Protein AF-A0A419IYI0-F1 (afdb_monomer)

Secondary structure (DSSP, 8-state):
-TT-EE-S-GGGBSS-SSS--BPPEETTS-S--HHHHSSPPTT-STTT-TT---S--TTTGGGGGS-------TTSTT---HHHHHTTT--GGGTBTTTB-SS--STTTT--SSS---HHHHB-HHHHSSSS---B-TTS-EEETTTTEEES-SS--SS-PBTT--SSSS--HHHHHEESS--B---SSSSS---BEEHHHHHHTSTT--GGG---TTSPPP----SSGGGGTB-TTS-TT-TT-TT-BPPPHHHHTTIIIIIHHHH----HHHHHHHHS-TTSS--HHHHHHHH-SS------SSSSTTT--S-TTSTTS----TTTSTTTSPP------TTS-----TT-S--PPPHHHHHHHHHHHHHHHHHHHHH---TT-TTTTT--SGGGSSSB--SS--B--SS---S----HHHHHHHHHHSSEET-SSHHHHB-TT--SSGGGB-SEEEEEE-SSS--EEEEEE------SSHHHHS-SSSS--SHHHHH--STT-SEETTEE--TTTTS-GGGTS---SS-SS-TT--THHHHTT-------SS----BHHHHSSS--TTS--HHHHHTTT-SSS-SS---SGGGGGTBTTB-TTSBB-TTT-TTEESSSSSPEE-TT--EEEE---SSS--SS--SS--EEEETTEEEEESS-EE---SSSSSSSS-GGGTEEEEEEE--SS----TT-EEPPP-EEEE-GGGTTSTTHHHHHHHHHHHHHHHTSGGGTT--HHHHH-TTT-----TTTT-TTS--HHHHHT---EEES-S-TT-TTB-----EEES-TTTTGGG-----BTTTBTSS----S---SSPPPHHHHB-SS-----S---SS--TTSSS----B-EE-TTBTTBSS-EE---B-SSSS-B-HHHHHHHHHHH--SSSSSS--TTTTT--SS-S--TTPPGGGSSS--HHHHHSGGGTT----BBTTB-SSPPP-TTS-TTSS-------TT-STTTB-TT---GGGGGGGGGSTTTBSS------BPPPB--S-TT---TT---B---HHHHSTT------HHHHTHHHHTTS-GGGT--S-TT-SPTTSHHHHHTTBTTTS--SS--B-HHHHB-SS-BSSGGGBS--TT-SSBSSSSB--PEEP----BTTB----EE-TT-SS-SSS--SSS----TT--S---

Foldseek 3Di:
DVQQWDFDDCQQFLVAPPPTPHDTDHPPDPADFLPRRHADDQQCPVVPDVPPDRADDPLLSNVRNARDDDLPAFQDSSQADRCQCVVLVDDPCQFQVQQFQQNDSHSDRVPVDPDDDDPPNGTDPVPPVPPDPDTDGPQDWDADNRRRWIGPRPVFDAPTGTRSHDPQPGGAPCRQAEDCDDFDDDLDRPPVDDTHFHVVQLCQFFLVPAQVVPDHPANWGHLHDPDRRCVLFADPPDHCPPPQASVNGDWQPCLPPPCLAAVCLQAPLPFLVSVCSPACDPVHLHPPVVVVCVVDPDDPDDDDDDDPPPPDDPDPPVVPPPPAGPQRPVVFDDDDDDPDDPPPDDTPRNLNPNDHHDPVRSVLLSLLCGQQVSVCLAAADCVVVPPVVRDDDPSPDRADCPVPDGGHTPHHAHSAQDDPVQVVVCVVPVKGAPWRHPVLQADNSGDQAHPRGDQWHARIANSRNGHRPDIDGAQQHDQQWCCSQFPADPCGRRVVQRNADDDPDCHHNHHHDCQRRRHRCCCAQNSGRPDRGNPPDQNCVRQVPDQRADPVVHDDCLAPCNNLCQDDQQAGSQQVFQVLQAPLAPPFHDGLLLVVLWFPLADLVNGGDQVQPPQWANVDVRIDGDHQDKTKTFQADQQDTDPDAAAAWFWWDAQQWIKTFAAKDAAQDPRDCDPDDPRVSGIDTPVDGHDRDTDDDHRDITHHHTIAIAGLQCQVHPCNQVRLVSVLSNVCSQQPQSQLQHQSQCVSPVSGGDNDGQQNQPPVSHTLNQFQQFPDWFQLAPPCVFPQWFNSRAIATLQCQSNQLRHFDDADLQQGRRDDGDGQRNFPHHHGPLLFFDPRHDSFDDQQAQDAGPVRGNRHGRGDFDPDSHSSDNEGDAFAWAPDAQFTAGSNASSVLCAQAAQQDDNGSGHSCHHGNGRHGNDGQQADRVSRWDQHSVLSNDVVSVPFTWQHFLSGANDQDQFPVRDPPPPLRQADRSRRHPVLFFDNSGQDCVCPVLSNQCPPGGPAGARAFRHRAFAAQPDPDDLDPPGDGRDTFCCRRVVQDADPDACRHHPTSVCVGNPLVRQAVLDPLPDAQPDSHNVCLLDAPSYPDPGHHGGPNQFADHRTDSDHPRGQADVQDLLGHGHDGQVWDFAADDDDPPDTHTGRDHPNDNDDPSDDDPDDDPDPPSHPHDDD

Mean predicted aligned error: 19.85 Å

Solvent-accessible surface area (backbone atoms only — not comparable to full-atom values): 66305 Å² total; per-residue (Å²): 115,96,78,48,50,53,64,87,48,75,70,27,10,30,66,51,90,70,86,49,60,53,48,75,46,47,79,81,63,72,82,77,54,58,32,63,45,19,25,49,67,86,71,52,39,51,82,80,34,95,84,70,42,52,70,67,56,89,79,45,42,68,63,34,32,47,65,64,60,72,53,70,30,55,42,37,92,49,35,43,55,59,65,68,45,47,68,50,68,52,45,68,43,54,44,21,37,70,34,33,60,53,96,48,67,52,88,53,65,73,63,82,62,93,82,76,77,56,73,80,65,48,39,25,62,83,44,64,74,66,83,54,91,68,60,34,41,65,73,45,45,49,62,41,84,80,63,31,30,40,38,77,33,77,87,58,65,77,71,64,52,42,44,17,47,78,73,84,87,60,66,58,68,56,66,76,24,44,38,89,54,78,66,36,93,58,80,66,66,84,78,84,64,71,43,31,42,27,52,63,33,17,44,65,54,15,48,62,12,46,62,92,74,49,54,43,96,73,68,48,74,49,70,48,64,70,90,70,58,62,61,72,44,27,34,83,84,54,45,80,66,36,86,91,41,68,78,27,55,30,64,27,66,75,40,71,83,29,36,70,28,58,49,28,74,56,50,28,68,75,49,51,67,48,53,46,47,20,24,55,28,82,86,34,94,49,25,63,58,33,51,55,56,69,76,56,80,86,68,97,74,81,93,79,77,99,78,58,88,85,78,74,66,100,58,93,68,67,78,78,71,81,81,67,45,70,80,65,33,80,87,44,46,83,86,80,92,82,90,91,59,101,81,70,80,82,64,87,63,84,77,64,83,58,68,75,37,50,73,66,57,40,50,52,50,49,46,46,47,26,65,45,19,38,55,37,41,32,19,46,52,56,91,82,44,73,57,62,72,78,48,85,57,82,91,68,52,78,26,48,63,86,85,84,57,74,43,59,54,90,70,59,46,56,92,58,82,76,55,73,69,38,50,56,43,21,77,75,69,70,38,22,48,62,29,79,41,70,67,19,44,30,32,68,54,26,34,86,24,40,84,23,27,27,52,56,25,22,44,22,14,60,66,75,83,44,52,66,74,40,68,43,60,37,50,34,72,59,78,81,22,17,50,35,40,30,31,56,52,85,78,26,25,10,61,50,6,56,66,29,78,62,94,77,55,59,39,17,48,87,42,28,76,56,74,63,31,85,38,42,50,59,74,46,42,26,96,50,75,91,41,60,43,34,83,98,56,63,69,57,83,70,46,70,86,51,87,76,65,67,59,79,87,62,79,61,86,38,40,50,54,74,74,36,69,38,70,52,87,45,42,61,40,48,50,59,15,33,72,32,42,10,70,89,51,55,95,55,73,90,56,36,20,56,45,31,64,48,25,52,30,26,32,72,88,7,34,58,26,55,93,48,26,57,39,46,31,77,92,45,88,70,50,49,70,38,84,77,40,50,46,38,31,37,21,38,48,75,77,41,76,65,91,62,90,26,78,65,44,36,71,38,30,51,90,27,26,34,31,39,29,69,37,63,46,51,23,72,39,83,88,50,87,24,76,55,101,62,29,74,71,32,37,40,78,69,80,42,83,42,62,76,64,65,68,73,57,58,73,39,78,39,44,26,45,25,32,37,70,38,48,39,78,37,34,90,47,96,54,22,67,63,44,39,44,40,52,29,53,31,53,37,26,51,27,18,68,66,20,32,84,38,32,63,39,25,75,45,28,72,82,60,34,30,80,62,31,64,15,74,78,37,96,80,57,54,26,55,34,63,13,21,70,31,78,56,68,37,52,60,29,93,41,61,87,40,88,47,25,18,30,38,72,39,44,29,18,40,0,55,23,54,24,12,48,60,17,41,40,70,50,28,81,78,56,39,58,51,36,81,54,63,66,31,36,52,16,82,36,59,58,42,55,59,71,54,28,26,96,51,18,15,81,62,71,62,46,37,37,82,51,67,46,93,84,74,40,30,42,28,43,34,45,38,58,47,40,53,67,20,54,34,32,84,33,59,36,64,48,54,58,40,90,63,74,50,25,28,32,21,18,44,29,34,44,52,45,50,43,31,62,29,53,55,50,55,87,37,94,47,8,31,35,72,63,26,45,18,80,50,63,73,64,57,55,63,34,25,73,78,40,39,52,65,81,14,58,59,25,65,57,37,73,88,37,59,81,55,60,51,58,18,17,74,51,30,63,62,56,82,69,53,20,83,86,67,51,74,89,75,74,51,46,60,64,63,80,48,75,25,42,54,58,67,55,30,31,80,44,16,25,54,67,90,49,55,90,47,39,65,23,10,62,87,20,23,76,33,18,35,44,61,47,52,50,34,76,63,40,66,64,90,66,94,81,69,98,55,102,78,78,71,53,47,69,53,49,40,52,72,29,51,75,65,45,68,73,87,74,50,50,76,41,26,36,37,49,54,43,76,31,46,46,63,75,38,44,30,88,66,58,74,79,77,58,42,69,80,39,66,36,51,52,42,26,36,29,43,88,47,31,92,48,94,78,46,49,40,51,57,42,64,46,40,39,70,60,41,8,69,36,71,84,29,31,60,45,41,81,87,42,39,44,22,60,33,81,42,81,59,70,22,38,68,32,84,69,64,80,67,90,87,46,90,56,55,52,64,17,54,79,86,46,92,64,69,78,91,74,71,57,100,71,69,87,71,88,78,83,86,72,92,43,76,80,136

Structure (mmCIF, N/CA/C/O backbone):
data_AF-A0A419IYI0-F1
#
_entry.id   AF-A0A419IYI0-F1
#
loop_
_atom_site.group_PDB
_atom_site.id
_atom_site.type_symbol
_atom_site.label_atom_id
_atom_site.label_alt_id
_atom_site.label_comp_id
_atom_site.label_asym_id
_atom_site.label_entity_id
_atom_site.label_seq_id
_atom_site.pdbx_PDB_ins_code
_atom_site.Cartn_x
_atom_site.Cartn_y
_atom_site.Cartn_z
_atom_site.occupancy
_atom_site.B_iso_or_equiv
_atom_site.auth_seq_id
_atom_site.auth_comp_id
_atom_site.auth_asym_id
_atom_site.auth_atom_id
_atom_site.pdbx_PDB_model_num
ATOM 1 N N . SER A 1 1 ? 85.838 -23.570 -27.570 1.00 49.44 1 SER A N 1
ATOM 2 C CA . SER A 1 1 ? 84.788 -23.571 -26.541 1.00 49.44 1 SER A CA 1
ATOM 3 C C . SER A 1 1 ? 84.506 -25.020 -26.194 1.00 49.44 1 SER A C 1
ATOM 5 O O . SER A 1 1 ? 84.030 -25.749 -27.060 1.00 49.44 1 SER A O 1
ATOM 7 N N . ASP A 1 2 ? 84.874 -25.455 -24.985 1.00 47.78 2 ASP A N 1
ATOM 8 C CA . ASP A 1 2 ? 84.682 -26.843 -24.518 1.00 47.78 2 ASP A CA 1
ATOM 9 C C . ASP A 1 2 ? 83.210 -27.153 -24.198 1.00 47.78 2 ASP A C 1
ATOM 11 O O . ASP A 1 2 ? 82.819 -28.311 -24.096 1.00 47.78 2 ASP A O 1
ATOM 15 N N . THR A 1 3 ? 82.370 -26.118 -24.114 1.00 56.34 3 THR A N 1
ATOM 16 C CA . THR A 1 3 ? 80.930 -26.228 -23.860 1.00 56.34 3 THR A CA 1
ATOM 17 C C . THR A 1 3 ? 80.102 -26.380 -25.136 1.00 56.34 3 THR A C 1
ATOM 19 O O . THR A 1 3 ? 78.917 -26.675 -25.043 1.00 56.34 3 THR A O 1
ATOM 22 N N . LYS A 1 4 ? 80.693 -26.201 -26.331 1.00 56.56 4 LYS A N 1
ATOM 23 C CA . LYS A 1 4 ? 79.965 -26.126 -27.615 1.00 56.56 4 LYS A CA 1
ATOM 24 C C . LYS A 1 4 ? 78.819 -25.097 -27.608 1.00 56.56 4 LYS A C 1
ATOM 26 O O . LYS A 1 4 ? 77.821 -25.282 -28.294 1.00 56.56 4 LYS A O 1
ATOM 31 N N . VAL A 1 5 ? 78.963 -24.017 -26.847 1.00 57.66 5 VAL A N 1
ATOM 32 C CA . VAL A 1 5 ? 77.979 -22.930 -26.759 1.00 57.66 5 VAL A CA 1
ATOM 33 C C . VAL A 1 5 ? 78.482 -21.711 -27.535 1.00 57.66 5 VAL A C 1
ATOM 35 O O . VAL A 1 5 ? 79.655 -21.355 -27.408 1.00 57.66 5 VAL A O 1
ATOM 38 N N . CYS A 1 6 ? 77.610 -21.096 -28.342 1.00 59.56 6 CYS A N 1
ATOM 39 C CA . CYS A 1 6 ? 77.819 -19.779 -28.947 1.00 59.56 6 CYS A CA 1
ATOM 40 C C . CYS A 1 6 ? 77.321 -18.695 -27.980 1.00 59.56 6 CYS A C 1
ATOM 42 O O . CYS A 1 6 ? 76.131 -18.639 -27.683 1.00 59.56 6 CYS A O 1
ATOM 44 N N . ASP A 1 7 ? 78.229 -17.850 -27.498 1.00 55.34 7 ASP A N 1
ATOM 45 C CA . ASP A 1 7 ? 78.035 -16.931 -26.365 1.00 55.34 7 ASP A CA 1
ATOM 46 C C . ASP A 1 7 ? 78.419 -15.465 -26.668 1.00 55.34 7 ASP A C 1
ATOM 48 O O . ASP A 1 7 ? 78.311 -14.604 -25.800 1.00 55.34 7 ASP A O 1
ATOM 52 N N . ASN A 1 8 ? 78.831 -15.144 -27.902 1.00 55.88 8 ASN A N 1
ATOM 53 C CA . ASN A 1 8 ? 79.283 -13.794 -28.284 1.00 55.88 8 ASN A CA 1
ATOM 54 C C . ASN A 1 8 ? 78.821 -13.362 -29.691 1.00 55.88 8 ASN A C 1
ATOM 56 O O . ASN A 1 8 ? 79.588 -12.795 -30.473 1.00 55.88 8 ASN A O 1
ATOM 60 N N . ILE A 1 9 ? 77.580 -13.685 -30.062 1.00 62.69 9 ILE A N 1
ATOM 61 C CA . ILE A 1 9 ? 77.015 -13.342 -31.373 1.00 62.69 9 ILE A CA 1
ATOM 62 C C . ILE A 1 9 ? 75.770 -12.478 -31.152 1.00 62.69 9 ILE A C 1
ATOM 64 O O . ILE A 1 9 ? 74.837 -12.905 -30.481 1.00 62.69 9 ILE A O 1
ATOM 68 N N . TYR A 1 10 ? 75.747 -11.273 -31.739 1.00 61.34 10 TYR A N 1
ATOM 69 C CA . TYR A 1 10 ? 74.580 -10.370 -31.722 1.00 61.34 10 TYR A CA 1
ATOM 70 C C . TYR A 1 10 ? 73.295 -11.071 -32.196 1.00 61.34 10 TYR A C 1
ATOM 72 O O . TYR A 1 10 ? 72.225 -10.814 -31.664 1.00 61.34 10 TYR A O 1
ATOM 80 N N . CYS A 1 11 ? 73.416 -12.015 -33.132 1.00 60.66 11 CYS A N 1
ATOM 81 C CA . CYS A 1 11 ? 72.323 -12.848 -33.634 1.00 60.66 11 CYS A CA 1
ATOM 82 C C . CYS A 1 11 ? 71.605 -13.684 -32.557 1.00 60.66 11 CYS A C 1
ATOM 84 O O . CYS A 1 11 ? 70.554 -14.221 -32.868 1.00 60.66 11 CYS A O 1
ATOM 86 N N . HIS A 1 12 ? 72.155 -13.820 -31.339 1.00 65.19 12 HIS A N 1
ATOM 87 C CA . HIS A 1 12 ? 71.528 -14.500 -30.193 1.00 65.19 12 HIS A CA 1
ATOM 88 C C . HIS A 1 12 ? 71.282 -13.543 -29.012 1.00 65.19 12 HIS A C 1
ATOM 90 O O . HIS A 1 12 ? 71.212 -13.979 -27.860 1.00 65.19 12 HIS A O 1
ATOM 96 N N . SER A 1 13 ? 71.234 -12.228 -29.249 1.00 69.06 13 SER A N 1
ATOM 97 C CA . SER A 1 13 ? 70.917 -11.268 -28.193 1.00 69.06 13 SER A CA 1
ATOM 98 C C . SER A 1 13 ? 69.420 -10.996 -28.064 1.00 69.06 13 SER A C 1
ATOM 100 O O . SER A 1 13 ? 68.615 -11.351 -28.919 1.00 69.06 13 SER A O 1
ATOM 102 N N . ASP A 1 14 ? 69.039 -10.272 -27.021 1.00 66.56 14 ASP A N 1
ATOM 103 C CA . ASP A 1 14 ? 67.747 -9.581 -26.874 1.00 66.56 14 ASP A CA 1
ATOM 104 C C . ASP A 1 14 ? 67.378 -8.604 -28.025 1.00 66.56 14 ASP A C 1
ATOM 106 O O . ASP A 1 14 ? 66.305 -7.996 -28.003 1.00 66.56 14 ASP A O 1
ATOM 110 N N . GLY A 1 15 ? 68.247 -8.440 -29.032 1.00 68.88 15 GLY A N 1
ATOM 111 C CA . GLY A 1 15 ? 68.078 -7.557 -30.186 1.00 68.88 15 GLY A CA 1
ATOM 112 C C . GLY A 1 15 ? 68.601 -6.130 -29.972 1.00 68.88 15 GLY A C 1
ATOM 113 O O . GLY A 1 15 ? 68.645 -5.348 -30.933 1.00 68.88 15 GLY A O 1
ATOM 114 N N . THR A 1 16 ? 69.054 -5.760 -28.764 1.00 67.75 16 THR A N 1
ATOM 115 C CA . THR A 1 16 ? 69.613 -4.422 -28.516 1.00 67.75 16 THR A CA 1
ATOM 116 C C . THR A 1 16 ? 71.074 -4.317 -28.939 1.00 67.75 16 THR A C 1
ATOM 118 O O . THR A 1 16 ? 71.850 -5.255 -28.818 1.00 67.75 16 THR A O 1
ATOM 121 N N . THR A 1 17 ? 71.486 -3.149 -29.428 1.00 65.81 17 THR A N 1
ATOM 122 C CA . THR A 1 17 ? 72.892 -2.882 -29.790 1.00 65.81 17 THR A CA 1
ATOM 123 C C . THR A 1 17 ? 73.718 -2.352 -28.616 1.00 65.81 17 THR A C 1
ATOM 125 O O . THR A 1 17 ? 74.921 -2.166 -28.761 1.00 65.81 17 THR A O 1
ATOM 128 N N . VAL A 1 18 ? 73.087 -2.105 -27.461 1.00 66.38 18 VAL A N 1
ATOM 129 C CA . VAL A 1 18 ? 73.712 -1.487 -26.282 1.00 66.38 18 VAL A CA 1
ATOM 130 C C . VAL A 1 18 ? 73.600 -2.414 -25.086 1.00 66.38 18 VAL A C 1
ATOM 132 O O . VAL A 1 18 ? 72.513 -2.586 -24.537 1.00 66.38 18 VAL A O 1
ATOM 135 N N . ASN A 1 19 ? 74.732 -2.974 -24.661 1.00 70.56 19 ASN A N 1
ATOM 136 C CA . ASN A 1 19 ? 74.797 -4.032 -23.649 1.00 70.56 19 ASN A CA 1
ATOM 137 C C . ASN A 1 19 ? 73.814 -5.179 -23.966 1.00 70.56 19 ASN A C 1
ATOM 139 O O . ASN A 1 19 ? 72.907 -5.414 -23.166 1.00 70.56 19 ASN A O 1
ATOM 143 N N . PRO A 1 20 ? 73.946 -5.828 -25.145 1.00 70.12 20 PRO A N 1
ATOM 144 C CA . PRO A 1 20 ? 73.089 -6.942 -25.531 1.00 70.12 20 PRO A CA 1
ATOM 145 C C . PRO A 1 20 ? 73.143 -8.049 -24.490 1.00 70.12 20 PRO A C 1
ATOM 147 O O . PRO A 1 20 ? 74.226 -8.537 -24.158 1.00 70.12 20 PRO A O 1
ATOM 150 N N . GLU A 1 21 ? 71.980 -8.485 -24.023 1.00 71.19 21 GLU A N 1
ATOM 151 C CA . GLU A 1 21 ? 71.892 -9.732 -23.279 1.00 71.19 21 GLU A CA 1
ATOM 152 C C . GLU A 1 21 ? 71.995 -10.887 -24.280 1.00 71.19 21 GLU A C 1
ATOM 154 O O . GLU A 1 21 ? 71.049 -11.171 -25.014 1.00 71.19 21 GLU A O 1
ATOM 159 N N . VAL A 1 22 ? 73.182 -11.496 -24.377 1.00 67.88 22 VAL A N 1
ATOM 160 C CA . VAL A 1 22 ? 73.461 -12.607 -25.300 1.00 67.88 22 VAL A CA 1
ATOM 161 C C . VAL A 1 22 ? 73.092 -13.925 -24.640 1.00 67.88 22 VAL A C 1
ATOM 163 O O . VAL A 1 22 ? 73.545 -14.232 -23.537 1.00 67.88 22 VAL A O 1
ATOM 166 N N . ARG A 1 23 ? 72.289 -14.726 -25.336 1.00 68.75 23 ARG A N 1
ATOM 167 C CA . ARG A 1 23 ? 71.825 -16.017 -24.842 1.00 68.75 23 ARG A CA 1
ATOM 168 C C . ARG A 1 23 ? 72.776 -17.131 -25.267 1.00 68.75 23 ARG A C 1
ATOM 170 O O . ARG A 1 23 ? 73.103 -17.230 -26.451 1.00 68.75 23 ARG A O 1
ATOM 177 N N . PRO A 1 24 ? 73.213 -17.986 -24.328 1.00 62.03 24 PRO A N 1
ATOM 178 C CA . PRO A 1 24 ? 74.032 -19.138 -24.660 1.00 62.03 24 PRO A CA 1
ATOM 179 C C . PRO A 1 24 ? 73.196 -20.160 -25.441 1.00 62.03 24 PRO A C 1
ATOM 181 O O . PRO A 1 24 ? 72.237 -20.701 -24.901 1.00 62.03 24 PRO A O 1
ATOM 184 N N . PHE A 1 25 ? 73.574 -20.442 -26.690 1.00 61.28 25 PHE A N 1
ATOM 185 C CA . PHE A 1 25 ? 72.948 -21.494 -27.504 1.00 61.28 25 PHE A CA 1
ATOM 186 C C . PHE A 1 25 ? 73.919 -22.656 -27.715 1.00 61.28 25 PHE A C 1
ATOM 188 O O . PHE A 1 25 ? 75.040 -22.445 -28.196 1.00 61.28 25 PHE A O 1
ATOM 195 N N . ALA A 1 26 ? 73.521 -23.874 -27.348 1.00 60.44 26 ALA A N 1
ATOM 196 C CA . ALA A 1 26 ? 74.375 -25.050 -27.479 1.00 60.44 26 ALA A CA 1
ATOM 197 C C . ALA A 1 26 ? 74.248 -25.669 -28.879 1.00 60.44 26 ALA A C 1
ATOM 199 O O . ALA A 1 26 ? 73.154 -25.959 -29.342 1.00 60.44 26 ALA A O 1
ATOM 200 N N . TRP A 1 27 ? 75.370 -26.005 -29.520 1.00 56.34 27 TRP A N 1
ATOM 201 C CA . TRP A 1 27 ? 75.417 -26.715 -30.814 1.00 56.34 27 TRP A CA 1
ATOM 202 C C . TRP A 1 27 ? 74.709 -28.085 -30.815 1.00 56.34 27 TRP A C 1
ATOM 204 O O . TRP A 1 27 ? 74.597 -28.725 -31.858 1.00 56.34 27 TRP A O 1
ATOM 214 N N . THR A 1 28 ? 74.325 -28.584 -29.638 1.00 58.78 28 THR A N 1
ATOM 215 C CA . THR A 1 28 ? 73.630 -29.859 -29.427 1.00 58.78 28 THR A CA 1
ATOM 216 C C . THR A 1 28 ? 72.118 -29.714 -29.265 1.00 58.78 28 THR A C 1
ATOM 218 O O . THR A 1 28 ? 71.432 -30.734 -29.244 1.00 58.78 28 THR A O 1
ATOM 221 N N . GLU A 1 29 ? 71.592 -28.495 -29.120 1.00 57.69 29 GLU A N 1
ATOM 222 C CA . GLU A 1 29 ? 70.149 -28.257 -29.179 1.00 57.69 29 GLU A CA 1
ATOM 223 C C . GLU A 1 29 ? 69.681 -28.420 -30.633 1.00 57.69 29 GLU A C 1
ATOM 225 O O . GLU A 1 29 ? 70.299 -27.907 -31.564 1.00 57.69 29 GLU A O 1
ATOM 230 N N . GLY A 1 30 ? 68.624 -29.213 -30.844 1.00 56.72 30 GLY A N 1
ATOM 231 C CA . GLY A 1 30 ? 67.982 -29.350 -32.156 1.00 56.72 30 GLY A CA 1
ATOM 232 C C . GLY A 1 30 ? 67.322 -28.042 -32.618 1.00 56.72 30 GLY A C 1
ATOM 233 O O . GLY A 1 30 ? 67.416 -27.031 -31.934 1.00 56.72 30 GLY A O 1
ATOM 234 N N . HIS A 1 31 ? 66.655 -28.084 -33.781 1.00 57.44 31 HIS A N 1
ATOM 235 C CA . HIS A 1 31 ? 66.017 -26.958 -34.492 1.00 57.44 31 HIS A CA 1
ATOM 236 C C . HIS A 1 31 ? 65.671 -25.723 -33.628 1.00 57.44 31 HIS A C 1
ATOM 238 O O . HIS A 1 31 ? 64.902 -25.818 -32.669 1.00 57.44 31 HIS A O 1
ATOM 244 N N . ALA A 1 32 ? 66.202 -24.562 -34.022 1.00 57.19 32 ALA A N 1
ATOM 245 C CA . ALA A 1 32 ? 65.930 -23.258 -33.419 1.00 57.19 32 ALA A CA 1
ATOM 246 C C . ALA A 1 32 ? 64.419 -22.920 -33.429 1.00 57.19 32 ALA A C 1
ATOM 248 O O . ALA A 1 32 ? 63.741 -23.106 -34.442 1.00 57.19 32 ALA A O 1
ATOM 249 N N . LYS A 1 33 ? 63.890 -22.419 -32.302 1.00 60.75 33 LYS A N 1
ATOM 250 C CA . LYS A 1 33 ? 62.505 -21.917 -32.171 1.00 60.75 33 LYS A CA 1
ATOM 251 C C . LYS A 1 33 ? 62.460 -20.406 -32.447 1.00 60.75 33 LYS A C 1
ATOM 253 O O . LYS A 1 33 ? 63.486 -19.741 -32.401 1.00 60.75 33 LYS A O 1
ATOM 258 N N . CYS A 1 34 ? 61.284 -19.820 -32.689 1.00 62.00 34 CYS A N 1
ATOM 259 C CA . CYS A 1 34 ? 61.150 -18.389 -33.032 1.00 62.00 34 CYS A CA 1
ATOM 260 C C . CYS A 1 34 ? 61.894 -17.442 -32.069 1.00 62.00 34 CYS A C 1
ATOM 262 O O . CYS A 1 34 ? 62.479 -16.448 -32.486 1.00 62.00 34 CYS A O 1
ATOM 264 N N . ASN A 1 35 ? 61.909 -17.768 -30.778 1.00 63.72 35 ASN A N 1
ATOM 265 C CA . ASN A 1 35 ? 62.554 -16.979 -29.734 1.00 63.72 35 ASN A CA 1
ATOM 266 C C . ASN A 1 35 ? 64.053 -17.246 -29.504 1.00 63.72 35 ASN A C 1
ATOM 268 O O . ASN A 1 35 ? 64.669 -16.572 -28.669 1.00 63.72 35 ASN A O 1
ATOM 272 N N . THR A 1 36 ? 64.650 -18.233 -30.181 1.00 62.94 36 THR A N 1
ATOM 273 C CA . THR A 1 36 ? 66.084 -18.533 -30.025 1.00 62.94 36 THR A CA 1
ATOM 274 C 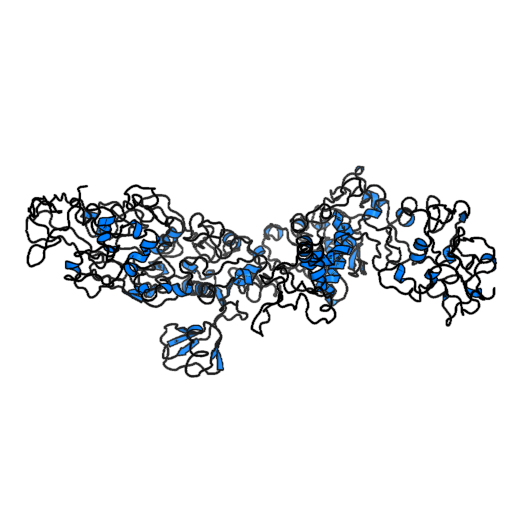C . THR A 1 36 ? 66.966 -17.555 -30.796 1.00 62.94 36 THR A C 1
ATOM 276 O O . THR A 1 36 ? 68.145 -17.438 -30.482 1.00 62.94 36 THR A O 1
ATOM 279 N N . CYS A 1 37 ? 66.403 -16.832 -31.769 1.00 62.22 37 CYS A N 1
ATOM 280 C CA . CYS A 1 37 ? 67.104 -15.797 -32.529 1.00 62.22 37 CYS A CA 1
ATOM 281 C C . CYS A 1 37 ? 67.045 -14.442 -31.794 1.00 62.22 37 CYS A C 1
ATOM 283 O O . CYS A 1 37 ? 68.077 -13.867 -31.476 1.00 62.22 37 CYS A O 1
ATOM 285 N N . HIS A 1 38 ? 65.845 -13.977 -31.430 1.00 67.12 38 HIS A N 1
ATOM 286 C CA . HIS A 1 38 ? 65.593 -12.810 -30.569 1.00 67.12 38 HIS A CA 1
ATOM 287 C C . HIS A 1 38 ? 64.286 -13.046 -29.780 1.00 67.12 38 HIS A C 1
ATOM 289 O O . HIS A 1 38 ? 63.461 -13.828 -30.228 1.00 67.12 38 HIS A O 1
ATOM 295 N N . GLY A 1 39 ? 64.059 -12.403 -28.627 1.00 65.81 39 GLY A N 1
ATOM 296 C CA . GLY A 1 39 ? 62.724 -12.332 -27.990 1.00 65.81 39 GLY A CA 1
ATOM 297 C C . GLY A 1 39 ? 62.497 -13.106 -26.688 1.00 65.81 39 GLY A C 1
ATOM 298 O O . GLY A 1 39 ? 63.360 -13.039 -25.835 1.00 65.81 39 GLY A O 1
ATOM 299 N N . HIS A 1 40 ? 61.361 -13.755 -26.420 1.00 65.06 40 HIS A N 1
ATOM 300 C CA . HIS A 1 40 ? 61.027 -14.288 -25.072 1.00 65.06 40 HIS A CA 1
ATOM 301 C C . HIS A 1 40 ? 61.698 -15.622 -24.733 1.00 65.06 40 HIS A C 1
ATOM 303 O O . HIS A 1 40 ? 61.603 -16.525 -25.549 1.00 65.06 40 HIS A O 1
ATOM 309 N N . PRO A 1 41 ? 62.309 -15.838 -23.550 1.00 65.25 41 PRO A N 1
ATOM 310 C CA . PRO A 1 41 ? 62.718 -17.184 -23.142 1.00 65.25 41 PRO A CA 1
ATOM 311 C C . PRO A 1 41 ? 61.552 -18.188 -23.230 1.00 65.25 41 PRO A C 1
ATOM 313 O O . PRO A 1 41 ? 60.391 -17.826 -23.037 1.00 65.25 41 PRO A O 1
ATOM 316 N N . ASN A 1 42 ? 61.845 -19.452 -23.557 1.00 64.12 42 ASN A N 1
ATOM 317 C CA . ASN A 1 42 ? 60.813 -20.495 -23.579 1.00 64.12 42 ASN A CA 1
ATOM 318 C C . ASN A 1 42 ? 60.129 -20.588 -22.205 1.00 64.12 42 ASN A C 1
ATOM 320 O O . ASN A 1 42 ? 60.800 -20.500 -21.179 1.00 64.12 42 ASN A O 1
ATOM 324 N N . ASP A 1 43 ? 58.804 -20.752 -22.211 1.00 62.25 43 ASP A N 1
ATOM 325 C CA . ASP A 1 43 ? 57.972 -20.968 -21.019 1.00 62.25 43 ASP A CA 1
ATOM 326 C C . ASP A 1 43 ? 58.008 -19.832 -19.972 1.00 62.25 43 ASP A C 1
ATOM 328 O O . ASP A 1 43 ? 57.567 -20.007 -18.838 1.00 62.25 43 ASP A O 1
ATOM 332 N N . SER A 1 44 ? 58.482 -18.632 -20.341 1.00 63.94 44 SER A N 1
ATOM 333 C CA . SER A 1 44 ? 58.560 -17.467 -19.443 1.00 63.94 44 SER A CA 1
ATOM 334 C C . SER A 1 44 ? 57.343 -16.535 -19.526 1.00 63.94 44 SER A C 1
ATOM 336 O O . SER A 1 44 ? 57.411 -15.374 -19.111 1.00 63.94 44 SER A O 1
ATOM 338 N N . CYS A 1 45 ? 56.233 -16.984 -20.115 1.00 65.06 45 CYS A N 1
ATOM 339 C CA . CYS A 1 45 ? 55.023 -16.166 -20.234 1.00 65.06 45 CYS A CA 1
ATOM 340 C C . CYS A 1 45 ? 54.409 -15.874 -18.853 1.00 65.06 45 CYS A C 1
ATOM 342 O O . CYS A 1 45 ? 54.019 -14.740 -18.579 1.00 65.06 45 CYS A O 1
ATOM 344 N N . SER A 1 46 ? 54.429 -16.849 -17.941 1.00 62.53 46 SER A N 1
ATOM 345 C CA . SER A 1 46 ? 53.821 -16.743 -16.608 1.00 62.53 46 SER A CA 1
ATOM 346 C C . SER A 1 46 ? 54.504 -15.729 -15.687 1.00 62.53 46 SER A C 1
ATOM 348 O O . SER A 1 46 ? 53.910 -15.281 -14.715 1.00 62.53 46 SER A O 1
ATOM 350 N N . THR A 1 47 ? 55.753 -15.351 -15.971 1.00 61.56 47 THR A N 1
ATOM 351 C CA . THR A 1 47 ? 56.479 -14.320 -15.210 1.00 61.56 47 THR A CA 1
ATOM 352 C C . THR A 1 47 ? 56.041 -12.893 -15.537 1.00 61.56 47 THR A C 1
ATOM 354 O O . THR A 1 47 ? 56.326 -11.987 -14.759 1.00 61.56 47 THR A O 1
ATOM 357 N N . CYS A 1 48 ? 55.356 -12.678 -16.663 1.00 54.88 48 CYS A N 1
ATOM 358 C CA . CYS A 1 48 ? 54.918 -11.350 -17.107 1.00 54.88 48 CYS A CA 1
ATOM 359 C C . CYS A 1 48 ? 53.402 -11.254 -17.338 1.00 54.88 48 CYS A C 1
ATOM 361 O O . CYS A 1 48 ? 52.882 -10.147 -17.464 1.00 54.88 48 CYS A O 1
ATOM 363 N N . HIS A 1 49 ? 52.694 -12.385 -17.387 1.00 53.56 49 HIS A N 1
ATOM 364 C CA . HIS A 1 49 ? 51.252 -12.444 -17.593 1.00 53.56 49 HIS A CA 1
ATOM 365 C C . HIS A 1 49 ? 50.558 -13.124 -16.404 1.00 53.56 49 HIS A C 1
ATOM 367 O O . HIS A 1 49 ? 50.781 -14.299 -16.117 1.00 53.56 49 HIS A O 1
ATOM 373 N N . ASN A 1 50 ? 49.682 -12.375 -15.727 1.00 49.00 50 ASN A N 1
ATOM 374 C CA . ASN A 1 50 ? 48.925 -12.843 -14.558 1.00 49.00 50 ASN A CA 1
ATOM 375 C C . ASN A 1 50 ? 47.701 -13.709 -14.929 1.00 49.00 50 ASN A C 1
ATOM 377 O O . ASN A 1 50 ? 46.963 -14.130 -14.044 1.00 49.00 50 ASN A O 1
ATOM 381 N N . ASP A 1 51 ? 47.475 -13.975 -16.219 1.00 53.22 51 ASP A N 1
ATOM 382 C CA . ASP A 1 51 ? 46.379 -14.801 -16.750 1.00 53.22 51 ASP A CA 1
ATOM 383 C C . ASP A 1 51 ? 46.710 -16.309 -16.765 1.00 53.22 51 ASP A C 1
ATOM 385 O O . ASP A 1 51 ? 45.945 -17.113 -17.295 1.00 53.22 51 ASP A O 1
ATOM 389 N N . GLY A 1 52 ? 47.858 -16.706 -16.200 1.00 55.66 52 GLY A N 1
ATOM 390 C CA . GLY A 1 52 ? 48.315 -18.098 -16.165 1.00 55.66 52 GLY A CA 1
ATOM 391 C C . GLY A 1 52 ? 48.828 -18.620 -17.509 1.00 55.66 52 GLY A C 1
ATOM 392 O O . GLY A 1 52 ? 49.059 -19.824 -17.647 1.00 55.66 52 GLY A O 1
ATOM 393 N N . ARG A 1 53 ? 49.022 -17.748 -18.509 1.00 64.06 53 ARG A N 1
ATOM 394 C CA . ARG A 1 53 ? 49.514 -18.140 -19.832 1.00 64.06 53 ARG A CA 1
ATOM 395 C C . ARG A 1 53 ? 50.944 -18.676 -19.748 1.00 64.06 53 ARG A C 1
ATOM 397 O O . ARG A 1 53 ? 51.857 -17.993 -19.290 1.00 64.06 53 ARG A O 1
ATOM 404 N N . THR A 1 54 ? 51.148 -19.888 -20.259 1.00 64.44 54 THR A N 1
ATOM 405 C CA . THR A 1 54 ? 52.457 -20.567 -20.290 1.00 64.44 54 THR A CA 1
ATOM 406 C C . THR A 1 54 ? 53.116 -20.562 -21.673 1.00 64.44 54 THR A C 1
ATOM 408 O O . THR A 1 54 ? 54.320 -20.769 -21.763 1.00 64.44 54 THR A O 1
ATOM 411 N N . SER A 1 55 ? 52.365 -20.283 -22.746 1.00 67.19 55 SER A N 1
ATOM 412 C CA . SER A 1 55 ? 52.863 -20.217 -24.131 1.00 67.19 55 SER A CA 1
ATOM 413 C C . SER A 1 55 ? 51.973 -19.342 -25.031 1.00 67.19 55 SER A C 1
ATOM 415 O O . SER A 1 55 ? 50.855 -18.982 -24.654 1.00 67.19 55 SER A O 1
ATOM 417 N N . TRP A 1 56 ? 52.468 -18.976 -26.219 1.00 67.25 56 TRP A N 1
ATOM 418 C CA . TRP A 1 56 ? 51.667 -18.341 -27.274 1.00 67.25 56 TRP A CA 1
ATOM 419 C C . TRP A 1 56 ? 50.783 -19.377 -27.983 1.00 67.25 56 TRP A C 1
ATOM 421 O O . TRP A 1 56 ? 51.143 -20.549 -28.057 1.00 67.25 56 TRP A O 1
ATOM 431 N N . ALA A 1 57 ? 49.638 -18.955 -28.530 1.00 67.62 57 ALA A N 1
ATOM 432 C CA . ALA A 1 57 ? 48.843 -19.823 -29.398 1.00 67.62 57 ALA A CA 1
ATOM 433 C C . ALA A 1 57 ? 49.662 -20.228 -30.638 1.00 67.62 57 ALA A C 1
ATOM 435 O O . ALA A 1 57 ? 50.473 -19.437 -31.115 1.00 67.62 57 ALA A O 1
ATOM 436 N N . VAL A 1 58 ? 49.411 -21.417 -31.200 1.00 63.88 58 VAL A N 1
ATOM 437 C CA . VAL A 1 58 ? 50.182 -21.978 -32.335 1.00 63.88 58 VAL A CA 1
ATOM 438 C C . VAL A 1 58 ? 50.274 -21.013 -33.532 1.00 63.88 58 VAL A C 1
ATOM 440 O O . VAL A 1 58 ? 51.289 -20.950 -34.213 1.00 63.88 58 VAL A O 1
ATOM 443 N N . SER A 1 59 ? 49.242 -20.199 -33.770 1.00 61.69 59 SER A N 1
ATOM 444 C CA . SER A 1 59 ? 49.207 -19.185 -34.838 1.00 61.69 59 SER A CA 1
ATOM 445 C C . SER A 1 59 ? 49.917 -17.861 -34.504 1.00 61.69 59 SER A C 1
ATOM 447 O O . SER A 1 59 ? 49.988 -16.965 -35.343 1.00 61.69 59 SER A O 1
ATOM 449 N N . GLU A 1 60 ? 50.403 -17.703 -33.275 1.00 67.94 60 GLU A N 1
ATOM 450 C CA . GLU A 1 60 ? 51.010 -16.484 -32.731 1.00 67.94 60 GLU A CA 1
ATOM 451 C C . GLU A 1 60 ? 52.447 -16.698 -32.232 1.00 67.94 60 GLU A C 1
ATOM 453 O O . GLU A 1 60 ? 53.069 -15.754 -31.749 1.00 67.94 60 GLU A O 1
ATOM 458 N N . GLU A 1 61 ? 53.001 -17.908 -32.368 1.00 68.19 61 GLU A N 1
ATOM 459 C CA . GLU A 1 61 ? 54.353 -18.255 -31.905 1.00 68.19 61 GLU A CA 1
ATOM 460 C C . GLU A 1 61 ? 55.434 -17.320 -32.470 1.00 68.19 61 GLU A C 1
ATOM 462 O O . GLU A 1 61 ? 56.414 -17.024 -31.796 1.00 68.19 61 GLU A O 1
ATOM 467 N N . TRP A 1 62 ? 55.238 -16.770 -33.672 1.00 69.81 62 TRP A N 1
ATOM 468 C CA . TRP A 1 62 ? 56.142 -15.787 -34.280 1.00 69.81 62 TRP A CA 1
ATOM 469 C C . TRP A 1 62 ? 56.325 -14.512 -33.434 1.00 69.81 62 TRP A C 1
ATOM 471 O O . TRP A 1 62 ? 57.387 -13.892 -33.484 1.00 69.81 62 TRP A O 1
ATOM 481 N N . LYS A 1 63 ? 55.341 -14.135 -32.603 1.00 73.25 63 LYS A N 1
ATOM 482 C CA . LYS A 1 63 ? 55.432 -12.976 -31.697 1.00 73.25 63 LYS A CA 1
ATOM 483 C C . LYS A 1 63 ? 56.486 -13.177 -30.611 1.00 73.25 63 LYS A C 1
ATOM 485 O O . LYS A 1 63 ? 57.021 -12.198 -30.093 1.00 73.25 63 LYS A O 1
ATOM 490 N N . SER A 1 64 ? 56.858 -14.422 -30.302 1.00 70.12 64 SER A N 1
ATOM 491 C CA . SER A 1 64 ? 57.933 -14.704 -29.349 1.00 70.12 64 SER A CA 1
ATOM 492 C C . SER A 1 64 ? 59.299 -14.211 -29.834 1.00 70.12 64 SER A C 1
ATOM 494 O O . SER A 1 64 ? 60.212 -14.146 -29.019 1.00 70.12 64 SER A O 1
ATOM 496 N N . ALA A 1 65 ? 59.442 -13.880 -31.126 1.00 71.31 65 ALA A N 1
ATOM 497 C CA . ALA A 1 65 ? 60.672 -13.370 -31.727 1.00 71.31 65 ALA A CA 1
ATOM 498 C C . ALA A 1 65 ? 60.899 -11.854 -31.510 1.00 71.31 65 ALA A C 1
ATOM 500 O O . ALA A 1 65 ? 61.891 -11.294 -31.978 1.00 71.31 65 ALA A O 1
ATOM 501 N N . MET A 1 66 ? 59.967 -11.160 -30.839 1.00 76.19 66 MET A N 1
ATOM 502 C CA . MET A 1 66 ? 60.008 -9.703 -30.677 1.00 76.19 66 MET A CA 1
ATOM 503 C C . MET A 1 66 ? 61.151 -9.248 -29.751 1.00 76.19 66 MET A C 1
ATOM 505 O O . MET A 1 66 ? 61.297 -9.823 -28.677 1.00 76.19 66 MET A O 1
ATOM 509 N N . PRO A 1 67 ? 61.927 -8.197 -30.075 1.00 76.56 67 PRO A N 1
ATOM 510 C CA . PRO A 1 67 ? 62.993 -7.716 -29.192 1.00 76.56 67 PRO A CA 1
ATOM 511 C C . PRO A 1 67 ? 62.497 -7.286 -27.799 1.00 76.56 67 PRO A C 1
ATOM 513 O O . PRO A 1 67 ? 61.567 -6.483 -27.678 1.00 76.56 67 PRO A O 1
ATOM 516 N N . MET A 1 68 ? 63.160 -7.788 -26.751 1.00 69.06 68 MET A N 1
ATOM 517 C CA . MET A 1 68 ? 62.748 -7.675 -25.345 1.00 69.06 68 MET A CA 1
ATOM 518 C C . MET A 1 68 ? 63.694 -6.803 -24.526 1.00 69.06 68 MET A C 1
ATOM 520 O O . MET A 1 68 ? 64.449 -7.276 -23.681 1.00 69.06 68 MET A O 1
ATOM 524 N N . TYR A 1 69 ? 63.644 -5.506 -24.765 1.00 74.81 69 TYR A N 1
ATOM 525 C CA . TYR A 1 69 ? 64.316 -4.544 -23.906 1.00 74.81 69 TYR A CA 1
ATOM 526 C C . TYR A 1 69 ? 63.396 -3.362 -23.646 1.00 74.81 69 TYR A C 1
ATOM 528 O O . TYR A 1 69 ? 62.621 -2.969 -24.524 1.00 74.81 69 TYR A O 1
ATOM 536 N N . ASP A 1 70 ? 63.491 -2.803 -22.442 1.00 76.88 70 ASP A N 1
ATOM 537 C CA . ASP A 1 70 ? 62.685 -1.655 -22.045 1.00 76.88 70 ASP A CA 1
ATOM 538 C C . ASP A 1 70 ? 62.885 -0.495 -23.016 1.00 76.88 70 ASP A C 1
ATOM 540 O O . ASP A 1 70 ? 64.004 -0.189 -23.445 1.00 76.88 70 ASP A O 1
ATOM 544 N N . ASN A 1 71 ? 61.778 0.157 -23.360 1.00 82.31 71 ASN A N 1
ATOM 545 C CA . ASN A 1 71 ? 61.815 1.339 -24.196 1.00 82.31 71 ASN A CA 1
ATOM 546 C C . ASN A 1 71 ? 62.435 2.504 -23.414 1.00 82.31 71 ASN A C 1
ATOM 548 O O . ASN A 1 71 ? 61.802 3.048 -22.512 1.00 82.31 71 ASN A O 1
ATOM 552 N N . SER A 1 72 ? 63.646 2.927 -23.779 1.00 83.25 72 SER A N 1
ATOM 553 C CA . SER A 1 72 ? 64.310 4.066 -23.124 1.00 83.25 72 SER A CA 1
ATOM 554 C C . SER A 1 72 ? 63.884 5.443 -23.657 1.00 83.25 72 SER A C 1
ATOM 556 O O . SER A 1 72 ? 64.503 6.443 -23.301 1.00 83.25 72 SER A O 1
ATOM 558 N N . GLY A 1 73 ? 62.850 5.510 -24.504 1.00 80.56 73 GLY A N 1
ATOM 559 C CA . GLY A 1 73 ? 62.275 6.752 -25.031 1.00 80.56 73 GLY A CA 1
ATOM 560 C C . GLY A 1 73 ? 62.663 7.069 -26.479 1.00 80.56 73 GLY A C 1
ATOM 561 O O . GLY A 1 73 ? 63.505 6.395 -27.087 1.00 80.56 73 GLY A O 1
ATOM 562 N N . ALA A 1 74 ? 62.041 8.110 -27.037 1.00 85.62 74 ALA A N 1
ATOM 563 C CA . ALA A 1 74 ? 62.141 8.500 -28.443 1.00 85.62 74 ALA A CA 1
ATOM 564 C C . ALA A 1 74 ? 63.593 8.692 -28.912 1.00 85.62 74 ALA A C 1
ATOM 566 O O . ALA A 1 74 ? 64.383 9.393 -28.280 1.00 85.62 74 ALA A O 1
ATOM 567 N N . GLY A 1 75 ? 63.973 8.038 -30.014 1.00 81.81 75 GLY A N 1
ATOM 568 C CA . GLY A 1 75 ? 65.284 8.226 -30.650 1.00 81.81 75 GLY A CA 1
ATOM 569 C C . GLY A 1 75 ? 66.483 7.645 -29.893 1.00 81.81 75 GLY A C 1
ATOM 570 O O . GLY A 1 75 ? 67.582 7.582 -30.443 1.00 81.81 75 GLY A O 1
ATOM 571 N N . THR A 1 76 ? 66.292 7.174 -28.661 1.00 85.88 76 THR A N 1
ATOM 572 C CA . THR A 1 76 ? 67.363 6.638 -27.812 1.00 85.88 76 THR A CA 1
ATOM 573 C C . THR A 1 76 ? 67.904 5.313 -28.331 1.00 85.88 76 THR A C 1
ATOM 575 O O . THR A 1 76 ? 67.246 4.607 -29.094 1.00 85.88 76 THR A O 1
ATOM 578 N N . GLU A 1 77 ? 69.105 4.911 -27.912 1.00 78.06 77 GLU A N 1
ATOM 579 C CA . GLU A 1 77 ? 69.740 3.688 -28.412 1.00 78.06 77 GLU A CA 1
ATOM 580 C C . GLU A 1 77 ? 68.929 2.408 -28.116 1.00 78.06 77 GLU A C 1
ATOM 582 O O . GLU A 1 77 ? 68.862 1.548 -29.000 1.00 78.06 77 GLU A O 1
ATOM 587 N N . LYS A 1 78 ? 68.217 2.345 -26.974 1.00 80.56 78 LYS A N 1
ATOM 588 C CA . LYS A 1 78 ? 67.230 1.300 -26.626 1.00 80.56 78 LYS A CA 1
ATOM 589 C C . LYS A 1 78 ? 65.767 1.713 -26.883 1.00 80.56 78 LYS A C 1
ATOM 591 O O . LYS A 1 78 ? 64.852 1.193 -26.254 1.00 80.56 78 LYS A O 1
ATOM 596 N N . ALA A 1 79 ? 65.518 2.604 -27.844 1.00 84.19 79 ALA A N 1
ATOM 597 C CA . ALA A 1 79 ? 64.171 2.879 -28.341 1.00 84.19 79 ALA A CA 1
ATOM 598 C C . ALA A 1 79 ? 63.473 1.583 -28.803 1.00 84.19 79 ALA A C 1
ATOM 600 O O . ALA A 1 79 ? 63.991 0.864 -29.672 1.00 84.19 79 ALA A O 1
ATOM 601 N N . ASN A 1 80 ? 62.301 1.291 -28.238 1.00 82.56 80 ASN A N 1
ATOM 602 C CA . ASN A 1 80 ? 61.537 0.078 -28.523 1.00 82.56 80 ASN A CA 1
ATOM 603 C C . ASN A 1 80 ? 60.031 0.360 -28.619 1.00 82.56 80 ASN A C 1
ATOM 605 O O . ASN A 1 80 ? 59.411 0.758 -27.642 1.00 82.56 80 ASN A O 1
ATOM 609 N N . THR A 1 81 ? 59.424 0.103 -29.782 1.00 82.69 81 THR A N 1
ATOM 610 C CA . THR A 1 81 ? 57.954 0.138 -29.961 1.00 82.69 81 THR A CA 1
ATOM 611 C C . THR A 1 81 ? 57.417 -1.121 -30.651 1.00 82.69 81 THR A C 1
ATOM 613 O O . THR A 1 81 ? 56.294 -1.129 -31.161 1.00 82.69 81 THR A O 1
ATOM 616 N N . HIS A 1 82 ? 58.197 -2.212 -30.647 1.00 82.12 82 HIS A N 1
ATOM 617 C CA . HIS A 1 82 ? 57.824 -3.480 -31.284 1.00 82.12 82 HIS A CA 1
ATOM 618 C C . HIS A 1 82 ? 56.501 -4.025 -30.740 1.00 82.12 82 HIS A C 1
ATOM 620 O O . HIS A 1 82 ? 55.626 -4.374 -31.526 1.00 82.12 82 HIS A O 1
ATOM 626 N N . ALA A 1 83 ? 56.308 -4.011 -29.417 1.00 77.00 83 ALA A N 1
ATOM 627 C CA . ALA A 1 83 ? 55.097 -4.530 -28.783 1.00 77.00 83 ALA A CA 1
ATOM 628 C C . ALA A 1 83 ? 53.809 -3.907 -29.358 1.00 77.00 83 ALA A C 1
ATOM 630 O O . ALA A 1 83 ? 52.872 -4.626 -29.680 1.00 77.00 83 ALA A O 1
ATOM 631 N N . ARG A 1 84 ? 53.759 -2.588 -29.585 1.00 74.62 84 ARG A N 1
ATOM 632 C CA . ARG A 1 84 ? 52.558 -1.931 -30.141 1.00 74.62 84 ARG A CA 1
ATOM 633 C C . ARG A 1 84 ? 52.257 -2.354 -31.582 1.00 74.62 84 ARG A C 1
ATOM 635 O O . ARG A 1 84 ? 51.090 -2.523 -31.934 1.00 74.62 84 ARG A O 1
ATOM 642 N N . HIS A 1 85 ? 53.289 -2.556 -32.398 1.00 79.00 85 HIS A N 1
ATOM 643 C CA . HIS A 1 85 ? 53.129 -2.956 -33.797 1.00 79.00 85 HIS A CA 1
ATOM 644 C C . HIS A 1 85 ? 52.802 -4.451 -33.931 1.00 79.00 85 HIS A C 1
ATOM 646 O O . HIS A 1 85 ? 51.839 -4.804 -34.610 1.00 79.00 85 HIS A O 1
ATOM 652 N N . LEU A 1 86 ? 53.529 -5.326 -33.227 1.00 77.94 86 LEU A N 1
ATOM 653 C CA . LEU A 1 86 ? 53.306 -6.775 -33.285 1.00 77.94 86 LEU A CA 1
ATOM 654 C C . LEU A 1 86 ? 52.001 -7.201 -32.611 1.00 77.94 86 LEU A C 1
ATOM 656 O O . LEU A 1 86 ? 51.318 -8.085 -33.119 1.00 77.94 86 LEU A O 1
ATOM 660 N N . MET A 1 87 ? 51.611 -6.563 -31.503 1.00 73.75 87 MET A N 1
ATOM 661 C CA . MET A 1 87 ? 50.345 -6.886 -30.831 1.00 73.75 87 MET A CA 1
ATOM 662 C C . MET A 1 87 ? 49.122 -6.352 -31.597 1.00 73.75 87 MET A C 1
ATOM 664 O O . MET A 1 87 ? 48.003 -6.780 -31.346 1.00 73.75 87 MET A O 1
ATOM 668 N N . THR A 1 88 ? 49.336 -5.482 -32.589 1.00 71.19 88 THR A N 1
ATOM 669 C CA . THR A 1 88 ? 48.327 -5.095 -33.592 1.00 71.19 88 THR A CA 1
ATOM 670 C C . THR A 1 88 ? 48.306 -6.059 -34.800 1.00 71.19 88 THR A C 1
ATOM 672 O O . THR A 1 88 ? 47.549 -5.856 -35.747 1.00 71.19 88 THR A O 1
ATOM 675 N N . ASP A 1 89 ? 49.099 -7.138 -34.752 1.00 71.12 89 ASP A N 1
ATOM 676 C CA . ASP A 1 89 ? 49.315 -8.134 -35.811 1.00 71.12 89 ASP A CA 1
ATOM 677 C C . ASP A 1 89 ? 49.895 -7.571 -37.107 1.00 71.12 89 ASP A C 1
ATOM 679 O O . ASP A 1 89 ? 49.568 -8.030 -38.202 1.00 71.12 89 ASP A O 1
ATOM 683 N N . PHE A 1 90 ? 50.795 -6.594 -36.993 1.00 76.19 90 PHE A N 1
ATOM 684 C CA . PHE A 1 90 ? 51.694 -6.290 -38.095 1.00 76.19 90 PHE A CA 1
ATOM 685 C C . PHE A 1 90 ? 52.851 -7.298 -38.097 1.00 76.19 90 PHE A C 1
ATOM 687 O O . PHE A 1 90 ? 53.656 -7.285 -37.160 1.00 76.19 90 PHE A O 1
ATOM 694 N N . PRO A 1 91 ? 52.947 -8.175 -39.115 1.00 74.75 91 PRO A N 1
ATOM 695 C CA . PRO A 1 91 ? 54.040 -9.131 -39.211 1.00 74.75 91 PRO A CA 1
ATOM 696 C C . PRO A 1 91 ? 55.368 -8.431 -39.516 1.00 74.75 91 PRO A C 1
ATOM 698 O O . PRO A 1 91 ? 55.410 -7.294 -39.997 1.00 74.75 91 PRO A O 1
ATOM 701 N N . CYS A 1 92 ? 56.475 -9.124 -39.243 1.00 77.69 92 CYS A N 1
ATOM 702 C CA . CYS A 1 92 ? 57.824 -8.577 -39.381 1.00 77.69 92 CYS A CA 1
ATOM 703 C C . CYS A 1 92 ? 58.128 -8.063 -40.800 1.00 77.69 92 CYS A C 1
ATOM 705 O O . CYS A 1 92 ? 58.849 -7.075 -40.941 1.00 77.69 92 CYS A O 1
ATOM 707 N N . ASP A 1 93 ? 57.555 -8.666 -41.849 1.00 75.69 93 ASP A N 1
ATOM 708 C CA . ASP A 1 93 ? 57.771 -8.266 -43.247 1.00 75.69 93 ASP A CA 1
ATOM 709 C C . ASP A 1 93 ? 57.210 -6.876 -43.576 1.00 75.69 93 ASP A C 1
ATOM 711 O O . ASP A 1 93 ? 57.667 -6.252 -44.531 1.00 75.69 93 ASP A O 1
ATOM 715 N N . ASN A 1 94 ? 56.298 -6.332 -42.763 1.00 79.56 94 ASN A N 1
ATOM 716 C CA . ASN A 1 94 ? 55.811 -4.965 -42.956 1.00 79.56 94 ASN A CA 1
ATOM 717 C C . ASN A 1 94 ? 56.920 -3.915 -42.800 1.00 79.56 94 ASN A C 1
ATOM 719 O O . ASN A 1 94 ? 56.876 -2.893 -43.489 1.00 79.56 94 ASN A O 1
ATOM 723 N N . CYS A 1 95 ? 57.906 -4.174 -41.934 1.00 82.62 95 CYS A N 1
ATOM 724 C CA . CYS A 1 95 ? 59.018 -3.263 -41.636 1.00 82.62 95 CYS A CA 1
ATOM 725 C C . CYS A 1 95 ? 60.394 -3.841 -41.994 1.00 82.62 95 CYS A C 1
ATOM 727 O O . CYS A 1 95 ? 61.353 -3.086 -42.113 1.00 82.62 95 CYS A O 1
ATOM 729 N N . HIS A 1 96 ? 60.509 -5.155 -42.178 1.00 81.62 96 HIS A N 1
ATOM 730 C CA . HIS A 1 96 ? 61.746 -5.857 -42.525 1.00 81.62 96 HIS A CA 1
ATOM 731 C C . HIS A 1 96 ? 61.608 -6.597 -43.862 1.00 81.62 96 HIS A C 1
ATOM 733 O O . HIS A 1 96 ? 62.071 -7.726 -44.012 1.00 81.62 96 HIS A O 1
ATOM 739 N N . ALA A 1 97 ? 60.978 -5.956 -44.853 1.00 80.62 97 ALA A N 1
ATOM 740 C CA . ALA A 1 97 ? 60.598 -6.573 -46.127 1.00 80.62 97 ALA A CA 1
ATOM 741 C C . ALA A 1 97 ? 61.775 -7.164 -46.929 1.00 80.62 97 ALA A C 1
ATOM 743 O O . ALA A 1 97 ? 61.577 -8.071 -47.730 1.00 80.62 97 ALA A O 1
ATOM 744 N N . LEU A 1 98 ? 62.998 -6.656 -46.735 1.00 80.38 98 LEU A N 1
ATOM 745 C CA . LEU A 1 98 ? 64.209 -7.177 -47.389 1.00 80.38 98 LEU A CA 1
ATOM 746 C C . LEU A 1 98 ? 64.859 -8.332 -46.616 1.00 80.38 98 LEU A C 1
ATOM 748 O O . LEU A 1 98 ? 65.547 -9.159 -47.215 1.00 80.38 98 LEU A O 1
ATOM 752 N N . THR A 1 99 ? 64.638 -8.383 -45.301 1.00 76.88 99 THR A N 1
ATOM 753 C CA . THR A 1 99 ? 65.219 -9.374 -44.387 1.00 76.88 99 THR A CA 1
ATOM 754 C C . THR A 1 99 ? 64.373 -10.642 -44.314 1.00 76.88 99 THR A C 1
ATOM 756 O O . THR A 1 99 ? 64.914 -11.687 -43.977 1.00 76.88 99 THR A O 1
ATOM 759 N N . ILE A 1 100 ? 63.084 -10.586 -44.668 1.00 73.94 100 ILE A N 1
ATOM 760 C CA . ILE A 1 100 ? 62.164 -11.733 -44.679 1.00 73.94 100 ILE A CA 1
ATOM 761 C C . ILE A 1 100 ? 61.937 -12.219 -46.121 1.00 73.94 100 ILE A C 1
ATOM 763 O O . ILE A 1 100 ? 61.542 -11.441 -46.987 1.00 73.94 100 ILE A O 1
ATOM 767 N N . THR A 1 101 ? 62.196 -13.501 -46.401 1.00 65.06 101 THR A N 1
ATOM 768 C CA . THR A 1 101 ? 62.109 -14.096 -47.757 1.00 65.06 101 THR A CA 1
ATOM 769 C C . THR A 1 101 ? 60.692 -14.491 -48.183 1.00 65.06 101 THR A C 1
ATOM 771 O O . THR A 1 101 ? 60.382 -14.458 -49.376 1.00 65.06 101 THR A O 1
ATOM 774 N N . ALA A 1 102 ? 59.823 -14.861 -47.237 1.00 59.09 102 ALA A N 1
ATOM 775 C CA . ALA A 1 102 ? 58.431 -15.215 -47.508 1.00 59.09 102 ALA A CA 1
ATOM 776 C C . ALA A 1 102 ? 57.581 -13.939 -47.642 1.00 59.09 102 ALA A C 1
ATOM 778 O O . ALA A 1 102 ? 57.495 -13.133 -46.721 1.00 59.09 102 ALA A O 1
ATOM 779 N N . GLN A 1 103 ? 56.958 -13.739 -48.805 1.00 54.03 103 GLN A N 1
ATOM 780 C CA . GLN A 1 103 ? 56.283 -12.485 -49.173 1.00 54.03 103 GLN A CA 1
ATOM 781 C C . GLN A 1 103 ? 54.985 -12.183 -48.381 1.00 54.03 103 GLN A C 1
ATOM 783 O O . GLN A 1 103 ? 54.398 -11.115 -48.579 1.00 54.03 103 GLN A O 1
ATOM 788 N N . SER A 1 104 ? 54.541 -13.062 -47.472 1.00 54.78 104 SER A N 1
ATOM 789 C CA . SER A 1 104 ? 53.650 -12.724 -46.348 1.00 54.78 104 SER A CA 1
ATOM 790 C C . SER A 1 104 ? 53.791 -13.740 -45.207 1.00 54.78 104 SER A C 1
ATOM 792 O O . SER A 1 104 ? 53.783 -14.948 -45.442 1.00 54.78 104 SER A O 1
ATOM 794 N N . CYS A 1 105 ? 53.872 -13.256 -43.964 1.00 52.56 105 CYS A N 1
ATOM 795 C CA . CYS A 1 105 ? 53.596 -14.063 -42.773 1.00 52.56 105 CYS A CA 1
ATOM 796 C C . CYS A 1 105 ? 52.218 -13.707 -42.211 1.00 52.56 105 CYS A C 1
ATOM 798 O O . CYS A 1 105 ? 52.101 -13.030 -41.193 1.00 52.56 105 CYS A O 1
ATOM 800 N N . ASP A 1 106 ? 51.165 -14.149 -42.897 1.00 53.50 106 ASP A N 1
ATOM 801 C CA . ASP A 1 106 ? 49.840 -14.278 -42.286 1.00 53.50 106 ASP A CA 1
ATOM 802 C C . ASP A 1 106 ? 49.682 -15.664 -41.626 1.00 53.50 106 ASP A C 1
ATOM 804 O O . ASP A 1 106 ? 50.568 -16.521 -41.716 1.00 53.50 106 ASP A O 1
ATOM 808 N N . THR A 1 107 ? 48.554 -15.880 -40.941 1.00 47.88 107 THR A N 1
ATOM 809 C CA . THR A 1 107 ? 48.229 -17.107 -40.192 1.00 47.88 107 THR A CA 1
ATOM 810 C C . THR A 1 107 ? 48.296 -18.399 -41.016 1.00 47.88 107 THR A C 1
ATOM 812 O O . THR A 1 107 ? 48.298 -19.476 -40.421 1.00 47.88 107 THR A O 1
ATOM 815 N N . ALA A 1 108 ? 48.384 -18.330 -42.350 1.00 44.88 108 ALA A N 1
ATOM 816 C CA . ALA A 1 108 ? 48.572 -19.492 -43.216 1.00 44.88 108 ALA A CA 1
ATOM 817 C C . ALA A 1 108 ? 49.912 -19.471 -43.981 1.00 44.88 108 ALA A C 1
ATOM 819 O O . ALA A 1 108 ? 50.549 -20.515 -44.112 1.00 44.88 108 ALA A O 1
ATOM 820 N N . GLY A 1 109 ? 50.373 -18.313 -44.457 1.00 51.09 109 GLY A N 1
ATOM 821 C CA . GLY A 1 109 ? 51.450 -18.180 -45.446 1.00 51.09 109 GLY A CA 1
ATOM 822 C C . GLY A 1 109 ? 52.849 -18.595 -44.986 1.00 51.09 109 GLY A C 1
ATOM 823 O O . GLY A 1 109 ? 53.638 -19.055 -45.809 1.00 51.09 109 GLY A O 1
ATOM 824 N N . CYS A 1 110 ? 53.152 -18.519 -43.686 1.00 49.59 110 CYS A N 1
ATOM 825 C CA . CYS A 1 110 ? 54.454 -18.951 -43.151 1.00 49.59 110 CYS A CA 1
ATOM 826 C C . CYS A 1 110 ? 54.467 -20.411 -42.644 1.00 49.59 110 CYS A C 1
ATOM 828 O O . CYS A 1 110 ? 55.527 -20.919 -42.284 1.00 49.59 110 CYS A O 1
ATOM 830 N N . HIS A 1 111 ? 53.322 -21.114 -42.678 1.00 49.81 111 HIS A N 1
ATOM 831 C CA . HIS A 1 111 ? 53.163 -22.469 -42.124 1.00 49.81 111 HIS A CA 1
ATOM 832 C C . HIS A 1 111 ? 52.484 -23.484 -43.070 1.00 49.81 111 HIS A C 1
ATOM 834 O O . HIS A 1 111 ? 52.085 -24.564 -42.626 1.00 49.81 111 HIS A O 1
ATOM 840 N N . THR A 1 112 ? 52.363 -23.212 -44.377 1.00 44.06 112 THR A N 1
ATOM 841 C CA . THR A 1 112 ? 51.850 -24.210 -45.339 1.00 44.06 112 THR A CA 1
ATOM 842 C C . THR A 1 112 ? 52.890 -25.302 -45.637 1.00 44.06 112 THR A C 1
ATOM 844 O O . THR A 1 112 ? 53.532 -25.304 -46.686 1.00 44.06 112 THR A O 1
ATOM 847 N N . GLY A 1 113 ? 53.069 -26.246 -44.711 1.00 43.19 113 GLY A N 1
ATOM 848 C CA . GLY A 1 113 ? 53.926 -27.424 -44.874 1.00 43.19 113 GLY A CA 1
ATOM 849 C C . GLY A 1 113 ? 54.197 -28.121 -43.543 1.00 43.19 113 GLY A C 1
ATOM 850 O O . GLY A 1 113 ? 54.325 -27.466 -42.515 1.00 43.19 113 GLY A O 1
ATOM 851 N N . THR A 1 114 ? 54.249 -29.456 -43.547 1.00 39.78 114 THR A N 1
ATOM 852 C CA . THR A 1 114 ? 54.424 -30.314 -42.363 1.00 39.78 114 THR A CA 1
ATOM 853 C C . THR A 1 114 ? 55.673 -29.954 -41.551 1.00 39.78 114 THR A C 1
ATOM 855 O O . THR A 1 114 ? 56.754 -30.455 -41.836 1.00 39.78 114 THR A O 1
ATOM 858 N N . GLY A 1 115 ? 55.486 -29.104 -40.540 1.00 47.94 115 GLY A N 1
ATOM 859 C CA . GLY A 1 115 ? 56.279 -28.987 -39.316 1.00 47.94 115 GLY A CA 1
ATOM 860 C C . GLY A 1 115 ? 57.798 -29.131 -39.435 1.00 47.94 115 GLY A C 1
ATOM 861 O O . GLY A 1 115 ? 58.312 -30.221 -39.218 1.00 47.94 115 GLY A O 1
ATOM 862 N N . ALA A 1 116 ? 58.497 -28.018 -39.680 1.00 42.06 116 ALA A N 1
ATOM 863 C CA . ALA A 1 116 ? 59.765 -27.621 -39.043 1.00 42.06 116 ALA A CA 1
ATOM 864 C C . ALA A 1 116 ? 60.259 -26.302 -39.669 1.00 42.06 116 ALA A C 1
ATOM 866 O O . ALA A 1 116 ? 60.247 -26.156 -40.889 1.00 42.06 116 ALA A O 1
ATOM 867 N N . MET A 1 117 ? 60.698 -25.351 -38.841 1.00 48.50 117 MET A N 1
ATOM 868 C CA . MET A 1 117 ? 61.348 -24.116 -39.291 1.00 48.50 117 MET A CA 1
ATOM 869 C C . MET A 1 117 ? 62.764 -24.421 -39.798 1.00 48.50 117 MET A C 1
ATOM 871 O O . MET A 1 117 ? 63.544 -25.037 -39.069 1.00 48.50 117 MET A O 1
ATOM 875 N N . ASP A 1 118 ? 63.121 -23.973 -41.0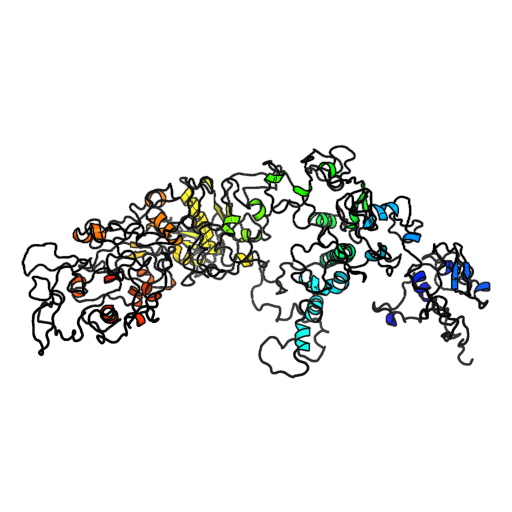05 1.00 50.94 118 ASP A N 1
ATOM 876 C CA . ASP A 1 118 ? 64.526 -23.807 -41.384 1.00 50.94 118 ASP A CA 1
ATOM 877 C C . ASP A 1 118 ? 64.852 -22.318 -41.562 1.00 50.94 118 ASP A C 1
ATOM 879 O O . ASP A 1 118 ? 64.032 -21.514 -42.009 1.00 50.94 118 ASP A O 1
ATOM 883 N N . GLU A 1 119 ? 66.060 -21.948 -41.146 1.00 52.22 119 GLU A N 1
ATOM 884 C CA . GLU A 1 119 ? 66.578 -20.580 -41.183 1.00 52.22 119 GLU A CA 1
ATOM 885 C C . GLU A 1 119 ? 66.703 -20.055 -42.630 1.00 52.22 119 GLU A C 1
ATOM 887 O O . GLU A 1 119 ? 66.632 -18.856 -42.873 1.00 52.22 119 GLU A O 1
ATOM 892 N N . THR A 1 120 ? 66.805 -20.945 -43.624 1.00 52.56 120 THR A N 1
ATOM 893 C CA . THR A 1 120 ? 67.042 -20.585 -45.034 1.00 52.56 120 THR A CA 1
ATOM 894 C C . THR A 1 120 ? 65.776 -20.088 -45.744 1.00 52.56 120 THR A C 1
ATOM 896 O O . THR A 1 120 ? 65.872 -19.284 -46.671 1.00 52.56 120 THR A O 1
ATOM 899 N N . ASN A 1 121 ? 64.589 -20.514 -45.303 1.00 53.34 121 ASN A N 1
ATOM 900 C CA . ASN A 1 121 ? 63.308 -20.137 -45.907 1.00 53.34 121 ASN A CA 1
ATOM 901 C C . ASN A 1 121 ? 62.688 -18.863 -45.300 1.00 53.34 121 ASN A C 1
ATOM 903 O O . ASN A 1 121 ? 61.822 -18.253 -45.934 1.00 53.34 121 ASN A O 1
ATOM 907 N N . HIS A 1 122 ? 63.126 -18.435 -44.109 1.00 61.88 122 HIS A N 1
ATOM 908 C CA . HIS A 1 122 ? 62.531 -17.308 -43.376 1.00 61.88 122 HIS A CA 1
ATOM 909 C C . HIS A 1 122 ? 63.334 -16.002 -43.483 1.00 61.88 122 HIS A C 1
ATOM 911 O O . HIS A 1 122 ? 62.734 -14.936 -43.633 1.00 61.88 122 HIS A O 1
ATOM 917 N N . ILE A 1 123 ? 64.671 -16.075 -43.439 1.00 66.50 123 ILE A N 1
ATOM 918 C CA . ILE A 1 123 ? 65.544 -14.896 -43.455 1.00 66.50 123 ILE A CA 1
ATOM 919 C C . ILE A 1 123 ? 66.385 -14.801 -44.730 1.00 66.50 123 ILE A C 1
ATOM 921 O O . ILE A 1 123 ? 67.052 -15.741 -45.161 1.00 66.50 123 ILE A O 1
ATOM 925 N N . ASN A 1 124 ? 66.429 -13.609 -45.314 1.00 72.50 124 ASN A N 1
ATOM 926 C CA . ASN A 1 124 ? 67.350 -13.305 -46.393 1.00 72.50 124 ASN A CA 1
ATOM 927 C C . ASN A 1 124 ? 68.757 -13.118 -45.819 1.00 72.50 124 ASN A C 1
ATOM 929 O O . ASN A 1 124 ? 69.088 -12.056 -45.284 1.00 72.50 124 ASN A O 1
ATOM 933 N N . ALA A 1 125 ? 69.604 -14.138 -45.967 1.00 67.88 125 ALA A N 1
ATOM 934 C CA . ALA A 1 125 ? 70.973 -14.124 -45.457 1.00 67.88 125 ALA A CA 1
ATOM 935 C C . ALA A 1 125 ? 71.769 -12.874 -45.890 1.00 67.88 125 ALA A C 1
ATOM 937 O O . ALA A 1 125 ? 72.566 -12.367 -45.105 1.00 67.88 125 ALA A O 1
ATOM 938 N N . ALA A 1 126 ? 71.521 -12.320 -47.085 1.00 74.19 126 ALA A N 1
ATOM 939 C CA . ALA A 1 126 ? 72.227 -11.130 -47.573 1.00 74.19 126 ALA A CA 1
ATOM 940 C C . ALA A 1 126 ? 71.978 -9.868 -46.722 1.00 74.19 126 ALA A C 1
ATOM 942 O O . ALA A 1 126 ? 72.852 -9.003 -46.648 1.00 74.19 126 ALA A O 1
ATOM 943 N N . TYR A 1 127 ? 70.816 -9.782 -46.070 1.00 75.38 127 TYR A N 1
ATOM 944 C CA . TYR A 1 127 ? 70.428 -8.673 -45.193 1.00 75.38 127 TYR A CA 1
ATOM 945 C C . TYR A 1 127 ? 70.490 -9.060 -43.708 1.00 75.38 127 TYR A C 1
ATOM 947 O O . TYR A 1 127 ? 70.672 -8.209 -42.852 1.00 75.38 127 TYR A O 1
ATOM 955 N N . HIS A 1 128 ? 70.414 -10.349 -43.370 1.00 71.75 128 HIS A N 1
ATOM 956 C CA . HIS A 1 128 ? 70.430 -10.792 -41.975 1.00 71.75 128 HIS A CA 1
ATOM 957 C C . HIS A 1 128 ? 71.835 -10.803 -41.343 1.00 71.75 128 HIS A C 1
ATOM 959 O O . HIS A 1 128 ? 72.003 -10.387 -40.198 1.00 71.75 128 HIS A O 1
ATOM 965 N N . VAL A 1 129 ? 72.877 -11.236 -42.072 1.00 69.06 129 VAL A N 1
ATOM 966 C CA . VAL A 1 129 ? 74.249 -11.329 -41.516 1.00 69.06 129 VAL A CA 1
ATOM 967 C C . VAL A 1 129 ? 75.128 -10.107 -41.810 1.00 69.06 129 VAL A C 1
ATOM 969 O O . VAL A 1 129 ? 76.326 -10.111 -41.516 1.00 69.06 129 VAL A O 1
ATOM 972 N N . ASN A 1 130 ? 74.558 -9.039 -42.375 1.00 70.00 130 ASN A N 1
ATOM 973 C CA . ASN A 1 130 ? 75.303 -7.835 -42.759 1.00 70.00 130 ASN A CA 1
ATOM 974 C C . ASN A 1 130 ? 75.635 -6.903 -41.572 1.00 70.00 130 ASN A C 1
ATOM 976 O O . ASN A 1 130 ? 76.372 -5.933 -41.749 1.00 70.00 130 ASN A O 1
ATOM 980 N N . LYS A 1 131 ? 75.138 -7.224 -40.365 1.00 65.62 131 LYS A N 1
ATOM 981 C CA . LYS A 1 131 ? 75.303 -6.458 -39.113 1.00 65.62 131 LYS A CA 1
ATOM 982 C C . LYS A 1 131 ? 74.672 -5.057 -39.138 1.00 65.62 131 LYS A C 1
ATOM 984 O O . LYS A 1 131 ? 75.041 -4.210 -38.326 1.00 65.62 131 LYS A O 1
ATOM 989 N N . ILE A 1 132 ? 73.729 -4.811 -40.044 1.00 67.88 132 ILE A N 1
ATOM 990 C CA . ILE A 1 132 ? 72.963 -3.568 -40.163 1.00 67.88 132 ILE A CA 1
ATOM 991 C C . ILE A 1 132 ? 71.514 -3.853 -39.748 1.00 67.88 132 ILE A C 1
ATOM 993 O O . ILE A 1 132 ? 70.971 -4.923 -40.001 1.00 67.88 132 ILE A O 1
ATOM 997 N N . LYS A 1 133 ? 70.864 -2.886 -39.090 1.00 69.38 133 LYS A N 1
ATOM 998 C CA . LYS A 1 133 ? 69.421 -2.944 -38.814 1.00 69.38 133 LYS A CA 1
ATOM 999 C C . LYS A 1 133 ? 68.645 -2.547 -40.069 1.00 69.38 133 LYS A C 1
ATOM 1001 O O . LYS A 1 133 ? 68.280 -1.382 -40.233 1.00 69.38 133 LYS A O 1
ATOM 1006 N N . ASP A 1 134 ? 68.418 -3.500 -40.963 1.00 75.56 134 ASP A N 1
ATOM 1007 C CA . ASP A 1 134 ? 67.648 -3.261 -42.183 1.00 75.56 134 ASP A CA 1
ATOM 1008 C C . ASP A 1 134 ? 66.159 -3.104 -41.873 1.00 75.56 134 ASP A C 1
ATOM 1010 O O . ASP A 1 134 ? 65.448 -4.074 -41.611 1.00 75.56 134 ASP A O 1
ATOM 1014 N N . VAL A 1 135 ? 65.685 -1.858 -41.914 1.00 83.19 135 VAL A N 1
ATOM 1015 C CA . VAL A 1 135 ? 64.262 -1.514 -41.877 1.00 83.19 135 VAL A CA 1
ATOM 1016 C C . VAL A 1 135 ? 63.866 -1.074 -43.283 1.00 83.19 135 VAL A C 1
ATOM 1018 O O . VAL A 1 135 ? 64.334 -0.052 -43.786 1.00 83.19 135 VAL A O 1
ATOM 1021 N N . SER A 1 136 ? 63.022 -1.870 -43.927 1.00 84.94 136 SER A N 1
ATOM 1022 C CA . SER A 1 136 ? 62.477 -1.627 -45.256 1.00 84.94 136 SER A CA 1
ATOM 1023 C C . SER A 1 136 ? 60.979 -1.898 -45.239 1.00 84.94 136 SER A C 1
ATOM 1025 O O . SER A 1 136 ? 60.539 -3.015 -44.960 1.00 84.94 136 SER A O 1
ATOM 1027 N N . PHE A 1 137 ? 60.197 -0.858 -45.515 1.00 84.25 137 PHE A N 1
ATOM 1028 C CA . PHE A 1 137 ? 58.746 -0.932 -45.447 1.00 84.25 137 PHE A CA 1
ATOM 1029 C C . PHE A 1 137 ? 58.157 -1.559 -46.710 1.00 84.25 137 PHE A C 1
ATOM 1031 O O . PHE A 1 137 ? 58.392 -1.077 -47.819 1.00 84.25 137 PHE A O 1
ATOM 1038 N N . LYS A 1 138 ? 57.310 -2.577 -46.532 1.00 80.88 138 LYS A N 1
ATOM 1039 C CA . LYS A 1 138 ? 56.621 -3.278 -47.630 1.00 80.88 138 LYS A CA 1
ATOM 1040 C C . LYS A 1 138 ? 55.730 -2.352 -48.465 1.00 80.88 138 LYS A C 1
ATOM 1042 O O . LYS A 1 138 ? 55.690 -2.460 -49.686 1.00 80.88 138 LYS A O 1
ATOM 1047 N N . ASN A 1 139 ? 55.056 -1.411 -47.801 1.00 77.12 139 ASN A N 1
ATOM 1048 C CA . ASN A 1 139 ? 54.087 -0.488 -48.400 1.00 77.12 139 ASN A CA 1
ATOM 1049 C C . ASN A 1 139 ? 54.648 0.938 -48.579 1.00 77.12 139 ASN A C 1
ATOM 1051 O O . ASN A 1 139 ? 53.892 1.907 -48.536 1.00 77.12 139 ASN A O 1
ATOM 1055 N N . GLY A 1 140 ? 55.966 1.086 -48.748 1.00 79.19 140 GLY A N 1
ATOM 1056 C CA . GLY A 1 140 ? 56.621 2.389 -48.914 1.00 79.19 140 GLY A CA 1
ATOM 1057 C C . GLY A 1 140 ? 56.855 3.161 -47.606 1.00 79.19 140 GLY A C 1
ATOM 1058 O O . GLY A 1 140 ? 56.248 2.883 -46.570 1.00 79.19 140 GLY A O 1
ATOM 1059 N N . GLY A 1 141 ? 57.785 4.118 -47.665 1.00 84.44 141 GLY A N 1
ATOM 1060 C CA . GLY A 1 141 ? 58.305 4.883 -46.527 1.00 84.44 141 GLY A CA 1
ATOM 1061 C C . GLY A 1 141 ? 59.821 4.730 -46.363 1.00 84.44 141 GLY A C 1
ATOM 1062 O O . GLY A 1 141 ? 60.439 3.882 -47.009 1.00 84.44 141 GLY A O 1
ATOM 1063 N N . THR A 1 142 ? 60.437 5.535 -45.496 1.00 85.50 142 THR A N 1
ATOM 1064 C CA . THR A 1 142 ? 61.868 5.414 -45.157 1.00 85.50 142 THR A CA 1
ATOM 1065 C C . THR A 1 142 ? 62.097 5.463 -43.650 1.00 85.50 142 THR A C 1
ATOM 1067 O O . THR A 1 142 ? 61.369 6.142 -42.927 1.00 85.50 142 THR A O 1
ATOM 1070 N N . TYR A 1 143 ? 63.110 4.733 -43.177 1.00 87.50 143 TYR A N 1
ATOM 1071 C CA . TYR A 1 143 ? 63.549 4.746 -41.783 1.00 87.50 143 TYR A CA 1
ATOM 1072 C C . TYR A 1 143 ? 64.948 5.355 -41.682 1.00 87.50 143 TYR A C 1
ATOM 1074 O O . TYR A 1 143 ? 65.908 4.836 -42.255 1.00 87.50 143 TYR A O 1
ATOM 1082 N N . ASN A 1 144 ? 65.078 6.456 -40.947 1.00 86.69 144 ASN A N 1
ATOM 1083 C CA . ASN A 1 144 ? 66.370 7.063 -40.658 1.00 86.69 144 ASN A CA 1
ATOM 1084 C C . ASN A 1 144 ? 66.995 6.364 -39.446 1.00 86.69 144 ASN A C 1
ATOM 1086 O O . ASN A 1 144 ? 66.561 6.585 -38.324 1.00 86.69 144 ASN A O 1
ATOM 1090 N N . GLN A 1 145 ? 68.046 5.568 -39.645 1.00 79.94 145 GLN A N 1
ATOM 1091 C CA . GLN A 1 145 ? 68.696 4.824 -38.555 1.00 79.94 145 GLN A CA 1
ATOM 1092 C C . GLN A 1 145 ? 69.391 5.708 -37.500 1.00 79.94 145 GLN A C 1
ATOM 1094 O O . GLN A 1 145 ? 69.604 5.246 -36.381 1.00 79.94 145 GLN A O 1
ATOM 1099 N N . VAL A 1 146 ? 69.740 6.959 -37.830 1.00 81.50 146 VAL A N 1
ATOM 1100 C CA . VAL A 1 146 ? 70.437 7.888 -36.920 1.00 81.50 146 VAL A CA 1
ATOM 1101 C C . VAL A 1 146 ? 69.444 8.548 -35.974 1.00 81.50 146 VAL A C 1
ATOM 1103 O O . VAL A 1 146 ? 69.577 8.450 -34.760 1.00 81.50 146 VAL A O 1
ATOM 1106 N N . ASN A 1 147 ? 68.416 9.181 -36.536 1.00 83.38 147 ASN A N 1
ATOM 1107 C CA . ASN A 1 147 ? 67.398 9.880 -35.749 1.00 83.38 147 ASN A CA 1
ATOM 1108 C C . ASN A 1 147 ? 66.254 8.952 -35.328 1.00 83.38 147 ASN A C 1
ATOM 1110 O O . ASN A 1 147 ? 65.389 9.353 -34.557 1.00 83.38 147 ASN A O 1
ATOM 1114 N N . LYS A 1 148 ? 66.238 7.721 -35.843 1.00 86.69 148 LYS A N 1
ATOM 1115 C CA . LYS A 1 148 ? 65.192 6.713 -35.651 1.00 86.69 148 LYS A CA 1
ATOM 1116 C C . LYS A 1 148 ? 63.803 7.195 -36.065 1.00 86.69 148 LYS A C 1
ATOM 1118 O O . LYS A 1 148 ? 62.813 6.776 -35.479 1.00 86.69 148 LYS A O 1
ATOM 1123 N N . THR A 1 149 ? 63.722 8.079 -37.056 1.00 87.38 149 THR A N 1
ATOM 1124 C CA . THR A 1 149 ? 62.460 8.638 -37.558 1.00 87.38 149 THR A CA 1
ATOM 1125 C C . THR A 1 149 ? 61.946 7.856 -38.761 1.00 87.38 149 THR A C 1
ATOM 1127 O O . THR A 1 149 ? 62.727 7.425 -39.614 1.00 87.38 149 THR A O 1
ATOM 1130 N N . CYS A 1 150 ? 60.629 7.675 -38.835 1.00 85.44 150 CYS A N 1
ATOM 1131 C CA . CYS A 1 150 ? 59.957 7.053 -39.972 1.00 85.44 150 CYS A CA 1
ATOM 1132 C C . CYS A 1 150 ? 59.288 8.148 -40.802 1.00 85.44 150 CYS A C 1
ATOM 1134 O O . CYS A 1 150 ? 58.545 8.948 -40.248 1.00 85.44 150 CYS A O 1
ATOM 1136 N N . THR A 1 151 ? 59.520 8.185 -42.112 1.00 84.50 151 THR A N 1
ATOM 1137 C CA . THR A 1 151 ? 58.945 9.222 -42.983 1.00 84.50 151 THR A CA 1
ATOM 1138 C C . THR A 1 151 ? 58.161 8.597 -44.126 1.00 84.50 151 THR A C 1
ATOM 1140 O O . THR A 1 151 ? 58.547 7.549 -44.655 1.00 84.50 151 THR A O 1
ATOM 1143 N N . THR A 1 152 ? 57.062 9.232 -44.543 1.00 76.06 152 THR A N 1
ATOM 1144 C CA . THR A 1 152 ? 56.231 8.806 -45.695 1.00 76.06 152 THR A CA 1
ATOM 1145 C C . THR A 1 152 ? 55.722 7.355 -45.625 1.00 76.06 152 THR A C 1
ATOM 1147 O O . THR A 1 152 ? 55.536 6.702 -46.649 1.00 76.06 152 THR A O 1
ATOM 1150 N N . THR A 1 153 ? 55.516 6.821 -44.416 1.00 75.69 153 THR A N 1
ATOM 1151 C CA . THR A 1 153 ? 55.000 5.455 -44.230 1.00 75.69 153 THR A CA 1
ATOM 1152 C C . THR A 1 153 ? 53.504 5.374 -44.531 1.00 75.69 153 THR A C 1
ATOM 1154 O O . THR A 1 153 ? 52.765 6.305 -44.226 1.00 75.69 153 THR A O 1
ATOM 1157 N N . SER A 1 154 ? 53.025 4.235 -45.034 1.00 72.69 154 SER A N 1
ATOM 1158 C CA . SER A 1 154 ? 51.585 4.017 -45.281 1.00 72.69 154 SER A CA 1
ATOM 1159 C C . SER A 1 154 ? 50.716 3.949 -44.011 1.00 72.69 154 SER A C 1
ATOM 1161 O O . SER A 1 154 ? 49.496 4.092 -44.096 1.00 72.69 154 SER A O 1
ATOM 1163 N N . CYS A 1 155 ? 51.325 3.724 -42.841 1.00 71.25 155 CYS A N 1
ATOM 1164 C CA . CYS A 1 155 ? 50.618 3.544 -41.567 1.00 71.25 155 CYS A CA 1
ATOM 1165 C C . CYS A 1 155 ? 50.600 4.804 -40.686 1.00 71.25 155 CYS A C 1
ATOM 1167 O O . CYS A 1 155 ? 49.693 4.949 -39.873 1.00 71.25 155 CYS A O 1
ATOM 1169 N N . HIS A 1 156 ? 51.561 5.720 -40.853 1.00 75.06 156 HIS A N 1
ATOM 1170 C CA . HIS A 1 156 ? 51.630 6.979 -40.108 1.00 75.06 156 HIS A CA 1
ATOM 1171 C C . HIS A 1 156 ? 51.549 8.173 -41.057 1.00 75.06 156 HIS A C 1
ATOM 1173 O O . HIS A 1 156 ? 52.358 8.309 -41.974 1.00 75.06 156 HIS A O 1
ATOM 1179 N N . THR A 1 157 ? 50.578 9.050 -40.813 1.00 62.50 157 THR A N 1
ATOM 1180 C CA . THR A 1 157 ? 50.316 10.263 -41.596 1.00 62.50 157 THR A CA 1
ATOM 1181 C C . THR A 1 157 ? 50.429 11.488 -40.691 1.00 62.50 157 THR A C 1
ATOM 1183 O O . THR A 1 157 ? 49.756 11.534 -39.662 1.00 62.50 157 THR A O 1
ATOM 1186 N N . GLY A 1 158 ? 51.231 12.485 -41.067 1.00 65.69 158 GLY A N 1
ATOM 1187 C CA . GLY A 1 158 ? 51.471 13.678 -40.249 1.00 65.69 158 GLY A CA 1
ATOM 1188 C C . GLY A 1 158 ? 52.960 13.987 -40.120 1.00 65.69 158 GLY A C 1
ATOM 1189 O O . GLY A 1 158 ? 53.712 13.764 -41.066 1.00 65.69 158 GLY A O 1
ATOM 1190 N N . ALA A 1 159 ? 53.375 14.517 -38.967 1.00 68.12 159 ALA A N 1
ATOM 1191 C CA . ALA A 1 159 ? 54.790 14.676 -38.644 1.00 68.12 159 ALA A CA 1
ATOM 1192 C C . ALA A 1 159 ? 55.465 13.301 -38.502 1.00 68.12 159 ALA A C 1
ATOM 1194 O O . ALA A 1 159 ? 54.845 12.352 -38.023 1.00 68.12 159 ALA A O 1
ATOM 1195 N N . ASP A 1 160 ? 56.721 13.204 -38.934 1.00 77.88 160 ASP A N 1
ATOM 1196 C CA . ASP A 1 160 ? 57.477 11.950 -38.958 1.00 77.88 160 ASP A CA 1
ATOM 1197 C C . ASP A 1 160 ? 57.630 11.371 -37.536 1.00 77.88 160 ASP A C 1
ATOM 1199 O O . ASP A 1 160 ? 58.316 11.985 -36.711 1.00 77.88 160 ASP A O 1
ATOM 1203 N N . PRO A 1 161 ? 57.025 10.209 -37.213 1.00 79.31 161 PRO A N 1
ATOM 1204 C CA . PRO A 1 161 ? 57.132 9.639 -35.876 1.00 79.31 161 PRO A CA 1
ATOM 1205 C C . PRO A 1 161 ? 58.553 9.146 -35.594 1.00 79.31 161 PRO A C 1
ATOM 1207 O O . PRO A 1 161 ? 59.247 8.621 -36.475 1.00 79.31 161 PRO A O 1
ATOM 1210 N N . GLN A 1 162 ? 58.972 9.265 -34.336 1.00 87.06 162 GLN A N 1
ATOM 1211 C CA . GLN A 1 162 ? 60.257 8.765 -33.863 1.00 87.06 162 GLN A CA 1
ATOM 1212 C C . GLN A 1 162 ? 60.082 7.415 -33.153 1.00 87.06 162 GLN A C 1
ATOM 1214 O O . GLN A 1 162 ? 59.237 7.241 -32.280 1.00 87.06 162 GLN A O 1
ATOM 1219 N N . TRP A 1 163 ? 60.891 6.423 -33.520 1.00 86.50 163 TRP A N 1
ATOM 1220 C CA . TRP A 1 163 ? 60.882 5.106 -32.888 1.00 86.50 163 TRP A CA 1
ATOM 1221 C C . TRP A 1 163 ? 61.256 5.231 -31.408 1.00 86.50 163 TRP A C 1
ATOM 1223 O O . TRP A 1 163 ? 62.242 5.893 -31.072 1.00 86.50 163 TRP A O 1
ATOM 1233 N N . GLY A 1 164 ? 60.494 4.573 -30.532 1.00 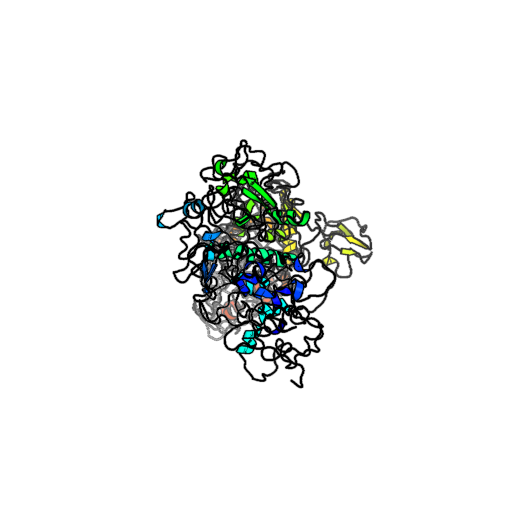81.44 164 GLY A N 1
ATOM 1234 C CA . GLY A 1 164 ? 60.644 4.681 -29.075 1.00 81.44 164 GLY A CA 1
ATOM 1235 C C . GLY A 1 164 ? 59.798 5.779 -28.430 1.00 81.44 164 GLY A C 1
ATOM 1236 O O . GLY A 1 164 ? 59.802 5.878 -27.206 1.00 81.44 164 GLY A O 1
ATOM 1237 N N . ASP A 1 165 ? 59.094 6.597 -29.211 1.00 82.06 165 ASP A N 1
ATOM 1238 C CA . ASP A 1 165 ? 58.235 7.654 -28.675 1.00 82.06 165 ASP A CA 1
ATOM 1239 C C . ASP A 1 165 ? 56.893 7.116 -28.144 1.00 82.06 165 ASP A C 1
ATOM 1241 O O . ASP A 1 165 ? 56.462 6.009 -28.489 1.00 82.06 165 ASP A O 1
ATOM 1245 N N . SER A 1 166 ? 56.249 7.900 -27.279 1.00 65.06 166 SER A N 1
ATOM 1246 C CA . SER A 1 166 ? 54.886 7.648 -26.808 1.00 65.06 166 SER A CA 1
ATOM 1247 C C . SER A 1 166 ? 53.862 7.969 -27.904 1.00 65.06 166 SER A C 1
ATOM 1249 O O . SER A 1 166 ? 54.116 8.746 -28.822 1.00 65.06 166 SER A O 1
ATOM 1251 N N . VAL A 1 167 ? 52.681 7.359 -27.817 1.00 60.06 167 VAL A N 1
ATOM 1252 C CA . VAL A 1 167 ? 51.591 7.537 -28.793 1.00 60.06 167 VAL A CA 1
ATOM 1253 C C . VAL A 1 167 ? 50.789 8.823 -28.568 1.00 60.06 167 VAL A C 1
ATOM 1255 O O . VAL A 1 167 ? 49.779 9.025 -29.242 1.00 60.06 167 VAL A O 1
ATOM 1258 N N . ASP A 1 168 ? 51.216 9.681 -27.640 1.00 57.25 168 ASP A N 1
ATOM 1259 C CA . ASP A 1 168 ? 50.307 10.652 -27.039 1.00 57.25 168 ASP A CA 1
ATOM 1260 C C . ASP A 1 168 ? 50.139 11.942 -27.867 1.00 57.25 168 ASP A C 1
ATOM 1262 O O . ASP A 1 168 ? 49.068 12.542 -27.836 1.00 57.25 168 ASP A O 1
ATOM 1266 N N . ASP A 1 169 ? 51.118 12.311 -28.705 1.00 51.28 169 ASP A N 1
ATOM 1267 C CA . ASP A 1 169 ? 51.096 13.616 -29.394 1.00 51.28 169 ASP A CA 1
ATOM 1268 C C . ASP A 1 169 ? 51.181 13.571 -30.938 1.00 51.28 169 ASP A C 1
ATOM 1270 O O . ASP A 1 169 ? 50.860 14.563 -31.595 1.00 51.28 169 ASP A O 1
ATOM 1274 N N . LEU A 1 170 ? 51.584 12.450 -31.561 1.00 54.00 170 LEU A N 1
ATOM 1275 C CA . LEU A 1 170 ? 51.957 12.428 -32.995 1.00 54.00 170 LEU A CA 1
ATOM 1276 C C . LEU A 1 170 ? 51.088 11.548 -33.914 1.00 54.00 170 LEU A C 1
ATOM 1278 O O . LEU A 1 170 ? 51.042 11.802 -35.119 1.00 54.00 170 LEU A O 1
ATOM 1282 N N . VAL A 1 171 ? 50.356 10.554 -33.394 1.00 58.78 171 VAL A N 1
ATOM 1283 C CA . VAL A 1 171 ? 49.453 9.696 -34.193 1.00 58.78 171 VAL A CA 1
ATOM 1284 C C . VAL A 1 171 ? 48.025 9.840 -33.674 1.00 58.78 171 VAL A C 1
ATOM 1286 O O . VAL A 1 171 ? 47.547 9.051 -32.866 1.00 58.78 171 VAL A O 1
ATOM 1289 N N . LEU A 1 172 ? 47.331 10.876 -34.143 1.00 69.81 172 LEU A N 1
ATOM 1290 C CA . LEU A 1 172 ? 45.925 11.094 -33.808 1.00 69.81 172 LEU A CA 1
ATOM 1291 C C . LEU A 1 172 ? 45.037 10.124 -34.596 1.00 69.81 172 LEU A C 1
ATOM 1293 O O . LEU A 1 172 ? 45.196 9.982 -35.811 1.00 69.81 172 LEU A O 1
ATOM 1297 N N . CYS A 1 173 ? 44.050 9.517 -33.929 1.00 76.44 173 CYS A N 1
ATOM 1298 C CA . CYS A 1 173 ? 43.058 8.634 -34.555 1.00 76.44 173 CYS A CA 1
ATOM 1299 C C . CYS A 1 173 ? 42.435 9.296 -35.799 1.00 76.44 173 CYS A C 1
ATOM 1301 O O . CYS A 1 173 ? 42.323 8.672 -36.854 1.00 76.44 173 CYS A O 1
ATOM 1303 N N . MET A 1 174 ? 42.141 10.599 -35.715 1.00 77.00 174 MET A N 1
ATOM 1304 C CA . MET A 1 174 ? 41.526 11.378 -36.797 1.00 77.00 174 MET A CA 1
ATOM 1305 C C . MET A 1 174 ? 42.424 11.559 -38.023 1.00 77.00 174 MET A C 1
ATOM 1307 O O . MET A 1 174 ? 41.911 11.790 -39.111 1.00 77.00 174 MET A O 1
ATOM 1311 N N . SER A 1 175 ? 43.743 11.408 -37.905 1.00 75.06 175 SER A N 1
ATOM 1312 C CA . SER A 1 175 ? 44.631 11.448 -39.073 1.00 75.06 175 SER A CA 1
ATOM 1313 C C . SER A 1 175 ? 44.439 10.224 -39.977 1.00 75.06 175 SER A C 1
ATOM 1315 O O . SER A 1 175 ? 44.645 10.306 -41.185 1.00 75.06 175 SER A O 1
ATOM 1317 N N . CYS A 1 176 ? 44.011 9.092 -39.407 1.00 77.62 176 CYS A N 1
ATOM 1318 C CA . CYS A 1 176 ? 43.742 7.860 -40.151 1.00 77.62 176 CYS A CA 1
ATOM 1319 C C . CYS A 1 176 ? 42.252 7.624 -40.412 1.00 77.62 176 CYS A C 1
ATOM 1321 O O . CYS A 1 176 ? 41.909 7.142 -41.496 1.00 77.62 176 CYS A O 1
ATOM 1323 N N . HIS A 1 177 ? 41.403 7.938 -39.433 1.00 85.25 177 HIS A N 1
ATOM 1324 C CA . HIS A 1 177 ? 39.961 7.703 -39.457 1.00 85.25 177 HIS A CA 1
ATOM 1325 C C . HIS A 1 177 ? 39.162 8.939 -39.884 1.00 85.25 177 HIS A C 1
ATOM 1327 O O . HIS A 1 177 ? 38.035 8.799 -40.330 1.00 85.25 177 HIS A O 1
ATOM 1333 N N . GLY A 1 178 ? 39.720 10.146 -39.815 1.00 87.12 178 GLY A N 1
ATOM 1334 C CA . GLY A 1 178 ? 39.020 11.355 -40.242 1.00 87.12 178 GLY A CA 1
ATOM 1335 C C . GLY A 1 178 ? 38.845 11.423 -41.759 1.00 87.12 178 GLY A C 1
ATOM 1336 O O . GLY A 1 178 ? 39.745 11.093 -42.538 1.00 87.12 178 GLY A O 1
ATOM 1337 N N . THR A 1 179 ? 37.680 11.884 -42.197 1.00 88.50 179 THR A N 1
ATOM 1338 C CA . THR A 1 179 ? 37.377 12.151 -43.602 1.00 88.50 179 THR A CA 1
ATOM 1339 C C . THR A 1 179 ? 36.448 13.355 -43.758 1.00 88.50 179 THR A C 1
ATOM 1341 O O . THR A 1 179 ? 35.909 13.874 -42.785 1.00 88.50 179 THR A O 1
ATOM 1344 N N . THR A 1 180 ? 36.301 13.836 -44.991 1.00 88.12 180 THR A N 1
ATOM 1345 C CA . THR A 1 180 ? 35.282 14.822 -45.386 1.00 88.12 180 THR A CA 1
ATOM 1346 C C . THR A 1 180 ? 34.087 14.175 -46.086 1.00 88.12 180 THR A C 1
ATOM 1348 O O . THR A 1 180 ? 33.113 14.864 -46.370 1.00 88.12 180 THR A O 1
ATOM 1351 N N . GLU A 1 181 ? 34.190 12.884 -46.406 1.00 89.12 181 GLU A N 1
ATOM 1352 C CA . GLU A 1 181 ? 33.118 12.077 -46.991 1.00 89.12 181 GLU A CA 1
ATOM 1353 C C . GLU A 1 181 ? 32.230 11.480 -45.885 1.00 89.12 181 GLU A C 1
ATOM 1355 O O . GLU A 1 181 ? 32.484 11.699 -44.704 1.00 89.12 181 GLU A O 1
ATOM 1360 N N . SER A 1 182 ? 31.194 10.725 -46.257 1.00 85.50 182 SER A N 1
ATOM 1361 C CA . SER A 1 182 ? 30.344 10.015 -45.292 1.00 85.50 182 SER A CA 1
ATOM 1362 C C . SER A 1 182 ? 31.115 8.997 -44.450 1.00 85.50 182 SER A C 1
ATOM 1364 O O . SER A 1 182 ? 32.116 8.429 -44.902 1.00 85.50 182 SER A O 1
ATOM 1366 N N . ASP A 1 183 ? 30.577 8.726 -43.262 1.00 88.75 183 ASP A N 1
ATOM 1367 C CA . ASP A 1 183 ? 31.069 7.690 -42.363 1.00 88.75 183 ASP A CA 1
ATOM 1368 C C . ASP A 1 183 ? 31.149 6.320 -43.042 1.00 88.75 183 ASP A C 1
ATOM 1370 O O . ASP A 1 183 ? 30.320 5.940 -43.879 1.00 88.75 183 ASP A O 1
ATOM 1374 N N . VAL A 1 184 ? 32.185 5.573 -42.669 1.00 89.56 184 VAL A N 1
ATOM 1375 C CA . VAL A 1 184 ? 32.392 4.188 -43.085 1.00 89.56 184 VAL A CA 1
ATOM 1376 C C . VAL A 1 184 ? 32.475 3.348 -41.825 1.00 89.56 184 VAL A C 1
ATOM 1378 O O . VAL A 1 184 ? 33.471 3.416 -41.107 1.00 89.56 184 VAL A O 1
ATOM 1381 N N . ASP A 1 185 ? 31.449 2.539 -41.587 1.00 85.69 185 ASP A N 1
ATOM 1382 C CA . ASP A 1 185 ? 31.432 1.564 -40.502 1.00 85.69 185 ASP A CA 1
ATOM 1383 C C . ASP A 1 185 ? 32.185 0.300 -40.927 1.00 85.69 185 ASP A C 1
ATOM 1385 O O . ASP A 1 185 ? 31.804 -0.367 -41.892 1.00 85.69 185 ASP A O 1
ATOM 1389 N N . ASP A 1 186 ? 33.247 -0.046 -40.203 1.00 86.06 186 ASP A N 1
ATOM 1390 C CA . ASP A 1 186 ? 33.950 -1.318 -40.360 1.00 86.06 186 ASP A CA 1
ATOM 1391 C C . ASP A 1 186 ? 34.429 -1.812 -38.996 1.00 86.06 186 ASP A C 1
ATOM 1393 O O . ASP A 1 186 ? 35.202 -1.146 -38.308 1.00 86.06 186 ASP A O 1
ATOM 1397 N N . PHE A 1 187 ? 33.938 -2.986 -38.610 1.00 80.94 187 PHE A N 1
ATOM 1398 C CA . PHE A 1 187 ? 34.209 -3.615 -37.312 1.00 80.94 187 PHE A CA 1
ATOM 1399 C C . PHE A 1 187 ? 35.232 -4.749 -37.431 1.00 80.94 187 PHE A C 1
ATOM 1401 O O . PHE A 1 187 ? 35.598 -5.371 -36.435 1.00 80.94 187 PHE A O 1
ATOM 1408 N N . ALA A 1 188 ? 35.663 -5.060 -38.658 1.00 73.62 188 ALA A N 1
ATOM 1409 C CA . ALA A 1 188 ? 36.585 -6.142 -38.940 1.00 73.62 188 ALA A CA 1
ATOM 1410 C C . ALA A 1 188 ? 38.034 -5.648 -39.005 1.00 73.62 188 ALA A C 1
ATOM 1412 O O . ALA A 1 188 ? 38.354 -4.521 -39.377 1.00 73.62 188 ALA A O 1
ATOM 1413 N N . LYS A 1 189 ? 38.952 -6.542 -38.652 1.00 69.88 189 LYS A N 1
ATOM 1414 C CA . LYS A 1 189 ? 40.376 -6.240 -38.580 1.00 69.88 189 LYS A CA 1
ATOM 1415 C C . LYS A 1 189 ? 41.019 -6.196 -39.972 1.00 69.88 189 LYS A C 1
ATOM 1417 O O . LYS A 1 189 ? 41.109 -7.229 -40.632 1.00 69.88 189 LYS A O 1
ATOM 1422 N N . PHE A 1 190 ? 41.540 -5.028 -40.366 1.00 69.19 190 PHE A N 1
ATOM 1423 C CA . PHE A 1 190 ? 42.429 -4.803 -41.526 1.00 69.19 190 PHE A CA 1
ATOM 1424 C C . PHE A 1 190 ? 42.047 -5.593 -42.800 1.00 69.19 190 PHE A C 1
ATOM 1426 O O . PHE A 1 190 ? 42.907 -6.137 -43.492 1.00 69.19 190 PHE A O 1
ATOM 1433 N N . ASN A 1 191 ? 40.755 -5.623 -43.139 1.00 74.25 191 ASN A N 1
ATOM 1434 C CA . ASN A 1 191 ? 40.192 -6.350 -44.289 1.00 74.25 191 ASN A CA 1
ATOM 1435 C C . ASN A 1 191 ? 40.319 -5.581 -45.629 1.00 74.25 191 ASN A C 1
ATOM 1437 O O . ASN A 1 191 ? 39.667 -5.926 -46.614 1.00 74.25 191 ASN A O 1
ATOM 1441 N N . GLY A 1 192 ? 41.122 -4.512 -45.660 1.00 74.12 192 GLY A N 1
ATOM 1442 C CA . GLY A 1 192 ? 41.240 -3.582 -46.789 1.00 74.12 192 GLY A CA 1
ATOM 1443 C C . GLY A 1 192 ? 40.250 -2.410 -46.756 1.00 74.12 192 GLY A C 1
ATOM 1444 O O . GLY A 1 192 ? 40.441 -1.440 -47.489 1.00 74.12 192 GLY A O 1
ATOM 1445 N N . THR A 1 193 ? 39.253 -2.452 -45.875 1.00 82.06 193 THR A N 1
ATOM 1446 C CA . THR A 1 193 ? 38.377 -1.328 -45.530 1.00 82.06 193 THR A CA 1
ATOM 1447 C C . THR A 1 193 ? 38.903 -0.675 -44.251 1.00 82.06 193 THR A C 1
ATOM 1449 O O . THR A 1 193 ? 39.558 -1.308 -43.425 1.00 82.06 193 THR A O 1
ATOM 1452 N N . ARG A 1 194 ? 38.733 0.643 -44.135 1.00 83.50 194 ARG A N 1
ATOM 1453 C CA . ARG A 1 194 ? 39.107 1.403 -42.939 1.00 83.50 194 ARG A CA 1
ATOM 1454 C C . ARG A 1 194 ? 37.866 2.123 -42.455 1.00 83.50 194 ARG A C 1
ATOM 1456 O O . ARG A 1 194 ? 37.270 2.846 -43.254 1.00 83.50 194 ARG A O 1
ATOM 1463 N N . ALA A 1 195 ? 37.545 1.981 -41.173 1.00 87.81 195 ALA A N 1
ATOM 1464 C CA . ALA A 1 195 ? 36.497 2.780 -40.560 1.00 87.81 195 ALA A CA 1
ATOM 1465 C C . ALA A 1 195 ? 36.829 4.274 -40.688 1.00 87.81 195 ALA A C 1
ATOM 1467 O O . ALA A 1 195 ? 37.981 4.669 -40.458 1.00 87.81 195 ALA A O 1
ATOM 1468 N N . LYS A 1 196 ? 35.858 5.100 -41.077 1.00 89.88 196 LYS A N 1
ATOM 1469 C CA . LYS A 1 196 ? 36.051 6.544 -41.241 1.00 89.88 196 LYS A CA 1
ATOM 1470 C C . LYS A 1 196 ? 34.928 7.343 -40.599 1.00 89.88 196 LYS A C 1
ATOM 1472 O O . LYS A 1 196 ? 33.788 6.907 -40.633 1.00 89.88 196 LYS A O 1
ATOM 1477 N N . ILE A 1 197 ? 35.291 8.511 -40.079 1.00 91.12 197 ILE A N 1
ATOM 1478 C CA . ILE A 1 197 ? 34.430 9.470 -39.389 1.00 91.12 197 ILE A CA 1
ATOM 1479 C C . ILE A 1 197 ? 34.482 10.804 -40.134 1.00 91.12 197 ILE A C 1
ATOM 1481 O O . ILE A 1 197 ? 35.564 11.344 -40.402 1.00 91.12 197 ILE A O 1
ATOM 1485 N N . ASN A 1 198 ? 33.321 11.362 -40.433 1.00 92.56 198 ASN A N 1
ATOM 1486 C CA . ASN A 1 198 ? 33.153 12.643 -41.080 1.00 92.56 198 ASN A CA 1
ATOM 1487 C C . ASN A 1 198 ? 33.446 13.779 -40.097 1.00 92.56 198 ASN A C 1
ATOM 1489 O O . ASN A 1 198 ? 32.690 14.087 -39.176 1.00 92.56 198 ASN A O 1
ATOM 1493 N N . MET A 1 199 ? 34.548 14.483 -40.339 1.00 90.44 199 MET A N 1
ATOM 1494 C CA . MET A 1 199 ? 34.999 15.579 -39.481 1.00 90.44 199 MET A CA 1
ATOM 1495 C C . MET A 1 199 ? 34.068 16.791 -39.496 1.00 90.44 199 MET A C 1
ATOM 1497 O O . MET A 1 199 ? 34.077 17.605 -38.564 1.00 90.44 199 MET A O 1
ATOM 1501 N N . THR A 1 200 ? 33.269 16.933 -40.552 1.00 91.69 200 THR A N 1
ATOM 1502 C CA . THR A 1 200 ? 32.272 17.998 -40.643 1.00 91.69 200 THR A CA 1
ATOM 1503 C C . THR A 1 200 ? 31.120 17.706 -39.695 1.00 91.69 200 THR A C 1
ATOM 1505 O O . THR A 1 200 ? 30.727 18.584 -38.930 1.00 91.69 200 THR A O 1
ATOM 1508 N N . GLU A 1 201 ? 30.607 16.477 -39.693 1.00 91.50 201 GLU A N 1
ATOM 1509 C CA . GLU A 1 201 ? 29.531 16.062 -38.789 1.00 91.50 201 GLU A CA 1
ATOM 1510 C C . GLU A 1 201 ? 30.026 16.072 -37.337 1.00 91.50 201 GLU A C 1
ATOM 1512 O O . GLU A 1 201 ? 29.410 16.733 -36.500 1.00 91.50 201 GLU A O 1
ATOM 1517 N N . TRP A 1 202 ? 31.241 15.576 -37.078 1.00 91.12 202 TRP A N 1
ATOM 1518 C CA . TRP A 1 202 ? 31.910 15.658 -35.771 1.00 91.12 202 TRP A CA 1
ATOM 1519 C C . TRP A 1 202 ? 31.881 17.039 -35.126 1.00 91.12 202 TRP A C 1
ATOM 1521 O O . TRP A 1 202 ? 31.543 17.188 -33.950 1.00 91.12 202 TRP A O 1
ATOM 1531 N N . THR A 1 203 ? 32.227 18.070 -35.893 1.00 90.38 203 THR A N 1
ATOM 1532 C CA . THR A 1 203 ? 32.347 19.440 -35.376 1.00 90.38 203 THR A CA 1
ATOM 1533 C C . THR A 1 203 ? 31.043 20.231 -35.435 1.00 90.38 203 THR A C 1
ATOM 1535 O O . THR A 1 203 ? 30.956 21.317 -34.854 1.00 90.38 203 THR A O 1
ATOM 1538 N N . THR A 1 204 ? 30.011 19.717 -36.111 1.00 89.00 204 THR A N 1
ATOM 1539 C CA . THR A 1 204 ? 28.742 20.431 -36.297 1.00 89.00 204 THR A CA 1
ATOM 1540 C C . THR A 1 204 ? 27.587 19.756 -35.580 1.00 89.00 204 THR A C 1
ATOM 1542 O O . THR A 1 204 ? 26.898 20.417 -34.801 1.00 89.00 204 THR A O 1
ATOM 1545 N N . THR A 1 205 ? 27.357 18.474 -35.803 1.00 89.31 205 THR A N 1
ATOM 1546 C CA . THR A 1 205 ? 26.255 17.736 -35.198 1.00 89.31 205 THR A CA 1
ATOM 1547 C C . THR A 1 205 ? 26.719 16.832 -34.077 1.00 89.31 205 THR A C 1
ATOM 1549 O O . THR A 1 205 ? 25.920 16.685 -33.170 1.00 89.31 205 THR A O 1
ATOM 1552 N N . GLY A 1 206 ? 27.973 16.360 -34.078 1.00 90.88 206 GLY A N 1
ATOM 1553 C CA . GLY A 1 206 ? 28.590 15.431 -33.123 1.00 90.88 206 GLY A CA 1
ATOM 1554 C C . GLY A 1 206 ? 29.149 16.030 -31.827 1.00 90.88 206 GLY A C 1
ATOM 1555 O O . GLY A 1 206 ? 29.048 17.234 -31.551 1.00 90.88 206 GLY A O 1
ATOM 1556 N N . HIS A 1 207 ? 29.745 15.177 -30.986 1.00 89.56 207 HIS A N 1
ATOM 1557 C CA . HIS A 1 207 ? 30.328 15.585 -29.697 1.00 89.56 207 HIS A CA 1
ATOM 1558 C C . HIS A 1 207 ? 31.578 16.476 -29.826 1.00 89.56 207 HIS A C 1
ATOM 1560 O O . HIS A 1 207 ? 31.946 17.150 -28.863 1.00 89.56 207 HIS A O 1
ATOM 1566 N N . GLY A 1 208 ? 32.175 16.572 -31.017 1.00 89.31 208 GLY A N 1
ATOM 1567 C CA . GLY A 1 208 ? 33.275 17.491 -31.327 1.00 89.31 208 GLY A CA 1
ATOM 1568 C C . GLY A 1 208 ? 32.879 18.958 -31.491 1.00 89.31 208 GLY A C 1
ATOM 1569 O O . GLY A 1 208 ? 33.749 19.805 -31.703 1.00 89.31 208 GLY A O 1
ATOM 1570 N N . ARG A 1 209 ? 31.583 19.289 -31.422 1.00 90.31 209 ARG A N 1
ATOM 1571 C CA . ARG A 1 209 ? 31.100 20.668 -31.558 1.00 90.31 209 ARG A CA 1
ATOM 1572 C C . ARG A 1 209 ? 31.666 21.567 -30.442 1.00 90.31 209 ARG A C 1
ATOM 1574 O O . ARG A 1 209 ? 31.493 21.249 -29.265 1.00 90.31 209 ARG A O 1
ATOM 1581 N N . PRO A 1 210 ? 32.286 22.720 -30.761 1.00 88.12 210 PRO A N 1
ATOM 1582 C CA . PRO A 1 210 ? 32.815 23.628 -29.747 1.00 88.12 210 PRO A CA 1
ATOM 1583 C C . PRO A 1 210 ? 31.721 24.521 -29.148 1.00 88.12 210 PRO A C 1
ATOM 1585 O O . PRO A 1 210 ? 30.764 24.906 -29.826 1.00 88.12 210 PRO A O 1
ATOM 1588 N N . LEU A 1 211 ? 31.903 24.946 -27.891 1.00 85.44 211 LEU A N 1
ATOM 1589 C CA . LEU A 1 211 ? 30.948 25.820 -27.191 1.00 85.44 211 LEU A CA 1
ATOM 1590 C C . LEU A 1 211 ? 30.667 27.139 -27.934 1.00 85.44 211 LEU A C 1
ATOM 1592 O O . LEU A 1 211 ? 29.537 27.628 -27.932 1.00 85.44 211 LEU A O 1
ATOM 1596 N N . ALA A 1 212 ? 31.673 27.689 -28.623 1.00 87.75 212 ALA A N 1
ATOM 1597 C CA . ALA A 1 212 ? 31.556 28.927 -29.398 1.00 87.75 212 ALA A CA 1
ATOM 1598 C C . ALA A 1 212 ? 30.539 28.846 -30.554 1.00 87.75 212 ALA A C 1
ATOM 1600 O O . ALA A 1 212 ? 30.031 29.876 -30.996 1.00 87.75 212 ALA A O 1
ATOM 1601 N N . SER A 1 213 ? 30.207 27.642 -31.026 1.00 88.25 213 SER A N 1
ATOM 1602 C CA . SER A 1 213 ? 29.208 27.422 -32.079 1.00 88.25 213 SER A CA 1
ATOM 1603 C C . SER A 1 213 ? 27.765 27.414 -31.554 1.00 88.25 213 SER A C 1
ATOM 1605 O O . SER A 1 213 ? 26.830 27.272 -32.344 1.00 88.25 213 SER A O 1
ATOM 1607 N N . GLY A 1 214 ? 27.553 27.565 -30.243 1.00 88.12 214 GLY A N 1
ATOM 1608 C CA . GLY A 1 214 ? 26.234 27.507 -29.611 1.00 88.12 214 GLY A CA 1
ATOM 1609 C C . GLY A 1 214 ? 25.635 26.096 -29.561 1.00 88.12 214 GLY A C 1
ATOM 1610 O O . GLY A 1 214 ? 26.248 25.119 -29.998 1.00 88.12 214 GLY A O 1
ATOM 1611 N N . ASN A 1 215 ? 24.420 25.995 -29.015 1.00 89.69 215 ASN A N 1
ATOM 1612 C CA . ASN A 1 215 ? 23.719 24.726 -28.794 1.00 89.69 215 ASN A CA 1
ATOM 1613 C C . ASN A 1 215 ? 23.414 23.975 -30.102 1.00 89.69 215 ASN A C 1
ATOM 1615 O O . ASN A 1 215 ? 23.291 24.572 -31.174 1.00 89.69 215 ASN A O 1
ATOM 1619 N N . TYR A 1 216 ? 23.233 22.659 -29.993 1.00 88.44 216 TYR A N 1
ATOM 1620 C CA . TYR A 1 216 ? 22.724 21.820 -31.077 1.00 88.44 216 TYR A CA 1
ATOM 1621 C C . TYR A 1 216 ? 21.300 22.227 -31.482 1.00 88.44 216 TYR A C 1
ATOM 1623 O O . TYR A 1 216 ? 20.555 22.821 -30.699 1.00 88.44 216 TYR A O 1
ATOM 1631 N N . THR A 1 217 ? 20.858 21.790 -32.664 1.00 86.94 217 THR A N 1
ATOM 1632 C CA . THR A 1 217 ? 19.471 21.954 -33.146 1.00 86.94 217 THR A CA 1
ATOM 1633 C C . THR A 1 217 ? 18.428 21.369 -32.182 1.00 86.94 217 THR A C 1
ATOM 1635 O O . THR A 1 217 ? 17.295 21.844 -32.116 1.00 86.94 217 THR A O 1
ATOM 1638 N N . SER A 1 218 ? 18.803 20.367 -31.380 1.00 82.75 218 SER A N 1
ATOM 1639 C CA . SER A 1 218 ? 17.955 19.803 -30.319 1.00 82.75 218 SER A CA 1
ATOM 1640 C C . SER A 1 218 ? 17.680 20.774 -29.156 1.00 82.75 218 SER A C 1
ATOM 1642 O O . SER A 1 218 ? 16.723 20.570 -28.397 1.00 82.75 218 SER A O 1
ATOM 1644 N N . GLY A 1 219 ? 18.506 21.817 -29.021 1.00 86.25 219 GLY A N 1
ATOM 1645 C CA . GLY A 1 219 ? 18.547 22.767 -27.911 1.00 86.25 219 GLY A CA 1
ATOM 1646 C C . GLY A 1 219 ? 19.587 22.433 -26.836 1.00 86.25 219 GLY A C 1
ATOM 1647 O O . GLY A 1 219 ? 19.831 23.276 -25.973 1.00 86.25 219 GLY A O 1
ATOM 1648 N N . ASN A 1 220 ? 20.215 21.253 -26.887 1.00 85.75 220 ASN A N 1
ATOM 1649 C CA . ASN A 1 220 ? 21.205 20.827 -25.894 1.00 85.75 220 ASN A CA 1
ATOM 1650 C C . ASN A 1 220 ? 22.563 21.533 -26.110 1.00 85.75 220 ASN A C 1
ATOM 1652 O O . ASN A 1 220 ? 22.928 21.798 -27.259 1.00 85.75 220 ASN A O 1
ATOM 1656 N N . PRO A 1 221 ? 23.320 21.840 -25.042 1.00 86.94 221 PRO A N 1
ATOM 1657 C CA . PRO A 1 221 ? 24.681 22.361 -25.154 1.00 86.94 221 PRO A CA 1
ATOM 1658 C C . PRO A 1 221 ? 25.660 21.311 -25.720 1.00 86.94 221 PRO A C 1
ATOM 1660 O O . PRO A 1 221 ? 25.434 20.114 -25.521 1.00 86.94 221 PRO A O 1
ATOM 1663 N N . PRO A 1 222 ? 26.739 21.746 -26.399 1.00 87.25 222 PRO A N 1
ATOM 1664 C CA . PRO A 1 222 ? 27.822 20.869 -26.846 1.00 87.25 222 PRO A CA 1
ATOM 1665 C C . PRO A 1 222 ? 28.631 20.271 -25.691 1.00 87.25 222 PRO A C 1
ATOM 1667 O O . PRO A 1 222 ? 28.737 20.884 -24.630 1.00 87.25 222 PRO A O 1
ATOM 1670 N N . ALA A 1 223 ? 29.241 19.103 -25.930 1.00 82.56 223 ALA A N 1
ATOM 1671 C CA . ALA A 1 223 ? 30.097 18.418 -24.956 1.00 82.56 223 ALA A CA 1
ATOM 1672 C C . ALA A 1 223 ? 31.407 19.181 -24.670 1.00 82.56 223 ALA A C 1
ATOM 1674 O O . ALA A 1 223 ? 31.866 19.202 -23.532 1.00 82.56 223 ALA A O 1
ATOM 1675 N N . ASN A 1 224 ? 31.963 19.866 -25.680 1.00 82.31 224 ASN A N 1
ATOM 1676 C CA . ASN A 1 224 ? 33.128 20.751 -25.559 1.00 82.31 224 ASN A CA 1
ATOM 1677 C C . ASN A 1 224 ? 34.369 20.073 -24.932 1.00 82.31 224 ASN A C 1
ATOM 1679 O O . ASN A 1 224 ? 34.973 20.603 -23.997 1.00 82.31 224 ASN A O 1
ATOM 1683 N N . PHE A 1 225 ? 34.749 18.904 -25.453 1.00 83.38 225 PHE A N 1
ATOM 1684 C CA . PHE A 1 225 ? 35.931 18.171 -24.995 1.00 83.38 225 PHE A CA 1
ATOM 1685 C C . PHE A 1 225 ? 37.242 18.933 -25.298 1.00 83.38 225 PHE A C 1
ATOM 1687 O O . PHE A 1 225 ? 37.458 19.330 -26.447 1.00 83.38 225 PHE A O 1
ATOM 1694 N N . PRO A 1 226 ? 38.126 19.154 -24.304 1.00 73.25 226 PRO A N 1
ATOM 1695 C CA . PRO A 1 226 ? 39.447 19.741 -24.526 1.00 73.25 226 PRO A CA 1
ATOM 1696 C C . PRO A 1 226 ? 40.467 18.713 -25.057 1.00 73.25 226 PRO A C 1
ATOM 1698 O O . PRO A 1 226 ? 40.280 17.507 -24.935 1.00 73.25 226 PRO A O 1
ATOM 1701 N N . GLY A 1 227 ? 41.584 19.185 -25.623 1.00 74.50 227 GLY A N 1
ATOM 1702 C CA . GLY A 1 227 ? 42.717 18.324 -25.997 1.00 74.50 227 GLY A CA 1
ATOM 1703 C C . GLY A 1 227 ? 42.410 17.346 -27.137 1.00 74.50 227 GLY A C 1
ATOM 1704 O O . GLY A 1 227 ? 41.995 17.777 -28.211 1.00 74.50 227 GLY A O 1
ATOM 1705 N N . ASN A 1 228 ? 42.657 16.047 -26.915 1.00 75.88 228 ASN A N 1
ATOM 1706 C CA . ASN A 1 228 ? 42.347 14.969 -27.857 1.00 75.88 228 ASN A CA 1
ATOM 1707 C C . ASN A 1 228 ? 40.961 14.369 -27.539 1.00 75.88 228 ASN A C 1
ATOM 1709 O O . ASN A 1 228 ? 40.839 13.513 -26.661 1.00 75.88 228 ASN A O 1
ATOM 1713 N N . PRO A 1 229 ? 39.896 14.800 -28.237 1.00 79.69 229 PRO A N 1
ATOM 1714 C CA . PRO A 1 229 ? 38.525 14.556 -27.803 1.00 79.69 229 PRO A CA 1
ATOM 1715 C C . PRO A 1 229 ? 38.056 13.107 -28.017 1.00 79.69 229 PRO A C 1
ATOM 1717 O O . PRO A 1 229 ? 37.039 12.710 -27.461 1.00 79.69 229 PRO A O 1
ATOM 1720 N N . CYS A 1 230 ? 38.786 12.296 -28.789 1.00 83.50 230 CYS A N 1
ATOM 1721 C CA . CYS A 1 230 ? 38.411 10.900 -29.047 1.00 83.50 230 CYS A CA 1
ATOM 1722 C C . CYS A 1 230 ? 38.668 10.005 -27.830 1.00 83.50 230 CYS A C 1
ATOM 1724 O O . CYS A 1 230 ? 37.976 9.010 -27.629 1.00 83.50 230 CYS A O 1
ATOM 1726 N N . TRP A 1 231 ? 39.638 10.375 -26.992 1.00 80.81 231 TRP A N 1
ATOM 1727 C CA . TRP A 1 231 ? 40.043 9.587 -25.827 1.00 80.81 231 TRP A CA 1
ATOM 1728 C C . TRP A 1 231 ? 39.066 9.644 -24.656 1.00 80.81 231 TRP A C 1
ATOM 1730 O O . TRP A 1 231 ? 39.219 8.898 -23.700 1.00 80.81 231 TRP A O 1
ATOM 1740 N N . TYR A 1 232 ? 38.047 10.500 -24.741 1.00 80.50 232 TYR A N 1
ATOM 1741 C CA . TYR A 1 232 ? 36.936 10.523 -23.788 1.00 80.50 232 TYR A CA 1
ATOM 1742 C C . TYR A 1 232 ? 35.976 9.352 -23.996 1.00 80.50 232 TYR A C 1
ATOM 1744 O O . TYR A 1 232 ? 35.147 9.075 -23.133 1.00 80.50 232 TYR A O 1
ATOM 1752 N N . CYS A 1 233 ? 36.041 8.707 -25.165 1.00 84.81 233 CYS A N 1
ATOM 1753 C CA . CYS A 1 233 ? 35.185 7.577 -25.494 1.00 84.81 233 CYS A CA 1
ATOM 1754 C C . CYS A 1 233 ? 35.966 6.333 -25.922 1.00 84.81 233 CYS A C 1
ATOM 1756 O O . CYS A 1 233 ? 35.495 5.217 -25.714 1.00 84.81 233 CYS A O 1
ATOM 1758 N N . HIS A 1 234 ? 37.163 6.499 -26.482 1.00 86.44 234 HIS A N 1
ATOM 1759 C CA . HIS A 1 234 ? 37.983 5.397 -26.966 1.00 86.44 234 HIS A CA 1
ATOM 1760 C C . HIS A 1 234 ? 39.282 5.272 -26.176 1.00 86.44 234 HIS A C 1
ATOM 1762 O O . HIS A 1 234 ? 40.006 6.246 -25.991 1.00 86.44 234 HIS A O 1
ATOM 1768 N N . ASP A 1 235 ? 39.621 4.055 -25.768 1.00 82.12 235 ASP A N 1
ATOM 1769 C CA . ASP A 1 235 ? 40.882 3.767 -25.100 1.00 82.12 235 ASP A CA 1
ATOM 1770 C C . ASP A 1 235 ? 41.970 3.437 -26.136 1.00 82.12 235 ASP A C 1
ATOM 1772 O O . ASP A 1 235 ? 41.936 2.416 -26.833 1.00 82.12 235 ASP A O 1
ATOM 1776 N N . ASN A 1 236 ? 42.970 4.318 -26.227 1.00 75.25 236 ASN A N 1
ATOM 1777 C CA . ASN A 1 236 ? 44.122 4.158 -27.114 1.00 75.25 236 ASN A CA 1
ATOM 1778 C C . ASN A 1 236 ? 45.015 2.962 -26.722 1.00 75.25 236 ASN A C 1
ATOM 1780 O O . ASN A 1 236 ? 45.827 2.498 -27.525 1.00 75.25 236 ASN A O 1
ATOM 1784 N N . ASN A 1 237 ? 44.868 2.431 -25.503 1.00 74.94 237 ASN A N 1
ATOM 1785 C CA . ASN A 1 237 ? 45.594 1.245 -25.062 1.00 74.94 237 ASN A CA 1
ATOM 1786 C C . ASN A 1 237 ? 45.020 -0.056 -25.613 1.00 74.94 237 ASN A C 1
ATOM 1788 O O . ASN A 1 237 ? 45.786 -1.013 -25.755 1.00 74.94 237 ASN A O 1
ATOM 1792 N N . VAL A 1 238 ? 43.731 -0.078 -25.966 1.00 78.31 238 VAL A N 1
ATOM 1793 C CA . VAL A 1 238 ? 43.112 -1.209 -26.664 1.00 78.31 238 VAL A CA 1
ATOM 1794 C C . VAL A 1 238 ? 43.781 -1.349 -28.033 1.00 78.31 238 VAL A C 1
ATOM 1796 O O . VAL A 1 238 ? 44.235 -0.369 -28.623 1.00 78.31 238 VAL A O 1
ATOM 1799 N N . LEU A 1 239 ? 43.924 -2.570 -28.539 1.00 75.75 239 LEU A N 1
ATOM 1800 C CA . LEU A 1 239 ? 44.583 -2.850 -29.820 1.00 75.75 239 LEU A CA 1
ATOM 1801 C C . LEU A 1 239 ? 43.543 -2.956 -30.945 1.00 75.75 239 LEU A C 1
ATOM 1803 O O . LEU A 1 239 ? 42.373 -3.212 -30.690 1.00 75.75 239 LEU A O 1
ATOM 1807 N N . HIS A 1 240 ? 43.943 -2.775 -32.213 1.00 78.06 240 HIS A N 1
ATOM 1808 C CA . HIS A 1 240 ? 42.986 -2.812 -33.340 1.00 78.06 240 HIS A CA 1
ATOM 1809 C C . HIS A 1 240 ? 42.417 -4.216 -33.612 1.00 78.06 240 HIS A C 1
ATOM 1811 O O . HIS A 1 240 ? 41.528 -4.352 -34.442 1.00 78.06 240 HIS A O 1
ATOM 1817 N N . ASN A 1 241 ? 42.936 -5.251 -32.944 1.00 70.81 241 ASN A N 1
ATOM 1818 C CA . ASN A 1 241 ? 42.491 -6.637 -33.084 1.00 70.81 241 ASN A CA 1
ATOM 1819 C C . ASN A 1 241 ? 41.940 -7.228 -31.774 1.00 70.81 241 ASN A C 1
ATOM 1821 O O . ASN A 1 241 ? 42.003 -8.437 -31.558 1.00 70.81 241 ASN A O 1
ATOM 1825 N N . ASP A 1 242 ? 41.448 -6.391 -30.863 1.00 76.69 242 ASP A N 1
ATOM 1826 C CA . ASP A 1 242 ? 40.809 -6.901 -29.655 1.00 76.69 242 ASP A CA 1
ATOM 1827 C C . ASP A 1 242 ? 39.366 -7.331 -29.956 1.00 76.69 242 ASP A C 1
ATOM 1829 O O . ASP A 1 242 ? 38.453 -6.508 -30.030 1.00 76.69 242 ASP A O 1
ATOM 1833 N N . ALA A 1 243 ? 39.159 -8.640 -30.109 1.00 74.69 243 ALA A N 1
ATOM 1834 C CA . ALA A 1 243 ? 37.839 -9.220 -30.350 1.00 74.69 243 ALA A CA 1
ATOM 1835 C C . ALA A 1 243 ? 36.844 -8.974 -29.198 1.00 74.69 243 ALA A C 1
ATOM 1837 O O . ALA A 1 243 ? 35.641 -9.101 -29.399 1.00 74.69 243 ALA A O 1
ATOM 1838 N N . THR A 1 244 ? 37.327 -8.620 -28.002 1.00 76.50 244 THR A N 1
ATOM 1839 C CA . THR A 1 244 ? 36.488 -8.338 -26.828 1.00 76.50 244 THR A CA 1
ATOM 1840 C C . THR A 1 244 ? 36.114 -6.863 -26.689 1.00 76.50 244 THR A C 1
ATOM 1842 O O . THR A 1 244 ? 35.295 -6.516 -25.837 1.00 76.50 244 THR A O 1
ATOM 1845 N N . ASN A 1 245 ? 36.696 -5.991 -27.517 1.00 82.38 245 ASN A N 1
ATOM 1846 C CA . ASN A 1 245 ? 36.381 -4.568 -27.570 1.00 82.38 245 ASN A CA 1
ATOM 1847 C C . ASN A 1 245 ? 36.595 -4.018 -28.995 1.00 82.38 245 ASN A C 1
ATOM 1849 O O . ASN A 1 245 ? 37.501 -3.208 -29.222 1.00 82.38 245 ASN A O 1
ATOM 1853 N N . PRO A 1 246 ? 35.759 -4.436 -29.966 1.00 83.12 246 PRO A N 1
ATOM 1854 C CA . PRO A 1 246 ? 35.946 -4.089 -31.378 1.00 83.12 246 PRO A CA 1
ATOM 1855 C C . PRO A 1 246 ? 35.841 -2.579 -31.648 1.00 83.12 246 PRO A C 1
ATOM 1857 O O . PRO A 1 246 ? 36.465 -2.063 -32.570 1.00 83.12 246 PRO A O 1
ATOM 1860 N N . PHE A 1 247 ? 35.106 -1.851 -30.803 1.00 85.12 247 PHE A N 1
ATOM 1861 C CA . PHE A 1 247 ? 34.944 -0.395 -30.869 1.00 85.12 247 PHE A CA 1
ATOM 1862 C C . PHE A 1 247 ? 36.037 0.381 -30.119 1.00 85.12 247 PHE A C 1
ATOM 1864 O O . PHE A 1 247 ? 36.041 1.615 -30.129 1.00 85.12 247 PHE A O 1
ATOM 1871 N N . ARG A 1 248 ? 36.965 -0.320 -29.451 1.00 85.38 248 ARG A N 1
ATOM 1872 C CA . ARG A 1 248 ? 38.038 0.271 -28.636 1.00 85.38 248 ARG A CA 1
ATOM 1873 C C . ARG A 1 248 ? 37.497 1.251 -27.592 1.00 85.38 248 ARG A C 1
ATOM 1875 O O . ARG A 1 248 ? 38.116 2.279 -27.344 1.00 85.38 248 ARG A O 1
ATOM 1882 N N . LEU A 1 249 ? 36.323 0.971 -27.024 1.00 86.31 249 LEU A N 1
ATOM 1883 C CA . LEU A 1 249 ? 35.656 1.863 -26.077 1.00 86.31 249 LEU A CA 1
ATOM 1884 C C . LEU A 1 249 ? 36.391 1.876 -24.744 1.00 86.31 249 LEU A C 1
ATOM 1886 O O . LEU A 1 249 ? 36.878 0.844 -24.276 1.00 86.31 249 LEU A O 1
ATOM 1890 N N . GLN A 1 250 ? 36.425 3.042 -24.116 1.00 81.62 250 GLN A N 1
ATOM 1891 C CA . GLN A 1 250 ? 36.880 3.163 -22.745 1.00 81.62 250 GLN A CA 1
ATOM 1892 C C . GLN A 1 250 ? 35.854 2.519 -21.813 1.00 81.62 250 GLN A C 1
ATOM 1894 O O . GLN A 1 250 ? 34.680 2.876 -21.814 1.00 81.62 250 GLN A O 1
ATOM 1899 N N . LYS A 1 251 ? 36.283 1.562 -20.996 1.00 76.00 251 LYS A N 1
ATOM 1900 C CA . LYS A 1 251 ? 35.396 0.943 -20.008 1.00 76.00 251 LYS A CA 1
ATOM 1901 C C . LYS A 1 251 ? 35.282 1.842 -18.783 1.00 76.00 251 LYS A C 1
ATOM 1903 O O . LYS A 1 251 ? 36.256 2.445 -18.333 1.00 76.00 251 LYS A O 1
ATOM 1908 N N . HIS A 1 252 ? 34.083 1.928 -18.221 1.00 71.12 252 HIS A N 1
ATOM 1909 C CA . HIS A 1 252 ? 33.857 2.684 -16.994 1.00 71.12 252 HIS A CA 1
ATOM 1910 C C . HIS A 1 252 ? 34.445 1.911 -15.807 1.00 71.12 252 HIS A C 1
ATOM 1912 O O . HIS A 1 252 ? 33.995 0.811 -15.485 1.00 71.12 252 HIS A O 1
ATOM 1918 N N . GLN A 1 253 ? 35.431 2.496 -15.125 1.00 64.69 253 GLN A N 1
ATOM 1919 C CA . GLN A 1 253 ? 36.194 1.821 -14.063 1.00 64.69 253 GLN A CA 1
ATOM 1920 C C . GLN A 1 253 ? 35.308 1.338 -12.895 1.00 64.69 253 GLN A C 1
ATOM 1922 O O . GLN A 1 253 ? 35.535 0.256 -12.354 1.00 64.69 253 GLN A O 1
ATOM 1927 N N . GLN A 1 254 ? 34.246 2.090 -12.564 1.00 61.25 254 GLN A N 1
ATOM 1928 C CA . GLN A 1 254 ? 33.208 1.678 -11.599 1.00 61.25 254 GLN A CA 1
ATOM 1929 C C . GLN A 1 254 ? 32.451 0.397 -11.990 1.00 61.25 254 GLN A C 1
ATOM 1931 O O . GLN A 1 254 ? 31.868 -0.225 -11.119 1.00 61.25 254 GLN A O 1
ATOM 1936 N N . PHE A 1 255 ? 32.419 -0.019 -13.257 1.00 65.06 255 PHE A N 1
ATOM 1937 C CA . PHE A 1 255 ? 31.744 -1.260 -13.656 1.00 65.06 255 PHE A CA 1
ATOM 1938 C C . PHE A 1 255 ? 32.741 -2.400 -13.899 1.00 65.06 255 PHE A C 1
ATOM 1940 O O . PHE A 1 255 ? 32.416 -3.557 -13.658 1.00 65.06 255 PHE A O 1
ATOM 1947 N N . GLU A 1 256 ? 33.980 -2.109 -14.300 1.00 64.50 256 GLU A N 1
ATOM 1948 C CA . GLU A 1 256 ? 34.967 -3.153 -14.609 1.00 64.50 256 GLU A CA 1
ATOM 1949 C C . GLU A 1 256 ? 35.520 -3.874 -13.364 1.00 64.50 256 GLU A C 1
ATOM 1951 O O . GLU A 1 256 ? 35.588 -5.102 -13.359 1.00 64.50 256 GLU A O 1
ATOM 1956 N N . GLY A 1 257 ? 35.877 -3.145 -12.298 1.00 62.22 257 GLY A N 1
ATOM 1957 C CA . GLY A 1 257 ? 36.532 -3.721 -11.104 1.00 62.22 257 GLY A CA 1
ATOM 1958 C C . GLY A 1 257 ? 35.623 -3.970 -9.891 1.00 62.22 257 GLY A C 1
ATOM 1959 O O . GLY A 1 257 ? 36.087 -4.434 -8.849 1.00 62.22 257 GLY A O 1
ATOM 1960 N N . ARG A 1 258 ? 34.349 -3.596 -10.008 1.00 62.72 258 ARG A N 1
ATOM 1961 C CA . ARG A 1 258 ? 33.408 -3.394 -8.891 1.00 62.72 258 ARG A CA 1
ATOM 1962 C C . ARG A 1 258 ? 32.057 -4.086 -9.121 1.00 62.72 258 ARG A C 1
ATOM 1964 O O . ARG A 1 258 ? 31.323 -4.335 -8.173 1.00 62.72 258 ARG A O 1
ATOM 1971 N N . PHE A 1 259 ? 31.738 -4.493 -10.359 1.00 69.56 259 PHE A N 1
ATOM 1972 C CA . PHE A 1 259 ? 30.511 -5.257 -10.632 1.00 69.56 259 PHE A CA 1
ATOM 1973 C C . PHE A 1 259 ? 30.446 -6.544 -9.799 1.00 69.56 259 PHE A C 1
ATOM 1975 O O . PHE A 1 259 ? 29.422 -6.831 -9.188 1.00 69.56 259 PHE A O 1
ATOM 1982 N N . GLU A 1 260 ? 31.570 -7.258 -9.706 1.00 69.12 260 GLU A N 1
ATOM 1983 C CA . GLU A 1 260 ? 31.691 -8.502 -8.933 1.00 69.12 260 GLU A CA 1
ATOM 1984 C C . GLU A 1 260 ? 31.679 -8.285 -7.406 1.00 69.12 260 GLU A C 1
ATOM 1986 O O . GLU A 1 260 ? 31.555 -9.234 -6.644 1.00 69.12 260 GLU A O 1
ATOM 1991 N N . LYS A 1 261 ? 31.742 -7.031 -6.941 1.00 69.75 261 LYS A N 1
ATOM 1992 C CA . LYS A 1 261 ? 31.740 -6.676 -5.517 1.00 69.75 261 LYS A CA 1
ATOM 1993 C C . LYS A 1 261 ? 30.427 -5.994 -5.131 1.00 69.75 261 LYS A C 1
ATOM 1995 O O . LYS A 1 261 ? 29.570 -6.593 -4.488 1.00 69.75 261 LYS A O 1
ATOM 2000 N N . GLU A 1 262 ? 30.237 -4.740 -5.532 1.00 68.00 262 GLU A N 1
ATOM 2001 C CA . GLU A 1 262 ? 29.120 -3.910 -5.082 1.00 68.00 262 GLU A CA 1
ATOM 2002 C C . GLU A 1 262 ? 27.817 -4.192 -5.849 1.00 68.00 262 GLU A C 1
ATOM 2004 O O . GLU A 1 262 ? 26.746 -4.187 -5.244 1.00 68.00 262 GLU A O 1
ATOM 2009 N N . CYS A 1 263 ? 27.873 -4.483 -7.155 1.00 69.06 263 CYS A N 1
ATOM 2010 C CA . CYS A 1 263 ? 26.665 -4.789 -7.943 1.00 69.06 263 CYS A CA 1
ATOM 2011 C C . CYS A 1 263 ? 26.134 -6.207 -7.666 1.00 69.06 263 CYS A C 1
ATOM 2013 O O . CYS A 1 263 ? 24.926 -6.445 -7.737 1.00 69.06 263 CYS A O 1
ATOM 2015 N N . VAL A 1 264 ? 27.021 -7.127 -7.275 1.00 70.31 264 VAL A N 1
ATOM 2016 C CA . VAL A 1 264 ? 26.690 -8.482 -6.808 1.00 70.31 264 VAL A CA 1
ATOM 2017 C C . VAL A 1 264 ? 25.706 -8.472 -5.636 1.00 70.31 264 VAL A C 1
ATOM 2019 O O . VAL A 1 264 ? 24.896 -9.386 -5.537 1.00 70.31 264 VAL A O 1
ATOM 2022 N N . TYR A 1 265 ? 25.661 -7.411 -4.822 1.00 68.38 265 TYR A N 1
ATOM 2023 C CA . TYR A 1 265 ? 24.648 -7.239 -3.770 1.00 68.38 265 TYR A CA 1
ATOM 2024 C C . TYR A 1 265 ? 23.201 -7.417 -4.282 1.00 68.38 265 TYR A C 1
ATOM 2026 O O . TYR A 1 265 ? 22.360 -7.987 -3.585 1.00 68.38 265 TYR A O 1
ATOM 2034 N N . CYS A 1 266 ? 22.926 -6.990 -5.521 1.00 66.06 266 CYS A N 1
ATOM 2035 C CA . CYS A 1 266 ? 21.625 -7.133 -6.183 1.00 66.06 266 CYS A CA 1
ATOM 2036 C C . CYS A 1 266 ? 21.617 -8.172 -7.320 1.00 66.06 266 CYS A C 1
ATOM 2038 O O . CYS A 1 266 ? 20.545 -8.613 -7.723 1.00 66.06 266 CYS A O 1
ATOM 2040 N N . HIS A 1 267 ? 22.782 -8.553 -7.854 1.00 71.06 267 HIS A N 1
ATOM 2041 C CA . HIS A 1 267 ? 22.916 -9.363 -9.075 1.00 71.06 267 HIS A CA 1
ATOM 2042 C C . HIS A 1 267 ? 23.758 -10.636 -8.862 1.00 71.06 267 HIS A C 1
ATOM 2044 O O . HIS A 1 267 ? 24.570 -10.992 -9.715 1.00 71.06 267 HIS A O 1
ATOM 2050 N N . MET A 1 268 ? 23.620 -11.295 -7.708 1.00 72.38 268 MET A N 1
ATOM 2051 C CA . MET A 1 268 ? 24.406 -12.488 -7.356 1.00 72.38 268 MET A CA 1
ATOM 2052 C C . MET A 1 268 ? 23.844 -13.790 -7.932 1.00 72.38 268 MET A C 1
ATOM 2054 O O . MET A 1 268 ? 22.630 -14.011 -7.975 1.00 72.38 268 MET A O 1
ATOM 2058 N N . GLU A 1 269 ? 24.752 -14.699 -8.279 1.00 77.12 269 GLU A N 1
ATOM 2059 C CA . GLU A 1 269 ? 24.440 -16.111 -8.539 1.00 77.12 269 GLU A CA 1
ATOM 2060 C C . GLU A 1 269 ? 24.320 -16.914 -7.230 1.00 77.12 269 GLU A C 1
ATOM 2062 O O . GLU A 1 269 ? 23.748 -18.004 -7.198 1.00 77.12 269 GLU A O 1
ATOM 2067 N N . GLY A 1 270 ? 24.819 -16.351 -6.125 1.00 71.56 270 GLY A N 1
ATOM 2068 C CA . GLY A 1 270 ? 24.788 -16.939 -4.792 1.00 71.56 270 GLY A CA 1
ATOM 2069 C C . GLY A 1 270 ? 25.998 -17.814 -4.490 1.00 71.56 270 GLY A C 1
ATOM 2070 O O . GLY A 1 270 ? 25.874 -18.759 -3.716 1.00 71.56 270 GLY A O 1
ATOM 2071 N N . LEU A 1 271 ? 27.155 -17.542 -5.091 1.00 75.38 271 LEU A N 1
ATOM 2072 C CA . LEU A 1 271 ? 28.394 -18.284 -4.860 1.00 75.38 271 LEU A CA 1
ATOM 2073 C C . LEU A 1 271 ? 29.122 -17.759 -3.613 1.00 75.38 271 LEU A C 1
ATOM 2075 O O . LEU A 1 271 ? 29.106 -16.570 -3.317 1.00 75.38 271 LEU A O 1
ATOM 2079 N N . ASN A 1 272 ? 29.834 -18.626 -2.886 1.00 69.62 272 ASN A N 1
ATOM 2080 C CA . ASN A 1 272 ? 30.566 -18.189 -1.683 1.00 69.62 272 ASN A CA 1
ATOM 2081 C C . ASN A 1 272 ? 31.670 -17.171 -1.999 1.00 69.62 272 ASN A C 1
ATOM 2083 O O . ASN A 1 272 ? 31.963 -16.312 -1.175 1.00 69.62 272 ASN A O 1
ATOM 2087 N N . VAL A 1 273 ? 32.272 -17.264 -3.188 1.00 73.06 273 VAL A N 1
ATOM 2088 C CA . VAL A 1 273 ? 33.288 -16.308 -3.646 1.00 73.06 273 VAL A CA 1
ATOM 2089 C C . VAL A 1 273 ? 32.711 -14.895 -3.773 1.00 73.06 273 VAL A C 1
ATOM 2091 O O . VAL A 1 273 ? 33.345 -13.952 -3.321 1.00 73.06 273 VAL A O 1
ATOM 2094 N N . GLU A 1 274 ? 31.469 -14.758 -4.246 1.00 74.69 274 GLU A N 1
ATOM 2095 C CA . GLU A 1 274 ? 30.761 -13.474 -4.346 1.00 74.69 274 GLU A CA 1
ATOM 2096 C C . GLU A 1 274 ? 30.507 -12.863 -2.958 1.00 74.69 274 GLU A C 1
ATOM 2098 O O . GLU A 1 274 ? 30.686 -11.664 -2.743 1.00 74.69 274 GLU A O 1
ATOM 2103 N N . CYS A 1 275 ? 30.136 -13.700 -1.981 1.00 74.31 275 CYS A N 1
ATOM 2104 C CA . CYS A 1 275 ? 29.968 -13.264 -0.596 1.00 74.31 275 CYS A CA 1
ATOM 2105 C C . CYS A 1 275 ? 31.291 -12.756 -0.002 1.00 74.31 275 CYS A C 1
ATOM 2107 O O . CYS A 1 275 ? 31.313 -11.716 0.652 1.00 74.31 275 CYS A O 1
ATOM 2109 N N . LEU A 1 276 ? 32.398 -13.467 -0.236 1.00 72.00 276 LEU A N 1
ATOM 2110 C CA . LEU A 1 276 ? 33.719 -13.093 0.277 1.00 72.00 276 LEU A CA 1
ATOM 2111 C C . LEU A 1 276 ? 34.261 -11.821 -0.388 1.00 72.00 276 LEU A C 1
ATOM 2113 O O . LEU A 1 276 ? 34.811 -10.965 0.301 1.00 72.00 276 LEU A O 1
ATOM 2117 N N . GLU A 1 277 ? 34.057 -11.656 -1.694 1.00 72.50 277 GLU A N 1
ATOM 2118 C CA . GLU A 1 277 ? 34.444 -10.444 -2.426 1.00 72.50 277 GLU A CA 1
ATOM 2119 C C . GLU A 1 277 ? 33.704 -9.197 -1.921 1.00 72.50 277 GLU A C 1
ATOM 2121 O O . GLU A 1 277 ? 34.295 -8.115 -1.851 1.00 72.50 277 GLU A O 1
ATOM 2126 N N . CYS A 1 278 ? 32.444 -9.354 -1.499 1.00 72.31 278 CYS A N 1
ATOM 2127 C CA . CYS A 1 278 ? 31.669 -8.288 -0.873 1.00 72.31 278 CYS A CA 1
ATOM 2128 C C . CYS A 1 278 ? 32.084 -8.047 0.591 1.00 72.31 278 CYS A C 1
ATOM 2130 O O . CYS A 1 278 ? 32.226 -6.894 0.987 1.00 72.31 278 CYS A O 1
ATOM 2132 N N . HIS A 1 279 ? 32.319 -9.094 1.390 1.00 72.38 279 HIS A N 1
ATOM 2133 C CA . HIS A 1 279 ? 32.484 -8.965 2.845 1.00 72.38 279 HIS A CA 1
ATOM 2134 C C . HIS A 1 279 ? 33.924 -8.799 3.359 1.00 72.38 279 HIS A C 1
ATOM 2136 O O . HIS A 1 279 ? 34.108 -8.244 4.446 1.00 72.38 279 HIS A O 1
ATOM 2142 N N . ASP A 1 280 ? 34.936 -9.264 2.619 1.00 70.94 280 ASP A N 1
ATOM 2143 C CA . ASP A 1 280 ? 36.350 -9.282 3.046 1.00 70.94 280 ASP A CA 1
ATOM 2144 C C . ASP A 1 280 ? 37.179 -8.129 2.447 1.00 70.94 280 ASP A C 1
ATOM 2146 O O . ASP A 1 280 ? 38.343 -7.941 2.806 1.00 70.94 280 ASP A O 1
ATOM 2150 N N . SER A 1 281 ? 36.583 -7.279 1.602 1.00 68.06 281 SER A N 1
ATOM 2151 C CA . SER A 1 281 ? 37.259 -6.127 0.991 1.00 68.06 281 SER A CA 1
ATOM 2152 C C . SER A 1 281 ? 36.951 -4.806 1.704 1.00 68.06 281 SER A C 1
ATOM 2154 O O . SER A 1 281 ? 35.797 -4.399 1.770 1.00 68.06 281 SER A O 1
ATOM 2156 N N . VAL A 1 282 ? 37.988 -4.065 2.129 1.00 64.31 282 VAL A N 1
ATOM 2157 C CA . VAL A 1 282 ? 37.849 -2.722 2.746 1.00 64.31 282 VAL A CA 1
ATOM 2158 C C . VAL A 1 282 ? 37.182 -1.682 1.846 1.00 64.31 282 VAL A C 1
ATOM 2160 O O . VAL A 1 282 ? 36.708 -0.663 2.338 1.00 64.31 282 VAL A O 1
ATOM 2163 N N . GLU A 1 283 ? 37.186 -1.903 0.533 1.00 61.78 283 GLU A N 1
ATOM 2164 C CA . GLU A 1 283 ? 36.629 -0.956 -0.428 1.00 61.78 283 GLU A CA 1
ATOM 2165 C C . GLU A 1 283 ? 35.166 -1.256 -0.790 1.00 61.78 283 GLU A C 1
ATOM 2167 O O . GLU A 1 283 ? 34.580 -0.482 -1.543 1.00 61.78 283 GLU A O 1
ATOM 2172 N N . SER A 1 284 ? 34.599 -2.359 -0.287 1.00 65.50 284 SER A N 1
ATOM 2173 C CA . SER A 1 284 ? 33.209 -2.764 -0.518 1.00 65.50 284 SER A CA 1
ATOM 2174 C C . SER A 1 284 ? 32.221 -1.927 0.304 1.00 65.50 284 SER A C 1
ATOM 2176 O O . SER A 1 284 ? 32.561 -1.389 1.358 1.00 65.50 284 SER A O 1
ATOM 2178 N N . ILE A 1 285 ? 30.960 -1.870 -0.139 1.00 59.69 285 ILE A N 1
ATOM 2179 C CA . ILE A 1 285 ? 29.841 -1.258 0.604 1.00 59.69 285 ILE A CA 1
ATOM 2180 C C . ILE A 1 285 ? 29.497 -2.000 1.908 1.00 59.69 285 ILE A C 1
ATOM 2182 O O . ILE A 1 285 ? 28.780 -1.462 2.751 1.00 59.69 285 ILE A O 1
ATOM 2186 N N . ALA A 1 286 ? 30.002 -3.223 2.078 1.00 64.50 286 ALA A N 1
ATOM 2187 C CA . ALA A 1 286 ? 29.729 -4.083 3.221 1.00 64.50 286 ALA A CA 1
ATOM 2188 C C . ALA A 1 286 ? 31.014 -4.806 3.688 1.00 64.50 286 ALA A C 1
ATOM 2190 O O . ALA A 1 286 ? 31.141 -6.002 3.480 1.00 64.50 286 ALA A O 1
ATOM 2191 N N . PRO A 1 287 ? 31.993 -4.125 4.317 1.00 66.50 287 PRO A N 1
ATOM 2192 C CA . PRO A 1 287 ? 33.290 -4.715 4.668 1.00 66.50 287 PRO A CA 1
ATOM 2193 C C . PRO A 1 287 ? 33.285 -5.381 6.060 1.00 66.50 287 PRO A C 1
ATOM 2195 O O . PRO A 1 287 ? 34.201 -5.169 6.859 1.00 66.50 287 PRO A O 1
ATOM 2198 N N . GLN A 1 288 ? 32.228 -6.118 6.429 1.00 64.31 288 GLN A N 1
ATOM 2199 C CA . GLN A 1 288 ? 32.054 -6.607 7.808 1.00 64.31 288 GLN A CA 1
ATOM 2200 C C . GLN A 1 288 ? 33.226 -7.487 8.279 1.00 64.31 288 GLN A C 1
ATOM 2202 O O . GLN A 1 288 ? 33.651 -7.353 9.427 1.00 64.31 288 GLN A O 1
ATOM 2207 N N . LEU A 1 289 ? 33.785 -8.343 7.414 1.00 62.47 289 LEU A N 1
ATOM 2208 C CA . LEU A 1 289 ? 34.900 -9.226 7.784 1.00 62.47 289 LEU A CA 1
ATOM 2209 C C . LEU A 1 289 ? 36.212 -8.445 7.922 1.00 62.47 289 LEU A C 1
ATOM 2211 O O . LEU A 1 289 ? 37.010 -8.720 8.818 1.00 62.47 289 LEU A O 1
ATOM 2215 N N . THR A 1 290 ? 36.423 -7.417 7.101 1.00 60.91 290 THR A N 1
ATOM 2216 C CA . THR A 1 290 ? 37.634 -6.591 7.164 1.00 60.91 290 THR A CA 1
ATOM 2217 C C . THR A 1 290 ? 37.620 -5.624 8.348 1.00 60.91 290 THR A C 1
ATOM 2219 O O . THR A 1 290 ? 38.648 -5.434 8.998 1.00 60.91 290 THR A O 1
ATOM 2222 N N . VAL A 1 291 ? 36.459 -5.058 8.700 1.00 57.53 291 VAL A N 1
ATOM 2223 C CA . VAL A 1 291 ? 36.300 -4.187 9.882 1.00 57.53 291 VAL A CA 1
ATOM 2224 C C . VAL A 1 291 ? 36.551 -4.957 11.182 1.00 57.53 291 VAL A C 1
ATOM 2226 O O . VAL A 1 291 ? 37.193 -4.423 12.093 1.00 57.53 291 VAL A O 1
ATOM 2229 N N . LEU A 1 292 ? 36.132 -6.225 11.258 1.00 55.38 292 LEU A N 1
ATOM 2230 C CA . LEU A 1 292 ? 36.416 -7.101 12.402 1.00 55.38 292 LEU A CA 1
ATOM 2231 C C . LEU A 1 292 ? 37.925 -7.349 12.584 1.00 55.38 292 LEU A C 1
ATOM 2233 O O . LEU A 1 292 ? 38.416 -7.270 13.710 1.00 55.38 292 LEU A O 1
ATOM 2237 N N . ARG A 1 293 ? 38.682 -7.541 11.491 1.00 55.38 293 ARG A N 1
ATOM 2238 C CA . ARG A 1 293 ? 40.151 -7.711 11.533 1.00 55.38 293 ARG A CA 1
ATOM 2239 C C . ARG A 1 293 ? 40.907 -6.431 11.914 1.00 55.38 293 ARG A C 1
ATOM 2241 O O . ARG A 1 293 ? 41.955 -6.508 12.548 1.00 55.38 293 ARG A O 1
ATOM 2248 N N . VAL A 1 294 ? 40.399 -5.256 11.533 1.00 51.69 294 VAL A N 1
ATOM 2249 C CA . VAL A 1 294 ? 41.045 -3.957 11.819 1.00 51.69 294 VAL A CA 1
ATOM 2250 C C . VAL A 1 294 ? 40.782 -3.480 13.252 1.00 51.69 294 VAL A C 1
ATOM 2252 O O . VAL A 1 294 ? 41.643 -2.841 13.854 1.00 51.69 294 VAL A O 1
ATOM 2255 N N . THR A 1 295 ? 39.615 -3.795 13.820 1.00 49.19 295 THR A N 1
ATOM 2256 C CA . THR A 1 295 ? 39.209 -3.296 15.148 1.00 49.19 295 THR A CA 1
ATOM 2257 C C . THR A 1 295 ? 39.895 -4.043 16.304 1.00 49.19 295 THR A C 1
ATOM 2259 O O . THR A 1 295 ? 40.045 -3.474 17.384 1.00 49.19 295 THR A O 1
ATOM 2262 N N . TYR A 1 296 ? 40.387 -5.270 16.081 1.00 46.44 296 TYR A N 1
ATOM 2263 C CA . TYR A 1 296 ? 41.072 -6.080 17.100 1.00 46.44 296 TYR A CA 1
ATOM 2264 C C . TYR A 1 296 ? 42.369 -6.720 16.575 1.00 46.44 296 TYR A C 1
ATOM 2266 O O . TYR A 1 296 ? 42.414 -7.921 16.305 1.00 46.44 296 TYR A O 1
ATOM 2274 N N . PRO A 1 297 ? 43.464 -5.953 16.448 1.00 38.81 297 PRO A N 1
ATOM 2275 C CA . PRO A 1 297 ? 44.752 -6.515 16.076 1.00 38.81 297 PRO A CA 1
ATOM 2276 C C . PRO A 1 297 ? 45.386 -7.220 17.290 1.00 38.81 297 PRO A C 1
ATOM 2278 O O . PRO A 1 297 ? 46.010 -6.584 18.137 1.00 38.81 297 PRO A O 1
ATOM 2281 N N . GLY A 1 298 ? 45.249 -8.547 17.373 1.00 43.97 298 GLY A N 1
ATOM 2282 C CA . GLY A 1 298 ? 46.150 -9.396 18.165 1.00 43.97 298 GLY A CA 1
ATOM 2283 C C . GLY A 1 298 ? 45.834 -9.608 19.653 1.00 43.97 298 GLY A C 1
ATOM 2284 O O . GLY A 1 298 ? 46.766 -9.796 20.436 1.00 43.97 298 GLY A O 1
ATOM 2285 N N . THR A 1 299 ? 44.569 -9.632 20.075 1.00 37.75 299 THR A N 1
ATOM 2286 C CA . THR A 1 299 ? 44.195 -10.114 21.418 1.00 37.75 299 THR A CA 1
ATOM 2287 C C . THR A 1 299 ? 43.472 -11.464 21.341 1.00 37.75 299 THR A C 1
ATOM 2289 O O . THR A 1 299 ? 42.471 -11.565 20.637 1.00 37.75 299 THR A O 1
ATOM 2292 N N . PRO A 1 300 ? 43.908 -12.505 22.084 1.00 44.53 300 PRO A N 1
ATOM 2293 C CA . PRO A 1 300 ? 43.098 -13.703 22.277 1.00 44.53 300 PRO A CA 1
ATOM 2294 C C . PRO A 1 300 ? 41.939 -13.320 23.205 1.00 44.53 300 PRO A C 1
ATOM 2296 O O . PRO A 1 300 ? 42.103 -13.237 24.427 1.00 44.53 300 PRO A O 1
ATOM 2299 N N . HIS A 1 301 ? 40.793 -12.961 22.625 1.00 37.06 301 HIS A N 1
ATOM 2300 C CA . HIS A 1 301 ? 39.635 -12.486 23.374 1.00 37.06 301 HIS A CA 1
ATOM 2301 C C . HIS A 1 301 ? 38.661 -13.611 23.725 1.00 37.06 301 HIS A C 1
ATOM 2303 O O . HIS A 1 301 ? 38.415 -14.547 22.976 1.00 37.06 301 HIS A O 1
ATOM 2309 N N . LEU A 1 302 ? 38.165 -13.489 24.953 1.00 34.41 302 LEU A N 1
ATOM 2310 C CA . LEU A 1 302 ? 37.399 -14.458 25.713 1.00 34.41 302 LEU A CA 1
ATOM 2311 C C . LEU A 1 302 ? 36.066 -14.801 25.043 1.00 34.41 302 LEU A C 1
ATOM 2313 O O . LEU A 1 302 ? 35.299 -13.924 24.658 1.00 34.41 302 LEU A O 1
ATOM 2317 N N . ALA A 1 303 ? 35.801 -16.102 24.997 1.00 39.22 303 ALA A N 1
ATOM 2318 C CA . ALA A 1 303 ? 34.561 -16.712 24.565 1.00 39.22 303 ALA A CA 1
ATOM 2319 C C . ALA A 1 303 ? 33.377 -16.295 25.449 1.00 39.22 303 ALA A C 1
ATOM 2321 O O . ALA A 1 303 ? 33.252 -16.797 26.563 1.00 39.22 303 ALA A O 1
ATOM 2322 N N . THR A 1 304 ? 32.501 -15.441 24.921 1.00 37.34 304 THR A N 1
ATOM 2323 C CA . THR A 1 304 ? 31.047 -15.456 25.158 1.00 37.34 304 THR A CA 1
ATOM 2324 C C . THR A 1 304 ? 30.358 -14.689 24.020 1.00 37.34 304 THR A C 1
ATOM 2326 O O . THR A 1 304 ? 30.765 -13.567 23.737 1.00 37.34 304 THR A O 1
ATOM 2329 N N . ASP A 1 305 ? 29.322 -15.304 23.437 1.00 34.25 305 ASP A N 1
ATOM 2330 C CA . ASP A 1 305 ? 28.378 -14.827 22.399 1.00 34.25 305 ASP A CA 1
ATOM 2331 C C . ASP A 1 305 ? 28.657 -15.227 20.926 1.00 34.25 305 ASP A C 1
ATOM 2333 O O . ASP A 1 305 ? 29.229 -14.494 20.124 1.00 34.25 305 ASP A O 1
ATOM 2337 N N . ASP A 1 306 ? 28.220 -16.457 20.616 1.00 39.12 306 ASP A N 1
ATOM 2338 C CA . ASP A 1 306 ? 27.519 -17.027 19.437 1.00 39.12 306 ASP A CA 1
ATOM 2339 C C . ASP A 1 306 ? 27.801 -16.623 17.969 1.00 39.12 306 ASP A C 1
ATOM 2341 O O . ASP A 1 306 ? 27.301 -17.296 17.073 1.00 39.12 306 ASP A O 1
ATOM 2345 N N . CYS A 1 307 ? 28.625 -15.620 17.659 1.00 35.62 307 CYS A N 1
ATOM 2346 C CA . CYS A 1 307 ? 28.938 -15.252 16.261 1.00 35.62 307 CYS A CA 1
ATOM 2347 C C . CYS A 1 307 ? 30.417 -15.423 15.867 1.00 35.62 307 CYS A C 1
ATOM 2349 O O . CYS A 1 307 ? 30.771 -15.195 14.713 1.00 35.62 307 CYS A O 1
ATOM 2351 N N . ILE A 1 308 ? 31.297 -15.819 16.793 1.00 39.03 308 ILE A N 1
ATOM 2352 C CA . ILE A 1 308 ? 32.761 -15.787 16.580 1.00 39.03 308 ILE A CA 1
ATOM 2353 C C . ILE A 1 308 ? 33.387 -17.174 16.333 1.00 39.03 308 ILE A C 1
ATOM 2355 O O . ILE A 1 308 ? 34.517 -17.254 15.860 1.00 39.03 308 ILE A O 1
ATOM 2359 N N . SER A 1 309 ? 32.670 -18.289 16.528 1.00 40.12 309 SER A N 1
ATOM 2360 C CA . SER A 1 309 ? 33.288 -19.626 16.403 1.00 40.12 309 SER A CA 1
ATOM 2361 C C . SER A 1 309 ? 33.558 -20.104 14.964 1.00 40.12 309 SER A C 1
ATOM 2363 O O . SER A 1 309 ? 34.026 -21.226 14.793 1.00 40.12 309 SER A O 1
ATOM 2365 N N . CYS A 1 310 ? 33.246 -19.311 13.934 1.00 41.81 310 CYS A N 1
ATOM 2366 C CA . CYS A 1 310 ? 33.383 -19.726 12.528 1.00 41.81 310 CYS A CA 1
ATOM 2367 C C . CYS A 1 310 ? 34.542 -19.055 11.773 1.00 41.81 310 CYS A C 1
ATOM 2369 O O . CYS A 1 310 ? 34.843 -19.463 10.654 1.00 41.81 310 CYS A O 1
ATOM 2371 N N . HIS A 1 311 ? 35.198 -18.047 12.360 1.00 43.47 311 HIS A N 1
ATOM 2372 C CA . HIS A 1 311 ? 36.264 -17.288 11.688 1.00 43.47 311 HIS A CA 1
ATOM 2373 C C . HIS A 1 311 ? 37.638 -17.407 12.350 1.00 43.47 311 HIS A C 1
ATOM 2375 O O . HIS A 1 311 ? 38.612 -16.915 11.786 1.00 43.47 311 HIS A O 1
ATOM 2381 N N . ASP A 1 312 ? 37.722 -18.074 13.502 1.00 39.06 312 ASP A N 1
ATOM 2382 C CA . ASP A 1 312 ? 38.947 -18.171 14.291 1.00 39.06 312 ASP A CA 1
ATOM 2383 C C . ASP A 1 312 ? 39.402 -19.629 14.414 1.00 39.06 312 ASP A C 1
ATOM 2385 O O . ASP A 1 312 ? 39.252 -20.289 15.441 1.00 39.06 312 ASP A O 1
ATOM 2389 N N . THR A 1 313 ? 39.935 -20.160 13.316 1.00 39.03 313 THR A N 1
ATOM 2390 C CA . THR A 1 313 ? 40.945 -21.214 13.405 1.00 39.03 313 THR A CA 1
ATOM 2391 C C . THR A 1 313 ? 42.074 -20.855 12.456 1.00 39.03 313 THR A C 1
ATOM 2393 O O . THR A 1 313 ? 41.887 -20.851 11.239 1.00 39.03 313 THR A O 1
ATOM 2396 N N . ASP A 1 314 ? 43.235 -20.584 13.042 1.00 38.38 314 ASP A N 1
ATOM 2397 C CA . ASP A 1 314 ? 44.522 -20.220 12.433 1.00 38.38 314 ASP A CA 1
ATOM 2398 C C . ASP A 1 314 ? 45.108 -21.245 11.437 1.00 38.38 314 ASP A C 1
ATOM 2400 O O . ASP A 1 314 ? 46.230 -21.087 10.962 1.00 38.38 314 ASP A O 1
ATOM 2404 N N . ASP A 1 315 ? 44.355 -22.269 11.043 1.00 36.06 315 ASP A N 1
ATOM 2405 C CA . ASP A 1 315 ? 44.803 -23.287 10.106 1.00 36.06 315 ASP A CA 1
ATOM 2406 C C . ASP A 1 315 ? 43.893 -23.259 8.876 1.00 36.06 315 ASP A C 1
ATOM 2408 O O . ASP A 1 315 ? 42.742 -23.695 8.923 1.00 36.06 315 ASP A O 1
ATOM 2412 N N . GLY A 1 316 ? 44.414 -22.763 7.748 1.00 38.66 316 GLY A N 1
ATOM 2413 C CA . GLY A 1 316 ? 43.767 -22.720 6.426 1.00 38.66 316 GLY A CA 1
ATOM 2414 C C . GLY A 1 316 ? 43.443 -24.092 5.810 1.00 38.66 316 GLY A C 1
ATOM 2415 O O . GLY A 1 316 ? 43.635 -24.300 4.616 1.00 38.66 316 GLY A O 1
ATOM 2416 N N . TYR A 1 317 ? 42.971 -25.044 6.613 1.00 35.50 317 TYR A N 1
ATOM 2417 C CA . TYR A 1 317 ? 42.758 -26.443 6.260 1.00 35.50 317 TYR A CA 1
ATOM 2418 C C . TYR A 1 317 ? 41.296 -26.770 5.902 1.00 35.50 317 TYR A C 1
ATOM 2420 O O . TYR A 1 317 ? 41.042 -27.774 5.243 1.00 35.50 317 TYR A O 1
ATOM 2428 N N . PHE A 1 318 ? 40.325 -25.920 6.263 1.00 39.03 318 PHE A N 1
ATOM 2429 C CA . PHE A 1 318 ? 38.894 -26.207 6.049 1.00 39.03 318 PHE A CA 1
ATOM 2430 C C . PHE A 1 318 ? 38.314 -25.726 4.709 1.00 39.03 318 PHE A C 1
ATOM 2432 O O . PHE A 1 318 ? 37.279 -26.231 4.282 1.00 39.03 318 PHE A O 1
ATOM 2439 N N . TYR A 1 319 ? 38.993 -24.829 3.988 1.00 40.19 319 TYR A N 1
ATOM 2440 C CA . TYR A 1 319 ? 38.539 -24.375 2.661 1.00 40.19 319 TYR A CA 1
ATOM 2441 C C . TYR A 1 319 ? 38.992 -25.287 1.506 1.00 40.19 319 TYR A C 1
ATOM 2443 O O . TYR A 1 319 ? 38.542 -25.117 0.376 1.00 40.19 319 TYR A O 1
ATOM 2451 N N . ALA A 1 320 ? 39.846 -26.281 1.774 1.00 36.53 320 ALA A N 1
ATOM 2452 C CA . ALA A 1 320 ? 40.398 -27.173 0.751 1.00 36.53 320 ALA A CA 1
ATOM 2453 C C . ALA A 1 320 ? 39.499 -28.379 0.401 1.00 36.53 320 ALA A C 1
ATOM 2455 O O . ALA A 1 320 ? 39.750 -29.047 -0.601 1.00 36.53 320 ALA A O 1
ATOM 2456 N N . THR A 1 321 ? 38.460 -28.679 1.191 1.00 37.44 321 THR A N 1
ATOM 2457 C CA . THR A 1 321 ? 37.637 -29.897 1.024 1.00 37.44 321 THR A CA 1
ATOM 2458 C C . THR A 1 321 ? 36.201 -29.651 0.550 1.00 37.44 321 THR A C 1
ATOM 2460 O O . THR A 1 321 ? 35.478 -30.614 0.308 1.00 37.44 321 THR A O 1
ATOM 2463 N N . GLY A 1 322 ? 35.778 -28.394 0.363 1.00 41.22 322 GLY A N 1
ATOM 2464 C CA . GLY A 1 322 ? 34.498 -28.057 -0.281 1.00 41.22 322 GLY A CA 1
ATOM 2465 C C . GLY A 1 322 ? 33.224 -28.411 0.504 1.00 41.22 322 GLY A C 1
ATOM 2466 O O . GLY A 1 322 ? 32.141 -28.370 -0.069 1.00 41.22 322 GLY A O 1
ATOM 2467 N N . THR A 1 323 ? 33.320 -28.760 1.790 1.00 44.66 323 THR A N 1
ATOM 2468 C CA . THR A 1 323 ? 32.187 -29.301 2.569 1.00 44.66 323 THR A CA 1
ATOM 2469 C C . THR A 1 323 ? 31.338 -28.277 3.337 1.00 44.66 323 THR A C 1
ATOM 2471 O O . THR A 1 323 ? 30.248 -28.639 3.770 1.00 44.66 323 THR A O 1
ATOM 2474 N N . THR A 1 324 ? 31.752 -27.009 3.467 1.00 49.88 324 THR A N 1
ATOM 2475 C CA . THR A 1 324 ? 30.929 -25.957 4.104 1.00 49.88 324 THR A CA 1
ATOM 2476 C C . THR A 1 324 ? 31.224 -24.574 3.512 1.00 49.88 324 THR A C 1
ATOM 2478 O O . THR A 1 324 ? 32.325 -24.050 3.642 1.00 49.88 324 THR A O 1
ATOM 2481 N N . GLY A 1 325 ? 30.246 -23.989 2.823 1.00 52.78 325 GLY A N 1
ATOM 2482 C CA . GLY A 1 325 ? 30.291 -22.658 2.223 1.00 52.78 325 GLY A CA 1
ATOM 2483 C C . GLY A 1 325 ? 29.584 -21.586 3.051 1.00 52.78 325 GLY A C 1
ATOM 2484 O O . GLY A 1 325 ? 28.778 -21.921 3.908 1.00 52.78 325 GLY A O 1
ATOM 2485 N N . CYS A 1 326 ? 29.790 -20.297 2.753 1.00 58.19 326 CYS A N 1
ATOM 2486 C CA . CYS A 1 326 ? 29.012 -19.186 3.331 1.00 58.19 326 CYS A CA 1
ATOM 2487 C C . CYS A 1 326 ? 27.491 -19.412 3.234 1.00 58.19 326 CYS A C 1
ATOM 2489 O O . CYS A 1 326 ? 26.757 -19.040 4.140 1.00 58.19 326 CYS A O 1
ATOM 2491 N N . ASN A 1 327 ? 27.029 -20.076 2.170 1.00 55.19 327 ASN A N 1
ATOM 2492 C CA . ASN A 1 327 ? 25.620 -20.430 1.979 1.00 55.19 327 ASN A CA 1
ATOM 2493 C C . ASN A 1 327 ? 25.172 -21.731 2.673 1.00 55.19 327 ASN A C 1
ATOM 2495 O O . ASN A 1 327 ? 23.979 -22.004 2.681 1.00 55.19 327 ASN A O 1
ATOM 2499 N N . SER A 1 328 ? 26.091 -22.550 3.195 1.00 49.62 328 SER A N 1
ATOM 2500 C CA . SER A 1 328 ? 25.791 -23.848 3.828 1.00 49.62 328 SER A CA 1
ATOM 2501 C C . SER A 1 328 ? 26.298 -23.957 5.271 1.00 49.62 328 SER A C 1
ATOM 2503 O O . SER A 1 328 ? 26.199 -25.014 5.891 1.00 49.62 328 SER A O 1
ATOM 2505 N N . ALA A 1 329 ? 26.905 -22.895 5.801 1.00 50.81 329 ALA A N 1
ATOM 2506 C CA . ALA A 1 329 ? 27.229 -22.772 7.208 1.00 50.81 329 ALA A CA 1
ATOM 2507 C C . ALA A 1 329 ? 25.938 -22.439 7.966 1.00 50.81 329 ALA A C 1
ATOM 2509 O O . ALA A 1 329 ? 25.218 -21.514 7.588 1.00 50.81 329 ALA A O 1
ATOM 2510 N N . GLN A 1 330 ? 25.681 -23.142 9.071 1.00 46.47 330 GLN A N 1
ATOM 2511 C CA . GLN A 1 330 ? 24.517 -22.979 9.961 1.00 46.47 330 GLN A CA 1
ATOM 2512 C C . GLN A 1 330 ? 24.352 -21.560 10.563 1.00 46.47 330 GLN A C 1
ATOM 2514 O O . GLN A 1 330 ? 23.471 -21.332 11.382 1.00 46.47 330 GLN A O 1
ATOM 2519 N N . CYS A 1 331 ? 25.187 -20.595 10.168 1.00 45.91 331 CYS A N 1
ATOM 2520 C CA . CYS A 1 331 ? 25.086 -19.176 10.506 1.00 45.91 331 CYS A CA 1
ATOM 2521 C C . CYS A 1 331 ? 24.206 -18.383 9.518 1.00 45.91 331 CYS A C 1
ATOM 2523 O O . CYS A 1 331 ? 23.627 -17.367 9.902 1.00 45.91 331 CYS A O 1
ATOM 2525 N N . HIS A 1 332 ? 24.093 -18.837 8.259 1.00 52.00 332 HIS A N 1
ATOM 2526 C CA . HIS A 1 332 ? 23.201 -18.264 7.235 1.00 52.00 332 HIS A CA 1
ATOM 2527 C C . HIS A 1 332 ? 21.971 -19.138 6.940 1.00 52.00 332 HIS A C 1
ATOM 2529 O O . HIS A 1 332 ? 21.076 -18.696 6.212 1.00 52.00 332 HIS A O 1
ATOM 2535 N N . ASP A 1 333 ? 21.905 -20.327 7.546 1.00 40.59 333 ASP A N 1
ATOM 2536 C CA . ASP A 1 333 ? 20.765 -21.236 7.485 1.00 40.59 333 ASP A CA 1
ATOM 2537 C C . ASP A 1 333 ? 19.852 -21.088 8.705 1.00 40.59 333 ASP A C 1
ATOM 2539 O O . ASP A 1 333 ? 20.291 -20.843 9.829 1.00 40.59 333 ASP A O 1
ATOM 2543 N N . ALA A 1 334 ? 18.553 -21.231 8.468 1.00 36.50 334 ALA A N 1
ATOM 2544 C CA . ALA A 1 334 ? 17.565 -21.380 9.521 1.00 36.50 334 ALA A CA 1
ATOM 2545 C C . ALA A 1 334 ? 17.556 -22.841 10.002 1.00 36.50 334 ALA A C 1
ATOM 2547 O O . ALA A 1 334 ? 17.309 -23.749 9.215 1.00 36.50 334 ALA A O 1
ATOM 2548 N N . SER A 1 335 ? 17.762 -23.077 11.294 1.00 30.84 335 SER A N 1
ATOM 2549 C CA . SER A 1 335 ? 17.170 -24.234 11.976 1.00 30.84 335 SER A CA 1
ATOM 2550 C C . SER A 1 335 ? 15.698 -23.892 12.277 1.00 30.84 335 SER A C 1
ATOM 2552 O O . SER A 1 335 ? 15.410 -22.760 12.655 1.00 30.84 335 SER A O 1
ATOM 2554 N N . GLU A 1 336 ? 14.671 -24.730 12.127 1.00 30.78 336 GLU A N 1
ATOM 2555 C CA . GLU A 1 336 ? 14.520 -26.157 11.829 1.00 30.78 336 GLU A CA 1
ATOM 2556 C C . GLU A 1 336 ? 13.054 -26.392 11.368 1.00 30.78 336 GLU A C 1
ATOM 2558 O O . GLU A 1 336 ? 12.134 -25.851 11.979 1.00 30.78 336 GLU A O 1
ATOM 2563 N N . GLY A 1 337 ? 12.842 -27.248 10.355 1.00 28.06 337 GLY A N 1
ATOM 2564 C CA . GLY A 1 337 ? 11.664 -28.130 10.238 1.00 28.06 337 GLY A CA 1
ATOM 2565 C C . GLY A 1 337 ? 10.415 -27.663 9.466 1.00 28.06 337 GLY A C 1
ATOM 2566 O O . GLY A 1 337 ? 9.446 -27.254 10.093 1.00 28.06 337 GLY A O 1
ATOM 2567 N N . TYR A 1 338 ? 10.379 -27.867 8.142 1.00 26.83 338 TYR A N 1
ATOM 2568 C CA . TYR A 1 338 ? 9.340 -28.636 7.414 1.00 26.83 338 TYR A CA 1
ATOM 2569 C C . TYR A 1 338 ? 9.701 -28.673 5.918 1.00 26.83 338 TYR A C 1
ATOM 2571 O O . TYR A 1 338 ? 9.885 -27.628 5.299 1.00 26.83 338 TYR A O 1
ATOM 2579 N N . GLU A 1 339 ? 9.839 -29.873 5.356 1.00 32.88 339 GLU A N 1
ATOM 2580 C CA . GLU A 1 339 ? 10.015 -30.094 3.917 1.00 32.88 339 GLU A CA 1
ATOM 2581 C C . GLU A 1 339 ? 8.629 -30.151 3.238 1.00 32.88 339 GLU A C 1
ATOM 2583 O O . GLU A 1 339 ? 7.669 -30.618 3.852 1.00 32.88 339 GLU A O 1
ATOM 2588 N N . ASP A 1 340 ? 8.565 -29.681 1.985 1.00 32.41 340 ASP A N 1
ATOM 2589 C CA . ASP A 1 340 ? 7.416 -29.605 1.055 1.00 32.41 340 ASP A CA 1
ATOM 2590 C C . ASP A 1 340 ? 6.530 -28.331 1.068 1.00 32.41 340 ASP A C 1
ATOM 2592 O O . ASP A 1 340 ? 5.321 -28.390 1.271 1.00 32.41 340 ASP A O 1
ATOM 2596 N N . GLU A 1 341 ? 7.117 -27.180 0.702 1.00 29.39 341 GLU A N 1
ATOM 2597 C CA . GLU A 1 341 ? 6.423 -25.961 0.228 1.00 29.39 341 GLU A CA 1
ATOM 2598 C C . GLU A 1 341 ? 7.208 -25.336 -0.957 1.00 29.39 341 GLU A C 1
ATOM 2600 O O . GLU A 1 341 ? 8.385 -24.994 -0.797 1.00 29.39 341 GLU A O 1
ATOM 2605 N N . PRO A 1 342 ? 6.622 -25.119 -2.156 1.00 34.72 342 PRO A N 1
ATOM 2606 C CA . PRO A 1 342 ? 7.242 -24.291 -3.188 1.00 34.72 342 PRO A CA 1
ATOM 2607 C C . PRO A 1 342 ? 7.107 -22.816 -2.783 1.00 34.72 342 PRO A C 1
ATOM 2609 O O . PRO A 1 342 ? 6.174 -22.120 -3.173 1.00 34.72 342 PRO A O 1
ATOM 2612 N N . GLY A 1 343 ? 8.044 -22.359 -1.955 1.00 41.09 343 GLY A N 1
ATOM 2613 C CA . GLY A 1 343 ? 8.065 -21.005 -1.398 1.00 41.09 343 GLY A CA 1
ATOM 2614 C C . GLY A 1 343 ? 8.745 -20.895 -0.032 1.00 41.09 343 GLY A C 1
ATOM 2615 O O . GLY A 1 343 ? 8.989 -19.784 0.436 1.00 41.09 343 GLY A O 1
ATOM 2616 N N . SER A 1 344 ? 9.102 -22.014 0.607 1.00 32.12 344 SER A N 1
ATOM 2617 C CA . SER A 1 344 ? 9.813 -22.000 1.885 1.00 32.12 344 SER A CA 1
ATOM 2618 C C . SER A 1 344 ? 11.326 -21.867 1.690 1.00 32.12 344 SER A C 1
ATOM 2620 O O . SER A 1 344 ? 11.989 -22.799 1.248 1.00 32.12 344 SER A O 1
ATOM 2622 N N . GLY A 1 345 ? 11.864 -20.709 2.078 1.00 39.31 345 GLY A N 1
ATOM 2623 C CA . GLY A 1 345 ? 13.261 -20.545 2.483 1.00 39.31 345 GLY A CA 1
ATOM 2624 C C . GLY A 1 345 ? 14.305 -20.619 1.370 1.00 39.31 345 GLY A C 1
ATOM 2625 O O . GLY A 1 345 ? 14.930 -21.648 1.163 1.00 39.31 345 GLY A O 1
ATOM 2626 N N . HIS A 1 346 ? 14.626 -19.478 0.759 1.00 32.41 346 HIS A N 1
ATOM 2627 C CA . HIS A 1 346 ? 15.945 -19.302 0.152 1.00 32.41 346 HIS A CA 1
ATOM 2628 C C . HIS A 1 346 ? 16.669 -18.123 0.804 1.00 32.41 346 HIS A C 1
ATOM 2630 O O . HIS A 1 346 ? 16.546 -16.989 0.360 1.00 32.41 346 HIS A O 1
ATOM 2636 N N . GLN A 1 347 ? 17.453 -18.454 1.840 1.00 42.19 347 GLN A N 1
ATOM 2637 C CA . GLN A 1 347 ? 18.723 -17.819 2.219 1.00 42.19 347 GLN A CA 1
ATOM 2638 C C . GLN A 1 347 ? 18.642 -16.332 2.616 1.00 42.19 347 GLN A C 1
ATOM 2640 O O . GLN A 1 347 ? 18.381 -15.472 1.782 1.00 42.19 347 GLN A O 1
ATOM 2645 N N . LYS A 1 348 ? 18.960 -16.001 3.881 1.00 47.50 348 LYS A N 1
ATOM 2646 C CA . LYS A 1 348 ? 19.121 -14.617 4.385 1.00 47.50 348 LYS A CA 1
ATOM 2647 C C . LYS A 1 348 ? 20.283 -13.894 3.681 1.00 47.50 348 LYS A C 1
ATOM 2649 O O . LYS A 1 348 ? 21.342 -13.669 4.261 1.00 47.50 348 LYS A O 1
ATOM 2654 N N . ARG A 1 349 ? 20.089 -13.533 2.417 1.00 54.47 349 ARG A N 1
ATOM 2655 C CA . ARG A 1 349 ? 21.002 -12.752 1.586 1.00 54.47 349 ARG A CA 1
ATOM 2656 C C . ARG A 1 349 ? 20.367 -11.386 1.392 1.00 54.47 349 ARG A C 1
ATOM 2658 O O . ARG A 1 349 ? 19.445 -11.236 0.604 1.00 54.47 349 ARG A O 1
ATOM 2665 N N . HIS A 1 350 ? 20.832 -10.424 2.183 1.00 54.56 350 HIS A N 1
ATOM 2666 C CA . HIS A 1 350 ? 20.717 -8.975 1.985 1.00 54.56 350 HIS A CA 1
ATOM 2667 C C . HIS A 1 350 ? 19.336 -8.326 1.710 1.00 54.56 350 HIS A C 1
ATOM 2669 O O . HIS A 1 350 ? 19.287 -7.110 1.558 1.00 54.56 350 HIS A O 1
ATOM 2675 N N . ASN A 1 351 ? 18.221 -9.071 1.732 1.00 52.22 351 ASN A N 1
ATOM 2676 C CA . ASN A 1 351 ? 16.841 -8.574 1.589 1.00 52.22 351 ASN A CA 1
ATOM 2677 C C . ASN A 1 351 ? 16.666 -7.559 0.443 1.00 52.22 351 ASN A C 1
ATOM 2679 O O . ASN A 1 351 ? 16.084 -6.495 0.625 1.00 52.22 351 ASN A O 1
ATOM 2683 N N . THR A 1 352 ? 17.219 -7.869 -0.730 1.00 49.75 352 THR A N 1
ATOM 2684 C CA . THR A 1 352 ? 17.169 -6.983 -1.905 1.00 49.75 352 THR A CA 1
ATOM 2685 C C . THR A 1 352 ? 16.000 -7.272 -2.844 1.00 49.75 352 THR A C 1
ATOM 2687 O O . THR A 1 352 ? 15.846 -6.577 -3.845 1.00 49.75 352 THR A O 1
ATOM 2690 N N . GLY A 1 353 ? 15.229 -8.336 -2.591 1.00 47.38 353 GLY A N 1
ATOM 2691 C CA . GLY A 1 353 ? 14.107 -8.758 -3.437 1.00 47.38 353 GLY A CA 1
ATOM 2692 C C . GLY A 1 353 ? 14.493 -9.217 -4.853 1.00 47.38 353 GLY A C 1
ATOM 2693 O O . GLY A 1 353 ? 13.619 -9.581 -5.638 1.00 47.38 353 GLY A O 1
ATOM 2694 N N . ALA A 1 354 ? 15.788 -9.224 -5.192 1.00 48.72 354 ALA A N 1
ATOM 2695 C CA . ALA A 1 354 ? 16.284 -9.412 -6.556 1.00 48.72 354 ALA A CA 1
ATOM 2696 C C . ALA A 1 354 ? 16.409 -10.885 -7.000 1.00 48.72 354 ALA A C 1
ATOM 2698 O O . ALA A 1 354 ? 16.657 -11.147 -8.179 1.00 48.72 354 ALA A O 1
ATOM 2699 N N . GLY A 1 355 ? 16.204 -11.838 -6.083 1.00 59.62 355 GLY A N 1
ATOM 2700 C CA . GLY A 1 355 ? 16.320 -13.276 -6.349 1.00 59.62 355 GLY A CA 1
ATOM 2701 C C . GLY A 1 355 ? 17.747 -13.728 -6.688 1.00 59.62 355 GLY A C 1
ATOM 2702 O O . GLY A 1 355 ? 18.708 -12.984 -6.509 1.00 59.62 355 GLY A O 1
ATOM 2703 N N . LEU A 1 356 ? 17.883 -14.973 -7.162 1.00 64.88 356 LEU A N 1
ATOM 2704 C CA . LEU A 1 356 ? 19.140 -15.496 -7.705 1.00 64.88 356 LEU A CA 1
ATOM 2705 C C . LEU A 1 356 ? 19.203 -15.313 -9.211 1.00 64.88 356 LEU A C 1
ATOM 2707 O O . LEU A 1 356 ? 18.231 -15.576 -9.919 1.00 64.88 356 LEU A O 1
ATOM 2711 N N . TRP A 1 357 ? 20.372 -14.911 -9.690 1.00 69.69 357 TRP A N 1
ATOM 2712 C CA . TRP A 1 357 ? 20.627 -14.720 -11.106 1.00 69.69 357 TRP A CA 1
ATOM 2713 C C . TRP A 1 357 ? 21.294 -15.954 -11.707 1.00 69.69 357 TRP A C 1
ATOM 2715 O O . TRP A 1 357 ? 22.036 -16.671 -11.040 1.00 69.69 357 TRP A O 1
ATOM 2725 N N . THR A 1 358 ? 21.035 -16.210 -12.988 1.00 76.56 358 THR A N 1
ATOM 2726 C CA . THR A 1 358 ? 21.827 -17.182 -13.749 1.00 76.56 358 THR A CA 1
ATOM 2727 C C . THR A 1 358 ? 23.145 -16.538 -14.171 1.00 76.56 358 THR A C 1
ATOM 2729 O O . THR A 1 358 ? 23.196 -15.326 -14.399 1.00 76.56 358 THR A O 1
ATOM 2732 N N . SER A 1 359 ? 24.197 -17.336 -14.375 1.00 76.06 359 SER A N 1
ATOM 2733 C CA . SER A 1 359 ? 25.482 -16.830 -14.885 1.00 76.06 359 SER A CA 1
ATOM 2734 C C . SER A 1 359 ? 25.325 -16.083 -16.210 1.00 76.06 359 SER A C 1
ATOM 2736 O O . SER A 1 359 ? 26.009 -15.093 -16.463 1.00 76.06 359 SER A O 1
ATOM 2738 N N . ALA A 1 360 ? 24.371 -16.512 -17.043 1.00 69.12 360 ALA A N 1
ATOM 2739 C CA . ALA A 1 360 ? 24.031 -15.841 -18.291 1.00 69.12 360 ALA A CA 1
ATOM 2740 C C . ALA A 1 360 ? 23.402 -14.456 -18.058 1.00 69.12 360 ALA A C 1
ATOM 2742 O O . ALA A 1 360 ? 23.822 -13.495 -18.696 1.00 69.12 360 ALA A O 1
ATOM 2743 N N . ALA A 1 361 ? 22.449 -14.329 -17.128 1.00 69.06 361 ALA A N 1
ATOM 2744 C CA . ALA A 1 361 ? 21.827 -13.046 -16.788 1.00 69.06 361 ALA A CA 1
ATOM 2745 C C . ALA A 1 361 ? 22.842 -12.067 -16.182 1.00 69.06 361 ALA A C 1
ATOM 2747 O O . ALA A 1 361 ? 22.897 -10.899 -16.570 1.00 69.06 361 ALA A O 1
ATOM 2748 N N . LYS A 1 362 ? 23.691 -12.558 -15.272 1.00 75.00 362 LYS A N 1
ATOM 2749 C CA . LYS A 1 362 ? 24.744 -11.757 -14.644 1.00 75.00 362 LYS A CA 1
ATOM 2750 C C . LYS A 1 362 ? 25.778 -11.292 -15.670 1.00 75.00 362 LYS A C 1
ATOM 2752 O O . LYS A 1 362 ? 26.124 -10.113 -15.695 1.00 75.00 362 LYS A O 1
ATOM 2757 N N . THR A 1 363 ? 26.213 -12.181 -16.563 1.00 75.38 363 THR A N 1
ATOM 2758 C CA . THR A 1 363 ? 27.154 -11.852 -17.647 1.00 75.38 363 THR A CA 1
ATOM 2759 C C . THR A 1 363 ? 26.556 -10.864 -18.645 1.00 75.38 363 THR A C 1
ATOM 2761 O O . THR A 1 363 ? 27.245 -9.935 -19.059 1.00 75.38 363 THR A O 1
ATOM 2764 N N . ASP A 1 364 ? 25.285 -11.028 -19.018 1.00 74.31 364 ASP A N 1
ATOM 2765 C CA . ASP A 1 364 ? 24.606 -10.138 -19.962 1.00 74.31 364 ASP A CA 1
ATOM 2766 C C . ASP A 1 364 ? 24.500 -8.710 -19.418 1.00 74.31 364 ASP A C 1
ATOM 2768 O O . ASP A 1 364 ? 24.874 -7.751 -20.098 1.00 74.31 364 ASP A O 1
ATOM 2772 N N . VAL A 1 365 ? 24.069 -8.569 -18.164 1.00 74.06 365 VAL A N 1
ATOM 2773 C CA . VAL A 1 365 ? 23.970 -7.268 -17.501 1.00 74.06 365 VAL A CA 1
ATOM 2774 C C . VAL A 1 365 ? 25.353 -6.680 -17.253 1.00 74.06 365 VAL A C 1
ATOM 2776 O O . VAL A 1 365 ? 25.584 -5.517 -17.573 1.00 74.06 365 VAL A O 1
ATOM 2779 N N . ARG A 1 366 ? 26.328 -7.473 -16.802 1.00 76.69 366 ARG A N 1
ATOM 2780 C CA . ARG A 1 366 ? 27.718 -7.011 -16.699 1.00 76.69 366 ARG A CA 1
ATOM 2781 C C . ARG A 1 366 ? 28.225 -6.459 -18.031 1.00 76.69 366 ARG A C 1
ATOM 2783 O O . ARG A 1 366 ? 28.799 -5.375 -18.066 1.00 76.69 366 ARG A O 1
ATOM 2790 N N . ASN A 1 367 ? 27.988 -7.178 -19.124 1.00 78.19 367 ASN A N 1
ATOM 2791 C CA . ASN A 1 367 ? 28.353 -6.752 -20.469 1.00 78.19 367 ASN A CA 1
ATOM 2792 C C . ASN A 1 367 ? 27.662 -5.428 -20.851 1.00 78.19 367 ASN A C 1
ATOM 2794 O O . ASN A 1 367 ? 28.335 -4.520 -21.332 1.00 78.19 367 ASN A O 1
ATOM 2798 N N . GLN A 1 368 ? 26.371 -5.267 -20.552 1.00 75.94 368 GLN A N 1
ATOM 2799 C CA . GLN A 1 368 ? 25.644 -4.007 -20.752 1.00 75.94 368 GLN A CA 1
ATOM 2800 C C . GLN A 1 368 ? 26.301 -2.832 -20.018 1.00 75.94 368 GLN A C 1
ATOM 2802 O O . GLN A 1 368 ? 26.633 -1.824 -20.642 1.00 75.94 368 GLN A O 1
ATOM 2807 N N . TYR A 1 369 ? 26.528 -2.967 -18.710 1.00 74.25 369 TYR A N 1
ATOM 2808 C CA . TYR A 1 369 ? 27.074 -1.899 -17.869 1.00 74.25 369 TYR A CA 1
ATOM 2809 C C . TYR A 1 369 ? 28.520 -1.545 -18.226 1.00 74.25 369 TYR A C 1
ATOM 2811 O O . TYR A 1 369 ? 28.867 -0.368 -18.328 1.00 74.25 369 TYR A O 1
ATOM 2819 N N . VAL A 1 370 ? 29.369 -2.549 -18.452 1.00 76.94 370 VAL A N 1
ATOM 2820 C CA . VAL A 1 370 ? 30.787 -2.334 -18.772 1.00 76.94 370 VAL A CA 1
ATOM 2821 C C . VAL A 1 370 ? 30.946 -1.670 -20.138 1.00 76.94 370 VAL A C 1
ATOM 2823 O O . VAL A 1 370 ? 31.744 -0.742 -20.269 1.00 76.94 370 VAL A O 1
ATOM 2826 N N . MET A 1 371 ? 30.170 -2.100 -21.137 1.00 75.88 371 MET A N 1
ATOM 2827 C CA . MET A 1 371 ? 30.280 -1.577 -22.499 1.00 75.88 371 MET A CA 1
ATOM 2828 C C . MET A 1 371 ? 29.591 -0.212 -22.651 1.00 75.88 371 MET A C 1
ATOM 2830 O O . MET A 1 371 ? 30.175 0.694 -23.239 1.00 75.88 371 MET A O 1
ATOM 2834 N N . MET A 1 372 ? 28.385 -0.010 -22.095 1.00 79.12 372 MET A N 1
ATOM 2835 C CA . MET A 1 372 ? 27.711 1.307 -22.117 1.00 79.12 372 MET A CA 1
ATOM 2836 C C . MET A 1 372 ? 28.355 2.331 -21.189 1.00 79.12 372 MET A C 1
ATOM 2838 O O . MET A 1 372 ? 28.089 3.529 -21.319 1.00 79.12 372 MET A O 1
ATOM 2842 N N . GLY A 1 373 ? 29.190 1.864 -20.259 1.00 78.31 373 GLY A N 1
ATOM 2843 C CA . GLY A 1 373 ? 29.824 2.668 -19.230 1.00 78.31 373 GLY A CA 1
ATOM 2844 C C . GLY A 1 373 ? 30.416 3.969 -19.766 1.00 78.31 373 GLY A C 1
ATOM 2845 O O . GLY A 1 373 ? 30.186 5.012 -19.170 1.00 78.31 373 GLY A O 1
ATOM 2846 N N . VAL A 1 374 ? 31.070 3.937 -20.930 1.00 80.56 374 VAL A N 1
ATOM 2847 C CA . VAL A 1 374 ? 31.639 5.121 -21.593 1.00 80.56 374 VAL A CA 1
ATOM 2848 C C . VAL A 1 374 ? 30.652 6.285 -21.751 1.00 80.56 374 VAL A C 1
ATOM 2850 O O . VAL A 1 374 ? 30.994 7.441 -21.510 1.00 80.56 374 VAL A O 1
ATOM 2853 N N . CYS A 1 375 ? 29.402 5.993 -22.119 1.00 83.44 375 CYS A N 1
ATOM 2854 C CA . CYS A 1 375 ? 28.358 7.001 -22.269 1.00 83.44 375 CYS A CA 1
ATOM 2855 C C . CYS A 1 375 ? 27.793 7.400 -20.904 1.00 83.44 375 CYS A C 1
ATOM 2857 O O . CYS A 1 375 ? 27.536 8.578 -20.655 1.00 83.44 375 CYS A O 1
ATOM 2859 N N . LEU A 1 376 ? 27.606 6.416 -20.022 1.00 78.75 376 LEU A N 1
ATOM 2860 C CA . LEU A 1 376 ? 26.990 6.587 -18.708 1.00 78.75 376 LEU A CA 1
ATOM 2861 C C . LEU A 1 376 ? 27.828 7.461 -17.768 1.00 78.75 376 LEU A C 1
ATOM 2863 O O . LEU A 1 376 ? 27.236 8.187 -16.978 1.00 78.75 376 LEU A O 1
ATOM 2867 N N . VAL A 1 377 ? 29.160 7.509 -17.928 1.00 78.38 377 VAL A N 1
ATOM 2868 C CA . VAL A 1 377 ? 30.020 8.453 -17.182 1.00 78.38 377 VAL A CA 1
ATOM 2869 C C . VAL A 1 377 ? 29.431 9.867 -17.223 1.00 78.38 377 VAL A C 1
ATOM 2871 O O . VAL A 1 377 ? 29.302 10.526 -16.198 1.00 78.38 377 VAL A O 1
ATOM 2874 N N . CYS A 1 378 ? 29.045 10.332 -18.412 1.00 81.44 378 CYS A N 1
ATOM 2875 C CA . CYS A 1 378 ? 28.567 11.698 -18.619 1.00 81.44 378 CYS A CA 1
ATOM 2876 C C . CYS A 1 378 ? 27.043 11.798 -18.659 1.00 81.44 378 CYS A C 1
ATOM 2878 O O . CYS A 1 378 ? 26.496 12.862 -18.358 1.00 81.44 378 CYS A O 1
ATOM 2880 N N . HIS A 1 379 ? 26.369 10.726 -19.075 1.00 80.81 379 HIS A N 1
ATOM 2881 C CA . HIS A 1 379 ? 24.942 10.731 -19.351 1.00 80.81 379 HIS A CA 1
ATOM 2882 C C . HIS A 1 379 ? 24.097 10.012 -18.306 1.00 80.81 379 HIS A C 1
ATOM 2884 O O . HIS A 1 379 ? 22.893 10.091 -18.456 1.00 80.81 379 HIS A O 1
ATOM 2890 N N . ASP A 1 380 ? 24.617 9.361 -17.265 1.00 77.25 380 ASP A N 1
ATOM 2891 C CA . ASP A 1 380 ? 23.749 8.568 -16.380 1.00 77.25 380 ASP A CA 1
ATOM 2892 C C . ASP A 1 380 ? 22.694 9.408 -15.612 1.00 77.25 380 ASP A C 1
ATOM 2894 O O . ASP A 1 380 ? 22.908 10.577 -15.263 1.00 77.25 380 ASP A O 1
ATOM 2898 N N . ASP A 1 381 ? 21.496 8.844 -15.413 1.00 71.31 381 ASP A N 1
ATOM 2899 C CA . ASP A 1 381 ? 20.358 9.509 -14.760 1.00 71.31 381 ASP A CA 1
ATOM 2900 C C . ASP A 1 381 ? 20.118 8.980 -13.348 1.00 71.31 381 ASP A C 1
ATOM 2902 O O . ASP A 1 381 ? 19.363 8.034 -13.143 1.00 71.31 381 ASP A O 1
ATOM 2906 N N . ASP A 1 382 ? 20.689 9.679 -12.366 1.00 62.12 382 ASP A N 1
ATOM 2907 C CA . ASP A 1 382 ? 20.416 9.447 -10.944 1.00 62.12 382 ASP A CA 1
ATOM 2908 C C . ASP A 1 382 ? 19.519 10.535 -10.318 1.00 62.12 382 ASP A C 1
ATOM 2910 O O . ASP A 1 382 ? 19.635 10.886 -9.145 1.00 62.12 382 ASP A O 1
ATOM 2914 N N . SER A 1 383 ? 18.614 11.141 -11.096 1.00 61.12 383 SER A N 1
ATOM 2915 C CA . SER A 1 383 ? 17.704 12.183 -10.580 1.00 61.12 383 SER A CA 1
ATOM 2916 C C . SER A 1 383 ? 16.727 11.696 -9.496 1.00 61.12 383 SER A C 1
ATOM 2918 O O . SER A 1 383 ? 16.135 12.518 -8.795 1.00 61.12 383 SER A O 1
ATOM 2920 N N . ASN A 1 384 ? 16.581 10.378 -9.326 1.00 52.88 384 ASN A N 1
ATOM 2921 C CA . ASN A 1 384 ? 15.808 9.739 -8.259 1.00 52.88 384 ASN A CA 1
ATOM 2922 C C . ASN A 1 384 ? 16.671 9.240 -7.082 1.00 52.88 384 ASN A C 1
ATOM 2924 O O . ASN A 1 384 ? 16.125 8.606 -6.179 1.00 52.88 384 ASN A O 1
ATOM 2928 N N . ASN A 1 385 ? 17.973 9.554 -7.076 1.00 55.25 385 ASN A N 1
ATOM 2929 C CA . ASN A 1 385 ? 18.919 9.250 -6.004 1.00 55.25 385 ASN A CA 1
ATOM 2930 C C . ASN A 1 385 ? 18.981 7.755 -5.640 1.00 55.25 385 ASN A C 1
ATOM 2932 O O . ASN A 1 385 ? 19.103 7.425 -4.465 1.00 55.25 385 ASN A O 1
ATOM 2936 N N . ARG A 1 386 ? 18.844 6.853 -6.618 1.00 53.72 386 ARG A N 1
ATOM 2937 C CA . ARG A 1 386 ? 18.891 5.396 -6.394 1.00 53.72 386 ARG A CA 1
ATOM 2938 C C . ARG A 1 386 ? 20.318 4.868 -6.306 1.00 53.72 386 ARG A C 1
ATOM 2940 O O . ARG A 1 386 ? 20.565 3.930 -5.557 1.00 53.72 386 ARG A O 1
ATOM 2947 N N . CYS A 1 387 ? 21.246 5.460 -7.050 1.00 55.38 387 CYS A N 1
ATOM 2948 C CA . CYS A 1 387 ? 22.659 5.101 -6.995 1.00 55.38 387 CYS A CA 1
ATOM 2949 C C . CYS A 1 387 ? 23.366 5.902 -5.891 1.00 55.38 387 CYS A C 1
ATOM 2951 O O . CYS A 1 387 ? 24.019 5.317 -5.024 1.00 55.38 387 CYS A O 1
ATOM 2953 N N . ASN A 1 388 ? 23.165 7.224 -5.831 1.00 57.41 388 ASN A N 1
ATOM 2954 C CA . ASN A 1 388 ? 23.808 8.081 -4.826 1.00 57.41 388 ASN A CA 1
ATOM 2955 C C . ASN A 1 388 ? 23.263 7.905 -3.396 1.00 57.41 388 ASN A C 1
ATOM 2957 O O . ASN A 1 388 ? 23.901 8.359 -2.447 1.00 57.41 388 ASN A O 1
ATOM 2961 N N . SER A 1 389 ? 22.121 7.227 -3.192 1.00 54.56 389 SER A N 1
ATOM 2962 C CA . SER A 1 389 ? 21.687 6.825 -1.841 1.00 54.56 389 SER A CA 1
ATOM 2963 C C . SER A 1 389 ? 22.610 5.794 -1.198 1.00 54.56 389 SER A C 1
ATOM 2965 O O . SER A 1 389 ? 22.639 5.688 0.026 1.00 54.56 389 SER A O 1
ATOM 2967 N N . CYS A 1 390 ? 23.332 5.023 -2.012 1.00 52.81 390 CYS A N 1
ATOM 2968 C CA . CYS A 1 390 ? 24.171 3.915 -1.564 1.00 52.81 390 CYS A CA 1
ATOM 2969 C C . CYS A 1 390 ? 25.660 4.154 -1.858 1.00 52.81 390 CYS A C 1
ATOM 2971 O O . CYS A 1 390 ? 26.514 3.611 -1.161 1.00 52.81 390 CYS A O 1
ATOM 2973 N N . HIS A 1 391 ? 25.983 4.990 -2.848 1.00 61.09 391 HIS A N 1
ATOM 2974 C CA . HIS A 1 391 ? 27.349 5.299 -3.258 1.00 61.09 391 HIS A CA 1
ATOM 2975 C C . HIS A 1 391 ? 27.704 6.758 -2.934 1.00 61.09 391 HIS A C 1
ATOM 2977 O O . HIS A 1 391 ? 27.224 7.687 -3.575 1.00 61.09 391 HIS A O 1
ATOM 2983 N N . THR A 1 392 ? 28.567 6.975 -1.936 1.00 57.94 392 THR A N 1
ATOM 2984 C CA . THR A 1 392 ? 29.022 8.317 -1.528 1.00 57.94 392 THR A CA 1
ATOM 2985 C C . THR A 1 392 ? 30.520 8.485 -1.791 1.00 57.94 392 THR A C 1
ATOM 2987 O O . THR A 1 392 ? 31.326 7.759 -1.211 1.00 57.94 392 THR A O 1
ATOM 2990 N N . GLY A 1 393 ? 30.917 9.432 -2.650 1.00 64.06 393 GLY A N 1
ATOM 2991 C CA . GLY A 1 393 ? 32.330 9.738 -2.930 1.00 64.06 393 GLY A CA 1
ATOM 2992 C C . GLY A 1 393 ? 32.572 10.400 -4.300 1.00 64.06 393 GLY A C 1
ATOM 2993 O O . GLY A 1 393 ? 31.707 10.306 -5.170 1.00 64.06 393 GLY A O 1
ATOM 2994 N N . PRO A 1 394 ? 33.729 11.060 -4.519 1.00 61.44 394 PRO A N 1
ATOM 2995 C CA . PRO A 1 394 ? 34.081 11.686 -5.802 1.00 61.44 394 PRO A CA 1
ATOM 2996 C C . PRO A 1 394 ? 34.090 10.707 -6.984 1.00 61.44 394 PRO A C 1
ATOM 2998 O O . PRO A 1 394 ? 33.753 11.088 -8.097 1.00 61.44 394 PRO A O 1
ATOM 3001 N N . GLN A 1 395 ? 34.418 9.437 -6.732 1.00 61.38 395 GLN A N 1
ATOM 3002 C CA . GLN A 1 395 ? 34.439 8.367 -7.733 1.00 61.38 395 GLN A CA 1
ATOM 3003 C C . GLN A 1 395 ? 33.050 7.933 -8.244 1.00 61.38 395 GLN A C 1
ATOM 3005 O O . GLN A 1 395 ? 32.983 7.138 -9.174 1.00 61.38 395 GLN A O 1
ATOM 3010 N N . TYR A 1 396 ? 31.965 8.430 -7.634 1.00 64.75 396 TYR A N 1
ATOM 3011 C CA . TYR A 1 396 ? 30.570 8.145 -8.009 1.00 64.75 396 TYR A CA 1
ATOM 3012 C C . TYR A 1 396 ? 29.845 9.386 -8.554 1.00 64.75 396 TYR A C 1
ATOM 3014 O O . TYR A 1 396 ? 28.632 9.374 -8.755 1.00 64.75 396 TYR A O 1
ATOM 3022 N N . GLN A 1 397 ? 30.574 10.489 -8.753 1.00 67.75 397 GLN A N 1
ATOM 3023 C CA . GLN A 1 397 ? 30.012 11.701 -9.336 1.00 67.75 397 GLN A CA 1
ATOM 3024 C C . GLN A 1 397 ? 29.811 11.520 -10.839 1.00 67.75 397 GLN A C 1
ATOM 3026 O O . GLN A 1 397 ? 30.698 11.053 -11.546 1.00 67.75 397 GLN A O 1
ATOM 3031 N N . LEU A 1 398 ? 28.627 11.913 -11.312 1.00 71.44 398 LEU A N 1
ATOM 3032 C CA . LEU A 1 398 ? 28.292 11.913 -12.731 1.00 71.44 398 LEU A CA 1
ATOM 3033 C C . LEU A 1 398 ? 29.099 12.979 -13.475 1.00 71.44 398 LEU A C 1
ATOM 3035 O O . LEU A 1 398 ? 28.867 14.182 -13.308 1.00 71.44 398 LEU A O 1
ATOM 3039 N N . GLY A 1 399 ? 29.958 12.516 -14.369 1.00 71.06 399 GLY A N 1
ATOM 3040 C CA . GLY A 1 399 ? 30.798 13.307 -15.246 1.00 71.06 399 GLY A CA 1
ATOM 3041 C C . GLY A 1 399 ? 32.227 12.773 -15.305 1.00 71.06 399 GLY A C 1
ATOM 3042 O O . GLY A 1 399 ? 32.627 11.860 -14.587 1.00 71.06 399 GLY A O 1
ATOM 3043 N N . TYR A 1 400 ? 33.012 13.348 -16.206 1.00 74.12 400 TYR A N 1
ATOM 3044 C CA . TYR A 1 400 ? 34.409 12.993 -16.422 1.00 74.12 400 TYR A CA 1
ATOM 3045 C C . TYR A 1 400 ? 35.301 14.206 -16.159 1.00 74.12 400 TYR A C 1
ATOM 3047 O O . TYR A 1 400 ? 35.064 15.266 -16.738 1.00 74.12 400 TYR A O 1
ATOM 3055 N N . ASP A 1 401 ? 36.332 14.080 -15.318 1.00 69.81 401 ASP A N 1
ATOM 3056 C CA . ASP A 1 401 ? 37.315 15.153 -15.099 1.00 69.81 401 ASP A CA 1
ATOM 3057 C C . ASP A 1 401 ? 38.645 14.843 -15.811 1.00 69.81 401 ASP A C 1
ATOM 3059 O O . ASP A 1 401 ? 39.416 14.015 -15.327 1.00 69.81 401 ASP A O 1
ATOM 3063 N N . PRO A 1 402 ? 38.962 15.516 -16.932 1.00 63.84 402 PRO A N 1
ATOM 3064 C CA . PRO A 1 402 ? 40.252 15.394 -17.610 1.00 63.84 402 PRO A CA 1
ATOM 3065 C C . PRO A 1 402 ? 41.386 16.209 -16.951 1.00 63.84 402 PRO A C 1
ATOM 3067 O O . PRO A 1 402 ? 42.403 16.465 -17.591 1.00 63.84 402 PRO A O 1
ATOM 3070 N N . GLY A 1 403 ? 41.220 16.691 -15.714 1.00 60.00 403 GLY A N 1
ATOM 3071 C CA . GLY A 1 403 ? 42.169 17.592 -15.047 1.00 60.00 403 GLY A CA 1
ATOM 3072 C C . GLY A 1 403 ? 41.962 19.071 -15.394 1.00 60.00 403 GLY A C 1
ATOM 3073 O O . GLY A 1 403 ? 42.759 19.922 -14.999 1.00 60.00 403 GLY A O 1
ATOM 3074 N N . THR A 1 404 ? 40.882 19.390 -16.114 1.00 62.97 404 THR A N 1
ATOM 3075 C CA . THR A 1 404 ? 40.451 20.759 -16.445 1.00 62.97 404 THR A CA 1
ATOM 3076 C C . THR A 1 404 ? 39.046 21.079 -15.919 1.00 62.97 404 THR A C 1
ATOM 3078 O O . THR A 1 404 ? 38.482 22.109 -16.289 1.00 62.97 404 THR A O 1
ATOM 3081 N N . GLY A 1 405 ? 38.481 20.212 -15.068 1.00 65.75 405 GLY A N 1
ATOM 3082 C CA . GLY A 1 405 ? 37.143 20.330 -14.488 1.00 65.75 405 GLY A CA 1
ATOM 3083 C C . GLY A 1 405 ? 36.161 19.282 -15.023 1.00 65.75 405 GLY A C 1
ATOM 3084 O O . GLY A 1 405 ? 36.266 18.834 -16.161 1.00 65.75 405 GLY A O 1
ATOM 3085 N N . HIS A 1 406 ? 35.183 18.914 -14.193 1.00 74.81 406 HIS A N 1
ATOM 3086 C CA . HIS A 1 406 ? 34.223 17.837 -14.453 1.00 74.81 406 HIS A CA 1
ATOM 3087 C C . HIS A 1 406 ? 33.243 18.176 -15.598 1.00 74.81 406 HIS A C 1
ATOM 3089 O O . HIS A 1 406 ? 32.506 19.163 -15.532 1.00 74.81 406 HIS A O 1
ATOM 3095 N N . ILE A 1 407 ? 33.219 17.344 -16.639 1.00 76.00 407 ILE A N 1
ATOM 3096 C CA . ILE A 1 407 ? 32.351 17.452 -17.818 1.00 76.00 407 ILE A CA 1
ATOM 3097 C C . ILE A 1 407 ? 31.163 16.504 -17.631 1.00 76.00 407 ILE A C 1
ATOM 3099 O O . ILE A 1 407 ? 31.352 15.306 -17.453 1.00 76.00 407 ILE A O 1
ATOM 3103 N N . THR A 1 408 ? 29.936 17.022 -17.687 1.00 78.44 408 THR A N 1
ATOM 3104 C CA . THR A 1 408 ? 28.699 16.238 -17.521 1.00 78.44 408 THR A CA 1
ATOM 3105 C C . THR A 1 408 ? 27.648 16.650 -18.550 1.00 78.44 408 THR A C 1
ATOM 3107 O O . THR A 1 408 ? 27.684 17.771 -19.071 1.00 78.44 408 THR A O 1
ATOM 3110 N N . ALA A 1 409 ? 26.701 15.763 -18.859 1.00 74.81 409 ALA A N 1
ATOM 3111 C CA . ALA A 1 409 ? 25.649 16.038 -19.825 1.00 74.81 409 ALA A CA 1
ATOM 3112 C C . ALA A 1 409 ? 24.385 16.626 -19.184 1.00 74.81 409 ALA A C 1
ATOM 3114 O O . ALA A 1 409 ? 24.002 16.341 -18.052 1.00 74.81 409 ALA A O 1
ATOM 3115 N N . THR A 1 410 ? 23.668 17.426 -19.971 1.00 69.25 410 THR A N 1
ATOM 3116 C CA . THR A 1 410 ? 22.340 17.950 -19.598 1.00 69.25 410 THR A CA 1
ATOM 3117 C C . THR A 1 410 ? 21.209 16.976 -19.916 1.00 69.25 410 THR A C 1
ATOM 3119 O O . THR A 1 410 ? 20.172 16.991 -19.256 1.00 69.25 410 THR A O 1
ATOM 3122 N N . SER A 1 411 ? 21.399 16.129 -20.928 1.00 70.56 411 SER A N 1
ATOM 3123 C CA . SER A 1 411 ? 20.483 15.046 -21.268 1.00 70.56 411 SER A CA 1
ATOM 3124 C C . SER A 1 411 ? 20.963 13.783 -20.575 1.00 70.56 411 SER A C 1
ATOM 3126 O O . SER A 1 411 ? 21.945 13.186 -21.020 1.00 70.56 411 SER A O 1
ATOM 3128 N N . LYS A 1 412 ? 20.281 13.413 -19.490 1.00 72.50 412 LYS A N 1
ATOM 3129 C CA . LYS A 1 412 ? 20.565 12.191 -18.744 1.00 72.50 412 LYS A CA 1
ATOM 3130 C C . LYS A 1 412 ? 19.799 10.991 -19.327 1.00 72.50 412 LYS A C 1
ATOM 3132 O O . LYS A 1 412 ? 18.695 11.154 -19.848 1.00 72.50 412 LYS A O 1
ATOM 3137 N N . ALA A 1 413 ? 20.395 9.814 -19.259 1.00 70.19 413 ALA A N 1
ATOM 3138 C CA . ALA A 1 413 ? 19.981 8.523 -19.773 1.00 70.19 413 ALA A CA 1
ATOM 3139 C C . ALA A 1 413 ? 20.414 7.466 -18.748 1.00 70.19 413 ALA A C 1
ATOM 3141 O O . ALA A 1 413 ? 21.586 7.394 -18.438 1.00 70.19 413 ALA A O 1
ATOM 3142 N N . THR A 1 414 ? 19.512 6.649 -18.213 1.00 62.06 414 THR A N 1
ATOM 3143 C CA . THR A 1 414 ? 19.882 5.619 -17.235 1.00 62.06 414 THR A CA 1
ATOM 3144 C C . THR A 1 414 ? 20.620 4.440 -17.875 1.00 62.06 414 THR A C 1
ATOM 3146 O O . THR A 1 414 ? 20.490 4.156 -19.068 1.00 62.06 414 THR A O 1
ATOM 3149 N N . SER A 1 415 ? 21.288 3.675 -17.024 1.00 55.59 415 SER A N 1
ATOM 3150 C CA . SER A 1 415 ? 21.953 2.412 -17.343 1.00 55.59 415 SER A CA 1
ATOM 3151 C C . SER A 1 415 ? 21.060 1.232 -17.782 1.00 55.59 415 SER A C 1
ATOM 3153 O O . SER A 1 415 ? 21.594 0.216 -18.217 1.00 55.59 415 SER A O 1
ATOM 3155 N N . THR A 1 416 ? 19.723 1.331 -17.724 1.00 53.31 416 THR A N 1
ATOM 3156 C CA . THR A 1 416 ? 18.798 0.186 -17.937 1.00 53.31 416 THR A CA 1
ATOM 3157 C C . THR A 1 416 ? 17.836 0.372 -19.117 1.00 53.31 416 THR A C 1
ATOM 3159 O O . THR A 1 416 ? 16.620 0.338 -18.963 1.00 53.31 416 THR A O 1
ATOM 3162 N N . HIS A 1 417 ? 18.361 0.616 -20.323 1.00 53.75 417 HIS A N 1
ATOM 3163 C CA . HIS A 1 417 ? 17.576 0.992 -21.519 1.00 53.75 417 HIS A CA 1
ATOM 3164 C C . HIS A 1 417 ? 16.611 -0.086 -22.053 1.00 53.75 417 HIS A C 1
ATOM 3166 O O . HIS A 1 417 ? 15.653 0.253 -22.749 1.00 53.75 417 HIS A O 1
ATOM 3172 N N . PHE A 1 418 ? 16.815 -1.365 -21.717 1.00 57.59 418 PHE A N 1
ATOM 3173 C CA . PHE A 1 418 ? 16.163 -2.495 -22.390 1.00 57.59 418 PHE A CA 1
ATOM 3174 C C . PHE A 1 418 ? 15.239 -3.283 -21.457 1.00 57.59 418 PHE A C 1
ATOM 3176 O O . PHE A 1 418 ? 15.631 -3.722 -20.380 1.00 57.59 418 PHE A O 1
ATOM 3183 N N . GLY A 1 419 ? 13.987 -3.470 -21.884 1.00 52.47 419 GLY A N 1
ATOM 3184 C CA . GLY A 1 419 ? 12.961 -4.192 -21.127 1.00 52.47 419 GLY A CA 1
ATOM 3185 C C . GLY A 1 419 ? 12.719 -5.631 -21.601 1.00 52.47 419 GLY A C 1
ATOM 3186 O O . GLY A 1 419 ? 13.213 -6.064 -22.642 1.00 52.47 419 GLY A O 1
ATOM 3187 N N . TYR A 1 420 ? 11.846 -6.338 -20.874 1.00 51.09 420 TYR A N 1
ATOM 3188 C CA . TYR A 1 420 ? 11.461 -7.748 -21.075 1.00 51.09 420 TYR A CA 1
ATOM 3189 C C . TYR A 1 420 ? 11.197 -8.168 -22.537 1.00 51.09 420 TYR A C 1
ATOM 3191 O O . TYR A 1 420 ? 11.500 -9.292 -22.916 1.00 51.09 420 TYR A O 1
ATOM 3199 N N . LYS A 1 421 ? 10.662 -7.284 -23.393 1.00 54.06 421 LYS A N 1
ATOM 3200 C CA . LYS A 1 421 ? 10.358 -7.613 -24.801 1.00 54.06 421 LYS A CA 1
ATOM 3201 C C . LYS A 1 421 ? 11.591 -7.795 -25.688 1.00 54.06 421 LYS A C 1
ATOM 3203 O O . LYS A 1 421 ? 11.574 -8.662 -26.557 1.00 54.06 421 LYS A O 1
ATOM 3208 N N . HIS A 1 422 ? 12.630 -6.987 -25.483 1.00 63.56 422 HIS A N 1
ATOM 3209 C CA . HIS A 1 422 ? 13.878 -7.098 -26.241 1.00 63.56 422 HIS A CA 1
ATOM 3210 C C . HIS A 1 422 ? 14.618 -8.382 -25.840 1.00 63.56 422 HIS A C 1
ATOM 3212 O O . HIS A 1 422 ? 15.077 -9.125 -26.705 1.00 63.56 422 HIS A O 1
ATOM 3218 N N . TYR A 1 423 ? 14.595 -8.700 -24.540 1.00 63.41 423 TYR A N 1
ATOM 3219 C CA . TYR A 1 423 ? 15.138 -9.943 -23.994 1.00 63.41 423 TYR A CA 1
ATOM 3220 C C . TYR A 1 423 ? 14.368 -11.184 -24.469 1.00 63.41 423 TYR A C 1
ATOM 3222 O O . TYR A 1 423 ? 14.978 -12.144 -24.922 1.00 63.41 423 TYR A O 1
ATOM 3230 N N . ALA A 1 424 ? 13.031 -11.146 -24.486 1.00 60.44 424 ALA A N 1
ATOM 3231 C CA . ALA A 1 424 ? 12.219 -12.264 -24.970 1.00 60.44 424 ALA A CA 1
ATOM 3232 C C . ALA A 1 424 ? 12.467 -12.588 -26.458 1.00 60.44 424 ALA A C 1
ATOM 3234 O O . ALA A 1 424 ? 12.367 -13.741 -26.873 1.00 60.44 424 ALA A O 1
ATOM 3235 N N . ALA A 1 425 ? 12.787 -11.591 -27.292 1.00 63.19 425 ALA A N 1
ATOM 3236 C CA . ALA A 1 425 ? 13.188 -11.835 -28.679 1.00 63.19 425 ALA A CA 1
ATOM 3237 C C . ALA A 1 425 ? 14.574 -12.502 -28.767 1.00 63.19 425 ALA A C 1
ATOM 3239 O O . ALA A 1 425 ? 14.759 -13.419 -29.571 1.00 63.19 425 ALA A O 1
ATOM 3240 N N . TYR A 1 426 ? 15.506 -12.081 -27.908 1.00 68.00 426 TYR A N 1
ATOM 3241 C CA . TYR A 1 426 ? 16.830 -12.685 -27.782 1.00 68.00 426 TYR A CA 1
ATOM 3242 C C . TYR A 1 426 ? 16.760 -14.142 -27.305 1.00 68.00 426 TYR A C 1
ATOM 3244 O O . TYR A 1 426 ? 17.367 -15.001 -27.938 1.00 68.00 426 TYR A O 1
ATOM 3252 N N . GLU A 1 427 ? 15.959 -14.456 -26.281 1.00 66.25 427 GLU A N 1
ATOM 3253 C CA . GLU A 1 427 ? 15.794 -15.836 -25.793 1.00 66.25 427 GLU A CA 1
ATOM 3254 C C . GLU A 1 427 ? 15.290 -16.796 -26.882 1.00 66.25 427 GLU A C 1
ATOM 3256 O O . GLU A 1 427 ? 15.642 -17.973 -26.883 1.00 66.25 427 GLU A O 1
ATOM 3261 N N . ASN A 1 428 ? 14.497 -16.299 -27.836 1.00 64.31 428 ASN A N 1
ATOM 3262 C CA . ASN A 1 428 ? 13.958 -17.123 -28.915 1.00 64.31 428 ASN A CA 1
ATOM 3263 C C . ASN A 1 428 ? 14.926 -17.306 -30.097 1.00 64.31 428 ASN A C 1
ATOM 3265 O O . ASN A 1 428 ? 14.935 -18.375 -30.704 1.00 64.31 428 ASN A O 1
ATOM 3269 N N . ASN A 1 429 ? 15.712 -16.279 -30.451 1.00 66.56 429 ASN A N 1
ATOM 3270 C CA . ASN A 1 429 ? 16.434 -16.233 -31.734 1.00 66.56 429 ASN A CA 1
ATOM 3271 C C . ASN A 1 429 ? 17.936 -15.906 -31.627 1.00 66.56 429 ASN A C 1
ATOM 3273 O O . ASN A 1 429 ? 18.613 -15.863 -32.652 1.00 66.56 429 ASN A O 1
ATOM 3277 N N . GLY A 1 430 ? 18.462 -15.632 -30.430 1.00 68.19 430 GLY A N 1
ATOM 3278 C CA . GLY A 1 430 ? 19.865 -15.262 -30.205 1.00 68.19 430 GLY A CA 1
ATOM 3279 C C . GLY A 1 430 ? 20.266 -13.878 -30.732 1.00 68.19 430 GLY A C 1
ATOM 3280 O O . GLY A 1 430 ? 21.450 -13.564 -30.760 1.00 68.19 430 GLY A O 1
ATOM 3281 N N . VAL A 1 431 ? 19.303 -13.048 -31.151 1.00 71.12 431 VAL A N 1
ATOM 3282 C CA . VAL A 1 431 ? 19.524 -11.702 -31.705 1.00 71.12 431 VAL A CA 1
ATOM 3283 C C . VAL A 1 431 ? 18.637 -10.700 -30.975 1.00 71.12 431 VAL A C 1
ATOM 3285 O O . VAL A 1 431 ? 17.456 -10.963 -30.732 1.00 71.12 431 VAL A O 1
ATOM 3288 N N . TRP A 1 432 ? 19.189 -9.534 -30.647 1.00 76.62 432 TRP A N 1
ATOM 3289 C CA . TRP A 1 432 ? 18.454 -8.470 -29.970 1.00 76.62 432 TRP A CA 1
ATOM 3290 C C . TRP A 1 432 ? 17.767 -7.561 -30.981 1.00 76.62 432 TRP A C 1
ATOM 3292 O O . TRP A 1 432 ? 18.430 -6.875 -31.757 1.00 76.62 432 TRP A O 1
ATOM 3302 N N . LYS A 1 433 ? 16.433 -7.522 -30.962 1.00 77.00 433 LYS A N 1
ATOM 3303 C CA . LYS A 1 433 ? 15.644 -6.595 -31.787 1.00 77.00 433 LYS A CA 1
ATOM 3304 C C . LYS A 1 433 ? 15.651 -5.195 -31.181 1.00 77.00 433 LYS A C 1
ATOM 3306 O O . LYS A 1 433 ? 15.498 -5.077 -29.979 1.00 77.00 433 LYS A O 1
ATOM 3311 N N . GLY A 1 434 ? 15.764 -4.147 -31.991 1.00 75.62 434 GLY A N 1
ATOM 3312 C CA . GLY A 1 434 ? 15.710 -2.734 -31.590 1.00 75.62 434 GLY A CA 1
ATOM 3313 C C . GLY A 1 434 ? 16.984 -2.157 -30.958 1.00 75.62 434 GLY A C 1
ATOM 3314 O O . GLY A 1 434 ? 16.915 -1.048 -30.436 1.00 75.62 434 GLY A O 1
ATOM 3315 N N . GLY A 1 435 ? 18.107 -2.886 -30.993 1.00 78.44 435 GLY A N 1
ATOM 3316 C CA . GLY A 1 435 ? 19.362 -2.502 -30.329 1.00 78.44 435 GLY A CA 1
ATOM 3317 C C . GLY A 1 435 ? 19.449 -2.958 -28.863 1.00 78.44 435 GLY A C 1
ATOM 3318 O O . GLY A 1 435 ? 18.440 -3.332 -28.268 1.00 78.44 435 GLY A O 1
ATOM 3319 N N . LYS A 1 436 ? 20.667 -2.950 -28.306 1.00 78.88 436 LYS A N 1
ATOM 3320 C CA . LYS A 1 436 ? 21.056 -3.291 -26.918 1.00 78.88 436 LYS A CA 1
ATOM 3321 C C . LYS A 1 436 ? 22.047 -2.272 -26.308 1.00 78.88 436 LYS A C 1
ATOM 3323 O O . LYS A 1 436 ? 22.333 -2.307 -25.117 1.00 78.88 436 LYS A O 1
ATOM 3328 N N . PHE A 1 437 ? 22.575 -1.333 -27.079 1.00 82.94 437 PHE A N 1
ATOM 3329 C CA . PHE A 1 437 ? 23.527 -0.329 -26.613 1.00 82.94 437 PHE A CA 1
ATOM 3330 C C . PHE A 1 437 ? 23.138 1.061 -27.107 1.00 82.94 437 PHE A C 1
ATOM 3332 O O . PHE A 1 437 ? 22.446 1.211 -28.113 1.00 82.94 437 PHE A O 1
ATOM 3339 N N . CYS A 1 438 ? 23.608 2.105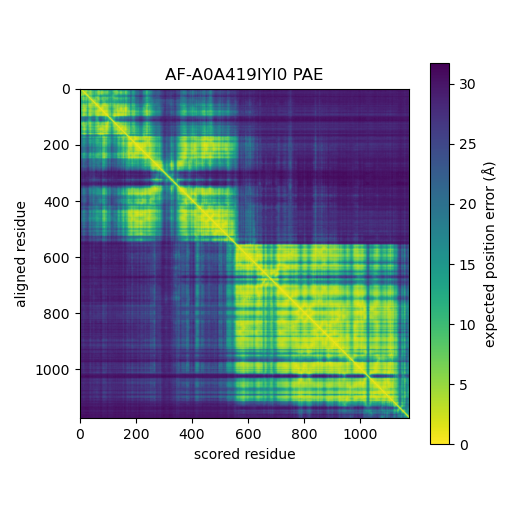 -26.420 1.00 83.69 438 CYS A N 1
ATOM 3340 C CA . CYS A 1 438 ? 23.341 3.492 -26.813 1.00 83.69 438 CYS A CA 1
ATOM 3341 C C . CYS A 1 438 ? 23.702 3.750 -28.286 1.00 83.69 438 CYS A C 1
ATOM 3343 O O . CYS A 1 438 ? 22.941 4.395 -29.006 1.00 83.69 438 CYS A O 1
ATOM 3345 N N . TRP A 1 439 ? 24.827 3.197 -28.748 1.00 87.25 439 TRP A N 1
ATOM 3346 C CA . TRP A 1 439 ? 25.308 3.355 -30.121 1.00 87.25 439 TRP A CA 1
ATOM 3347 C C . TRP A 1 439 ? 24.634 2.444 -31.153 1.00 87.25 439 TRP A C 1
ATOM 3349 O O . TRP A 1 439 ? 24.963 2.518 -32.328 1.00 87.25 439 TRP A O 1
ATOM 3359 N N . ASP A 1 440 ? 23.666 1.610 -30.772 1.00 86.88 440 ASP A N 1
ATOM 3360 C CA . ASP A 1 440 ? 22.798 0.963 -31.765 1.00 86.88 440 ASP A CA 1
ATOM 3361 C C . ASP A 1 440 ? 21.809 1.975 -32.372 1.00 86.88 440 ASP A C 1
ATOM 3363 O O . ASP A 1 440 ? 21.300 1.791 -33.480 1.00 86.88 440 ASP A O 1
ATOM 3367 N N . CYS A 1 441 ? 21.533 3.061 -31.643 1.00 87.25 441 CYS A N 1
ATOM 3368 C CA . CYS A 1 441 ? 20.592 4.108 -32.041 1.00 87.25 441 CYS A CA 1
ATOM 3369 C C . CYS A 1 441 ? 21.251 5.475 -32.219 1.00 87.25 441 CYS A C 1
ATOM 3371 O O . CYS A 1 441 ? 20.779 6.270 -33.033 1.00 87.25 441 CYS A O 1
ATOM 3373 N N . HIS A 1 442 ? 22.304 5.763 -31.456 1.00 89.06 442 HIS A N 1
ATOM 3374 C CA . HIS A 1 442 ? 22.991 7.045 -31.470 1.00 89.06 442 HIS A CA 1
ATOM 3375 C C . HIS A 1 442 ? 24.349 6.948 -32.175 1.00 89.06 442 HIS A C 1
ATOM 3377 O O . HIS A 1 442 ? 25.078 5.985 -31.978 1.00 89.06 442 HIS A O 1
ATOM 3383 N N . ASP A 1 443 ? 24.718 7.935 -32.977 1.00 91.12 443 ASP A N 1
ATOM 3384 C CA . ASP A 1 443 ? 26.088 8.139 -33.426 1.00 91.12 443 ASP A CA 1
ATOM 3385 C C . ASP A 1 443 ? 26.687 9.358 -32.705 1.00 91.12 443 ASP A C 1
ATOM 3387 O O . ASP A 1 443 ? 26.364 10.503 -33.033 1.00 91.12 443 ASP A O 1
ATOM 3391 N N . PRO A 1 444 ? 27.555 9.144 -31.700 1.00 89.50 444 PRO A N 1
ATOM 3392 C CA . PRO A 1 444 ? 28.198 10.237 -30.979 1.00 89.50 444 PRO A CA 1
ATOM 3393 C C . PRO A 1 444 ? 29.125 11.073 -31.876 1.00 89.50 444 PRO A C 1
ATOM 3395 O O . PRO A 1 444 ? 29.473 12.200 -31.492 1.00 89.50 444 PRO A O 1
ATOM 3398 N N . HIS A 1 445 ? 29.518 10.553 -33.047 1.00 91.06 445 HIS A N 1
ATOM 3399 C CA . HIS A 1 445 ? 30.309 11.294 -34.018 1.00 91.06 445 HIS A CA 1
ATOM 3400 C C . HIS A 1 445 ? 29.488 12.317 -34.799 1.00 91.06 445 HIS A C 1
ATOM 3402 O O . HIS A 1 445 ? 30.044 13.310 -35.254 1.00 91.06 445 HIS A O 1
ATOM 3408 N N . GLY A 1 446 ? 28.171 12.172 -34.814 1.00 89.19 446 GLY A N 1
ATOM 3409 C CA . GLY A 1 446 ? 27.241 13.130 -35.373 1.00 89.19 446 GLY A CA 1
ATOM 3410 C C . GLY A 1 446 ? 26.693 12.670 -36.711 1.00 89.19 446 GLY A C 1
ATOM 3411 O O . GLY A 1 446 ? 27.415 12.328 -37.629 1.00 89.19 446 GLY A O 1
ATOM 3412 N N . ASP A 1 447 ? 25.383 12.819 -36.844 1.00 88.31 447 ASP A N 1
ATOM 3413 C CA . ASP A 1 447 ? 24.640 12.559 -38.069 1.00 88.31 447 ASP A CA 1
ATOM 3414 C C . ASP A 1 447 ? 23.701 13.746 -38.341 1.00 88.31 447 ASP A C 1
ATOM 3416 O O . ASP A 1 447 ? 23.671 14.736 -37.600 1.00 88.31 447 ASP A O 1
ATOM 3420 N N . THR A 1 448 ? 22.891 13.677 -39.399 1.00 86.81 448 THR A N 1
ATOM 3421 C CA . THR A 1 448 ? 21.961 14.773 -39.741 1.00 86.81 448 THR A CA 1
ATOM 3422 C C . THR A 1 448 ? 20.738 14.866 -38.817 1.00 86.81 448 THR A C 1
ATOM 3424 O O . THR A 1 448 ? 20.035 15.885 -38.806 1.00 86.81 448 THR A O 1
ATOM 3427 N N . ASN A 1 449 ? 20.472 13.825 -38.024 1.00 91.81 449 ASN A N 1
ATOM 3428 C CA . ASN A 1 449 ? 19.337 13.761 -37.108 1.00 91.81 449 ASN A CA 1
ATOM 3429 C C . ASN A 1 449 ? 19.647 14.414 -35.749 1.00 91.81 449 ASN A C 1
ATOM 3431 O O . ASN A 1 449 ? 20.781 14.471 -35.277 1.00 91.81 449 ASN A O 1
ATOM 3435 N N . ILE A 1 450 ? 18.607 14.917 -35.079 1.00 89.81 450 ILE A N 1
ATOM 3436 C CA . ILE A 1 450 ? 18.742 15.495 -33.739 1.00 89.81 450 ILE A CA 1
ATOM 3437 C C . ILE A 1 450 ? 19.013 14.408 -32.698 1.00 89.81 450 ILE A C 1
ATOM 3439 O O . ILE A 1 450 ? 18.656 13.248 -32.881 1.00 89.81 450 ILE A O 1
ATOM 3443 N N . TYR A 1 451 ? 19.602 14.815 -31.569 1.00 87.81 451 TYR A N 1
ATOM 3444 C CA . TYR A 1 451 ? 19.981 13.911 -30.475 1.00 87.81 451 TYR A CA 1
ATOM 3445 C C . TYR A 1 451 ? 20.976 12.830 -30.877 1.00 87.81 451 TYR A C 1
ATOM 3447 O O . TYR A 1 451 ? 20.981 11.766 -30.266 1.00 87.81 451 TYR A O 1
ATOM 3455 N N . MET A 1 452 ? 21.813 13.106 -31.880 1.00 90.44 452 MET A N 1
ATOM 3456 C CA . MET A 1 452 ? 22.799 12.146 -32.366 1.00 90.44 452 MET A CA 1
ATOM 3457 C C . MET A 1 452 ? 22.163 10.848 -32.850 1.00 90.44 452 MET A C 1
ATOM 3459 O O . MET A 1 452 ? 22.797 9.817 -32.772 1.00 90.44 452 MET A O 1
ATOM 3463 N N . ILE A 1 453 ? 20.891 10.830 -33.250 1.00 91.56 453 ILE A N 1
ATOM 3464 C CA . ILE A 1 453 ? 20.286 9.593 -33.752 1.00 91.56 453 ILE A CA 1
ATOM 3465 C C . ILE A 1 453 ? 20.945 9.237 -35.082 1.00 91.56 453 ILE A C 1
ATOM 3467 O O . ILE A 1 453 ? 21.150 10.113 -35.918 1.00 91.56 453 ILE A O 1
ATOM 3471 N N . GLN A 1 454 ? 21.238 7.961 -35.302 1.00 91.25 454 GLN A N 1
ATOM 3472 C CA . GLN A 1 454 ? 21.888 7.556 -36.540 1.00 91.25 454 GLN A CA 1
ATOM 3473 C C . GLN A 1 454 ? 20.998 7.817 -37.752 1.00 91.25 454 GLN A C 1
ATOM 3475 O O . GLN A 1 454 ? 19.773 7.673 -37.695 1.00 91.25 454 GLN A O 1
ATOM 3480 N N . ASN A 1 455 ? 21.609 8.131 -38.889 1.00 90.31 455 ASN A N 1
ATOM 3481 C CA . ASN A 1 455 ? 20.932 8.108 -40.182 1.00 90.31 455 ASN A CA 1
ATOM 3482 C C . ASN A 1 455 ? 20.434 6.689 -40.511 1.00 90.31 455 ASN A C 1
ATOM 3484 O O . ASN A 1 455 ? 19.432 6.543 -41.213 1.00 90.31 455 ASN A O 1
ATOM 3488 N N . LYS A 1 456 ? 21.094 5.652 -39.970 1.00 90.81 456 LYS A N 1
ATOM 3489 C CA . LYS A 1 456 ? 20.665 4.249 -40.030 1.00 90.81 456 LYS A CA 1
ATOM 3490 C C . LYS A 1 456 ? 20.783 3.562 -38.671 1.00 90.81 456 LYS A C 1
ATOM 3492 O O . LYS A 1 456 ? 21.861 3.111 -38.308 1.00 90.81 456 LYS A O 1
ATOM 3497 N N . VAL A 1 457 ? 19.685 3.417 -37.941 1.00 90.69 457 VAL A N 1
ATOM 3498 C CA . VAL A 1 457 ? 19.707 2.747 -36.625 1.00 90.69 457 VAL A CA 1
ATOM 3499 C C . VAL A 1 457 ? 19.700 1.228 -36.776 1.00 90.69 457 VAL A C 1
ATOM 3501 O O . VAL A 1 457 ? 19.131 0.699 -37.740 1.00 90.69 457 VAL A O 1
ATOM 3504 N N . ALA A 1 458 ? 20.312 0.524 -35.825 1.00 89.81 458 ALA A N 1
ATOM 3505 C CA . ALA A 1 458 ? 20.267 -0.928 -35.748 1.00 89.81 458 ALA A CA 1
ATOM 3506 C C . ALA A 1 458 ? 18.867 -1.391 -35.327 1.00 89.81 458 ALA A C 1
ATOM 3508 O O . ALA A 1 458 ? 18.385 -1.107 -34.232 1.00 89.81 458 ALA A O 1
ATOM 3509 N N . THR A 1 459 ? 18.198 -2.121 -36.215 1.00 86.88 459 THR A N 1
ATOM 3510 C CA . THR A 1 459 ? 16.942 -2.806 -35.895 1.00 86.88 459 THR A CA 1
ATOM 3511 C C . THR A 1 459 ? 17.182 -4.176 -35.291 1.00 86.88 459 THR A C 1
ATOM 3513 O O . THR A 1 459 ? 16.298 -4.694 -34.618 1.00 86.88 459 THR A O 1
ATOM 3516 N N . GLU A 1 460 ? 18.366 -4.747 -35.497 1.00 86.50 460 GLU A N 1
ATOM 3517 C CA . GLU A 1 460 ? 18.842 -5.952 -34.828 1.00 86.50 460 GLU A CA 1
ATOM 3518 C C . GLU A 1 460 ? 20.341 -5.824 -34.563 1.00 86.50 460 GLU A C 1
ATOM 3520 O O . GLU A 1 460 ? 21.071 -5.300 -35.408 1.00 86.50 460 GLU A O 1
ATOM 3525 N N . THR A 1 461 ? 20.802 -6.312 -33.415 1.00 85.75 461 THR A N 1
ATOM 3526 C CA . THR A 1 461 ? 22.206 -6.235 -32.993 1.00 85.75 461 THR A CA 1
ATOM 3527 C C . THR A 1 461 ? 22.684 -7.567 -32.416 1.00 85.75 461 THR A C 1
ATOM 3529 O O . THR A 1 461 ? 21.875 -8.373 -31.939 1.00 85.75 461 THR A O 1
ATOM 3532 N N . ASP A 1 462 ? 23.996 -7.802 -32.466 1.00 82.19 462 ASP A N 1
ATOM 3533 C CA . ASP A 1 462 ? 24.648 -9.025 -31.973 1.00 82.19 462 ASP A CA 1
ATOM 3534 C C . ASP A 1 462 ? 24.460 -9.252 -30.463 1.00 82.19 462 ASP A C 1
ATOM 3536 O O . ASP A 1 462 ? 24.612 -10.366 -29.968 1.00 82.19 462 ASP A O 1
ATOM 3540 N N . GLY A 1 463 ? 24.121 -8.194 -29.725 1.00 77.50 463 GLY A N 1
ATOM 3541 C CA . GLY A 1 463 ? 23.885 -8.233 -28.289 1.00 77.50 463 GLY A CA 1
ATOM 3542 C C . GLY A 1 463 ? 25.138 -8.364 -27.437 1.00 77.50 463 GLY A C 1
ATOM 3543 O O . GLY A 1 463 ? 25.023 -8.323 -26.218 1.00 77.50 463 GLY A O 1
ATOM 3544 N N . ALA A 1 464 ? 26.319 -8.512 -28.029 1.00 78.88 464 ALA A N 1
ATOM 3545 C CA . ALA A 1 464 ? 27.574 -8.632 -27.295 1.00 78.88 464 ALA A CA 1
ATOM 3546 C C . ALA A 1 464 ? 28.341 -7.307 -27.292 1.00 78.88 464 ALA A C 1
ATOM 3548 O O . ALA A 1 464 ? 28.837 -6.884 -26.246 1.00 78.88 464 ALA A O 1
ATOM 3549 N N . TYR A 1 465 ? 28.406 -6.643 -28.448 1.00 82.88 465 TYR A N 1
ATOM 3550 C CA . TYR A 1 465 ? 29.190 -5.421 -28.628 1.00 82.88 465 TYR A CA 1
ATOM 3551 C C . TYR A 1 465 ? 28.397 -4.287 -29.279 1.00 82.88 465 TYR A C 1
ATOM 3553 O O . TYR A 1 465 ? 28.881 -3.159 -29.324 1.00 82.88 465 TYR A O 1
ATOM 3561 N N . GLY A 1 466 ? 27.187 -4.557 -29.770 1.00 82.62 466 GLY A N 1
ATOM 3562 C CA . GLY A 1 466 ? 26.396 -3.575 -30.503 1.00 82.62 466 GLY A CA 1
ATOM 3563 C C . GLY A 1 466 ? 26.774 -3.535 -31.980 1.00 82.62 466 GLY A C 1
ATOM 3564 O O . GLY A 1 466 ? 26.752 -2.472 -32.595 1.00 82.62 466 GLY A O 1
ATOM 3565 N N . ILE A 1 467 ? 27.209 -4.673 -32.538 1.00 87.62 467 ILE A N 1
ATOM 3566 C CA . ILE A 1 467 ? 27.487 -4.784 -33.971 1.00 87.62 467 ILE A CA 1
ATOM 3567 C C . ILE A 1 467 ? 26.142 -4.981 -34.686 1.00 87.62 467 ILE A C 1
ATOM 3569 O O . ILE A 1 467 ? 25.456 -5.982 -34.438 1.00 87.62 467 ILE A O 1
ATOM 3573 N N . PRO A 1 468 ? 25.741 -4.059 -35.580 1.00 88.94 468 PRO A N 1
ATOM 3574 C CA . PRO A 1 468 ? 24.436 -4.117 -36.216 1.00 88.94 468 PRO A CA 1
ATOM 3575 C C . PRO A 1 468 ? 24.321 -5.323 -37.155 1.00 88.94 468 PRO A C 1
ATOM 3577 O O . PRO A 1 468 ? 25.110 -5.480 -38.086 1.00 88.94 468 PRO A O 1
ATOM 3580 N N . VAL A 1 469 ? 23.280 -6.135 -36.955 1.00 88.75 469 VAL A N 1
ATOM 3581 C CA . VAL A 1 469 ? 22.904 -7.251 -37.841 1.00 88.75 469 VAL A CA 1
ATOM 3582 C C . VAL A 1 469 ? 22.009 -6.740 -38.968 1.00 88.75 469 VAL A C 1
ATOM 3584 O O . VAL A 1 469 ? 22.244 -7.020 -40.143 1.00 88.75 469 VAL A O 1
ATOM 3587 N N . THR A 1 470 ? 20.999 -5.936 -38.624 1.00 89.69 470 THR A N 1
ATOM 3588 C CA . THR A 1 470 ? 20.145 -5.238 -39.593 1.00 89.69 470 THR A CA 1
ATOM 3589 C C . THR A 1 470 ? 19.986 -3.776 -39.204 1.00 89.69 470 THR A C 1
ATOM 3591 O O . THR A 1 470 ? 19.944 -3.433 -38.023 1.00 89.69 470 THR A O 1
ATOM 3594 N N . ARG A 1 471 ? 19.904 -2.892 -40.206 1.00 90.81 471 ARG A N 1
ATOM 3595 C CA . ARG A 1 471 ? 19.723 -1.445 -40.016 1.00 90.81 471 ARG A CA 1
ATOM 3596 C C . ARG A 1 471 ? 18.620 -0.911 -40.913 1.00 90.81 471 ARG A C 1
ATOM 3598 O O . ARG A 1 471 ? 18.331 -1.487 -41.965 1.00 90.81 471 ARG A O 1
ATOM 3605 N N . ARG A 1 472 ? 18.044 0.226 -40.532 1.00 91.50 472 ARG A N 1
ATOM 3606 C CA . ARG A 1 472 ? 17.053 0.951 -41.339 1.00 91.50 472 ARG A CA 1
ATOM 3607 C C . ARG A 1 472 ? 17.282 2.451 -41.276 1.00 91.50 472 ARG A C 1
ATOM 3609 O O . ARG A 1 472 ? 17.669 2.977 -40.238 1.00 91.50 472 ARG A O 1
ATOM 3616 N N . ASP A 1 473 ? 16.992 3.119 -42.387 1.00 93.00 473 ASP A N 1
ATOM 3617 C CA . ASP A 1 473 ? 17.109 4.571 -42.496 1.00 93.00 473 ASP A CA 1
ATOM 3618 C C . ASP A 1 473 ? 16.156 5.268 -41.515 1.00 93.00 473 ASP A C 1
ATOM 3620 O O . ASP A 1 473 ? 14.998 4.864 -41.392 1.00 93.00 473 ASP A O 1
ATOM 3624 N N . VAL A 1 474 ? 16.614 6.342 -40.873 1.00 93.25 474 VAL A N 1
ATOM 3625 C CA . VAL A 1 474 ? 15.832 7.190 -39.963 1.00 93.25 474 VAL A CA 1
ATOM 3626 C C . VAL A 1 474 ? 15.937 8.650 -40.386 1.00 93.25 474 VAL A C 1
ATOM 3628 O O . VAL A 1 474 ? 17.009 9.159 -40.698 1.00 93.25 474 VAL A O 1
ATOM 3631 N N . VAL A 1 475 ? 14.807 9.353 -40.332 1.00 93.19 475 VAL A N 1
ATOM 3632 C CA . VAL A 1 475 ? 14.726 10.809 -40.435 1.00 93.19 475 VAL A CA 1
ATOM 3633 C C . VAL A 1 475 ? 14.049 11.347 -39.182 1.00 93.19 475 VAL A C 1
ATOM 3635 O O . VAL A 1 475 ? 12.838 11.202 -39.007 1.00 93.19 475 VAL A O 1
ATOM 3638 N N . PHE A 1 476 ? 14.832 12.008 -38.337 1.00 92.44 476 PHE A N 1
ATOM 3639 C CA . PHE A 1 476 ? 14.407 12.653 -37.104 1.00 92.44 476 PHE A CA 1
ATOM 3640 C C . PHE A 1 476 ? 15.201 13.945 -36.889 1.00 92.44 476 PHE A C 1
ATOM 3642 O O . PHE A 1 476 ? 16.190 13.982 -36.171 1.00 92.44 476 PHE A O 1
ATOM 3649 N N . THR A 1 477 ? 14.780 15.031 -37.538 1.00 91.69 477 THR A N 1
ATOM 3650 C CA . THR A 1 477 ? 15.540 16.298 -37.593 1.00 91.69 477 THR A CA 1
ATOM 3651 C C . THR A 1 477 ? 14.972 17.407 -36.702 1.00 91.69 477 THR A C 1
ATOM 3653 O O . THR A 1 477 ? 15.557 18.484 -36.587 1.00 91.69 477 THR A O 1
ATOM 3656 N N . ARG A 1 478 ? 13.819 17.178 -36.060 1.00 88.94 478 ARG A N 1
ATOM 3657 C CA . ARG A 1 478 ? 13.155 18.122 -35.144 1.00 88.94 478 ARG A CA 1
ATOM 3658 C C . ARG A 1 478 ? 12.157 17.391 -34.238 1.00 88.94 478 ARG A C 1
ATOM 3660 O O . ARG A 1 478 ? 11.835 16.238 -34.477 1.00 88.94 478 ARG A O 1
ATOM 3667 N N . LYS A 1 479 ? 11.645 18.078 -33.212 1.00 87.50 479 LYS A N 1
ATOM 3668 C CA . LYS A 1 479 ? 10.741 17.515 -32.185 1.00 87.50 479 LYS A CA 1
ATOM 3669 C C . LYS A 1 479 ? 9.499 18.376 -31.914 1.00 87.50 479 LYS A C 1
ATOM 3671 O O . LYS A 1 479 ? 9.129 18.589 -30.763 1.00 87.50 479 LYS A O 1
ATOM 3676 N N . GLN A 1 480 ? 8.895 18.968 -32.942 1.00 88.38 480 GLN A N 1
ATOM 3677 C CA . GLN A 1 480 ? 7.791 19.925 -32.759 1.00 88.38 480 GLN A CA 1
ATOM 3678 C C . GLN A 1 480 ? 6.421 19.237 -32.675 1.00 88.38 480 GLN A C 1
ATOM 3680 O O . GLN A 1 480 ? 5.500 19.754 -32.044 1.00 88.38 480 GLN A O 1
ATOM 3685 N N . SER A 1 481 ? 6.283 18.066 -33.288 1.00 89.75 481 SER A N 1
ATOM 3686 C CA . SER A 1 481 ? 5.030 17.334 -33.440 1.00 89.75 481 SER A CA 1
ATOM 3687 C C . SER A 1 481 ? 5.274 15.825 -33.483 1.00 89.75 481 SER A C 1
ATOM 3689 O O . SER A 1 481 ? 6.406 15.376 -33.641 1.00 89.75 481 SER A O 1
ATOM 3691 N N . GLY A 1 482 ? 4.215 15.026 -33.361 1.00 86.69 482 GLY A N 1
ATOM 3692 C CA . GLY A 1 482 ? 4.310 13.568 -33.448 1.00 86.69 482 GLY A CA 1
ATOM 3693 C C . GLY A 1 482 ? 4.700 13.096 -34.846 1.00 86.69 482 GLY A C 1
ATOM 3694 O O . GLY A 1 482 ? 5.385 12.088 -34.982 1.00 86.69 482 GLY A O 1
ATOM 3695 N N . LEU A 1 483 ? 4.364 13.881 -35.876 1.00 89.31 483 LEU A N 1
ATOM 3696 C CA . LEU A 1 483 ? 4.773 13.605 -37.254 1.00 89.31 483 LEU A CA 1
ATOM 3697 C C . LEU A 1 483 ? 6.279 13.751 -37.494 1.00 89.31 483 LEU A C 1
ATOM 3699 O O . LEU A 1 483 ? 6.790 13.255 -38.495 1.00 89.31 483 LEU A O 1
ATOM 3703 N N . ASP A 1 484 ? 6.993 14.411 -36.581 1.00 89.44 484 ASP A N 1
ATOM 3704 C CA . ASP A 1 484 ? 8.451 14.452 -36.641 1.00 89.44 484 ASP A CA 1
ATOM 3705 C C . ASP A 1 484 ? 9.070 13.145 -36.126 1.00 89.44 484 ASP A C 1
ATOM 3707 O O . ASP A 1 484 ? 10.145 12.769 -36.574 1.00 89.44 484 ASP A O 1
ATOM 3711 N N . TYR A 1 485 ? 8.372 12.424 -35.241 1.00 89.12 485 TYR A N 1
ATOM 3712 C CA . TYR A 1 485 ? 8.795 11.127 -34.703 1.00 89.12 485 TYR A CA 1
ATOM 3713 C C . TYR A 1 485 ? 8.354 9.959 -35.593 1.00 89.12 485 TYR A C 1
ATOM 3715 O O . TYR A 1 485 ? 9.046 8.944 -35.676 1.00 89.12 485 TYR A O 1
ATOM 3723 N N . ALA A 1 486 ? 7.196 10.086 -36.246 1.00 91.06 486 ALA A N 1
ATOM 3724 C CA . ALA A 1 486 ? 6.613 9.028 -37.055 1.00 91.06 486 ALA A CA 1
ATOM 3725 C C . ALA A 1 486 ? 5.863 9.564 -38.284 1.00 91.06 486 ALA A C 1
ATOM 3727 O O . ALA A 1 486 ? 5.067 10.494 -38.202 1.00 91.06 486 ALA A O 1
ATOM 3728 N N . LYS A 1 487 ? 6.076 8.941 -39.439 1.00 91.50 487 LYS A N 1
ATOM 3729 C CA . LYS A 1 487 ? 5.497 9.315 -40.730 1.00 91.50 487 LYS A CA 1
ATOM 3730 C C . LYS A 1 487 ? 4.231 8.513 -41.026 1.00 91.50 487 LYS A C 1
ATOM 3732 O O . LYS A 1 487 ? 4.112 7.346 -40.655 1.00 91.50 487 LYS A O 1
ATOM 3737 N N . THR A 1 488 ? 3.297 9.143 -41.736 1.00 93.06 488 THR A N 1
ATOM 3738 C CA . THR A 1 488 ? 2.021 8.550 -42.186 1.00 93.06 488 THR A CA 1
ATOM 3739 C C . THR A 1 488 ? 2.027 8.122 -43.651 1.00 93.06 488 THR A C 1
ATOM 3741 O O . THR A 1 488 ? 1.098 7.464 -44.115 1.00 93.06 488 THR A O 1
ATOM 3744 N N . SER A 1 489 ? 3.085 8.453 -44.384 1.00 91.44 489 SER A N 1
ATOM 3745 C CA . SER A 1 489 ? 3.275 8.077 -45.781 1.00 91.44 489 SER A CA 1
ATOM 3746 C C . SER A 1 489 ? 4.693 7.582 -46.009 1.00 91.44 489 SER A C 1
ATOM 3748 O O . SER A 1 489 ? 5.626 8.034 -45.343 1.00 91.44 489 SER A O 1
ATOM 3750 N N . ALA A 1 490 ? 4.854 6.703 -46.996 1.00 91.06 490 ALA A N 1
ATOM 3751 C CA . ALA A 1 490 ? 6.163 6.237 -47.418 1.00 91.06 490 ALA A CA 1
ATOM 3752 C C . ALA A 1 490 ? 7.076 7.412 -47.856 1.00 91.06 490 ALA A C 1
ATOM 3754 O O . ALA A 1 490 ? 6.585 8.358 -48.481 1.00 91.06 490 ALA A O 1
ATOM 3755 N N . PRO A 1 491 ? 8.393 7.354 -47.573 1.00 90.19 491 PRO A N 1
ATOM 3756 C CA . PRO A 1 491 ? 9.063 6.310 -46.792 1.00 90.19 491 PRO A CA 1
ATOM 3757 C C . PRO A 1 491 ? 8.726 6.415 -45.292 1.00 90.19 491 PRO A C 1
ATOM 3759 O O . PRO A 1 491 ? 8.840 7.487 -44.700 1.00 90.19 491 PRO A O 1
ATOM 3762 N N . TYR A 1 492 ? 8.318 5.299 -44.672 1.00 92.62 492 TYR A N 1
ATOM 3763 C CA . TYR A 1 492 ? 7.972 5.196 -43.245 1.00 92.62 492 TYR A CA 1
ATOM 3764 C C . TYR A 1 492 ? 9.239 5.086 -42.386 1.00 92.62 492 TYR A C 1
ATOM 3766 O O . TYR A 1 492 ? 9.468 4.101 -41.695 1.00 92.62 492 TYR A O 1
ATOM 3774 N N . ASN A 1 493 ? 10.091 6.101 -42.470 1.00 92.88 493 ASN A N 1
ATOM 3775 C CA . ASN A 1 493 ? 11.395 6.150 -41.815 1.00 92.88 493 ASN A CA 1
ATOM 3776 C C . ASN A 1 493 ? 11.457 7.206 -40.699 1.00 92.88 493 ASN A C 1
ATOM 3778 O O . ASN A 1 493 ? 12.497 7.813 -40.475 1.00 92.88 493 ASN A O 1
ATOM 3782 N N . GLY A 1 494 ? 10.341 7.482 -40.016 1.00 92.44 494 GLY A N 1
ATOM 3783 C CA . GLY A 1 494 ? 10.402 8.184 -38.729 1.00 92.44 494 GLY A CA 1
ATOM 3784 C C . GLY A 1 494 ? 11.028 7.282 -37.660 1.00 92.44 494 GLY A C 1
ATOM 3785 O O . GLY A 1 494 ? 10.910 6.060 -37.760 1.00 92.44 494 GLY A O 1
ATOM 3786 N N . ILE A 1 495 ? 11.660 7.862 -36.635 1.00 88.19 495 ILE A N 1
ATOM 3787 C CA . ILE A 1 495 ? 12.347 7.102 -35.572 1.00 88.19 495 ILE A CA 1
ATOM 3788 C C . ILE A 1 495 ? 11.452 6.027 -34.933 1.00 88.19 495 ILE A C 1
ATOM 3790 O O . ILE A 1 495 ? 11.906 4.916 -34.685 1.00 88.19 495 ILE A O 1
ATOM 3794 N N . CYS A 1 496 ? 10.155 6.294 -34.753 1.00 86.06 496 CYS A N 1
ATOM 3795 C CA . CYS A 1 496 ? 9.234 5.285 -34.229 1.00 86.06 496 CYS A CA 1
ATOM 3796 C C . CYS A 1 496 ? 8.840 4.241 -35.290 1.00 86.06 496 CYS A C 1
ATOM 3798 O O . CYS A 1 496 ? 8.709 3.063 -34.965 1.00 86.06 496 CYS A O 1
ATOM 3800 N N . ASN A 1 497 ? 8.659 4.633 -36.560 1.00 89.38 497 ASN A N 1
ATOM 3801 C CA . ASN A 1 497 ? 8.291 3.682 -37.619 1.00 89.38 497 ASN A CA 1
ATOM 3802 C C . ASN A 1 497 ? 9.342 2.586 -37.785 1.00 89.38 497 ASN A C 1
ATOM 3804 O O . ASN A 1 497 ? 8.990 1.445 -38.050 1.00 89.38 497 ASN A O 1
ATOM 3808 N N . VAL A 1 498 ? 10.620 2.934 -37.643 1.00 87.25 498 VAL A N 1
ATOM 3809 C CA . VAL A 1 498 ? 11.728 2.026 -37.938 1.00 87.25 498 VAL A CA 1
ATOM 3810 C C . VAL A 1 498 ? 11.707 0.765 -37.076 1.00 87.25 498 VAL A C 1
ATOM 3812 O O . VAL A 1 498 ? 11.955 -0.323 -37.606 1.00 87.25 498 VAL A O 1
ATOM 3815 N N . CYS A 1 499 ? 11.339 0.898 -35.802 1.00 79.94 499 CYS A N 1
ATOM 3816 C CA . CYS A 1 499 ? 11.337 -0.207 -34.843 1.00 79.94 499 CYS A CA 1
ATOM 3817 C C . CYS A 1 499 ? 9.966 -0.884 -34.693 1.00 79.94 499 CYS A C 1
ATOM 3819 O O . CYS A 1 499 ? 9.891 -2.054 -34.328 1.00 79.94 499 CYS A O 1
ATOM 3821 N N . HIS A 1 500 ? 8.868 -0.178 -34.963 1.00 80.19 500 HIS A N 1
ATOM 3822 C CA . HIS A 1 500 ? 7.531 -0.747 -34.822 1.00 80.19 500 HIS A CA 1
ATOM 3823 C C . HIS A 1 500 ? 7.166 -1.651 -36.013 1.00 80.19 500 HIS A C 1
ATOM 3825 O O . HIS A 1 500 ? 7.107 -1.212 -37.161 1.00 80.19 500 HIS A O 1
ATOM 3831 N N . GLU A 1 501 ? 6.889 -2.926 -35.736 1.00 76.06 501 GLU A N 1
ATOM 3832 C CA . GLU A 1 501 ? 6.590 -3.954 -36.742 1.00 76.06 501 GLU A CA 1
ATOM 3833 C C . GLU A 1 501 ? 5.330 -4.793 -36.459 1.00 76.06 501 GLU A C 1
ATOM 3835 O O . GLU A 1 501 ? 4.878 -5.535 -37.330 1.00 76.06 501 GLU A O 1
ATOM 3840 N N . GLU A 1 502 ? 4.704 -4.656 -35.285 1.00 69.62 502 GLU A N 1
ATOM 3841 C CA . GLU A 1 502 ? 3.559 -5.487 -34.889 1.00 69.62 502 GLU A CA 1
ATOM 3842 C C . GLU A 1 502 ? 2.217 -4.954 -35.411 1.00 69.62 502 GLU A C 1
ATOM 3844 O O . GLU A 1 502 ? 1.902 -3.760 -35.339 1.00 69.62 502 GLU A O 1
ATOM 3849 N N . ALA A 1 503 ? 1.347 -5.874 -35.836 1.00 60.44 503 ALA A N 1
ATOM 3850 C CA . ALA A 1 503 ? -0.029 -5.565 -36.206 1.00 60.44 503 ALA A CA 1
ATOM 3851 C C . ALA A 1 503 ? -0.806 -4.950 -35.021 1.00 60.44 503 ALA A C 1
ATOM 3853 O O . ALA A 1 503 ? -1.000 -5.586 -33.986 1.00 60.44 503 ALA A O 1
ATOM 3854 N N . GLY A 1 504 ? -1.281 -3.711 -35.193 1.00 62.03 504 GLY A N 1
ATOM 3855 C CA . GLY A 1 504 ? -2.001 -2.940 -34.168 1.00 62.03 504 GLY A CA 1
ATOM 3856 C C . GLY A 1 504 ? -1.275 -1.679 -33.691 1.00 62.03 504 GLY A C 1
ATOM 3857 O O . GLY A 1 504 ? -1.899 -0.826 -33.067 1.00 62.03 504 GLY A O 1
ATOM 3858 N N . GLN A 1 505 ? 0.006 -1.512 -34.033 1.00 75.19 505 GLN A N 1
ATOM 3859 C CA . GLN A 1 505 ? 0.748 -0.277 -33.774 1.00 75.19 505 GLN A CA 1
ATOM 3860 C C . GLN A 1 505 ? 0.326 0.829 -34.763 1.00 75.19 505 GLN A C 1
ATOM 3862 O O . GLN A 1 505 ? 0.205 0.587 -35.970 1.00 75.19 505 GLN A O 1
ATOM 3867 N N . HIS A 1 506 ? 0.097 2.043 -34.241 1.00 81.88 506 HIS A N 1
ATOM 3868 C CA . HIS A 1 506 ? -0.351 3.219 -35.008 1.00 81.88 506 HIS A CA 1
ATOM 3869 C C . HIS A 1 506 ? 0.651 3.667 -36.075 1.00 81.88 506 HIS A C 1
ATOM 3871 O O . HIS A 1 506 ? 0.260 4.166 -37.129 1.00 81.88 506 HIS A O 1
ATOM 3877 N N . TYR A 1 507 ? 1.935 3.455 -35.799 1.00 85.50 507 TYR A N 1
ATOM 3878 C CA . TYR A 1 507 ? 3.045 3.730 -36.694 1.00 85.50 507 TYR A CA 1
ATOM 3879 C C . TYR A 1 507 ? 3.924 2.494 -36.735 1.00 85.50 507 TYR A C 1
ATOM 3881 O O . TYR A 1 507 ? 4.335 2.019 -35.684 1.00 85.50 507 TYR A O 1
ATOM 3889 N N . ARG A 1 508 ? 4.170 1.976 -37.933 1.00 89.06 508 ARG A N 1
ATOM 3890 C CA . ARG A 1 508 ? 5.023 0.825 -38.222 1.00 89.06 508 ARG A CA 1
ATOM 3891 C C . ARG A 1 508 ? 5.981 1.160 -39.352 1.00 89.06 508 ARG A C 1
ATOM 3893 O O . ARG A 1 508 ? 5.829 2.196 -40.004 1.00 89.06 508 ARG A O 1
ATOM 3900 N N . PHE A 1 509 ? 6.903 0.255 -39.638 1.00 86.88 509 PHE A N 1
ATOM 3901 C CA . PHE A 1 509 ? 7.854 0.394 -40.742 1.00 86.88 509 PHE A CA 1
ATOM 3902 C C . PHE A 1 509 ? 7.191 0.422 -42.127 1.00 86.88 509 PHE A C 1
ATOM 3904 O O . PHE A 1 509 ? 7.833 0.780 -43.110 1.00 86.88 509 PHE A O 1
ATOM 3911 N N . ASP A 1 510 ? 5.915 0.041 -42.213 1.00 90.94 510 ASP A N 1
ATOM 3912 C CA . ASP A 1 510 ? 5.130 -0.031 -43.445 1.00 90.94 510 ASP A CA 1
ATOM 3913 C C . ASP A 1 510 ? 3.808 0.758 -43.386 1.00 90.94 510 ASP A C 1
ATOM 3915 O O . ASP A 1 510 ? 3.010 0.696 -44.322 1.00 90.94 510 ASP A O 1
ATOM 3919 N N . TYR A 1 511 ? 3.537 1.481 -42.292 1.00 91.00 511 TYR A N 1
ATOM 3920 C CA . TYR A 1 511 ? 2.216 2.059 -42.035 1.00 91.00 511 TYR A CA 1
ATOM 3921 C C . TYR A 1 511 ? 2.250 3.226 -41.043 1.00 91.00 511 TYR A C 1
ATOM 3923 O O . TYR A 1 511 ? 3.061 3.262 -40.124 1.00 91.00 511 TYR A O 1
ATOM 3931 N N . GLY A 1 512 ? 1.309 4.162 -41.169 1.00 89.00 512 GLY A N 1
ATOM 3932 C CA . GLY A 1 512 ? 1.089 5.205 -40.171 1.00 89.00 512 GLY A CA 1
ATOM 3933 C C . GLY A 1 512 ? -0.296 5.827 -40.308 1.00 89.00 512 GLY A C 1
ATOM 3934 O O . GLY A 1 512 ? -0.645 6.303 -41.384 1.00 89.00 512 GLY A O 1
ATOM 3935 N N . ASP A 1 513 ? -1.083 5.848 -39.232 1.00 86.88 513 ASP A N 1
ATOM 3936 C CA . ASP A 1 513 ? -2.483 6.315 -39.261 1.00 86.88 513 ASP A CA 1
ATOM 3937 C C . ASP A 1 513 ? -2.695 7.768 -38.798 1.00 86.88 513 ASP A C 1
ATOM 3939 O O . ASP A 1 513 ? -3.819 8.273 -38.798 1.00 86.88 513 ASP A O 1
ATOM 3943 N N . GLY A 1 514 ? -1.619 8.462 -38.417 1.00 85.88 514 GLY A N 1
ATOM 3944 C CA . GLY A 1 514 ? -1.659 9.862 -37.985 1.00 85.88 514 GLY A CA 1
ATOM 3945 C C . GLY A 1 514 ? -2.062 10.059 -36.525 1.00 85.88 514 GLY A C 1
ATOM 3946 O O . GLY A 1 514 ? -2.343 11.192 -36.113 1.00 85.88 514 GLY A O 1
ATOM 3947 N N . HIS A 1 515 ? -2.068 8.991 -35.722 1.00 84.44 515 HIS A N 1
ATOM 3948 C CA . HIS A 1 515 ? -2.315 9.045 -34.287 1.00 84.44 515 HIS A CA 1
ATOM 3949 C C . HIS A 1 515 ? -1.527 10.165 -33.591 1.00 84.44 515 HIS A C 1
ATOM 3951 O O . HIS A 1 515 ? -0.297 10.180 -33.586 1.00 84.44 515 HIS A O 1
ATOM 3957 N N . ASN A 1 516 ? -2.254 11.109 -32.982 1.00 79.44 516 ASN A N 1
ATOM 3958 C CA . ASN A 1 516 ? -1.698 12.250 -32.247 1.00 79.44 516 ASN A CA 1
ATOM 3959 C C . ASN A 1 516 ? -0.611 13.048 -33.005 1.00 79.44 516 ASN A C 1
ATOM 3961 O O . ASN A 1 516 ? 0.200 13.721 -32.375 1.00 79.44 516 ASN A O 1
ATOM 3965 N N . GLY A 1 517 ? -0.633 13.068 -34.345 1.00 83.56 517 GLY A N 1
ATOM 3966 C CA . GLY A 1 517 ? 0.422 13.683 -35.163 1.00 83.56 517 GLY A CA 1
ATOM 3967 C C . GLY A 1 517 ? 0.723 15.159 -34.854 1.00 83.56 517 GLY A C 1
ATOM 3968 O O . GLY A 1 517 ? 1.851 15.604 -35.030 1.00 83.56 517 GLY A O 1
ATOM 3969 N N . GLY A 1 518 ? -0.242 15.913 -34.315 1.00 85.44 518 GLY A N 1
ATOM 3970 C CA . GLY A 1 518 ? -0.056 17.310 -33.894 1.00 85.44 518 GLY A CA 1
ATOM 3971 C C . GLY A 1 518 ? 0.618 17.518 -32.528 1.00 85.44 518 GLY A C 1
ATOM 3972 O O . GLY A 1 518 ? 0.787 18.662 -32.117 1.00 85.44 518 GLY A O 1
ATOM 3973 N N . ARG A 1 519 ? 0.978 16.456 -31.795 1.00 83.00 519 ARG A N 1
ATOM 3974 C CA . ARG A 1 519 ? 1.591 16.532 -30.459 1.00 83.00 519 ARG A CA 1
ATOM 3975 C C . ARG A 1 519 ? 2.852 15.683 -30.409 1.00 83.00 519 ARG A C 1
ATOM 3977 O O . ARG A 1 519 ? 2.843 14.556 -30.877 1.00 83.00 519 ARG A O 1
ATOM 3984 N N . VAL A 1 520 ? 3.908 16.203 -29.786 1.00 84.88 520 VAL A N 1
ATOM 3985 C CA . VAL A 1 520 ? 5.141 15.448 -29.510 1.00 84.88 520 VAL A CA 1
ATOM 3986 C C . VAL A 1 520 ? 4.812 14.139 -28.787 1.00 84.88 520 VAL A C 1
ATOM 3988 O O . VAL A 1 520 ? 4.224 14.173 -27.701 1.00 84.88 520 VAL A O 1
ATOM 3991 N N . CYS A 1 521 ? 5.187 13.006 -29.389 1.00 78.19 521 CYS A N 1
ATOM 3992 C CA . CYS A 1 521 ? 4.865 11.663 -28.899 1.00 78.19 521 CYS A CA 1
ATOM 3993 C C . CYS A 1 521 ? 5.344 11.450 -27.460 1.00 78.19 521 CYS A C 1
ATOM 3995 O O . CYS A 1 521 ? 4.582 10.941 -26.642 1.00 78.19 521 CYS A O 1
ATOM 3997 N N . THR A 1 522 ? 6.533 11.955 -27.116 1.00 76.25 522 THR A N 1
ATOM 3998 C CA . THR A 1 522 ? 7.137 11.817 -25.781 1.00 76.25 522 THR A CA 1
ATOM 3999 C C . THR A 1 522 ? 6.431 12.578 -24.662 1.00 76.25 522 THR A C 1
ATOM 4001 O O . THR A 1 522 ? 6.779 12.405 -23.506 1.00 76.25 522 THR A O 1
ATOM 4004 N N . ASN A 1 523 ? 5.397 13.369 -24.962 1.00 76.06 523 ASN A N 1
ATOM 4005 C CA . ASN A 1 523 ? 4.504 13.921 -23.935 1.00 76.06 523 ASN A CA 1
ATOM 4006 C C . ASN A 1 523 ? 3.452 12.919 -23.432 1.00 76.06 523 ASN A C 1
ATOM 4008 O O . ASN A 1 523 ? 2.687 13.249 -22.525 1.00 76.06 523 ASN A O 1
ATOM 4012 N N . CYS A 1 524 ? 3.323 11.780 -24.109 1.00 71.88 524 CYS A N 1
ATOM 4013 C CA . CYS A 1 524 ? 2.372 10.713 -23.809 1.00 71.88 524 CYS A CA 1
ATOM 4014 C C . CYS A 1 524 ? 3.068 9.354 -23.717 1.00 71.88 524 CYS A C 1
ATOM 4016 O O . CYS A 1 524 ? 2.701 8.550 -22.866 1.00 71.88 524 CYS A O 1
ATOM 4018 N N . HIS A 1 525 ? 4.071 9.139 -24.571 1.00 70.25 525 HIS A N 1
ATOM 4019 C CA . HIS A 1 525 ? 4.872 7.929 -24.683 1.00 70.25 525 HIS A CA 1
ATOM 4020 C C . HIS A 1 525 ? 6.347 8.262 -24.463 1.00 70.25 525 HIS A C 1
ATOM 4022 O O . HIS A 1 525 ? 7.064 8.579 -25.413 1.00 70.25 525 HIS A O 1
ATOM 4028 N N . GLU A 1 526 ? 6.774 8.295 -23.204 1.00 64.19 526 GLU A N 1
ATOM 4029 C CA . GLU A 1 526 ? 8.147 8.648 -22.846 1.00 64.19 526 GLU A CA 1
ATOM 4030 C C . GLU A 1 526 ? 9.139 7.563 -23.284 1.00 64.19 526 GLU A C 1
ATOM 4032 O O . GLU A 1 526 ? 8.843 6.372 -23.253 1.00 64.19 526 GLU A O 1
ATOM 4037 N N . HIS A 1 527 ? 10.338 7.993 -23.680 1.00 60.94 527 HIS A N 1
ATOM 4038 C CA . HIS A 1 527 ? 11.472 7.117 -23.980 1.00 60.94 527 HIS A CA 1
ATOM 4039 C C . HIS A 1 527 ? 12.406 7.076 -22.756 1.00 60.94 527 HIS A C 1
ATOM 4041 O O . HIS A 1 527 ? 13.586 7.416 -22.844 1.00 60.94 527 HIS A O 1
ATOM 4047 N N . ARG A 1 528 ? 11.818 6.796 -21.581 1.00 53.56 528 ARG A N 1
ATOM 4048 C CA . ARG A 1 528 ? 12.490 6.695 -20.276 1.00 53.56 528 ARG A CA 1
ATOM 4049 C C . ARG A 1 528 ? 12.343 5.285 -19.699 1.00 53.56 528 ARG A C 1
ATOM 4051 O O . ARG A 1 528 ? 11.459 4.524 -20.073 1.00 53.56 528 ARG A O 1
ATOM 4058 N N . PHE A 1 529 ? 13.224 4.975 -18.759 1.00 52.78 529 PHE A N 1
ATOM 4059 C CA . PHE A 1 529 ? 13.619 3.625 -18.356 1.00 52.78 529 PHE A CA 1
ATOM 4060 C C . PHE A 1 529 ? 12.646 2.895 -17.417 1.00 52.78 529 PHE A C 1
ATOM 4062 O O . PHE A 1 529 ? 12.671 1.673 -17.341 1.00 52.78 529 PHE A O 1
ATOM 4069 N N . SER A 1 530 ? 11.752 3.612 -16.729 1.00 43.56 530 SER A N 1
ATOM 4070 C CA . SER A 1 530 ? 10.782 3.024 -15.788 1.00 43.56 530 SER A CA 1
ATOM 4071 C C . SER A 1 530 ? 9.316 3.198 -16.194 1.00 43.56 530 SER A C 1
ATOM 4073 O O . SER A 1 530 ? 8.431 2.631 -15.550 1.00 43.56 530 SER A O 1
ATOM 4075 N N . ASP A 1 531 ? 9.031 3.982 -17.235 1.00 48.91 531 ASP A N 1
ATOM 4076 C CA . ASP A 1 531 ? 7.663 4.299 -17.636 1.00 48.91 531 ASP A CA 1
ATOM 4077 C C . ASP A 1 531 ? 7.636 4.708 -19.114 1.00 48.91 531 ASP A C 1
ATOM 4079 O O . ASP A 1 531 ? 8.143 5.757 -19.503 1.00 48.91 531 ASP A O 1
ATOM 4083 N N . SER A 1 532 ? 7.024 3.879 -19.962 1.00 49.78 532 SER A N 1
ATOM 4084 C CA . SER A 1 532 ? 6.730 4.249 -21.357 1.00 49.78 532 SER A CA 1
ATOM 4085 C C . SER A 1 532 ? 5.491 5.144 -21.469 1.00 49.78 532 SER A C 1
ATOM 4087 O O . SER A 1 532 ? 5.032 5.441 -22.571 1.00 49.78 532 SER A O 1
ATOM 4089 N N . HIS A 1 533 ? 4.912 5.544 -20.334 1.00 55.91 533 HIS A N 1
ATOM 4090 C CA . HIS A 1 533 ? 3.812 6.493 -20.228 1.00 55.91 533 HIS A CA 1
ATOM 4091 C C . HIS A 1 533 ? 4.314 7.779 -19.579 1.00 55.91 533 HIS A C 1
ATOM 4093 O O . HIS A 1 533 ? 5.256 7.759 -18.796 1.00 55.91 533 HIS A O 1
ATOM 4099 N N . ALA A 1 534 ? 3.675 8.902 -19.902 1.00 53.41 534 ALA A N 1
ATOM 4100 C CA . ALA A 1 534 ? 3.990 10.168 -19.255 1.00 53.41 534 ALA A CA 1
ATOM 4101 C C . ALA A 1 534 ? 3.750 10.079 -17.740 1.00 53.41 534 ALA A C 1
ATOM 4103 O O . ALA A 1 534 ? 2.595 10.064 -17.295 1.00 53.41 534 ALA A O 1
ATOM 4104 N N . SER A 1 535 ? 4.826 10.020 -16.955 1.00 53.41 535 SER A N 1
ATOM 4105 C CA . SER A 1 535 ? 4.728 9.841 -15.510 1.00 53.41 535 SER A CA 1
ATOM 4106 C C . SER A 1 535 ? 3.944 10.998 -14.877 1.00 53.41 535 SER A C 1
ATOM 4108 O O . SER A 1 535 ? 4.158 12.179 -15.171 1.00 53.41 535 SER A O 1
ATOM 4110 N N . GLY A 1 536 ? 2.980 10.658 -14.017 1.00 51.97 536 GLY A N 1
ATOM 4111 C CA . GLY A 1 536 ? 2.147 11.637 -13.310 1.00 51.97 536 GLY A CA 1
ATOM 4112 C C . GLY A 1 536 ? 1.103 12.358 -14.175 1.00 51.97 536 GLY A C 1
ATOM 4113 O O . GLY A 1 536 ? 0.625 13.431 -13.789 1.00 51.97 536 GLY A O 1
ATOM 4114 N N . LYS A 1 537 ? 0.737 11.823 -15.353 1.00 53.88 537 LYS A N 1
ATOM 4115 C CA . LYS A 1 537 ? -0.383 12.335 -16.163 1.00 53.88 537 LYS A CA 1
ATOM 4116 C C . LYS A 1 537 ? -1.555 11.346 -16.190 1.00 53.88 537 LYS A C 1
ATOM 4118 O O . LYS A 1 537 ? -1.348 10.163 -16.439 1.00 53.88 537 LYS A O 1
ATOM 4123 N N . PRO A 1 538 ? -2.808 11.816 -16.022 1.00 58.84 538 PRO A N 1
ATOM 4124 C CA . PRO A 1 538 ? -3.971 10.945 -16.142 1.00 58.84 538 PRO A CA 1
ATOM 4125 C C . PRO A 1 538 ? -4.093 10.419 -17.577 1.00 58.84 538 PRO A C 1
ATOM 4127 O O . PRO A 1 538 ? -3.885 11.175 -18.527 1.00 58.84 538 PRO A O 1
ATOM 4130 N N . CYS A 1 539 ? -4.515 9.162 -17.747 1.00 60.28 539 CYS A N 1
ATOM 4131 C CA . CYS A 1 539 ? -4.648 8.494 -19.053 1.00 60.28 539 CYS A CA 1
ATOM 4132 C C . CYS A 1 539 ? -5.395 9.348 -20.101 1.00 60.28 539 CYS A C 1
ATOM 4134 O O . CYS A 1 539 ? -5.023 9.422 -21.277 1.00 60.28 539 CYS A O 1
ATOM 4136 N N . ASN A 1 540 ? -6.427 10.074 -19.663 1.00 65.06 540 ASN A N 1
ATOM 4137 C CA . ASN A 1 540 ? -7.244 10.935 -20.517 1.00 65.06 540 ASN A CA 1
ATOM 4138 C C . ASN A 1 540 ? -6.515 12.161 -21.075 1.00 65.06 540 ASN A C 1
ATOM 4140 O O . ASN A 1 540 ? -6.943 12.699 -22.097 1.00 65.06 540 ASN A O 1
ATOM 4144 N N . ALA A 1 541 ? -5.390 12.564 -20.481 1.00 68.12 541 ALA A N 1
ATOM 4145 C CA . ALA A 1 541 ? -4.533 13.604 -21.040 1.00 68.12 541 ALA A CA 1
ATOM 4146 C C . ALA A 1 541 ? -3.974 13.215 -22.420 1.00 68.12 541 ALA A C 1
ATOM 4148 O O . ALA A 1 541 ? -3.570 14.099 -23.176 1.00 68.12 541 ALA A O 1
ATOM 4149 N N . CYS A 1 542 ? -3.957 11.922 -22.758 1.00 66.19 542 CYS A N 1
ATOM 4150 C CA . CYS A 1 542 ? -3.432 11.395 -24.017 1.00 66.19 542 CYS A CA 1
ATOM 4151 C C . CYS A 1 542 ? -4.480 10.619 -24.830 1.00 66.19 542 CYS A C 1
ATOM 4153 O O . CYS A 1 542 ? -4.524 10.763 -26.053 1.00 66.19 542 CYS A O 1
ATOM 4155 N N . HIS A 1 543 ? -5.377 9.874 -24.174 1.00 68.94 543 HIS A N 1
ATOM 4156 C CA . HIS A 1 543 ? -6.287 8.938 -24.849 1.00 68.94 543 HIS A CA 1
ATOM 4157 C C . HIS A 1 543 ? -7.729 9.436 -25.049 1.00 68.94 543 HIS A C 1
ATOM 4159 O O . HIS A 1 543 ? -8.508 8.749 -25.707 1.00 68.94 543 HIS A O 1
ATOM 4165 N N . LYS A 1 544 ? -8.086 10.643 -24.573 1.00 71.06 544 LYS A N 1
ATOM 4166 C CA . LYS A 1 544 ? -9.389 11.307 -24.829 1.00 71.06 544 LYS A CA 1
ATOM 4167 C C . LYS A 1 544 ? -10.611 10.376 -24.671 1.00 71.06 544 LYS A C 1
ATOM 4169 O O . LYS A 1 544 ? -11.439 10.304 -25.579 1.00 71.06 544 LYS A O 1
ATOM 4174 N N . ASP A 1 545 ? -10.686 9.626 -23.569 1.00 56.91 545 ASP A N 1
ATOM 4175 C CA . ASP A 1 545 ? -11.778 8.684 -23.254 1.00 56.91 545 ASP A CA 1
ATOM 4176 C C . ASP A 1 545 ? -11.995 7.544 -24.272 1.00 56.91 545 ASP A C 1
ATOM 4178 O O . ASP A 1 545 ? -13.018 6.855 -24.238 1.00 56.91 545 ASP A O 1
ATOM 4182 N N . LYS A 1 546 ? -11.047 7.309 -25.189 1.00 50.88 546 LYS A N 1
ATOM 4183 C CA . LYS A 1 546 ? -11.119 6.178 -26.116 1.00 50.88 546 LYS A CA 1
ATOM 4184 C C . LYS A 1 546 ? -10.656 4.898 -25.411 1.00 50.88 546 LYS A C 1
ATOM 4186 O O . LYS A 1 546 ? -9.576 4.908 -24.819 1.00 50.88 546 LYS A O 1
ATOM 4191 N N . PRO A 1 547 ? -11.414 3.786 -25.508 1.00 45.38 547 PRO A N 1
ATOM 4192 C CA . PRO A 1 547 ? -10.914 2.468 -25.133 1.00 45.38 547 PRO A CA 1
ATOM 4193 C C . PRO A 1 547 ? -9.640 2.205 -25.927 1.00 45.38 547 PRO A C 1
ATOM 4195 O O . PRO A 1 547 ? -9.649 2.355 -27.149 1.00 45.38 547 PRO A O 1
ATOM 4198 N N . ILE A 1 548 ? -8.550 1.869 -25.244 1.00 49.44 548 ILE A N 1
ATOM 4199 C CA . ILE A 1 548 ? -7.241 1.731 -25.877 1.00 49.44 548 ILE A CA 1
ATOM 4200 C C . ILE A 1 548 ? -7.037 0.249 -26.206 1.00 49.44 548 ILE A C 1
ATOM 4202 O O . ILE A 1 548 ? -6.886 -0.562 -25.287 1.00 49.44 548 ILE A O 1
ATOM 4206 N N . PRO A 1 549 ? -7.065 -0.157 -27.487 1.00 41.22 549 PRO A N 1
ATOM 4207 C CA . PRO A 1 549 ? -6.722 -1.513 -27.867 1.00 41.22 549 PRO A CA 1
ATOM 4208 C C . PRO A 1 549 ? -5.198 -1.620 -27.824 1.00 41.22 549 PRO A C 1
ATOM 4210 O O . PRO A 1 549 ? -4.524 -0.934 -28.579 1.00 41.22 549 PRO A O 1
ATOM 4213 N N . ARG A 1 550 ? -4.669 -2.483 -26.950 1.00 39.56 550 ARG A N 1
ATOM 4214 C CA . ARG A 1 550 ? -3.291 -3.001 -27.022 1.00 39.56 550 ARG A CA 1
ATOM 4215 C C . ARG A 1 550 ? -2.189 -1.934 -27.196 1.00 39.56 550 ARG A C 1
ATOM 4217 O O . ARG A 1 550 ? -1.694 -1.713 -28.295 1.00 39.56 550 ARG A O 1
ATOM 4224 N N . HIS A 1 551 ? -1.664 -1.405 -26.090 1.00 41.66 551 HIS A N 1
ATOM 4225 C CA . HIS A 1 551 ? -0.266 -0.958 -26.076 1.00 41.66 551 HIS A CA 1
ATOM 4226 C C . HIS A 1 551 ? 0.639 -2.199 -26.032 1.00 41.66 551 HIS A C 1
ATOM 4228 O O . HIS A 1 551 ? 1.136 -2.582 -24.978 1.00 41.66 551 HIS A O 1
ATOM 4234 N N . THR A 1 552 ? 0.818 -2.889 -27.161 1.00 37.94 552 THR A N 1
ATOM 4235 C CA . THR A 1 552 ? 1.818 -3.967 -27.256 1.00 37.94 552 THR A CA 1
ATOM 4236 C C . THR A 1 552 ? 3.232 -3.418 -27.469 1.00 37.94 552 THR A C 1
ATOM 4238 O O . THR A 1 552 ? 4.156 -4.201 -27.598 1.00 37.94 552 THR A O 1
ATOM 4241 N N . GLY A 1 553 ? 3.459 -2.100 -27.464 1.00 37.78 553 GLY A N 1
ATOM 4242 C CA . GLY A 1 553 ? 4.801 -1.523 -27.639 1.00 37.78 553 GLY A CA 1
ATOM 4243 C C . GLY A 1 553 ? 5.739 -1.785 -26.459 1.00 37.78 553 GLY A C 1
ATOM 4244 O O . GLY A 1 553 ? 6.833 -2.288 -26.649 1.00 37.78 553 GLY A O 1
ATOM 4245 N N . PHE A 1 554 ? 5.278 -1.531 -25.239 1.00 39.97 554 PHE A N 1
ATOM 4246 C CA . PHE A 1 554 ? 5.979 -1.755 -23.971 1.00 39.97 554 PHE A CA 1
ATOM 4247 C C . PHE A 1 554 ? 4.868 -1.983 -22.944 1.00 39.97 554 PHE A C 1
ATOM 4249 O O . PHE A 1 554 ? 3.832 -1.332 -23.070 1.00 39.97 554 PHE A O 1
ATOM 4256 N N . GLY A 1 555 ? 5.008 -2.980 -22.061 1.00 38.06 555 GLY A N 1
ATOM 4257 C CA . GLY A 1 555 ? 3.910 -3.616 -21.312 1.00 38.06 555 GLY A CA 1
ATOM 4258 C C . GLY A 1 555 ? 2.736 -2.693 -20.960 1.00 38.06 555 GLY A C 1
ATOM 4259 O O . GLY A 1 555 ? 2.934 -1.589 -20.458 1.00 38.06 555 GLY A O 1
ATOM 4260 N N . LEU A 1 556 ? 1.502 -3.152 -21.223 1.00 43.66 556 LEU A N 1
ATOM 4261 C CA . LEU A 1 556 ? 0.296 -2.495 -20.703 1.00 43.66 556 LEU A CA 1
ATOM 4262 C C . LEU A 1 556 ? 0.535 -2.139 -19.226 1.00 43.66 556 LEU A C 1
ATOM 4264 O O . LEU A 1 556 ? 1.130 -2.969 -18.533 1.00 43.66 556 LEU A O 1
ATOM 4268 N N . PRO A 1 557 ? 0.063 -0.983 -18.720 1.00 51.81 557 PRO A N 1
ATOM 4269 C CA . PRO A 1 557 ? 0.015 -0.760 -17.286 1.00 51.81 557 PRO A CA 1
ATOM 4270 C C . PRO A 1 557 ? -0.946 -1.798 -16.696 1.00 51.81 557 PRO A C 1
ATOM 4272 O O . PRO A 1 557 ? -2.151 -1.590 -16.597 1.00 51.81 557 PRO A O 1
ATOM 4275 N N . ARG A 1 558 ? -0.387 -2.960 -16.358 1.00 61.69 558 ARG A N 1
ATOM 4276 C CA . ARG A 1 558 ? -0.984 -3.989 -15.512 1.00 61.69 558 ARG A CA 1
ATOM 4277 C C . ARG A 1 558 ? -0.826 -3.597 -14.043 1.00 61.69 558 ARG A C 1
ATOM 4279 O O . ARG A 1 558 ? -1.138 -4.386 -13.173 1.00 61.69 558 ARG A O 1
ATOM 4286 N N . ASP A 1 559 ? -0.356 -2.387 -13.778 1.00 68.56 559 ASP A N 1
ATOM 4287 C CA . ASP A 1 559 ? -0.197 -1.826 -12.454 1.00 68.56 559 ASP A CA 1
ATOM 4288 C C . ASP A 1 559 ? -1.564 -1.400 -11.915 1.00 68.56 559 ASP A C 1
ATOM 4290 O O . ASP A 1 559 ? -2.202 -0.485 -12.453 1.00 68.56 559 ASP A O 1
ATOM 4294 N N . CYS A 1 560 ? -2.000 -2.034 -10.827 1.00 75.50 560 CYS A N 1
ATOM 4295 C CA . CYS A 1 560 ? -3.233 -1.673 -10.130 1.00 75.50 560 CYS A CA 1
ATOM 4296 C C . CYS A 1 560 ? -3.238 -0.178 -9.763 1.00 75.50 560 CYS A C 1
ATOM 4298 O O . CYS A 1 560 ? -4.199 0.542 -10.044 1.00 75.50 560 CYS A O 1
ATOM 4300 N N . THR A 1 561 ? -2.131 0.326 -9.209 1.00 78.25 561 THR A N 1
ATOM 4301 C CA . THR A 1 561 ? -2.031 1.707 -8.709 1.00 78.25 561 THR A CA 1
ATOM 4302 C C . THR A 1 561 ? -2.164 2.762 -9.810 1.00 78.25 561 THR A C 1
ATOM 4304 O O . THR A 1 561 ? -2.772 3.802 -9.567 1.00 78.25 561 THR A O 1
ATOM 4307 N N . LYS A 1 562 ? -1.693 2.486 -11.036 1.00 70.75 562 LYS A N 1
ATOM 4308 C CA . LYS A 1 562 ? -1.772 3.430 -12.168 1.00 70.75 562 LYS A CA 1
ATOM 4309 C C . LYS A 1 562 ? -3.203 3.638 -12.655 1.00 70.75 562 LYS A C 1
ATOM 4311 O O . LYS A 1 562 ? -3.592 4.758 -12.978 1.00 70.75 562 LYS A O 1
ATOM 4316 N N . CYS A 1 563 ? -4.001 2.571 -12.706 1.00 70.75 563 CYS A N 1
ATOM 4317 C CA . CYS A 1 563 ? -5.410 2.695 -13.078 1.00 70.75 563 CYS A CA 1
ATOM 4318 C C . CYS A 1 563 ? -6.226 3.312 -11.936 1.00 70.75 563 CYS A C 1
ATOM 4320 O O . CYS A 1 563 ? -7.108 4.127 -12.197 1.00 70.75 563 CYS A O 1
ATOM 4322 N N . HIS A 1 564 ? -5.910 2.953 -10.687 1.00 77.50 564 HIS A N 1
ATOM 4323 C CA . HIS A 1 564 ? -6.639 3.345 -9.477 1.00 77.50 564 HIS A CA 1
ATOM 4324 C C . HIS A 1 564 ? -6.188 4.660 -8.828 1.00 77.50 564 HIS A C 1
ATOM 4326 O O . HIS A 1 564 ? -6.644 4.988 -7.729 1.00 77.50 564 HIS A O 1
ATOM 4332 N N . GLU A 1 565 ? -5.365 5.456 -9.512 1.00 74.81 565 GLU A N 1
ATOM 4333 C CA . GLU A 1 565 ? -4.991 6.798 -9.072 1.00 74.81 565 GLU A CA 1
ATOM 4334 C C . GLU A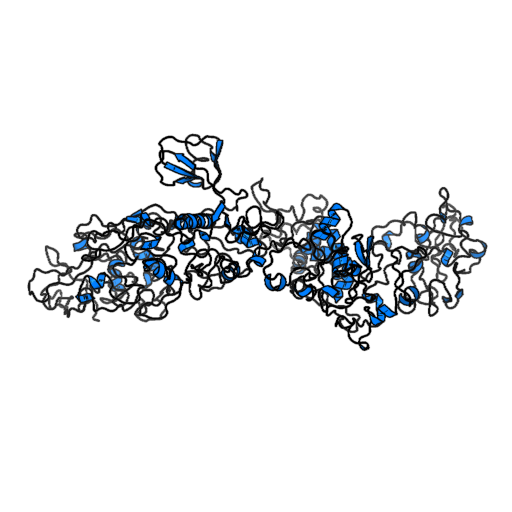 1 565 ? -6.162 7.783 -9.261 1.00 74.81 565 GLU A C 1
ATOM 4336 O O . GLU A 1 565 ? -6.308 8.460 -10.280 1.00 74.81 565 GLU A O 1
ATOM 4341 N N . GLY A 1 566 ? -7.046 7.831 -8.260 1.00 75.31 566 GLY A N 1
ATOM 4342 C CA . GLY A 1 566 ? -8.234 8.679 -8.235 1.00 75.31 566 GLY A CA 1
ATOM 4343 C C . GLY A 1 566 ? -9.554 7.919 -8.396 1.00 75.31 566 GLY A C 1
ATOM 4344 O O . GLY A 1 566 ? -9.662 6.708 -8.212 1.00 75.31 566 GLY A O 1
ATOM 4345 N N . VAL A 1 567 ? -10.614 8.667 -8.706 1.00 77.31 567 VAL A N 1
ATOM 4346 C CA . VAL A 1 567 ? -11.976 8.130 -8.861 1.00 77.31 567 VAL A CA 1
ATOM 4347 C C . VAL A 1 567 ? -12.146 7.519 -10.253 1.00 77.31 567 VAL A C 1
ATOM 4349 O O . VAL A 1 567 ? -12.121 8.242 -11.248 1.00 77.31 567 VAL A O 1
ATOM 4352 N N . ILE A 1 568 ? -12.440 6.218 -10.328 1.00 72.50 568 ILE A N 1
ATOM 4353 C CA . ILE A 1 568 ? -12.797 5.537 -11.584 1.00 72.50 568 ILE A CA 1
ATOM 4354 C C . ILE A 1 568 ? -14.282 5.166 -11.582 1.00 72.50 568 ILE A C 1
ATOM 4356 O O . ILE A 1 568 ? -14.706 4.321 -10.795 1.00 72.50 568 ILE A O 1
ATOM 4360 N N . ASN A 1 569 ? -15.075 5.696 -12.521 1.00 76.94 569 ASN A N 1
ATOM 4361 C CA . ASN A 1 569 ? -16.502 5.355 -12.670 1.00 76.94 569 ASN A CA 1
ATOM 4362 C C . ASN A 1 569 ? -17.240 5.388 -11.315 1.00 76.94 569 ASN A C 1
ATOM 4364 O O . ASN A 1 569 ? -17.163 6.403 -10.628 1.00 76.94 569 ASN A O 1
ATOM 4368 N N . ASN A 1 570 ? -17.928 4.314 -10.907 1.00 77.06 570 ASN A N 1
ATOM 4369 C CA . ASN A 1 570 ? -18.605 4.236 -9.609 1.00 77.06 570 ASN A CA 1
ATOM 4370 C C . ASN A 1 570 ? -17.689 3.753 -8.473 1.00 77.06 570 ASN A C 1
ATOM 4372 O O . ASN A 1 570 ? -18.196 3.446 -7.405 1.00 77.06 570 ASN A O 1
ATOM 4376 N N . ARG A 1 571 ? -16.371 3.648 -8.643 1.00 79.81 571 ARG A N 1
ATOM 4377 C CA . ARG A 1 571 ? -15.452 3.307 -7.546 1.00 79.81 571 ARG A CA 1
ATOM 4378 C C . ARG A 1 571 ? -14.949 4.580 -6.866 1.00 79.81 571 ARG A C 1
ATOM 4380 O O . ARG A 1 571 ? -14.825 5.625 -7.502 1.00 79.81 571 ARG A O 1
ATOM 4387 N N . VAL A 1 572 ? -14.719 4.498 -5.558 1.00 81.62 572 VAL A N 1
ATOM 4388 C CA . VAL A 1 572 ? -14.126 5.591 -4.772 1.00 81.62 572 VAL A CA 1
ATOM 4389 C C . VAL A 1 572 ? -12.636 5.745 -5.100 1.00 81.62 572 VAL A C 1
ATOM 4391 O O . VAL A 1 572 ? -12.052 4.879 -5.745 1.00 81.62 572 VAL A O 1
ATOM 4394 N N . ASP A 1 573 ? -12.030 6.852 -4.671 1.00 85.50 573 ASP A N 1
ATOM 4395 C CA . ASP A 1 573 ? -10.585 7.093 -4.787 1.00 85.50 573 ASP A CA 1
ATOM 4396 C C . ASP A 1 573 ? -9.808 6.207 -3.802 1.00 85.50 573 ASP A C 1
ATOM 4398 O O . ASP A 1 573 ? -9.558 6.595 -2.658 1.00 85.50 573 ASP A O 1
ATOM 4402 N N . ILE A 1 574 ? -9.492 4.991 -4.251 1.00 87.44 574 ILE A N 1
ATOM 4403 C CA . ILE A 1 574 ? -8.865 3.932 -3.450 1.00 87.44 574 ILE A CA 1
ATOM 4404 C C . ILE A 1 574 ? -7.456 4.344 -3.017 1.00 87.44 574 ILE A C 1
ATOM 4406 O O . ILE A 1 574 ? -7.139 4.282 -1.829 1.00 87.44 574 ILE A O 1
ATOM 4410 N N . MET A 1 575 ? -6.635 4.833 -3.952 1.00 87.31 575 MET A N 1
ATOM 4411 C CA . MET A 1 575 ? -5.258 5.237 -3.653 1.00 87.31 575 MET A CA 1
ATOM 4412 C C . MET A 1 575 ? -5.213 6.435 -2.704 1.00 87.31 575 MET A C 1
ATOM 4414 O O . MET A 1 575 ? -4.421 6.449 -1.762 1.00 87.31 575 MET A O 1
ATOM 4418 N N . GLY A 1 576 ? -6.106 7.413 -2.881 1.00 86.50 576 GLY A N 1
ATOM 4419 C CA . GLY A 1 576 ? -6.232 8.521 -1.941 1.00 86.50 576 GLY A CA 1
ATOM 4420 C C . GLY A 1 576 ? -6.685 8.080 -0.547 1.00 86.50 576 GLY A C 1
ATOM 4421 O O . GLY A 1 576 ? -6.265 8.689 0.434 1.00 86.50 576 GLY A O 1
ATOM 4422 N N . GLN A 1 577 ? -7.521 7.042 -0.428 1.00 87.62 577 GLN A N 1
ATOM 4423 C CA . GLN A 1 577 ? -7.938 6.488 0.866 1.00 87.62 577 GLN A CA 1
ATOM 4424 C C . GLN A 1 577 ? -6.807 5.735 1.574 1.00 87.62 577 GLN A C 1
ATOM 4426 O O . GLN A 1 577 ? -6.591 5.997 2.756 1.00 87.62 577 GLN A O 1
ATOM 4431 N N . LEU A 1 578 ? -6.055 4.881 0.868 1.00 87.69 578 LEU A N 1
ATOM 4432 C CA . LEU A 1 578 ? -4.900 4.171 1.440 1.00 87.69 578 LEU A CA 1
ATOM 4433 C C . LEU A 1 578 ? -3.832 5.150 1.939 1.00 87.69 578 LEU A C 1
ATOM 4435 O O . LEU A 1 578 ? -3.399 5.062 3.086 1.00 87.69 578 LEU A O 1
ATOM 4439 N N . ARG A 1 579 ? -3.502 6.162 1.124 1.00 86.06 579 ARG A N 1
ATOM 4440 C CA . ARG A 1 579 ? -2.541 7.220 1.482 1.00 86.06 579 ARG A CA 1
ATOM 4441 C C . ARG A 1 579 ? -3.033 8.143 2.611 1.00 86.06 579 ARG A C 1
ATOM 4443 O O . ARG A 1 579 ? -2.235 8.858 3.209 1.00 86.06 579 ARG A O 1
ATOM 4450 N N . SER A 1 580 ? -4.329 8.141 2.938 1.00 78.25 580 SER A N 1
ATOM 4451 C CA . SER A 1 580 ? -4.911 8.980 3.999 1.00 78.25 580 SER A CA 1
ATOM 4452 C C . SER A 1 580 ? -4.881 8.296 5.374 1.00 78.25 580 SER A C 1
ATOM 4454 O O . SER A 1 580 ? -5.923 8.119 5.998 1.00 78.25 580 SER A O 1
ATOM 4456 N N . ASN A 1 581 ? -3.682 7.941 5.858 1.00 75.38 581 ASN A N 1
ATOM 4457 C CA . ASN A 1 581 ? -3.442 7.258 7.143 1.00 75.38 581 ASN A CA 1
ATOM 4458 C C . ASN A 1 581 ? -4.301 5.992 7.352 1.00 75.38 581 ASN A C 1
ATOM 4460 O O . ASN A 1 581 ? -4.835 5.779 8.440 1.00 75.38 581 ASN A O 1
ATOM 4464 N N . SER A 1 582 ? -4.456 5.145 6.332 1.00 86.12 582 SER A N 1
ATOM 4465 C CA . SER A 1 582 ? -5.090 3.831 6.513 1.00 86.12 582 SER A CA 1
ATOM 4466 C C . SER A 1 582 ? -4.395 3.037 7.628 1.00 86.12 582 SER A C 1
ATOM 4468 O O . SER A 1 582 ? -3.189 3.162 7.800 1.00 86.12 582 SER A O 1
ATOM 4470 N N . HIS A 1 583 ? -5.114 2.225 8.409 1.00 85.44 583 HIS A N 1
ATOM 4471 C CA . HIS A 1 583 ? -4.464 1.243 9.307 1.00 85.44 583 HIS A CA 1
ATOM 4472 C C . HIS A 1 583 ? -4.103 -0.075 8.628 1.00 85.44 583 HIS A C 1
ATOM 4474 O O . HIS A 1 583 ? -3.488 -0.910 9.279 1.00 85.44 583 HIS A O 1
ATOM 4480 N N . HIS A 1 584 ? -4.499 -0.278 7.369 1.00 86.00 584 HIS A N 1
ATOM 4481 C CA . HIS A 1 584 ? -4.100 -1.476 6.633 1.00 86.00 584 HIS A CA 1
ATOM 4482 C C . HIS A 1 584 ? -2.657 -1.366 6.124 1.00 86.00 584 HIS A C 1
ATOM 4484 O O . HIS A 1 584 ? -1.947 -2.356 6.146 1.00 86.00 584 HIS A O 1
ATOM 4490 N N . ILE A 1 585 ? -2.222 -0.174 5.695 1.00 85.06 585 ILE A N 1
ATOM 4491 C CA . ILE A 1 585 ? -0.850 0.077 5.232 1.00 85.06 585 ILE A CA 1
ATOM 4492 C C . ILE A 1 585 ? -0.359 1.372 5.876 1.00 85.06 585 ILE A C 1
ATOM 4494 O O . ILE A 1 585 ? -0.938 2.439 5.645 1.00 85.06 585 ILE A O 1
ATOM 4498 N N . GLN A 1 586 ? 0.683 1.275 6.702 1.00 79.88 586 GLN A N 1
ATOM 4499 C CA . GLN A 1 586 ? 1.210 2.380 7.497 1.00 79.88 586 GLN A CA 1
ATOM 4500 C C . GLN A 1 586 ? 2.719 2.553 7.358 1.00 79.88 586 GLN A C 1
ATOM 4502 O O . GLN A 1 586 ? 3.486 1.606 7.466 1.00 79.88 586 GLN A O 1
ATOM 4507 N N . GLY A 1 587 ? 3.160 3.804 7.199 1.00 75.81 587 GLY A N 1
ATOM 4508 C CA . GLY A 1 587 ? 4.584 4.154 7.212 1.00 75.81 587 GLY A CA 1
ATOM 4509 C C . GLY A 1 587 ? 5.394 3.705 5.994 1.00 75.81 587 GLY A C 1
ATOM 4510 O O . GLY A 1 587 ? 6.597 3.942 5.983 1.00 75.81 587 GLY A O 1
ATOM 4511 N N . VAL A 1 588 ? 4.748 3.123 4.982 1.00 81.19 588 VAL A N 1
ATOM 4512 C CA . VAL A 1 588 ? 5.345 2.684 3.711 1.00 81.19 588 VAL A CA 1
ATOM 4513 C C . VAL A 1 588 ? 4.543 3.235 2.527 1.00 81.19 588 VAL A C 1
ATOM 4515 O O . VAL A 1 588 ? 3.355 3.545 2.670 1.00 81.19 588 VAL A O 1
ATOM 4518 N N . GLU A 1 589 ? 5.179 3.393 1.364 1.00 82.69 589 GLU A N 1
ATOM 4519 C CA . GLU A 1 589 ? 4.475 3.822 0.146 1.00 82.69 589 GLU A CA 1
ATOM 4520 C C . GLU A 1 589 ? 3.622 2.667 -0.390 1.00 82.69 589 GLU A C 1
ATOM 4522 O O . GLU A 1 589 ? 4.071 1.527 -0.421 1.00 82.69 589 GLU A O 1
ATOM 4527 N N . VAL A 1 590 ? 2.394 2.947 -0.829 1.00 82.06 590 VAL A N 1
ATOM 4528 C CA . VAL A 1 590 ? 1.496 1.907 -1.352 1.00 82.06 590 VAL A CA 1
ATOM 4529 C C . VAL A 1 590 ? 1.976 1.453 -2.729 1.00 82.06 590 VAL A C 1
ATOM 4531 O O . VAL A 1 590 ? 2.009 2.254 -3.666 1.00 82.06 590 VAL A O 1
ATOM 4534 N N . THR A 1 591 ? 2.285 0.165 -2.873 1.00 80.62 591 THR A N 1
ATOM 4535 C CA . THR A 1 591 ? 2.719 -0.435 -4.141 1.00 80.62 591 THR A CA 1
ATOM 4536 C C . THR A 1 591 ? 1.619 -1.282 -4.769 1.00 80.62 591 THR A C 1
ATOM 4538 O O . THR A 1 591 ? 0.587 -1.595 -4.175 1.00 80.62 591 THR A O 1
ATOM 4541 N N . ASN A 1 592 ? 1.871 -1.692 -6.006 1.00 80.38 592 ASN A N 1
ATOM 4542 C CA . ASN A 1 592 ? 1.069 -2.667 -6.728 1.00 80.38 592 ASN A CA 1
ATOM 4543 C C . ASN A 1 592 ? 0.950 -4.022 -6.000 1.00 80.38 592 ASN A C 1
ATOM 4545 O O . ASN A 1 592 ? -0.108 -4.650 -6.050 1.00 80.38 592 ASN A O 1
ATOM 4549 N N . ARG A 1 593 ? 2.016 -4.470 -5.319 1.00 81.50 593 ARG A N 1
ATOM 4550 C CA . ARG A 1 593 ? 2.066 -5.775 -4.637 1.00 81.50 593 ARG A CA 1
ATOM 4551 C C . ARG A 1 593 ? 1.143 -5.832 -3.427 1.00 81.50 593 ARG A C 1
ATOM 4553 O O . ARG A 1 593 ? 0.538 -6.865 -3.167 1.00 81.50 593 ARG A O 1
ATOM 4560 N N . HIS A 1 594 ? 0.932 -4.710 -2.738 1.00 87.38 594 HIS A N 1
ATOM 4561 C CA . HIS A 1 594 ? 0.024 -4.664 -1.586 1.00 87.38 594 HIS A CA 1
ATOM 4562 C C . HIS A 1 594 ? -1.424 -5.034 -1.936 1.00 87.38 594 HIS A C 1
ATOM 4564 O O . HIS A 1 594 ? -2.151 -5.532 -1.079 1.00 87.38 594 HIS A O 1
ATOM 4570 N N . CYS A 1 595 ? -1.852 -4.846 -3.190 1.00 89.25 595 CYS A N 1
ATOM 4571 C CA . CYS A 1 595 ? -3.182 -5.255 -3.645 1.00 89.25 595 CYS A CA 1
ATOM 4572 C C . CYS A 1 595 ? -3.382 -6.779 -3.567 1.00 89.25 595 CYS A C 1
ATOM 4574 O O . CYS A 1 595 ? -4.501 -7.227 -3.311 1.00 89.25 595 CYS A O 1
ATOM 4576 N N . TYR A 1 596 ? -2.308 -7.562 -3.734 1.00 91.19 596 TYR A N 1
ATOM 4577 C CA . TYR A 1 596 ? -2.334 -9.027 -3.726 1.00 91.19 596 TYR A CA 1
ATOM 4578 C C . TYR A 1 596 ? -2.823 -9.610 -2.403 1.00 91.19 596 TYR A C 1
ATOM 4580 O O . TYR A 1 596 ? -3.513 -10.630 -2.391 1.00 91.19 596 TYR A O 1
ATOM 4588 N N . ALA A 1 597 ? -2.525 -8.937 -1.288 1.00 90.56 597 ALA A N 1
ATOM 4589 C CA . ALA A 1 597 ? -2.971 -9.375 0.028 1.00 90.56 597 ALA A CA 1
ATOM 4590 C C . ALA A 1 597 ? -4.502 -9.379 0.156 1.00 90.56 597 ALA A C 1
ATOM 4592 O O . ALA A 1 597 ? -5.052 -10.179 0.906 1.00 90.56 597 ALA A O 1
ATOM 4593 N N . CYS A 1 598 ? -5.206 -8.511 -0.575 1.00 92.75 598 CYS A N 1
ATOM 4594 C CA . CYS A 1 598 ? -6.654 -8.359 -0.431 1.00 92.75 598 CYS A CA 1
ATOM 4595 C C . CYS A 1 598 ? -7.444 -8.898 -1.625 1.00 92.75 598 CYS A C 1
ATOM 4597 O O . CYS A 1 598 ? -8.574 -9.349 -1.442 1.00 92.75 598 CYS A O 1
ATOM 4599 N N . HIS A 1 599 ? -6.875 -8.849 -2.830 1.00 94.00 599 HIS A N 1
ATOM 4600 C CA . HIS A 1 599 ? -7.586 -9.116 -4.075 1.00 94.00 599 HIS A CA 1
ATOM 4601 C C . HIS A 1 599 ? -7.025 -10.337 -4.807 1.00 94.00 599 HIS A C 1
ATOM 4603 O O . HIS A 1 599 ? -5.813 -10.490 -4.962 1.00 94.00 599 HIS A O 1
ATOM 4609 N N . TRP A 1 600 ? -7.927 -11.167 -5.333 1.00 95.19 600 TRP A N 1
ATOM 4610 C CA . TRP A 1 600 ? -7.595 -12.164 -6.358 1.00 95.19 600 TRP A CA 1
ATOM 4611 C C . TRP A 1 600 ? -7.289 -11.518 -7.713 1.00 95.19 600 TRP A C 1
ATOM 4613 O O . TRP A 1 600 ? -6.661 -12.121 -8.567 1.00 95.19 600 TRP A O 1
ATOM 4623 N N . GLU A 1 601 ? -7.698 -10.263 -7.886 1.00 91.69 601 GLU A N 1
ATOM 4624 C CA . GLU A 1 601 ? -7.500 -9.457 -9.094 1.00 91.69 601 GLU A CA 1
ATOM 4625 C C . GLU A 1 601 ? -6.054 -8.974 -9.295 1.00 91.69 601 GLU A C 1
ATOM 4627 O O . GLU A 1 601 ? -5.751 -8.349 -10.313 1.00 91.69 601 GLU A O 1
ATOM 4632 N N . ALA A 1 602 ? -5.174 -9.218 -8.325 1.00 88.25 602 ALA A N 1
ATOM 4633 C CA . ALA A 1 602 ? -3.754 -8.913 -8.396 1.00 88.25 602 ALA A CA 1
ATOM 4634 C C . ALA A 1 602 ? -2.945 -10.214 -8.341 1.00 88.25 602 ALA A C 1
ATOM 4636 O O . ALA A 1 602 ? -3.354 -11.171 -7.689 1.00 88.25 602 ALA A O 1
ATOM 4637 N N . THR A 1 603 ? -1.793 -10.237 -9.003 1.00 83.12 603 THR A N 1
ATOM 4638 C CA . THR A 1 603 ? -0.773 -11.280 -8.860 1.00 83.12 603 THR A CA 1
ATOM 4639 C C . THR A 1 603 ? 0.179 -10.930 -7.715 1.00 83.12 603 THR A C 1
ATOM 4641 O O . THR A 1 603 ? 0.234 -9.782 -7.272 1.00 83.12 603 THR A O 1
ATOM 4644 N N . ASP A 1 604 ? 0.985 -11.895 -7.284 1.00 75.69 604 ASP A N 1
ATOM 4645 C CA . ASP A 1 604 ? 2.054 -11.740 -6.285 1.00 75.69 604 ASP A CA 1
ATOM 4646 C C . ASP A 1 604 ? 3.051 -10.612 -6.605 1.00 75.69 604 ASP A C 1
ATOM 4648 O O . ASP A 1 604 ? 3.461 -9.857 -5.729 1.00 75.69 604 ASP A O 1
ATOM 4652 N N . VAL A 1 605 ? 3.372 -10.416 -7.882 1.00 67.19 605 VAL A N 1
ATOM 4653 C CA . VAL A 1 605 ? 4.221 -9.314 -8.359 1.00 67.19 605 VAL A CA 1
ATOM 4654 C C . VAL A 1 605 ? 3.474 -7.981 -8.542 1.00 67.19 605 VAL A C 1
ATOM 4656 O O . VAL A 1 605 ? 4.059 -7.010 -9.020 1.00 67.19 605 VAL A O 1
ATOM 4659 N N . GLY A 1 606 ? 2.198 -7.899 -8.150 1.00 69.94 606 GLY A N 1
ATOM 4660 C CA . GLY A 1 606 ? 1.390 -6.676 -8.187 1.00 69.94 606 GLY A CA 1
ATOM 4661 C C . GLY A 1 606 ? 0.765 -6.345 -9.547 1.00 69.94 606 GLY A C 1
ATOM 4662 O O . GLY A 1 606 ? 0.314 -5.223 -9.777 1.00 69.94 606 GLY A O 1
ATOM 4663 N N . LEU A 1 607 ? 0.724 -7.294 -10.479 1.00 77.44 607 LEU A N 1
ATOM 4664 C CA . LEU A 1 607 ? 0.104 -7.071 -11.784 1.00 77.44 607 LEU A CA 1
ATOM 4665 C C . LEU A 1 607 ? -1.379 -7.450 -11.749 1.00 77.44 607 LEU A C 1
ATOM 4667 O O . LEU A 1 607 ? -1.781 -8.311 -10.980 1.00 77.44 607 LEU A O 1
ATOM 4671 N N . VAL A 1 608 ? -2.198 -6.862 -12.620 1.00 79.44 608 VAL A N 1
ATOM 4672 C CA . VAL A 1 608 ? -3.599 -7.269 -12.792 1.00 79.44 608 VAL A CA 1
ATOM 4673 C C . VAL A 1 608 ? -3.650 -8.727 -13.252 1.00 79.44 608 VAL A C 1
ATOM 4675 O O . VAL A 1 608 ? -3.078 -9.078 -14.299 1.00 79.44 608 VAL A O 1
ATOM 4678 N N . ASP A 1 609 ? -4.374 -9.542 -12.491 1.00 85.50 609 ASP A N 1
ATOM 4679 C CA . ASP A 1 609 ? -4.798 -10.885 -12.858 1.00 85.50 609 ASP A CA 1
ATOM 4680 C C . ASP A 1 609 ? -6.175 -10.820 -13.528 1.00 85.50 609 ASP A C 1
ATOM 4682 O O . ASP A 1 609 ? -7.205 -10.605 -12.894 1.00 85.50 609 ASP A O 1
ATOM 4686 N N . VAL A 1 610 ? -6.199 -10.996 -14.846 1.00 81.06 610 VAL A N 1
ATOM 4687 C CA . VAL A 1 610 ? -7.427 -10.913 -15.653 1.00 81.06 610 VAL A CA 1
ATOM 4688 C C . VAL A 1 610 ? -8.306 -12.154 -15.599 1.00 81.06 610 VAL A C 1
ATOM 4690 O O . VAL A 1 610 ? -9.401 -12.112 -16.160 1.00 81.06 610 VAL A O 1
ATOM 4693 N N . ASP A 1 611 ? -7.857 -13.234 -14.959 1.00 84.88 611 ASP A N 1
ATOM 4694 C CA . ASP A 1 611 ? -8.726 -14.384 -14.695 1.00 84.88 611 ASP A CA 1
ATOM 4695 C C . ASP A 1 611 ? -9.719 -14.085 -13.564 1.00 84.88 611 ASP A C 1
ATOM 4697 O O . ASP A 1 611 ? -10.815 -14.645 -13.544 1.00 84.88 611 ASP A O 1
ATOM 4701 N N . HIS A 1 612 ? -9.390 -13.118 -12.704 1.00 88.88 612 HIS A N 1
ATOM 4702 C CA . HIS A 1 612 ? -10.241 -12.663 -11.603 1.00 88.88 612 HIS A CA 1
ATOM 4703 C C . HIS A 1 612 ? -10.706 -11.204 -11.761 1.00 88.88 612 HIS A C 1
ATOM 4705 O O . HIS A 1 612 ? -11.775 -10.823 -11.294 1.00 88.88 612 HIS A O 1
ATOM 4711 N N . HIS A 1 613 ? -9.965 -10.362 -12.483 1.00 88.94 613 HIS A N 1
ATOM 4712 C CA . HIS A 1 613 ? -10.320 -8.956 -12.665 1.00 88.94 613 HIS A CA 1
ATOM 4713 C C . HIS A 1 613 ? -11.407 -8.757 -13.741 1.00 88.94 613 HIS A C 1
ATOM 4715 O O . HIS A 1 613 ? -11.145 -8.513 -14.923 1.00 88.94 613 HIS A O 1
ATOM 4721 N N . ALA A 1 614 ? -12.673 -8.773 -13.321 1.00 85.81 614 ALA A N 1
ATOM 4722 C CA . ALA A 1 614 ? -13.833 -8.664 -14.214 1.00 85.81 614 ALA A CA 1
ATOM 4723 C C . ALA A 1 614 ? -14.014 -7.274 -14.872 1.00 85.81 614 ALA A C 1
ATOM 4725 O O . ALA A 1 614 ? -14.746 -7.127 -15.857 1.00 85.81 614 ALA A O 1
ATOM 4726 N N . GLY A 1 615 ? -13.372 -6.229 -14.335 1.00 79.94 615 GLY A N 1
ATOM 4727 C CA . GLY A 1 615 ? -13.490 -4.855 -14.842 1.00 79.94 615 GLY A CA 1
ATOM 4728 C C . GLY A 1 615 ? -12.710 -4.584 -16.131 1.00 79.94 615 GLY A C 1
ATOM 4729 O O . GLY A 1 615 ? -13.056 -3.666 -16.880 1.00 79.94 615 GLY A O 1
ATOM 4730 N N . TYR A 1 616 ? -11.674 -5.379 -16.396 1.00 78.94 616 TYR A N 1
ATOM 4731 C CA . TYR A 1 616 ? -10.754 -5.214 -17.519 1.00 78.94 616 TYR A CA 1
ATOM 4732 C C . TYR A 1 616 ? -10.141 -6.560 -17.889 1.00 78.94 616 TYR A C 1
ATOM 4734 O O . TYR A 1 616 ? -9.493 -7.175 -17.050 1.00 78.94 616 TYR A O 1
ATOM 4742 N N . ASN A 1 617 ? -10.298 -6.976 -19.145 1.00 73.44 617 ASN A N 1
ATOM 4743 C CA . ASN A 1 617 ? -9.709 -8.203 -19.667 1.00 73.44 617 ASN A CA 1
ATOM 4744 C C . ASN A 1 617 ? -8.927 -7.912 -20.956 1.00 73.44 617 ASN A C 1
ATOM 4746 O O . ASN A 1 617 ? -9.511 -7.613 -22.003 1.00 73.44 617 ASN A O 1
ATOM 4750 N N . TYR A 1 618 ? -7.597 -8.024 -20.879 1.00 63.09 618 TYR A N 1
ATOM 4751 C CA . TYR A 1 618 ? -6.690 -7.829 -22.015 1.00 63.09 618 TYR A CA 1
ATOM 4752 C C . TYR A 1 618 ? -6.458 -9.094 -22.860 1.00 63.09 618 TYR A C 1
ATOM 4754 O O . TYR A 1 618 ? -5.855 -8.993 -23.930 1.00 63.09 618 TYR A O 1
ATOM 4762 N N . LYS A 1 619 ? -6.908 -10.280 -22.414 1.00 64.19 619 LYS A N 1
ATOM 4763 C CA . LYS A 1 619 ? -6.770 -11.544 -23.167 1.00 64.19 619 LYS A CA 1
ATOM 4764 C C . LYS A 1 619 ? -7.682 -11.579 -24.402 1.00 64.19 619 LYS A C 1
ATOM 4766 O O . LYS A 1 619 ? -7.412 -12.324 -25.340 1.00 64.19 619 LYS A O 1
ATOM 4771 N N . VAL A 1 620 ? -8.726 -10.747 -24.446 1.00 52.66 620 VAL A N 1
ATOM 4772 C CA . VAL A 1 620 ? -9.663 -10.636 -25.578 1.00 52.66 620 VAL A CA 1
ATOM 4773 C C . VAL A 1 620 ? -9.352 -9.427 -26.467 1.00 52.66 620 VAL A C 1
ATOM 4775 O O . VAL A 1 620 ? -8.774 -8.439 -26.019 1.00 52.66 620 VAL A O 1
ATOM 4778 N N . THR A 1 621 ? -9.696 -9.504 -27.759 1.00 46.44 621 THR A N 1
ATOM 4779 C CA . THR A 1 621 ? -9.478 -8.411 -28.727 1.00 46.44 621 THR A CA 1
ATOM 4780 C C . THR A 1 621 ? -10.793 -8.033 -29.411 1.00 46.44 621 THR A C 1
ATOM 4782 O O . THR A 1 621 ? -11.355 -8.885 -30.101 1.00 46.44 621 THR A O 1
ATOM 4785 N N . PRO A 1 622 ? -11.278 -6.781 -29.266 1.00 50.53 622 PRO A N 1
ATOM 4786 C CA . PRO A 1 622 ? -10.715 -5.696 -28.445 1.00 50.53 622 PRO A CA 1
ATOM 4787 C C . PRO A 1 622 ? -10.767 -6.009 -26.931 1.00 50.53 622 PRO A C 1
ATOM 4789 O O . PRO A 1 622 ? -11.634 -6.785 -26.525 1.00 50.53 622 PRO A O 1
ATOM 4792 N N . PRO A 1 623 ? -9.878 -5.423 -26.095 1.00 53.62 623 PRO A N 1
ATOM 4793 C CA . PRO A 1 623 ? -9.932 -5.596 -24.644 1.00 53.62 623 PRO A CA 1
ATOM 4794 C C . PRO A 1 623 ? -11.313 -5.242 -24.098 1.00 53.62 623 PRO A C 1
ATOM 4796 O O . PRO A 1 623 ? -11.856 -4.173 -24.398 1.00 53.62 623 PRO A O 1
ATOM 4799 N N . ALA A 1 624 ? -11.886 -6.137 -23.300 1.00 67.38 624 ALA A N 1
ATOM 4800 C CA . ALA A 1 624 ? -13.194 -5.915 -22.708 1.00 67.38 624 ALA A CA 1
ATOM 4801 C C . ALA A 1 624 ? -13.042 -5.047 -21.456 1.00 67.38 624 ALA A C 1
ATOM 4803 O O . ALA A 1 624 ? -12.210 -5.324 -20.593 1.00 67.38 624 ALA A O 1
ATOM 4804 N N . THR A 1 625 ? -13.855 -3.995 -21.355 1.00 71.69 625 THR A N 1
ATOM 4805 C CA . THR A 1 625 ? -13.986 -3.187 -20.138 1.00 71.69 625 THR A CA 1
ATOM 4806 C C . THR A 1 625 ? -15.430 -3.230 -19.677 1.00 71.69 625 THR A C 1
ATOM 4808 O O . THR A 1 625 ? -16.347 -2.893 -20.429 1.00 71.69 625 THR A O 1
ATOM 4811 N N . THR A 1 626 ? -15.630 -3.629 -18.427 1.00 78.19 626 THR A N 1
ATOM 4812 C CA . THR A 1 626 ? -16.962 -3.751 -17.838 1.00 78.19 626 THR A CA 1
ATOM 4813 C C . THR A 1 626 ? -17.082 -2.741 -16.713 1.00 78.19 626 THR A C 1
ATOM 4815 O O . THR A 1 626 ? -16.390 -2.811 -15.696 1.00 78.19 626 THR A O 1
ATOM 4818 N N . LYS A 1 627 ? -17.969 -1.759 -16.888 1.00 77.00 627 LYS A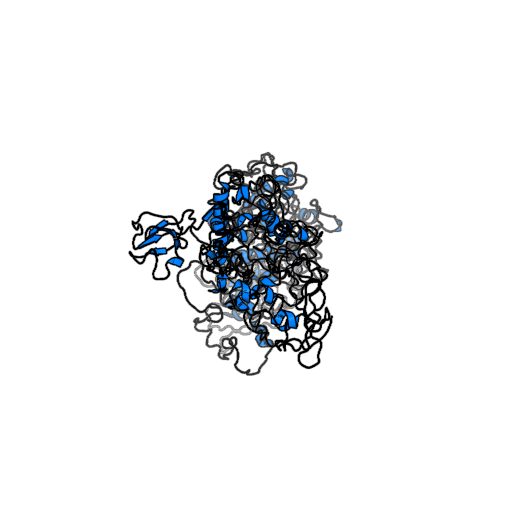 N 1
ATOM 4819 C CA . LYS A 1 627 ? -18.248 -0.783 -15.832 1.00 77.00 627 LYS A CA 1
ATOM 4820 C C . LYS A 1 627 ? -18.916 -1.486 -14.657 1.00 77.00 627 LYS A C 1
ATOM 4822 O O . LYS A 1 627 ? -19.830 -2.279 -14.851 1.00 77.00 627 LYS A O 1
ATOM 4827 N N . ASN A 1 628 ? -18.507 -1.115 -13.446 1.00 73.38 628 ASN A N 1
ATOM 4828 C CA . ASN A 1 628 ? -19.118 -1.577 -12.196 1.00 73.38 628 ASN A CA 1
ATOM 4829 C C . ASN A 1 628 ? -19.089 -3.104 -12.023 1.00 73.38 628 ASN A C 1
ATOM 4831 O O . ASN A 1 628 ? -19.988 -3.664 -11.398 1.00 73.38 628 ASN A O 1
ATOM 4835 N N . ALA A 1 629 ? -18.073 -3.755 -12.594 1.00 84.75 629 ALA A N 1
ATOM 4836 C CA . ALA A 1 629 ? -17.851 -5.181 -12.427 1.00 84.75 629 ALA A CA 1
ATOM 4837 C C . ALA A 1 629 ? -17.639 -5.548 -10.950 1.00 84.75 629 ALA A C 1
ATOM 4839 O O . ALA A 1 629 ? -17.283 -4.697 -10.121 1.00 84.75 629 ALA A O 1
ATOM 4840 N N . ALA A 1 630 ? -17.863 -6.818 -10.634 1.00 89.56 630 ALA A N 1
ATOM 4841 C CA . ALA A 1 630 ? -17.562 -7.345 -9.317 1.00 89.56 630 ALA A CA 1
ATOM 4842 C C . ALA A 1 630 ? -16.054 -7.277 -9.019 1.00 89.56 630 ALA A C 1
ATOM 4844 O O . ALA A 1 630 ? -15.254 -7.132 -9.943 1.00 89.56 630 ALA A O 1
ATOM 4845 N N . VAL A 1 631 ? -15.706 -7.313 -7.735 1.00 90.88 631 VAL A N 1
ATOM 4846 C CA . VAL A 1 631 ? -14.330 -7.480 -7.249 1.00 90.88 631 VAL A CA 1
ATOM 4847 C C . VAL A 1 631 ? -14.249 -8.764 -6.444 1.00 90.88 631 VAL A C 1
ATOM 4849 O O . VAL A 1 631 ? -15.183 -9.076 -5.702 1.00 90.88 631 VAL A O 1
ATOM 4852 N N . ASP A 1 632 ? -13.139 -9.474 -6.579 1.00 94.81 632 ASP A N 1
ATOM 4853 C CA . ASP A 1 632 ? -12.895 -10.736 -5.891 1.00 94.81 632 ASP A CA 1
ATOM 4854 C C . ASP A 1 632 ? -11.868 -10.547 -4.773 1.00 94.81 632 ASP A C 1
ATOM 4856 O O . ASP A 1 632 ? -10.712 -10.186 -5.010 1.00 94.81 632 ASP A O 1
ATOM 4860 N N . LEU A 1 633 ? -12.312 -10.786 -3.540 1.00 95.62 633 LEU A N 1
ATOM 4861 C CA . LEU A 1 633 ? -11.540 -10.596 -2.318 1.00 95.62 633 LEU A CA 1
ATOM 4862 C C . LEU A 1 633 ? -11.060 -11.938 -1.767 1.00 95.62 633 LEU A C 1
ATOM 4864 O O . LEU A 1 633 ? -11.765 -12.944 -1.846 1.00 95.62 633 LEU A O 1
ATOM 4868 N N . VAL A 1 634 ? -9.870 -11.933 -1.177 1.00 95.06 634 VAL A N 1
ATOM 4869 C CA . VAL A 1 634 ? -9.211 -13.121 -0.621 1.00 95.06 634 VAL A CA 1
ATOM 4870 C C . VAL A 1 634 ? -9.703 -13.405 0.796 1.00 95.06 634 VAL A C 1
ATOM 4872 O O . VAL A 1 634 ? -9.637 -12.528 1.648 1.00 95.06 634 VAL A O 1
ATOM 4875 N N . ILE A 1 635 ? -10.121 -14.629 1.104 1.00 92.75 635 ILE A N 1
ATOM 4876 C CA . ILE A 1 635 ? -10.265 -15.075 2.498 1.00 92.75 635 ILE A CA 1
ATOM 4877 C C . ILE A 1 635 ? -8.966 -15.774 2.886 1.00 92.75 635 ILE A C 1
ATOM 4879 O O . ILE A 1 635 ? -8.624 -16.788 2.294 1.00 92.75 635 ILE A O 1
ATOM 4883 N N . TRP A 1 636 ? -8.234 -15.220 3.852 1.00 89.69 636 TRP A N 1
ATOM 4884 C CA . TRP A 1 636 ? -6.968 -15.798 4.303 1.00 89.69 636 TRP A CA 1
ATOM 4885 C C . TRP A 1 636 ? -7.169 -17.082 5.104 1.00 89.69 636 TRP A C 1
ATOM 4887 O O . TRP A 1 636 ? -8.028 -17.150 5.986 1.00 89.69 636 TRP A O 1
ATOM 4897 N N . GLU A 1 637 ? -6.310 -18.058 4.831 1.00 86.06 637 GLU A N 1
ATOM 4898 C CA . GLU A 1 637 ? -6.116 -19.242 5.659 1.00 86.06 637 GLU A CA 1
ATOM 4899 C C . GLU A 1 637 ? -5.108 -18.934 6.786 1.00 86.06 637 GLU A C 1
ATOM 4901 O O . GLU A 1 637 ? -4.556 -17.829 6.835 1.00 86.06 637 GLU A O 1
ATOM 4906 N N . PRO A 1 638 ? -4.896 -19.854 7.746 1.00 84.69 638 PRO A N 1
ATOM 4907 C CA . PRO A 1 638 ? -3.935 -19.663 8.830 1.00 84.69 638 PRO A CA 1
ATOM 4908 C C . PRO A 1 638 ? -2.523 -19.443 8.292 1.00 84.69 638 PRO A C 1
ATOM 4910 O O . PRO A 1 638 ? -1.898 -20.353 7.760 1.00 84.69 638 PRO A O 1
ATOM 4913 N N . GLY A 1 639 ? -2.040 -18.215 8.418 1.00 82.50 639 GLY A N 1
ATOM 4914 C CA . GLY A 1 639 ? -0.698 -17.802 8.045 1.00 82.50 639 GLY A CA 1
ATOM 4915 C C . GLY A 1 639 ? -0.390 -17.698 6.565 1.00 82.50 639 GLY A C 1
ATOM 4916 O O . GLY A 1 639 ? 0.697 -17.245 6.207 1.00 82.50 639 GLY A O 1
ATOM 4917 N N . VAL A 1 640 ? -1.330 -18.084 5.706 1.00 85.88 640 VAL A N 1
ATOM 4918 C CA . VAL A 1 640 ? -1.086 -18.219 4.276 1.00 85.88 640 VAL A CA 1
ATOM 4919 C C . VAL A 1 640 ? -2.237 -17.643 3.466 1.00 85.88 640 VAL A C 1
ATOM 4921 O O . VAL A 1 640 ? -3.421 -17.792 3.783 1.00 85.88 640 VAL A O 1
ATOM 4924 N N . ARG A 1 641 ? -1.869 -16.949 2.390 1.00 88.12 641 ARG A N 1
ATOM 4925 C CA . ARG A 1 641 ? -2.810 -16.544 1.353 1.00 88.12 641 ARG A CA 1
ATOM 4926 C C . ARG A 1 641 ? -3.137 -17.789 0.517 1.00 88.12 641 ARG A C 1
ATOM 4928 O O . ARG A 1 641 ? -2.201 -18.377 -0.022 1.00 88.12 641 ARG A O 1
ATOM 4935 N N . PRO A 1 642 ? -4.410 -18.178 0.339 1.00 88.94 642 PRO A N 1
ATOM 4936 C CA . PRO A 1 642 ? -4.733 -19.384 -0.416 1.00 88.94 642 PRO A CA 1
ATOM 4937 C C . PRO A 1 642 ? -4.244 -19.329 -1.867 1.00 88.94 642 PRO A C 1
ATOM 4939 O O . PRO A 1 642 ? -4.218 -18.263 -2.491 1.00 88.94 642 PRO A O 1
ATOM 4942 N N . SER A 1 643 ? -3.913 -20.498 -2.418 1.00 86.75 643 SER A N 1
ATOM 4943 C CA . SER A 1 643 ? -3.465 -20.675 -3.809 1.00 86.75 643 SER A CA 1
ATOM 4944 C C . SER A 1 643 ? -4.591 -21.065 -4.774 1.00 86.75 643 SER A C 1
ATOM 4946 O O . SER A 1 643 ? -4.447 -20.923 -5.986 1.00 86.75 643 SER A O 1
ATOM 4948 N N . LYS A 1 644 ? -5.736 -21.525 -4.252 1.00 89.94 644 LYS A N 1
ATOM 4949 C CA . LYS A 1 644 ? -6.925 -21.886 -5.039 1.00 89.94 644 LYS A CA 1
ATOM 4950 C C . LYS A 1 644 ? -8.034 -20.858 -4.861 1.00 89.94 644 LYS A C 1
ATOM 4952 O O . LYS A 1 644 ? -8.337 -20.479 -3.734 1.00 89.94 644 LYS A O 1
ATOM 4957 N N . TYR A 1 645 ? -8.694 -20.484 -5.954 1.00 91.88 645 TYR A N 1
ATOM 4958 C CA . TYR A 1 645 ? -9.887 -19.635 -5.948 1.00 91.88 645 TYR A CA 1
ATOM 4959 C C . TYR A 1 645 ? -11.158 -20.483 -5.760 1.00 91.88 645 TYR A C 1
ATOM 4961 O O . TYR A 1 645 ? -11.554 -21.226 -6.661 1.00 91.88 645 TYR A O 1
ATOM 4969 N N . ILE A 1 646 ? -11.794 -20.384 -4.588 1.00 90.94 646 ILE A N 1
ATOM 4970 C CA . ILE A 1 646 ? -12.965 -21.178 -4.188 1.00 90.94 646 ILE A CA 1
ATOM 4971 C C . ILE A 1 646 ? -14.030 -20.240 -3.614 1.00 90.94 646 ILE A C 1
ATOM 4973 O O . ILE A 1 646 ? -13.872 -19.674 -2.533 1.00 90.94 646 ILE A O 1
ATOM 4977 N N . THR A 1 647 ? -15.144 -20.090 -4.330 1.00 89.19 647 THR A N 1
ATOM 4978 C CA . THR A 1 647 ? -16.245 -19.172 -3.972 1.00 89.19 647 THR A CA 1
ATOM 4979 C C . THR A 1 647 ? -17.318 -19.808 -3.095 1.00 89.19 647 THR A C 1
ATOM 4981 O O . THR A 1 647 ? -18.302 -19.161 -2.743 1.00 89.19 647 THR A O 1
ATOM 4984 N N . THR A 1 648 ? -17.210 -21.101 -2.797 1.00 87.50 648 THR A N 1
ATOM 4985 C CA . THR A 1 648 ? -18.211 -21.830 -2.014 1.00 87.50 648 THR A CA 1
ATOM 4986 C C . THR A 1 648 ? -17.515 -22.878 -1.166 1.00 87.50 648 THR A C 1
ATOM 4988 O O . THR A 1 648 ? -16.840 -23.752 -1.700 1.00 87.50 648 THR A O 1
ATOM 4991 N N . ALA A 1 649 ? -17.679 -22.777 0.150 1.00 86.56 649 ALA A N 1
ATOM 4992 C CA . ALA A 1 649 ? -17.178 -23.770 1.088 1.00 86.56 649 ALA A CA 1
ATOM 4993 C C . ALA A 1 649 ? -17.995 -25.064 1.022 1.00 86.56 649 ALA A C 1
ATOM 4995 O O . ALA A 1 649 ? -19.187 -25.069 0.697 1.00 86.56 649 ALA A O 1
ATOM 4996 N N . SER A 1 650 ? -17.356 -26.159 1.411 1.00 87.94 650 SER A N 1
ATOM 4997 C CA . SER A 1 650 ? -18.033 -27.428 1.647 1.00 87.94 650 SER A CA 1
ATOM 4998 C C . SER A 1 650 ? -18.953 -27.317 2.859 1.00 87.94 650 SER A C 1
ATOM 5000 O O . SER A 1 650 ? -18.568 -26.761 3.889 1.00 87.94 650 SER A O 1
ATOM 5002 N N . VAL A 1 651 ? -20.164 -27.862 2.744 1.00 86.69 651 VAL A N 1
ATOM 5003 C CA . VAL A 1 651 ? -21.165 -27.863 3.816 1.00 86.69 651 VAL A CA 1
ATOM 5004 C C . VAL A 1 651 ? -21.560 -29.295 4.121 1.00 86.69 651 VAL A C 1
ATOM 5006 O O . VAL A 1 651 ? -21.907 -30.038 3.203 1.00 86.69 651 VAL A O 1
ATOM 5009 N N . VAL A 1 652 ? -21.549 -29.649 5.403 1.00 84.50 652 VAL A N 1
ATOM 5010 C CA . VAL A 1 652 ? -21.986 -30.957 5.902 1.00 84.50 652 VAL A CA 1
ATOM 5011 C C . VAL A 1 652 ? -23.065 -30.799 6.972 1.00 84.50 652 VAL A C 1
ATOM 5013 O O . VAL A 1 652 ? -23.226 -29.741 7.583 1.00 84.50 652 VAL A O 1
ATOM 5016 N N . LYS A 1 653 ? -23.838 -31.852 7.200 1.00 85.69 653 LYS A N 1
ATOM 5017 C CA . LYS A 1 653 ? -24.808 -32.005 8.273 1.00 85.69 653 LYS A CA 1
ATOM 5018 C C . LYS A 1 653 ? -24.239 -32.957 9.306 1.00 85.69 653 LYS A C 1
ATOM 5020 O O . LYS A 1 653 ? -23.777 -34.038 8.953 1.00 85.69 653 LYS A O 1
ATOM 5025 N N . HIS A 1 654 ? -24.330 -32.558 10.569 1.00 77.62 654 HIS A N 1
ATOM 5026 C CA . HIS A 1 654 ? -24.053 -33.431 11.696 1.00 77.62 654 HIS A CA 1
ATOM 5027 C C . HIS A 1 654 ? -25.023 -33.197 12.842 1.00 77.62 654 HIS A C 1
ATOM 5029 O O . HIS A 1 654 ? -25.285 -32.050 13.202 1.00 77.62 654 HIS A O 1
ATOM 5035 N N . ASN A 1 655 ? -25.581 -34.268 13.416 1.00 76.56 655 ASN A N 1
ATOM 5036 C CA . ASN A 1 655 ? -26.422 -34.194 14.619 1.00 76.56 655 ASN A CA 1
ATOM 5037 C C . ASN A 1 655 ? -27.574 -33.166 14.504 1.00 76.56 655 ASN A C 1
ATOM 5039 O O . ASN A 1 655 ? -27.914 -32.460 15.457 1.00 76.56 655 ASN A O 1
ATOM 5043 N N . GLY A 1 656 ? -28.184 -33.053 13.317 1.00 79.38 656 GLY A N 1
ATOM 5044 C CA . GLY A 1 656 ? -29.287 -32.117 13.066 1.00 79.38 656 GLY A CA 1
ATOM 5045 C C . GLY A 1 656 ? -28.876 -30.649 12.890 1.00 79.38 656 GLY A C 1
ATOM 5046 O O . GLY A 1 656 ? -29.740 -29.770 12.950 1.00 79.38 656 GLY A O 1
ATOM 5047 N N . ARG A 1 657 ? -27.590 -30.360 12.662 1.00 78.88 657 ARG A N 1
ATOM 5048 C CA . ARG A 1 657 ? -27.055 -29.018 12.371 1.00 78.88 657 ARG A CA 1
ATOM 5049 C C . ARG A 1 657 ? -26.233 -28.992 11.091 1.00 78.88 657 ARG A C 1
ATOM 5051 O O . ARG A 1 657 ? -25.742 -30.028 10.655 1.00 78.88 657 ARG A O 1
ATOM 5058 N N . LYS A 1 658 ? -26.113 -27.810 10.483 1.00 83.25 658 LYS A N 1
ATOM 5059 C CA . LYS A 1 658 ? -25.242 -27.562 9.325 1.00 83.25 658 LYS A CA 1
ATOM 5060 C C . LYS A 1 658 ? -23.908 -26.970 9.764 1.00 83.25 658 LYS A C 1
ATOM 5062 O O . LYS A 1 658 ? -23.886 -26.059 10.590 1.00 83.25 658 LYS A O 1
ATOM 5067 N N . TYR A 1 659 ? -22.843 -27.452 9.142 1.00 81.00 659 TYR A N 1
ATOM 5068 C CA . TYR A 1 659 ? -21.476 -27.011 9.351 1.00 81.00 659 TYR A CA 1
ATOM 5069 C C . TYR A 1 659 ? -20.855 -26.594 8.024 1.00 81.00 659 TYR A C 1
ATOM 5071 O O . TYR A 1 659 ? -20.897 -27.355 7.058 1.00 81.00 659 TYR A O 1
ATOM 5079 N N . THR A 1 660 ? -20.251 -25.412 7.993 1.00 85.69 660 THR A N 1
ATOM 5080 C CA . THR A 1 660 ? -19.509 -24.898 6.838 1.00 85.69 660 THR A CA 1
ATOM 5081 C C . THR A 1 660 ? -18.009 -25.017 7.090 1.00 85.69 660 THR A C 1
ATOM 5083 O O . THR A 1 660 ? -17.529 -24.642 8.161 1.00 85.69 660 THR A O 1
ATOM 5086 N N . SER A 1 661 ? -17.263 -25.530 6.111 1.00 83.25 661 SER A N 1
ATOM 5087 C CA . SER A 1 661 ? -15.803 -25.615 6.183 1.00 83.25 661 SER A CA 1
ATOM 5088 C C . SER A 1 661 ? -15.182 -24.215 6.174 1.00 83.25 661 SER A C 1
ATOM 5090 O O . SER A 1 661 ? -15.463 -23.395 5.299 1.00 83.25 661 SER A O 1
ATOM 5092 N N . ILE A 1 662 ? -14.336 -23.951 7.165 1.00 78.56 662 ILE A N 1
ATOM 5093 C CA . ILE A 1 662 ? -13.567 -22.707 7.322 1.00 78.56 662 ILE A CA 1
ATOM 5094 C C . ILE A 1 662 ? -12.058 -22.926 7.155 1.00 78.56 662 ILE A C 1
ATOM 5096 O O . ILE A 1 662 ? -11.296 -21.963 7.179 1.00 78.56 662 ILE A O 1
ATOM 5100 N N . LEU A 1 663 ? -11.626 -24.182 7.017 1.00 80.50 663 LEU A N 1
ATOM 5101 C CA . LEU A 1 663 ? -10.275 -24.565 6.617 1.00 80.50 663 LEU A CA 1
ATOM 5102 C C . LEU A 1 663 ? -10.335 -25.880 5.830 1.00 80.50 663 LEU A C 1
ATOM 5104 O O . LEU A 1 663 ? -10.975 -26.840 6.284 1.00 80.50 663 LEU A O 1
ATOM 5108 N N . SER A 1 664 ? -9.673 -25.918 4.671 1.00 84.62 664 SER A N 1
ATOM 5109 C CA . SER A 1 664 ? -9.652 -27.113 3.833 1.00 84.62 664 SER A CA 1
ATOM 5110 C C . SER A 1 664 ? -9.048 -28.292 4.597 1.00 84.62 664 SER A C 1
ATOM 5112 O O . SER A 1 664 ? -8.006 -28.172 5.241 1.00 84.62 664 SER A O 1
ATOM 5114 N N . ASN A 1 665 ? -9.728 -29.437 4.576 1.00 82.00 665 ASN A N 1
ATOM 5115 C CA . ASN A 1 665 ? -9.306 -30.633 5.302 1.00 82.00 665 ASN A CA 1
ATOM 5116 C C . ASN A 1 665 ? -9.748 -31.914 4.596 1.00 82.00 665 ASN A C 1
ATOM 5118 O O . ASN A 1 665 ? -10.661 -31.914 3.774 1.00 82.00 665 ASN A O 1
ATOM 5122 N N . THR A 1 666 ? -9.102 -33.022 4.947 1.00 85.00 666 THR A N 1
ATOM 5123 C CA . THR A 1 666 ? -9.550 -34.366 4.569 1.00 85.00 666 THR A CA 1
ATOM 5124 C C . THR A 1 666 ? -10.036 -35.067 5.824 1.00 85.00 666 THR A C 1
ATOM 5126 O O . THR A 1 666 ? -9.301 -35.111 6.812 1.00 85.00 666 THR A O 1
ATOM 5129 N N . SER A 1 667 ? -11.254 -35.612 5.813 1.00 77.00 667 SER A N 1
ATOM 5130 C CA . SER A 1 667 ? -11.763 -36.285 7.012 1.00 77.00 667 SER A CA 1
ATOM 5131 C C . SER A 1 667 ? -10.964 -37.555 7.311 1.00 77.00 667 SER A C 1
ATOM 5133 O O . SER A 1 667 ? -10.722 -38.392 6.431 1.00 77.00 667 SER A O 1
ATOM 5135 N N . SER A 1 668 ? -10.565 -37.700 8.573 1.00 75.38 668 SER A N 1
ATOM 5136 C CA . SER A 1 668 ? -9.837 -38.872 9.068 1.00 75.38 668 SER A CA 1
ATOM 5137 C C . SER A 1 668 ? -10.739 -39.853 9.824 1.00 75.38 668 SER A C 1
ATOM 5139 O O . SER A 1 668 ? -10.317 -40.977 10.098 1.00 75.38 668 SER A O 1
ATOM 5141 N N . ALA A 1 669 ? -11.990 -39.469 10.113 1.00 70.25 669 ALA A N 1
ATOM 5142 C CA . ALA A 1 669 ? -12.973 -40.284 10.818 1.00 70.25 669 ALA A CA 1
ATOM 5143 C C . ALA A 1 669 ? -14.360 -40.235 10.154 1.00 70.25 669 ALA A C 1
ATOM 5145 O O . ALA A 1 669 ? -14.747 -39.256 9.522 1.00 70.25 669 ALA A O 1
ATOM 5146 N N . SER A 1 670 ? -15.128 -41.317 10.313 1.00 70.50 670 SER A N 1
ATOM 5147 C CA . SER A 1 670 ? -16.520 -41.406 9.854 1.00 70.50 670 SER A CA 1
ATOM 5148 C C . SER A 1 670 ? -17.534 -40.998 10.926 1.00 70.50 670 SER A C 1
ATOM 5150 O O . SER A 1 670 ? -18.729 -41.065 10.666 1.00 70.50 670 SER A O 1
ATOM 5152 N N . SER A 1 671 ? -17.084 -40.621 12.125 1.00 67.94 671 SER A N 1
ATOM 5153 C CA . SER A 1 671 ? -17.934 -40.282 13.278 1.00 67.94 671 SER A CA 1
ATOM 5154 C C . SER A 1 671 ? -17.946 -38.797 13.634 1.00 67.94 671 SER A C 1
ATOM 5156 O O . SER A 1 671 ? -18.743 -38.396 14.474 1.00 67.94 671 SER A O 1
ATOM 5158 N N . GLU A 1 672 ? -17.068 -38.001 13.031 1.00 65.75 672 GLU A N 1
ATOM 5159 C CA . GLU A 1 672 ? -16.981 -36.563 13.251 1.00 65.75 672 GLU A CA 1
ATOM 5160 C C . GLU A 1 672 ? -16.531 -35.874 11.956 1.00 65.75 672 GLU A C 1
ATOM 5162 O O . GLU A 1 672 ? -15.718 -36.431 11.209 1.00 65.75 672 GLU A O 1
ATOM 5167 N N . PRO A 1 673 ? -17.045 -34.674 11.657 1.00 58.34 673 PRO A N 1
ATOM 5168 C CA . PRO A 1 673 ? -16.569 -33.886 10.534 1.00 58.34 673 PRO A CA 1
ATOM 5169 C C . PRO A 1 673 ? -15.195 -33.300 10.895 1.00 58.34 673 PRO A C 1
ATOM 5171 O O . PRO A 1 673 ? -15.119 -32.187 11.392 1.00 58.34 673 PRO A O 1
ATOM 5174 N N . GLY A 1 674 ? -14.086 -34.022 10.704 1.00 60.81 674 GLY A N 1
ATOM 5175 C CA . GLY A 1 674 ? -12.762 -33.462 11.009 1.00 60.81 674 GLY A CA 1
ATOM 5176 C C . GLY A 1 674 ? -11.569 -34.408 10.884 1.00 60.81 674 GLY A C 1
ATOM 5177 O O . GLY A 1 674 ? -11.709 -35.603 10.624 1.00 60.81 674 GLY A O 1
ATOM 5178 N N . ALA A 1 675 ? -10.377 -33.830 11.065 1.00 57.78 675 ALA A N 1
ATOM 5179 C CA . ALA A 1 675 ? -9.079 -34.505 11.066 1.00 57.78 675 ALA A CA 1
ATOM 5180 C C . ALA A 1 675 ? -8.641 -34.987 12.477 1.00 57.78 675 ALA A C 1
ATOM 5182 O O . ALA A 1 675 ? -7.449 -35.175 12.716 1.00 57.78 675 ALA A O 1
ATOM 5183 N N . GLY A 1 676 ? -9.580 -35.185 13.414 1.00 58.69 676 GLY A N 1
ATOM 5184 C CA . GLY A 1 676 ? -9.334 -35.549 14.819 1.00 58.69 676 GLY A CA 1
ATOM 5185 C C . GLY A 1 676 ? -9.978 -34.579 15.825 1.00 58.69 676 GLY A C 1
ATOM 5186 O O . GLY A 1 676 ? -10.806 -33.752 15.449 1.00 58.69 676 GLY A O 1
ATOM 5187 N N . ALA A 1 677 ? -9.545 -34.646 17.093 1.00 53.50 677 ALA A N 1
ATOM 5188 C CA . ALA A 1 677 ? -10.185 -34.067 18.291 1.00 53.50 677 ALA A CA 1
ATOM 5189 C C . ALA A 1 677 ? -10.369 -32.526 18.359 1.00 53.50 677 ALA A C 1
ATOM 5191 O O . ALA A 1 677 ? -10.878 -32.036 19.359 1.00 53.50 677 ALA A O 1
ATOM 5192 N N . GLU A 1 678 ? -9.990 -31.770 17.324 1.00 67.12 678 GLU A N 1
ATOM 5193 C CA . GLU A 1 678 ? -10.019 -30.293 17.277 1.00 67.12 678 GLU A CA 1
ATOM 5194 C C . GLU A 1 678 ? -10.859 -29.781 16.085 1.00 67.12 678 GLU A C 1
ATOM 5196 O O . GLU A 1 678 ? -10.488 -28.829 15.386 1.00 67.12 678 GLU A O 1
ATOM 5201 N N . TRP A 1 679 ? -11.961 -30.466 15.768 1.00 72.69 679 TRP A N 1
ATOM 5202 C CA . TRP A 1 679 ? -12.739 -30.255 14.541 1.00 72.69 679 TRP A CA 1
ATOM 5203 C C . TRP A 1 679 ? -13.356 -28.845 14.419 1.00 72.69 679 TRP A C 1
ATOM 5205 O O . TRP A 1 679 ? -13.530 -28.356 13.299 1.00 72.69 679 TRP A O 1
ATOM 5215 N N . GLU A 1 680 ? -13.579 -28.132 15.528 1.00 70.81 680 GLU A N 1
ATOM 5216 C CA . GLU A 1 680 ? -13.990 -26.718 15.565 1.00 70.81 680 GLU A CA 1
ATOM 5217 C C . GLU A 1 680 ? -12.976 -25.782 14.880 1.00 70.81 680 GLU A C 1
ATOM 5219 O O . GLU A 1 680 ? -13.305 -24.660 14.488 1.00 70.81 680 GLU A O 1
ATOM 5224 N N . THR A 1 681 ? -11.740 -26.245 14.677 1.00 74.12 681 THR A N 1
ATOM 5225 C CA . THR A 1 681 ? -10.729 -25.541 13.880 1.00 74.12 681 THR A CA 1
ATOM 5226 C C . THR A 1 681 ? -11.107 -25.495 12.401 1.00 74.12 681 THR A C 1
ATOM 5228 O O . THR A 1 681 ? -10.793 -24.518 11.719 1.00 74.12 681 THR A O 1
ATOM 5231 N N . TYR A 1 682 ? -11.774 -26.525 11.888 1.00 77.00 682 TYR A N 1
ATOM 5232 C CA . TYR A 1 682 ? -12.028 -26.706 10.457 1.00 77.00 682 TYR A CA 1
ATOM 5233 C C . TYR A 1 682 ? -13.460 -26.373 10.048 1.00 77.00 682 TYR A C 1
ATOM 5235 O O . TYR A 1 682 ? -13.712 -26.139 8.864 1.00 77.00 682 TYR A O 1
ATOM 5243 N N . TRP A 1 683 ? -14.382 -26.307 11.009 1.00 79.06 683 TRP A N 1
ATOM 5244 C CA . TRP A 1 683 ? -15.811 -26.173 10.752 1.00 79.06 683 TRP A CA 1
ATOM 5245 C C . TRP A 1 683 ? -16.459 -25.083 11.602 1.00 79.06 683 TRP A C 1
ATOM 5247 O O . TRP A 1 683 ? -16.212 -24.964 12.799 1.00 79.06 683 TRP A O 1
ATOM 5257 N N . ARG A 1 684 ? -17.354 -24.313 10.980 1.00 79.69 684 ARG A N 1
ATOM 5258 C CA . ARG A 1 684 ? -18.246 -23.358 11.644 1.00 79.69 684 ARG A CA 1
ATOM 5259 C C . ARG A 1 684 ? -19.654 -23.941 11.715 1.00 79.69 684 ARG A C 1
ATOM 5261 O O . ARG A 1 684 ? -20.215 -24.287 10.681 1.00 79.69 684 ARG A O 1
ATOM 5268 N N . ASP A 1 685 ? -20.232 -24.011 12.915 1.00 77.06 685 ASP A N 1
ATOM 5269 C CA . ASP A 1 685 ? -21.664 -24.301 13.105 1.00 77.06 685 ASP A CA 1
ATOM 5270 C C . ASP A 1 685 ? -22.484 -23.106 12.599 1.00 77.06 685 ASP A C 1
ATOM 5272 O O . ASP A 1 685 ? -22.376 -21.998 13.132 1.00 77.06 685 ASP A O 1
ATOM 5276 N N . ASP A 1 686 ? -23.308 -23.314 11.573 1.00 69.88 686 ASP A N 1
ATOM 5277 C CA . ASP A 1 686 ? -24.145 -22.250 11.009 1.00 69.88 686 ASP A CA 1
ATOM 5278 C C . ASP A 1 686 ? -25.457 -22.061 11.794 1.00 69.88 686 ASP A C 1
ATOM 5280 O O . ASP A 1 686 ? -26.291 -21.225 11.440 1.00 69.88 686 ASP A O 1
ATOM 5284 N N . GLY A 1 687 ? -25.694 -22.860 12.843 1.00 62.66 687 GLY A N 1
ATOM 5285 C CA . GLY A 1 687 ? -26.868 -22.782 13.715 1.00 62.66 687 GLY A CA 1
ATOM 5286 C C . GLY A 1 687 ? -28.197 -23.127 13.032 1.00 62.66 687 GLY A C 1
ATOM 5287 O O . GLY A 1 687 ? -29.253 -23.089 13.668 1.00 62.66 687 GLY A O 1
ATOM 5288 N N . ALA A 1 688 ? -28.171 -23.470 11.742 1.00 69.50 688 ALA A N 1
ATOM 5289 C CA . ALA A 1 688 ? -29.341 -23.844 10.971 1.00 69.50 688 ALA A CA 1
ATOM 5290 C C . ALA A 1 688 ? -29.748 -25.287 11.290 1.00 69.50 688 ALA A C 1
ATOM 5292 O O . ALA A 1 688 ? -28.955 -26.218 11.129 1.00 69.50 688 ALA A O 1
ATOM 5293 N N . ALA A 1 689 ? -31.010 -25.473 11.690 1.00 70.56 689 ALA A N 1
ATOM 5294 C CA . ALA A 1 689 ? -31.591 -26.801 11.839 1.00 70.56 689 ALA A CA 1
ATOM 5295 C C . ALA A 1 689 ? -31.499 -27.562 10.505 1.00 70.56 689 ALA A C 1
ATOM 5297 O O . ALA A 1 689 ? -31.895 -27.057 9.449 1.00 70.56 689 ALA A O 1
ATOM 5298 N N . ALA A 1 690 ? -30.963 -28.774 10.565 1.00 74.44 690 ALA A N 1
ATOM 5299 C CA . ALA A 1 690 ? -30.773 -29.664 9.433 1.00 74.44 690 ALA A CA 1
ATOM 5300 C C . ALA A 1 690 ? -31.531 -30.981 9.659 1.00 74.44 690 ALA A C 1
ATOM 5302 O O . ALA A 1 690 ? -32.041 -31.243 10.748 1.00 74.44 690 ALA A O 1
ATOM 5303 N N . GLY A 1 691 ? -31.618 -31.815 8.619 1.00 73.88 691 GLY A N 1
ATOM 5304 C CA . GLY A 1 691 ? -32.063 -33.199 8.793 1.00 73.88 691 GLY A CA 1
ATOM 5305 C C . GLY A 1 691 ? -31.147 -33.950 9.765 1.00 73.88 691 GLY A C 1
ATOM 5306 O O . GLY A 1 691 ? -29.995 -33.569 9.951 1.00 73.88 691 GLY A O 1
ATOM 5307 N N . THR A 1 692 ? -31.658 -35.011 10.388 1.00 75.31 692 THR A N 1
ATOM 5308 C CA . THR A 1 692 ? -30.901 -35.842 11.342 1.00 75.31 692 THR A CA 1
ATOM 5309 C C . THR A 1 692 ? -29.925 -36.808 10.669 1.00 75.31 692 THR A C 1
ATOM 5311 O O . THR A 1 692 ? -29.248 -37.550 11.367 1.00 75.31 692 THR A O 1
ATOM 5314 N N . GLU A 1 693 ? -29.900 -36.848 9.336 1.00 78.12 693 GLU A N 1
ATOM 5315 C CA . GLU A 1 693 ? -28.960 -37.659 8.566 1.00 78.12 693 GLU A CA 1
ATOM 5316 C C . GLU A 1 693 ? -27.644 -36.906 8.384 1.00 78.12 693 GLU A C 1
ATOM 5318 O O . GLU A 1 693 ? -27.618 -35.783 7.870 1.00 78.12 693 GLU A O 1
ATOM 5323 N N . ASP A 1 694 ? -26.574 -37.564 8.808 1.00 79.56 694 ASP A N 1
ATOM 5324 C CA . ASP A 1 694 ? -25.197 -37.141 8.621 1.00 79.56 694 ASP A CA 1
ATOM 5325 C C . ASP A 1 694 ? -24.786 -37.359 7.149 1.00 79.56 694 ASP A C 1
ATOM 5327 O O . ASP A 1 694 ? -25.065 -38.417 6.581 1.00 79.56 694 ASP A O 1
ATOM 5331 N N . ASP A 1 695 ? -24.156 -36.369 6.506 1.00 82.44 695 ASP A N 1
ATOM 5332 C CA . ASP A 1 695 ? -23.798 -36.418 5.071 1.00 82.44 695 ASP A CA 1
ATOM 5333 C C . ASP A 1 695 ? -22.288 -36.300 4.783 1.00 82.44 695 ASP A C 1
ATOM 5335 O O . ASP A 1 695 ? -21.890 -36.150 3.624 1.00 82.44 695 ASP A O 1
ATOM 5339 N N . TRP A 1 696 ? -21.431 -36.434 5.803 1.00 79.50 696 TRP A N 1
ATOM 5340 C CA . TRP A 1 696 ? -19.983 -36.501 5.600 1.00 79.50 696 TRP A CA 1
ATOM 5341 C C . TRP A 1 696 ? -19.514 -37.921 5.243 1.00 79.50 696 TRP A C 1
ATOM 5343 O O . TRP A 1 696 ? -20.018 -38.944 5.705 1.00 79.50 696 TRP A O 1
ATOM 5353 N N . VAL A 1 697 ? -18.476 -37.970 4.423 1.00 79.88 697 VAL A N 1
ATOM 5354 C CA . VAL A 1 697 ? -17.812 -39.160 3.899 1.00 79.88 697 VAL A CA 1
ATOM 5355 C C . VAL A 1 697 ? -16.347 -39.178 4.352 1.00 79.88 697 VAL A C 1
ATOM 5357 O O . VAL A 1 697 ? -15.684 -38.1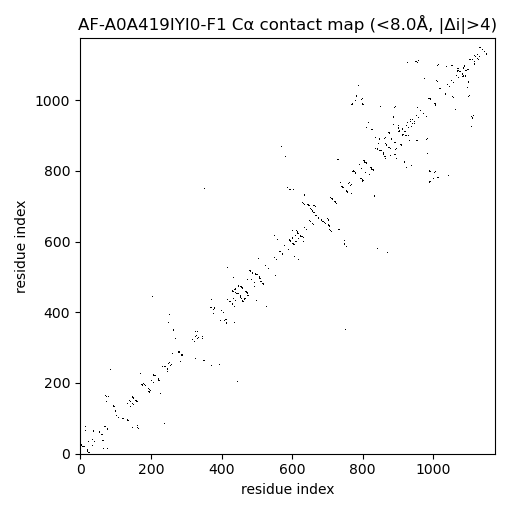35 4.366 1.00 79.88 697 VAL A O 1
ATOM 5360 N N . LEU A 1 698 ? -15.852 -40.361 4.741 1.00 82.62 698 LEU A N 1
ATOM 5361 C CA . LEU A 1 698 ? -14.453 -40.613 5.120 1.00 82.62 698 LEU A CA 1
ATOM 5362 C C . LEU A 1 698 ? -13.507 -40.371 3.930 1.00 82.62 698 LEU A C 1
ATOM 5364 O O . LEU A 1 698 ? -13.863 -40.688 2.794 1.00 82.62 698 LEU A O 1
ATOM 5368 N N . SER A 1 699 ? -12.305 -39.839 4.179 1.00 82.06 699 SER A N 1
ATOM 5369 C CA . SER A 1 699 ? -11.276 -39.597 3.150 1.00 82.06 699 SER A CA 1
ATOM 5370 C C . SER A 1 699 ? -11.729 -38.684 2.004 1.00 82.06 699 SER A C 1
ATOM 5372 O O . SER A 1 699 ? -11.154 -38.702 0.917 1.00 82.06 699 SER A O 1
ATOM 5374 N N . THR A 1 700 ? -12.770 -37.885 2.236 1.00 83.75 700 THR A N 1
ATOM 5375 C CA . THR A 1 700 ? -13.228 -36.859 1.297 1.00 83.75 700 THR A CA 1
ATOM 5376 C C . THR A 1 700 ? -12.566 -35.534 1.643 1.00 83.75 700 THR A C 1
ATOM 5378 O O . THR A 1 700 ? -12.438 -35.193 2.820 1.00 83.75 700 THR A O 1
ATOM 5381 N N . VAL A 1 701 ? -12.136 -34.805 0.612 1.00 85.00 701 VAL A N 1
ATOM 5382 C CA . VAL A 1 701 ? -11.591 -33.453 0.748 1.00 85.00 701 VAL A CA 1
ATOM 5383 C C . VAL A 1 701 ? -12.754 -32.473 0.856 1.00 85.00 701 VAL A C 1
ATOM 5385 O O . VAL A 1 701 ? -13.580 -32.382 -0.052 1.00 85.00 701 VAL A O 1
ATOM 5388 N N . TYR A 1 702 ? -12.803 -31.744 1.962 1.00 86.06 702 TYR A N 1
ATOM 5389 C CA . TYR A 1 702 ? -13.722 -30.640 2.189 1.00 86.06 702 TYR A CA 1
ATOM 5390 C C . TYR A 1 702 ? -12.945 -29.346 2.039 1.00 86.06 702 TYR A C 1
ATOM 5392 O O . TYR A 1 702 ? -12.052 -29.060 2.831 1.00 86.06 702 TYR A O 1
ATOM 5400 N N . GLU A 1 703 ? -13.275 -28.587 1.004 1.00 88.06 703 GLU A N 1
ATOM 5401 C CA . GLU A 1 703 ? -12.636 -27.312 0.704 1.00 88.06 703 GLU A CA 1
ATOM 5402 C C . GLU A 1 703 ? -13.307 -26.167 1.476 1.00 88.06 703 GLU A C 1
ATOM 5404 O O . GLU A 1 703 ? -14.543 -26.095 1.540 1.00 88.06 703 GLU A O 1
ATOM 5409 N N . ALA A 1 704 ? -12.497 -25.263 2.024 1.00 87.88 704 ALA A N 1
ATOM 5410 C CA . ALA A 1 704 ? -12.952 -24.000 2.586 1.00 87.88 704 ALA A CA 1
ATOM 5411 C C . ALA A 1 704 ? -13.150 -22.943 1.497 1.00 87.88 704 ALA A C 1
ATOM 5413 O O . ALA A 1 704 ? -12.618 -23.027 0.390 1.00 87.88 704 ALA A O 1
ATOM 5414 N N . GLN A 1 705 ? -13.934 -21.918 1.820 1.00 90.81 705 GLN A N 1
ATOM 5415 C CA . GLN A 1 705 ? -14.077 -20.762 0.948 1.00 90.81 705 GLN A CA 1
ATOM 5416 C C . GLN A 1 705 ? -12.829 -19.879 1.050 1.00 90.81 705 GLN A C 1
ATOM 5418 O O . GLN A 1 705 ? -12.475 -19.425 2.133 1.00 90.81 705 GLN A O 1
ATOM 5423 N N . THR A 1 706 ? -12.207 -19.587 -0.089 1.00 93.56 706 THR A N 1
ATOM 5424 C CA . THR A 1 706 ? -10.978 -18.778 -0.186 1.00 93.56 706 THR A CA 1
ATOM 5425 C C . THR A 1 706 ? -11.202 -17.458 -0.928 1.00 93.56 706 THR A C 1
ATOM 5427 O O . THR A 1 706 ? -10.315 -16.600 -0.990 1.00 93.56 706 THR A O 1
ATOM 5430 N N . ALA A 1 707 ? -12.392 -17.272 -1.505 1.00 94.50 707 ALA A N 1
ATOM 5431 C CA . ALA A 1 707 ? -12.759 -16.082 -2.251 1.00 94.50 707 ALA A CA 1
ATOM 5432 C C . ALA A 1 707 ? -14.200 -15.641 -1.976 1.00 94.50 707 ALA A C 1
ATOM 5434 O O . ALA A 1 707 ? -15.126 -16.456 -1.901 1.00 94.50 707 ALA A O 1
ATOM 5435 N N . VAL A 1 708 ? -14.398 -14.326 -1.896 1.00 94.31 708 VAL A N 1
ATOM 5436 C CA . VAL A 1 708 ? -15.721 -13.693 -1.877 1.00 94.31 708 VAL A CA 1
ATOM 5437 C C . VAL A 1 708 ? -15.810 -12.612 -2.934 1.00 94.31 708 VAL A C 1
ATOM 5439 O O . VAL A 1 708 ? -14.912 -11.788 -3.093 1.00 94.31 708 VAL A O 1
ATOM 5442 N N . THR A 1 709 ? -16.940 -12.586 -3.625 1.00 92.00 709 THR A N 1
ATOM 5443 C CA . THR A 1 709 ? -17.216 -11.606 -4.668 1.00 92.00 709 THR A CA 1
ATOM 5444 C C . THR A 1 709 ? -18.082 -10.479 -4.104 1.00 92.00 709 THR A C 1
ATOM 5446 O O . THR A 1 709 ? -19.086 -10.735 -3.433 1.00 92.00 709 THR A O 1
ATOM 5449 N N . PHE A 1 710 ? -17.718 -9.229 -4.399 1.00 91.38 710 PHE A N 1
ATOM 5450 C CA . PHE A 1 710 ? -18.472 -8.033 -4.014 1.00 91.38 710 PHE A CA 1
ATOM 5451 C C . PHE A 1 710 ? -18.875 -7.203 -5.237 1.00 91.38 710 PHE A C 1
ATOM 5453 O O . PHE A 1 710 ? -18.041 -6.835 -6.068 1.00 91.38 710 PHE A O 1
ATOM 5460 N N . THR A 1 711 ? -20.156 -6.834 -5.328 1.00 90.31 711 THR A N 1
ATOM 5461 C CA . THR A 1 711 ? -20.684 -5.999 -6.418 1.00 90.31 711 THR A CA 1
ATOM 5462 C C . THR A 1 711 ? -21.275 -4.690 -5.903 1.00 90.31 711 THR A C 1
ATOM 5464 O O . THR A 1 711 ? -22.362 -4.654 -5.330 1.00 90.31 711 THR A O 1
ATOM 5467 N N . ALA A 1 712 ? -20.621 -3.570 -6.224 1.00 87.12 712 ALA A N 1
ATOM 5468 C CA . ALA A 1 712 ? -21.024 -2.244 -5.748 1.00 87.12 712 ALA A CA 1
ATOM 5469 C C . ALA A 1 712 ? -22.482 -1.868 -6.083 1.00 87.12 712 ALA A C 1
ATOM 5471 O O . ALA A 1 712 ? -23.141 -1.227 -5.277 1.00 87.12 712 ALA A O 1
ATOM 5472 N N . ASN A 1 713 ? -23.020 -2.276 -7.238 1.00 87.25 713 ASN A N 1
ATOM 5473 C CA . ASN A 1 713 ? -24.389 -1.913 -7.642 1.00 87.25 713 ASN A CA 1
ATOM 5474 C C . ASN A 1 713 ? -25.494 -2.580 -6.804 1.00 87.25 713 ASN A C 1
ATOM 5476 O O . ASN A 1 713 ? -26.655 -2.211 -6.949 1.00 87.25 713 ASN A O 1
ATOM 5480 N N . LYS A 1 714 ? -25.158 -3.570 -5.971 1.00 89.44 714 LYS A N 1
ATOM 5481 C CA . LYS A 1 714 ? -26.112 -4.205 -5.057 1.00 89.44 714 LYS A CA 1
ATOM 5482 C C . LYS A 1 714 ? -26.251 -3.449 -3.732 1.00 89.44 714 LYS A C 1
ATOM 5484 O O . LYS A 1 714 ? -27.222 -3.672 -3.010 1.00 89.44 714 LYS A O 1
ATOM 5489 N N . VAL A 1 715 ? -25.338 -2.526 -3.424 1.00 88.75 715 VAL A N 1
ATOM 5490 C CA . VAL A 1 715 ? -25.496 -1.597 -2.296 1.00 88.75 715 VAL A CA 1
ATOM 5491 C C . VAL A 1 715 ? -26.679 -0.664 -2.584 1.00 88.75 715 VAL A C 1
ATOM 5493 O O . VAL A 1 715 ? -26.814 -0.154 -3.695 1.00 88.75 715 VAL A O 1
ATOM 5496 N N . GLY A 1 716 ? -27.562 -0.469 -1.606 1.00 84.00 716 GLY A N 1
ATOM 5497 C CA . GLY A 1 716 ? -28.825 0.259 -1.738 1.00 84.00 716 GLY A CA 1
ATOM 5498 C C . GLY A 1 716 ? -29.994 -0.577 -2.272 1.00 84.00 716 GLY A C 1
ATOM 5499 O O . GLY A 1 716 ? -31.064 -0.021 -2.528 1.00 84.00 716 GLY A O 1
ATOM 5500 N N . THR A 1 717 ? -29.815 -1.889 -2.463 1.00 88.50 717 THR A N 1
ATOM 5501 C CA . THR A 1 717 ? -30.846 -2.810 -2.975 1.00 88.50 717 THR A CA 1
ATOM 5502 C C . THR A 1 717 ? -31.261 -3.841 -1.921 1.00 88.50 717 THR A C 1
ATOM 5504 O O . THR A 1 717 ? -30.706 -3.886 -0.825 1.00 88.50 717 THR A O 1
ATOM 5507 N N . VAL A 1 718 ? -32.228 -4.705 -2.251 1.00 88.94 718 VAL A N 1
ATOM 5508 C CA . VAL A 1 718 ? -32.650 -5.810 -1.368 1.00 88.94 718 VAL A CA 1
ATOM 5509 C C . VAL A 1 718 ? -31.522 -6.806 -1.066 1.00 88.94 718 VAL A C 1
ATOM 5511 O O . VAL A 1 718 ? -31.550 -7.444 -0.017 1.00 88.94 718 VAL A O 1
ATOM 5514 N N . ASP A 1 719 ? -30.509 -6.881 -1.935 1.00 91.00 719 ASP A N 1
ATOM 5515 C CA . ASP A 1 719 ? -29.375 -7.803 -1.809 1.00 91.00 719 ASP A CA 1
ATOM 5516 C C . ASP A 1 719 ? -28.205 -7.217 -1.000 1.00 91.00 719 ASP A C 1
ATOM 5518 O O . ASP A 1 719 ? -27.230 -7.918 -0.729 1.00 91.00 719 ASP A O 1
ATOM 5522 N N . GLU A 1 720 ? -28.284 -5.945 -0.582 1.00 91.19 720 GLU A N 1
ATOM 5523 C CA . GLU A 1 720 ? -27.181 -5.236 0.082 1.00 91.19 720 GLU A CA 1
ATOM 5524 C C . GLU A 1 720 ? -26.637 -6.010 1.285 1.00 91.19 720 GLU A C 1
ATOM 5526 O O . GLU A 1 720 ? -25.427 -6.142 1.438 1.00 91.19 720 GLU A O 1
ATOM 5531 N N . ARG A 1 721 ? -27.507 -6.551 2.147 1.00 91.44 721 ARG A N 1
ATOM 5532 C CA . ARG A 1 721 ? -27.036 -7.188 3.386 1.00 91.44 721 ARG A CA 1
ATOM 5533 C C . ARG A 1 721 ? -26.252 -8.472 3.143 1.00 91.44 721 ARG A C 1
ATOM 5535 O O . ARG A 1 721 ? -25.310 -8.720 3.889 1.00 91.44 721 ARG A O 1
ATOM 5542 N N . ALA A 1 722 ? -26.602 -9.236 2.110 1.00 89.94 722 ALA A N 1
ATOM 5543 C CA . ALA A 1 722 ? -25.838 -10.417 1.719 1.00 89.94 722 ALA A CA 1
ATOM 5544 C C . ALA A 1 722 ? -24.456 -10.016 1.173 1.00 89.94 722 ALA A C 1
ATOM 5546 O O . ALA A 1 722 ? -23.443 -10.574 1.577 1.00 89.94 722 ALA A O 1
ATOM 5547 N N . GLU A 1 723 ? -24.394 -8.978 0.336 1.00 90.94 723 GLU A N 1
ATOM 5548 C CA . GLU A 1 723 ? -23.127 -8.492 -0.233 1.00 90.94 723 GLU A CA 1
ATOM 5549 C C . GLU A 1 723 ? -22.189 -7.885 0.809 1.00 90.94 723 GLU A C 1
ATOM 5551 O O . GLU A 1 723 ? -20.980 -8.088 0.763 1.00 90.94 723 GLU A O 1
ATOM 5556 N N . VAL A 1 724 ? -22.733 -7.141 1.771 1.00 92.00 724 VAL A N 1
ATOM 5557 C CA . VAL A 1 724 ? -21.948 -6.565 2.867 1.00 92.00 724 VAL A CA 1
ATOM 5558 C C . VAL A 1 724 ? -21.438 -7.671 3.805 1.00 92.00 724 VAL A C 1
ATOM 5560 O O . VAL A 1 724 ? -20.323 -7.555 4.313 1.00 92.00 724 VAL A O 1
ATOM 5563 N N . ALA A 1 725 ? -22.204 -8.752 4.004 1.00 90.75 725 ALA A N 1
ATOM 5564 C CA . ALA A 1 725 ? -21.771 -9.906 4.796 1.00 90.75 725 ALA A CA 1
ATOM 5565 C C . ALA A 1 725 ? -20.580 -10.644 4.157 1.00 90.75 725 ALA A C 1
ATOM 5567 O O . ALA A 1 725 ? -19.636 -10.972 4.870 1.00 90.75 725 ALA A O 1
ATOM 5568 N N . ASN A 1 726 ? -20.549 -10.785 2.825 1.00 90.25 726 ASN A N 1
ATOM 5569 C CA . ASN A 1 726 ? -19.393 -11.349 2.113 1.00 90.25 726 ASN A CA 1
ATOM 5570 C C . ASN A 1 726 ? -18.091 -10.590 2.435 1.00 90.25 726 ASN A C 1
ATOM 5572 O O . ASN A 1 726 ? -17.044 -11.192 2.653 1.00 90.25 726 ASN A O 1
ATOM 5576 N N . VAL A 1 727 ? -18.143 -9.254 2.513 1.00 93.06 727 VAL A N 1
ATOM 5577 C CA . VAL A 1 727 ? -16.966 -8.442 2.879 1.00 93.06 727 VAL A CA 1
ATOM 5578 C C . VAL A 1 727 ? -16.542 -8.693 4.329 1.00 93.06 727 VAL A C 1
ATOM 5580 O O . VAL A 1 727 ? -15.352 -8.654 4.636 1.00 93.06 727 VAL A O 1
ATOM 5583 N N . THR A 1 728 ? -17.489 -8.975 5.228 1.00 93.62 728 THR A N 1
ATOM 5584 C CA . THR A 1 728 ? -17.166 -9.370 6.603 1.00 93.62 728 THR A CA 1
ATOM 5585 C C . THR A 1 728 ? -16.391 -10.681 6.649 1.00 93.62 728 THR A C 1
ATOM 5587 O O . THR A 1 728 ? -15.419 -10.740 7.398 1.00 93.62 728 THR A O 1
ATOM 5590 N N . ASP A 1 729 ? -16.723 -11.676 5.826 1.00 90.75 729 ASP A N 1
ATOM 5591 C CA . ASP A 1 729 ? -15.951 -12.926 5.767 1.00 90.75 729 ASP A CA 1
ATOM 5592 C C . ASP A 1 729 ? -14.492 -12.677 5.335 1.00 90.75 729 ASP A C 1
ATOM 5594 O O . ASP A 1 729 ? -13.567 -13.190 5.966 1.00 90.75 729 ASP A O 1
ATOM 5598 N N . HIS A 1 730 ? -14.260 -11.793 4.353 1.00 93.12 730 HIS A N 1
ATOM 5599 C CA . HIS A 1 730 ? -12.910 -11.335 3.986 1.00 93.12 730 HIS A CA 1
ATOM 5600 C C . HIS A 1 730 ? -12.169 -10.698 5.174 1.00 93.12 730 HIS A C 1
ATOM 5602 O O . HIS A 1 730 ? -11.046 -11.089 5.498 1.00 93.12 730 HIS A O 1
ATOM 5608 N N . CYS A 1 731 ? -12.805 -9.744 5.864 1.00 93.12 731 CYS A N 1
ATOM 5609 C CA . CYS A 1 731 ? -12.196 -9.077 7.016 1.00 93.12 731 CYS A CA 1
ATOM 5610 C C . CYS A 1 731 ? -11.857 -10.063 8.143 1.00 93.12 731 CYS A C 1
ATOM 5612 O O . CYS A 1 731 ? -10.805 -9.944 8.770 1.00 93.12 731 CYS A O 1
ATOM 5614 N N . LEU A 1 732 ? -12.744 -11.022 8.415 1.00 91.31 732 LEU A N 1
ATOM 5615 C CA . LEU A 1 732 ? -12.549 -12.021 9.461 1.00 91.31 732 LEU A CA 1
ATOM 5616 C C . LEU A 1 732 ? -11.480 -13.050 9.096 1.00 91.31 732 LEU A C 1
ATOM 5618 O O . LEU A 1 732 ? -10.823 -13.530 10.012 1.00 91.31 732 LEU A O 1
ATOM 5622 N N . GLY A 1 733 ? -11.248 -13.329 7.808 1.00 89.56 733 GLY A N 1
ATOM 5623 C CA . GLY A 1 733 ? -10.100 -14.119 7.357 1.00 89.56 733 GLY A CA 1
ATOM 5624 C C . GLY A 1 733 ? -8.782 -13.518 7.856 1.00 89.56 733 GLY A C 1
ATOM 5625 O O . GLY A 1 733 ? -8.040 -14.172 8.589 1.00 89.56 733 GLY A O 1
ATOM 5626 N N . CYS A 1 734 ? -8.536 -12.235 7.566 1.00 90.44 734 CYS A N 1
ATOM 5627 C CA . CYS A 1 734 ? -7.331 -11.529 8.025 1.00 90.44 734 CYS A CA 1
ATOM 5628 C C . CYS A 1 734 ? -7.307 -11.282 9.543 1.00 90.44 734 CYS A C 1
ATOM 5630 O O . CYS A 1 734 ? -6.258 -11.385 10.168 1.00 90.44 734 CYS A O 1
ATOM 5632 N N . HIS A 1 735 ? -8.449 -10.948 10.152 1.00 92.25 735 HIS A N 1
ATOM 5633 C CA . HIS A 1 735 ? -8.548 -10.610 11.578 1.00 92.25 735 HIS A CA 1
ATOM 5634 C C . HIS A 1 735 ? -9.073 -11.766 12.449 1.00 92.25 735 HIS A C 1
ATOM 5636 O O . HIS A 1 735 ? -9.818 -11.541 13.414 1.00 92.25 735 HIS A O 1
ATOM 5642 N N . SER A 1 736 ? -8.696 -13.000 12.112 1.00 90.00 736 SER A N 1
ATOM 5643 C CA . SER A 1 736 ? -8.979 -14.201 12.904 1.00 90.00 736 SER A CA 1
ATOM 5644 C C . SER A 1 736 ? -7.881 -14.462 13.937 1.00 90.00 736 SER A C 1
ATOM 5646 O O . SER A 1 736 ? -6.756 -13.994 13.795 1.00 90.00 736 SER A O 1
ATOM 5648 N N . SER A 1 737 ? -8.183 -15.265 14.965 1.00 87.56 737 SER A N 1
ATOM 5649 C CA . SER A 1 737 ? -7.179 -15.695 15.957 1.00 87.56 737 SER A CA 1
ATOM 5650 C C . SER A 1 737 ? -6.030 -16.487 15.339 1.00 87.56 737 SER A C 1
ATOM 5652 O O . SER A 1 737 ? -4.940 -16.535 15.893 1.00 87.56 737 SER A O 1
ATOM 5654 N N . LYS A 1 738 ? -6.267 -17.098 14.176 1.00 86.06 738 LYS A N 1
ATOM 5655 C CA . LYS A 1 738 ? -5.268 -17.870 13.441 1.00 86.06 738 LYS A CA 1
ATOM 5656 C C . LYS A 1 738 ? -4.270 -16.978 12.701 1.00 86.06 738 LYS A C 1
ATOM 5658 O O . LYS A 1 738 ? -3.208 -17.459 12.342 1.00 86.06 738 LYS A O 1
ATOM 5663 N N . ASN A 1 739 ? -4.608 -15.701 12.499 1.00 89.38 739 ASN A N 1
ATOM 5664 C CA . ASN A 1 739 ? -3.803 -14.733 11.758 1.00 89.38 739 ASN A CA 1
ATOM 5665 C C . ASN A 1 739 ? -3.242 -13.599 12.637 1.00 89.38 739 ASN A C 1
ATOM 5667 O O . ASN A 1 739 ? -2.686 -12.634 12.122 1.00 89.38 739 ASN A O 1
ATOM 5671 N N . ASP A 1 740 ? -3.345 -13.720 13.965 1.00 88.81 740 ASP A N 1
ATOM 5672 C CA . ASP A 1 740 ? -3.041 -12.648 14.922 1.00 88.81 740 ASP A CA 1
ATOM 5673 C C . ASP A 1 740 ? -1.599 -12.117 14.844 1.00 88.81 740 ASP A C 1
ATOM 5675 O O . ASP A 1 740 ? -1.386 -10.917 15.029 1.00 88.81 740 ASP A O 1
ATOM 5679 N N . GLU A 1 741 ? -0.628 -12.985 14.551 1.00 85.69 741 GLU A N 1
ATOM 5680 C CA . GLU A 1 741 ? 0.808 -12.656 14.531 1.00 85.69 741 GLU A CA 1
ATOM 5681 C C . GLU A 1 741 ? 1.376 -12.443 13.120 1.00 85.69 741 GLU A C 1
ATOM 5683 O O . GLU A 1 741 ? 2.533 -12.052 12.967 1.00 85.69 741 GLU A O 1
ATOM 5688 N N . TYR A 1 742 ? 0.576 -12.665 12.078 1.00 86.94 742 TYR A N 1
ATOM 5689 C CA . TYR A 1 742 ? 1.063 -12.612 10.703 1.00 86.94 742 TYR A CA 1
ATOM 5690 C C . TYR A 1 742 ? 1.140 -11.180 10.179 1.00 86.94 742 TYR A C 1
ATOM 5692 O O . TYR A 1 742 ? 0.379 -10.304 10.583 1.00 86.94 742 TYR A O 1
ATOM 5700 N N . GLN A 1 743 ? 2.063 -10.944 9.247 1.00 86.56 743 GLN A N 1
ATOM 5701 C CA . GLN A 1 743 ? 2.283 -9.645 8.607 1.00 86.56 743 GLN A CA 1
ATOM 5702 C C . GLN A 1 743 ? 1.866 -9.731 7.132 1.00 86.56 743 GLN A C 1
ATOM 5704 O O . GLN A 1 743 ? 2.726 -9.882 6.259 1.00 86.56 743 GLN A O 1
ATOM 5709 N N . PRO A 1 744 ? 0.556 -9.672 6.822 1.00 80.69 744 PRO A N 1
ATOM 5710 C CA . PRO A 1 744 ? 0.046 -9.968 5.481 1.00 80.69 744 PRO A CA 1
ATOM 5711 C C . PRO A 1 744 ? 0.645 -9.068 4.393 1.00 80.69 744 PRO A C 1
ATOM 5713 O O . PRO A 1 744 ? 0.820 -9.518 3.267 1.00 80.69 744 PRO A O 1
ATOM 5716 N N . PHE A 1 745 ? 1.013 -7.824 4.719 1.00 84.31 745 PHE A N 1
ATOM 5717 C CA . PHE A 1 745 ? 1.611 -6.886 3.763 1.00 84.31 745 PHE A CA 1
ATOM 5718 C C . PHE A 1 745 ? 3.132 -7.030 3.621 1.00 84.31 745 PHE A C 1
ATOM 5720 O O . PHE A 1 745 ? 3.661 -6.735 2.554 1.00 84.31 745 PHE A O 1
ATOM 5727 N N . ASN A 1 746 ? 3.824 -7.520 4.653 1.00 80.56 746 ASN A N 1
ATOM 5728 C CA . ASN A 1 746 ? 5.251 -7.839 4.581 1.00 80.56 746 ASN A CA 1
ATOM 5729 C C . ASN A 1 746 ? 5.512 -9.127 3.789 1.00 80.56 746 ASN A C 1
ATOM 5731 O O . ASN A 1 746 ? 6.478 -9.206 3.044 1.00 80.56 746 ASN A O 1
ATOM 5735 N N . ILE A 1 747 ? 4.621 -10.119 3.893 1.00 69.81 747 ILE A N 1
ATOM 5736 C CA . ILE A 1 747 ? 4.727 -11.369 3.120 1.00 69.81 747 ILE A CA 1
ATOM 5737 C C . ILE A 1 747 ? 4.624 -11.099 1.611 1.00 69.81 747 ILE A C 1
ATOM 5739 O O . ILE A 1 747 ? 5.345 -11.709 0.828 1.00 69.81 747 ILE A O 1
ATOM 5743 N N . VAL A 1 748 ? 3.734 -10.191 1.195 1.00 65.56 748 VAL A N 1
ATOM 5744 C CA . VAL A 1 748 ? 3.490 -9.918 -0.235 1.00 65.56 748 VAL A CA 1
ATOM 5745 C C . VAL A 1 748 ? 4.442 -8.886 -0.840 1.00 65.56 748 VAL A C 1
ATOM 5747 O O . VAL A 1 748 ? 4.636 -8.881 -2.052 1.00 65.56 748 VAL A O 1
ATOM 5750 N N . ASP A 1 749 ? 5.022 -7.999 -0.031 1.00 67.69 749 ASP A N 1
ATOM 5751 C CA . ASP A 1 749 ? 5.989 -7.001 -0.493 1.00 67.69 749 ASP A CA 1
ATOM 5752 C C . ASP A 1 749 ? 7.123 -6.832 0.530 1.00 67.69 749 ASP A C 1
ATOM 5754 O O . ASP A 1 749 ? 7.149 -5.833 1.242 1.00 67.69 749 ASP A O 1
ATOM 5758 N N . PRO A 1 750 ? 8.056 -7.793 0.646 1.00 66.00 750 PRO A N 1
ATOM 5759 C CA . PRO A 1 750 ? 9.081 -7.786 1.698 1.00 66.00 750 PRO A CA 1
ATOM 5760 C C . PRO A 1 750 ? 9.990 -6.549 1.684 1.00 66.00 750 PRO A C 1
ATOM 5762 O O . PRO A 1 750 ? 10.532 -6.161 2.717 1.00 66.00 750 PRO A O 1
ATOM 5765 N N . ASP A 1 751 ? 10.140 -5.916 0.517 1.00 58.28 751 ASP A N 1
ATOM 5766 C CA . ASP A 1 751 ? 11.037 -4.777 0.303 1.00 58.28 751 ASP A CA 1
ATOM 5767 C C . ASP A 1 751 ? 10.417 -3.440 0.761 1.00 58.28 751 ASP A C 1
ATOM 5769 O O . ASP A 1 751 ? 11.132 -2.475 1.036 1.00 58.28 751 ASP A O 1
ATOM 5773 N N . ASN A 1 752 ? 9.083 -3.358 0.838 1.00 66.06 752 ASN A N 1
ATOM 5774 C CA . ASN A 1 752 ? 8.340 -2.136 1.179 1.00 66.06 752 ASN A CA 1
ATOM 5775 C C . ASN A 1 752 ? 7.023 -2.443 1.930 1.00 66.06 752 ASN A C 1
ATOM 5777 O O . ASN A 1 752 ? 6.004 -1.761 1.786 1.00 66.06 752 ASN A O 1
ATOM 5781 N N . GLY A 1 753 ? 7.022 -3.528 2.697 1.00 67.19 753 GLY A N 1
ATOM 5782 C CA . GLY A 1 753 ? 5.848 -4.088 3.350 1.00 67.19 753 GLY A CA 1
ATOM 5783 C C . GLY A 1 753 ? 5.610 -3.515 4.738 1.00 67.19 753 GLY A C 1
ATOM 5784 O O . GLY A 1 753 ? 6.537 -3.151 5.461 1.00 67.19 753 GLY A O 1
ATOM 5785 N N . ASP A 1 754 ? 4.341 -3.450 5.136 1.00 77.50 754 ASP A N 1
ATOM 5786 C CA . ASP A 1 754 ? 3.985 -3.085 6.502 1.00 77.50 754 ASP A CA 1
ATOM 5787 C C . ASP A 1 754 ? 4.173 -4.291 7.441 1.00 77.50 754 ASP A C 1
ATOM 5789 O O . ASP A 1 754 ? 3.523 -5.328 7.289 1.00 77.50 754 ASP A O 1
ATOM 5793 N N . CYS A 1 755 ? 5.052 -4.142 8.436 1.00 81.00 755 CYS A N 1
ATOM 5794 C CA . CYS A 1 755 ? 5.334 -5.152 9.456 1.00 81.00 755 CYS A CA 1
ATOM 5795 C C . CYS A 1 755 ? 4.279 -5.223 10.577 1.00 81.00 755 CYS A C 1
ATOM 5797 O O . CYS A 1 755 ? 4.504 -5.895 11.589 1.00 81.00 755 CYS A O 1
ATOM 5799 N N . LYS A 1 756 ? 3.149 -4.510 10.460 1.00 84.62 756 LYS A N 1
ATOM 5800 C CA . LYS A 1 756 ? 2.067 -4.591 11.451 1.00 84.62 756 LYS A CA 1
ATOM 5801 C C . LYS A 1 756 ? 1.322 -5.919 11.388 1.00 84.62 756 LYS A C 1
ATOM 5803 O O . LYS A 1 756 ? 1.025 -6.444 10.317 1.00 84.62 756 LYS A O 1
ATOM 5808 N N . THR A 1 757 ? 0.958 -6.413 12.570 1.00 88.50 757 THR A N 1
ATOM 5809 C CA . THR A 1 757 ? 0.111 -7.599 12.731 1.00 88.50 757 THR A CA 1
ATOM 5810 C C . THR A 1 757 ? -1.353 -7.208 12.985 1.00 88.50 757 THR A C 1
ATOM 5812 O O . THR A 1 757 ? -1.620 -6.138 13.552 1.00 88.50 757 THR A O 1
ATOM 5815 N N . PRO A 1 758 ? -2.333 -8.063 12.634 1.00 88.44 758 PRO A N 1
ATOM 5816 C CA . PRO A 1 758 ? -3.753 -7.817 12.885 1.00 88.44 758 PRO A CA 1
ATOM 5817 C C . PRO A 1 758 ? -4.117 -7.506 14.344 1.00 88.44 758 PRO A C 1
ATOM 5819 O O . PRO A 1 758 ? -5.061 -6.744 14.579 1.00 88.44 758 PRO A O 1
ATOM 5822 N N . ASN A 1 759 ? -3.393 -8.055 15.328 1.00 87.56 759 ASN A N 1
ATOM 5823 C CA . ASN A 1 759 ? -3.676 -7.837 16.752 1.00 87.56 759 ASN A CA 1
ATOM 5824 C C . ASN A 1 759 ? -2.869 -6.696 17.396 1.00 87.56 759 ASN A C 1
ATOM 5826 O O . ASN A 1 759 ? -3.104 -6.377 18.564 1.00 87.56 759 ASN A O 1
ATOM 5830 N N . GLN A 1 760 ? -1.968 -6.035 16.661 1.00 86.44 760 GLN A N 1
ATOM 5831 C CA . GLN A 1 760 ? -1.045 -5.043 17.224 1.00 86.44 760 GLN A CA 1
ATOM 5832 C C . GLN A 1 760 ? -1.752 -3.887 17.947 1.00 86.44 760 GLN A C 1
ATOM 5834 O O . GLN A 1 760 ? -1.247 -3.358 18.939 1.00 86.44 760 GLN A O 1
ATOM 5839 N N . TYR A 1 761 ? -2.932 -3.497 17.460 1.00 85.62 761 TYR A N 1
ATOM 5840 C CA . TYR A 1 761 ? -3.744 -2.421 18.035 1.00 85.62 761 TYR A CA 1
ATOM 5841 C C . TYR A 1 761 ? -4.888 -2.919 18.929 1.00 85.62 761 TYR A C 1
ATOM 5843 O O . TYR A 1 761 ? -5.655 -2.107 19.462 1.00 85.62 761 TYR A O 1
ATOM 5851 N N . ALA A 1 762 ? -5.019 -4.235 19.111 1.00 88.81 762 ALA A N 1
ATOM 5852 C CA . ALA A 1 762 ? -5.985 -4.807 20.034 1.00 88.81 762 ALA A CA 1
ATOM 5853 C C . ALA A 1 762 ? -5.551 -4.522 21.476 1.00 88.81 762 ALA A C 1
ATOM 5855 O O . ALA A 1 762 ? -4.409 -4.740 21.872 1.00 88.81 762 ALA A O 1
ATOM 5856 N N . TRP A 1 763 ? -6.486 -4.032 22.287 1.00 88.12 763 TRP A N 1
ATOM 5857 C CA . TRP A 1 763 ? -6.198 -3.590 23.655 1.00 88.12 763 TRP A CA 1
ATOM 5858 C C . TRP A 1 763 ? -5.825 -4.736 24.612 1.00 88.12 763 TRP A C 1
ATOM 5860 O O . TRP A 1 763 ? -5.295 -4.476 25.686 1.00 88.12 763 TRP A O 1
ATOM 5870 N N . ASP A 1 764 ? -6.132 -5.970 24.228 1.00 90.31 764 ASP A N 1
ATOM 5871 C CA . ASP A 1 764 ? -5.944 -7.221 24.967 1.00 90.31 764 ASP A CA 1
ATOM 5872 C C . ASP A 1 764 ? -5.203 -8.284 24.133 1.00 90.31 764 ASP A C 1
ATOM 5874 O O . ASP A 1 764 ? -5.148 -9.442 24.537 1.00 90.31 764 ASP A O 1
ATOM 5878 N N . ARG A 1 765 ? -4.691 -7.904 22.950 1.00 88.00 765 ARG A N 1
ATOM 5879 C CA . ARG A 1 765 ? -4.053 -8.786 21.955 1.00 88.00 765 ARG A CA 1
ATOM 5880 C C . ARG A 1 765 ? -4.920 -9.926 21.399 1.00 88.00 765 ARG A C 1
ATOM 5882 O O . ARG A 1 765 ? -4.385 -10.776 20.698 1.00 88.00 765 ARG A O 1
ATOM 5889 N N . THR A 1 766 ? -6.232 -9.940 21.645 1.00 91.00 766 THR A N 1
ATOM 5890 C CA . THR A 1 766 ? -7.131 -10.930 21.022 1.00 91.00 766 THR A CA 1
ATOM 5891 C C . THR A 1 766 ? -7.648 -10.438 19.669 1.00 91.00 766 THR A C 1
ATOM 5893 O O . THR A 1 766 ? -7.826 -9.228 19.464 1.00 91.00 766 THR A O 1
ATOM 5896 N N . SER A 1 767 ? -7.906 -11.366 18.746 1.00 92.81 767 SER A N 1
ATOM 5897 C CA . SER A 1 767 ? -8.399 -11.058 17.400 1.00 92.81 767 SER A CA 1
ATOM 5898 C C . SER A 1 767 ? -9.778 -10.392 17.384 1.00 92.81 767 SER A C 1
ATOM 5900 O O . SER A 1 767 ? -10.604 -10.541 18.293 1.00 92.81 767 SER A O 1
ATOM 5902 N N . ILE A 1 768 ? -10.069 -9.643 16.315 1.00 93.81 768 ILE A N 1
ATOM 5903 C CA . ILE A 1 768 ? -11.413 -9.084 16.098 1.00 93.81 768 ILE A CA 1
ATOM 5904 C C . ILE A 1 768 ? -12.425 -10.217 15.916 1.00 93.81 768 ILE A C 1
ATOM 5906 O O . ILE A 1 768 ? -13.506 -10.151 16.502 1.00 93.81 768 ILE A O 1
ATOM 5910 N N . GLY A 1 769 ? -12.073 -11.271 15.175 1.00 92.56 769 GLY A N 1
ATOM 5911 C CA . GLY A 1 769 ? -12.951 -12.411 14.930 1.00 92.56 769 GLY A CA 1
ATOM 5912 C C . GLY A 1 769 ? -13.361 -13.154 16.197 1.00 92.56 769 GLY A C 1
ATOM 5913 O O . GLY A 1 769 ? -14.532 -13.518 16.320 1.00 92.56 769 GLY A O 1
ATOM 5914 N N . ALA A 1 770 ? -12.463 -13.283 17.178 1.00 92.19 770 ALA A N 1
ATOM 5915 C CA . ALA A 1 770 ? -12.761 -13.907 18.469 1.00 92.19 770 ALA A CA 1
ATOM 5916 C C . ALA A 1 770 ? -13.779 -13.104 19.301 1.00 92.19 770 ALA A C 1
ATOM 5918 O O . ALA A 1 770 ? -14.479 -13.657 20.149 1.00 92.19 770 ALA A O 1
ATOM 5919 N N . ARG A 1 771 ? -13.893 -11.793 19.061 1.00 94.25 771 ARG A N 1
ATOM 5920 C CA . ARG A 1 771 ? -14.896 -10.915 19.683 1.00 94.25 771 ARG A CA 1
ATOM 5921 C C . ARG A 1 771 ? -16.189 -10.857 18.872 1.00 94.25 771 ARG A C 1
ATOM 5923 O O . ARG A 1 771 ? -17.268 -11.016 19.436 1.00 94.25 771 ARG A O 1
ATOM 5930 N N . TYR A 1 772 ? -16.078 -10.647 17.564 1.00 95.12 772 TYR A N 1
ATOM 5931 C CA . TYR A 1 772 ? -17.205 -10.449 16.652 1.00 95.12 772 TYR A CA 1
ATOM 5932 C C . TYR A 1 772 ? -18.067 -11.696 16.476 1.00 95.12 772 TYR A C 1
ATOM 5934 O O . TYR A 1 772 ? -19.290 -11.603 16.509 1.00 95.12 772 TYR A O 1
ATOM 5942 N N . SER A 1 773 ? -17.452 -12.870 16.376 1.00 91.25 773 SER A N 1
ATOM 5943 C CA . SER A 1 773 ? -18.165 -14.104 16.020 1.00 91.25 773 SER A CA 1
ATOM 5944 C C . SER A 1 773 ? -18.871 -14.780 17.204 1.00 91.25 773 SER A C 1
ATOM 5946 O O . SER A 1 773 ? -19.418 -15.870 17.060 1.00 91.25 773 SER A O 1
ATOM 5948 N N . GLN A 1 774 ? -18.872 -14.168 18.395 1.00 90.88 774 GLN A N 1
ATOM 5949 C CA . GLN A 1 774 ? -19.492 -14.764 19.580 1.00 90.88 774 GLN A CA 1
ATOM 5950 C C . GLN A 1 774 ? -21.023 -14.791 19.482 1.00 90.88 774 GLN A C 1
ATOM 5952 O O . GLN A 1 774 ? -21.690 -13.752 19.493 1.00 90.88 774 GLN A O 1
ATOM 5957 N N . THR A 1 775 ? -21.589 -15.998 19.498 1.00 90.19 775 THR A N 1
ATOM 5958 C CA . THR A 1 775 ? -23.042 -16.246 19.508 1.00 90.19 775 THR A CA 1
ATOM 5959 C C . THR A 1 775 ? -23.623 -16.356 20.921 1.00 90.19 775 THR A C 1
ATOM 5961 O O . THR A 1 775 ? -24.828 -16.179 21.114 1.00 90.19 775 THR A O 1
ATOM 5964 N N . SER A 1 776 ? -22.773 -16.584 21.925 1.00 92.31 776 SER A N 1
ATOM 5965 C CA . SER A 1 776 ? -23.157 -16.686 23.333 1.00 92.31 776 SER A CA 1
ATOM 5966 C C . SER A 1 776 ? -23.809 -15.410 23.871 1.00 92.31 776 SER A C 1
ATOM 5968 O O . SER A 1 776 ? -23.547 -14.283 23.434 1.00 92.31 776 SER A O 1
ATOM 5970 N N . THR A 1 777 ? -24.682 -15.597 24.861 1.00 94.19 777 THR A N 1
ATOM 5971 C CA . THR A 1 777 ? -25.446 -14.516 25.486 1.00 94.19 777 THR A CA 1
ATOM 5972 C C . THR A 1 777 ? -25.413 -14.614 27.008 1.00 94.19 777 THR A C 1
ATOM 5974 O O . THR A 1 777 ? -25.165 -15.669 27.585 1.00 94.19 777 THR A O 1
ATOM 5977 N N . THR A 1 778 ? -25.697 -13.502 27.677 1.00 95.25 778 THR A N 1
ATOM 5978 C CA . THR A 1 778 ? -25.859 -13.423 29.130 1.00 95.25 778 THR A CA 1
ATOM 5979 C C . THR A 1 778 ? -27.047 -12.534 29.489 1.00 95.25 778 THR A C 1
ATOM 5981 O O . THR A 1 778 ? -27.542 -11.762 28.666 1.00 95.25 778 THR A O 1
ATOM 5984 N N . LYS A 1 779 ? -27.518 -12.591 30.735 1.00 93.62 779 LYS A N 1
ATOM 5985 C CA . LYS A 1 779 ? -28.515 -11.636 31.236 1.00 93.62 779 LYS A CA 1
ATOM 5986 C C . LYS A 1 779 ? -27.867 -10.298 31.582 1.00 93.62 779 LYS A C 1
ATOM 5988 O O . LYS A 1 779 ? -26.798 -10.268 32.188 1.00 93.62 779 LYS A O 1
ATOM 5993 N N . TRP A 1 780 ? -28.515 -9.190 31.215 1.00 91.06 780 TRP A N 1
ATOM 5994 C CA . TRP A 1 780 ? -28.032 -7.841 31.533 1.00 91.06 780 TRP A CA 1
ATOM 5995 C C . TRP A 1 780 ? -28.046 -7.577 33.045 1.00 91.06 780 TRP A C 1
ATOM 5997 O O . TRP A 1 780 ? -27.059 -7.106 33.605 1.00 91.06 780 TRP A O 1
ATOM 6007 N N . GLY A 1 781 ? -29.157 -7.902 33.708 1.00 89.75 781 GLY A N 1
ATOM 6008 C CA . GLY A 1 781 ? -29.280 -7.917 35.161 1.00 89.75 781 GLY A CA 1
ATOM 6009 C C . GLY A 1 781 ? -28.790 -9.237 35.750 1.00 89.75 781 GLY A C 1
ATOM 6010 O O . GLY A 1 781 ? -29.156 -10.308 35.270 1.00 89.75 781 GLY A O 1
ATOM 6011 N N . LYS A 1 782 ? -27.991 -9.159 36.818 1.00 91.88 782 LYS A N 1
ATOM 6012 C CA . LYS A 1 782 ? -27.451 -10.331 37.536 1.00 91.88 782 LYS A CA 1
ATOM 6013 C C . LYS A 1 782 ? -28.312 -10.778 38.725 1.00 91.88 782 LYS A C 1
ATOM 6015 O O . LYS A 1 782 ? -28.018 -11.772 39.369 1.00 91.88 782 LYS A O 1
ATOM 6020 N N . TYR A 1 783 ? -29.414 -10.064 38.977 1.00 90.44 783 TYR A N 1
ATOM 6021 C CA . TYR A 1 783 ? -30.288 -10.230 40.148 1.00 90.44 783 TYR A CA 1
ATOM 6022 C C . TYR A 1 783 ? -31.780 -10.343 39.779 1.00 90.44 783 TYR A C 1
ATOM 6024 O O . TYR A 1 783 ? -32.647 -9.849 40.500 1.00 90.44 783 TYR A O 1
ATOM 6032 N N . SER A 1 784 ? -32.096 -10.994 38.656 1.00 80.00 784 SER A N 1
ATOM 6033 C CA . SER A 1 784 ? -33.464 -11.143 38.120 1.00 80.00 784 SER A CA 1
ATOM 6034 C C . SER A 1 784 ? -34.470 -11.730 39.127 1.00 80.00 784 SER A C 1
ATOM 6036 O O . SER A 1 784 ? -35.609 -11.260 39.251 1.00 80.00 784 SER A O 1
ATOM 6038 N N . GLY A 1 785 ? -34.016 -12.699 39.930 1.00 80.31 785 GLY A N 1
ATOM 6039 C CA . GLY A 1 785 ? -34.796 -13.369 40.978 1.00 80.31 785 GLY A CA 1
ATOM 6040 C C . GLY A 1 785 ? -34.985 -12.568 42.271 1.00 80.31 785 GLY A C 1
ATOM 6041 O O . GLY A 1 785 ? -35.829 -12.919 43.094 1.00 80.31 785 GLY A O 1
ATOM 6042 N N . THR A 1 786 ? -34.260 -11.466 42.464 1.00 87.75 786 THR A N 1
ATOM 6043 C CA . THR A 1 786 ? -34.369 -10.659 43.683 1.00 87.75 786 THR A CA 1
ATOM 6044 C C . THR A 1 786 ? -35.612 -9.771 43.614 1.00 87.75 786 THR A C 1
ATOM 6046 O O . THR A 1 786 ? -35.777 -8.966 42.692 1.00 87.75 786 THR A O 1
ATOM 6049 N N . ALA A 1 787 ? -36.506 -9.893 44.602 1.00 84.56 787 ALA A N 1
ATOM 6050 C CA . ALA A 1 787 ? -37.810 -9.218 44.609 1.00 84.56 787 ALA A CA 1
ATOM 6051 C C . ALA A 1 787 ? -37.708 -7.686 44.466 1.00 84.56 787 ALA A C 1
ATOM 6053 O O . ALA A 1 787 ? -38.451 -7.072 43.698 1.00 84.56 787 ALA A O 1
ATOM 6054 N N . ASN A 1 788 ? -36.750 -7.075 45.167 1.00 86.00 788 ASN A N 1
ATOM 6055 C CA . ASN A 1 788 ? -36.582 -5.623 45.216 1.00 86.00 788 ASN A CA 1
ATOM 6056 C C . ASN A 1 788 ? -35.469 -5.082 44.305 1.00 86.00 788 ASN A C 1
ATOM 6058 O O . ASN A 1 788 ? -35.264 -3.869 44.275 1.00 86.00 788 ASN A O 1
ATOM 6062 N N . ALA A 1 789 ? -34.796 -5.936 43.529 1.00 88.25 789 ALA A N 1
ATOM 6063 C CA . ALA A 1 789 ? -33.822 -5.500 42.530 1.00 88.25 789 ALA A CA 1
ATOM 6064 C C . ALA A 1 789 ? -34.500 -4.919 41.276 1.00 88.25 789 ALA A C 1
ATOM 6066 O O . ALA A 1 789 ? -35.683 -5.161 41.011 1.00 88.25 789 ALA A O 1
ATOM 6067 N N . SER A 1 790 ? -33.743 -4.139 40.502 1.00 88.06 790 SER A N 1
ATOM 6068 C CA . SER A 1 790 ? -34.164 -3.640 39.188 1.00 88.06 790 SER A CA 1
ATOM 6069 C C . SER A 1 790 ? -34.323 -4.798 38.192 1.00 88.06 790 SER A C 1
ATOM 6071 O O . SER A 1 790 ? -33.496 -5.709 38.154 1.00 88.06 790 SER A O 1
ATOM 6073 N N . LYS A 1 791 ? -35.394 -4.782 37.390 1.00 86.31 791 LYS A N 1
ATOM 6074 C CA . LYS A 1 791 ? -35.833 -5.914 36.551 1.00 86.31 791 LYS A CA 1
ATOM 6075 C C . LYS A 1 791 ? -35.225 -5.885 35.146 1.00 86.31 791 LYS A C 1
ATOM 6077 O O . LYS A 1 791 ? -35.919 -5.906 34.132 1.00 86.31 791 LYS A O 1
ATOM 6082 N N . ARG A 1 792 ? -33.894 -5.831 35.079 1.00 86.94 792 ARG A N 1
ATOM 6083 C CA . ARG A 1 792 ? -33.119 -5.745 33.824 1.00 86.94 792 ARG A CA 1
ATOM 6084 C C . ARG A 1 792 ? -32.897 -7.118 33.177 1.00 86.94 792 ARG A C 1
ATOM 6086 O O . ARG A 1 792 ? -31.788 -7.434 32.751 1.00 86.94 792 ARG A O 1
ATOM 6093 N N . ASP A 1 793 ? -33.942 -7.928 33.063 1.00 86.50 793 ASP A N 1
ATOM 6094 C CA . ASP A 1 793 ? -33.847 -9.366 32.739 1.00 86.50 793 ASP A CA 1
ATOM 6095 C C . ASP A 1 793 ? -33.737 -9.655 31.229 1.00 86.50 793 ASP A C 1
ATOM 6097 O O . ASP A 1 793 ? -34.198 -10.678 30.711 1.00 86.50 793 ASP A O 1
ATOM 6101 N N . LEU A 1 794 ? -33.088 -8.737 30.513 1.00 91.12 794 LEU A N 1
ATOM 6102 C CA . LEU A 1 794 ? -32.881 -8.780 29.072 1.00 91.12 794 LEU A CA 1
ATOM 6103 C C . LEU A 1 794 ? -31.685 -9.656 28.716 1.00 91.12 794 LEU A C 1
ATOM 6105 O O . LEU A 1 794 ? -30.656 -9.632 29.394 1.00 91.12 794 LEU A O 1
ATOM 6109 N N . THR A 1 795 ? -31.810 -10.395 27.621 1.00 94.06 795 THR A N 1
ATOM 6110 C CA . THR A 1 795 ? -30.700 -11.144 27.029 1.00 94.06 795 THR A CA 1
ATOM 6111 C C . THR A 1 795 ? -29.770 -10.190 26.272 1.00 94.06 795 THR A C 1
ATOM 6113 O O . THR A 1 795 ? -30.220 -9.349 25.499 1.00 94.06 795 THR A O 1
ATOM 6116 N N . LYS A 1 796 ? -28.465 -10.303 26.505 1.00 93.88 796 LYS A N 1
ATOM 6117 C CA . LYS A 1 796 ? -27.399 -9.526 25.866 1.00 93.88 796 LYS A CA 1
ATOM 6118 C C . LYS A 1 796 ? -26.432 -10.472 25.188 1.00 93.88 796 LYS A C 1
ATOM 6120 O O . LYS A 1 796 ? -25.978 -11.416 25.825 1.00 93.88 796 LYS A O 1
ATOM 6125 N N . ALA A 1 797 ? -26.093 -10.199 23.938 1.00 94.50 797 ALA A N 1
ATOM 6126 C CA . ALA A 1 797 ? -25.055 -10.950 23.250 1.00 94.50 797 ALA A CA 1
ATOM 6127 C C . ALA A 1 797 ? -23.663 -10.493 23.698 1.00 94.50 797 ALA A C 1
ATOM 6129 O O . ALA A 1 797 ? -23.466 -9.312 24.010 1.00 94.50 797 ALA A O 1
ATOM 6130 N N . PHE A 1 798 ? -22.699 -11.414 23.701 1.00 95.44 798 PHE A N 1
ATOM 6131 C CA . PHE A 1 798 ? -21.293 -11.052 23.880 1.00 95.44 798 PHE A CA 1
ATOM 6132 C C . PHE A 1 798 ? -20.718 -10.321 22.669 1.00 95.44 798 PHE A C 1
ATOM 6134 O O . PHE A 1 798 ? -19.833 -9.493 22.852 1.00 95.44 798 PHE A O 1
ATOM 6141 N N . SER A 1 799 ? -21.291 -10.498 21.474 1.00 95.00 799 SER A N 1
ATOM 6142 C CA . SER A 1 799 ? -21.117 -9.568 20.357 1.00 95.00 799 SER A CA 1
ATOM 6143 C C . SER A 1 799 ? -22.426 -8.852 20.034 1.00 95.00 799 SER A C 1
ATOM 6145 O O . SER A 1 799 ? -23.328 -9.413 19.425 1.00 95.00 799 SER A O 1
ATOM 6147 N N . ALA A 1 800 ? -22.563 -7.586 20.429 1.00 92.31 800 ALA A N 1
ATOM 6148 C CA . ALA A 1 800 ? -23.767 -6.811 20.135 1.00 92.31 800 ALA A CA 1
ATOM 6149 C C . ALA A 1 800 ? -23.882 -6.411 18.656 1.00 92.31 800 ALA A C 1
ATOM 6151 O O . ALA A 1 800 ? -24.976 -6.051 18.232 1.00 92.31 800 ALA A O 1
ATOM 6152 N N . HIS A 1 801 ? -22.782 -6.442 17.900 1.00 94.31 801 HIS A N 1
ATOM 6153 C CA . HIS A 1 801 ? -22.768 -6.158 16.465 1.00 94.31 801 HIS A CA 1
ATOM 6154 C C . HIS A 1 801 ? -22.800 -7.444 15.632 1.00 94.31 801 HIS A C 1
ATOM 6156 O O . HIS A 1 801 ? -23.631 -7.538 14.731 1.00 94.31 801 HIS A O 1
ATOM 6162 N N . GLY A 1 802 ? -21.991 -8.452 15.977 1.00 93.38 802 GLY A N 1
ATOM 6163 C CA . GLY A 1 802 ? -21.970 -9.756 15.302 1.00 93.38 802 GLY A CA 1
ATOM 6164 C C . GLY A 1 802 ? -23.115 -10.696 15.690 1.00 93.38 802 GLY A C 1
ATOM 6165 O O . GLY A 1 802 ? -23.406 -11.642 14.969 1.00 93.38 802 GLY A O 1
ATOM 6166 N N . ASN A 1 803 ? -23.831 -10.407 16.779 1.00 93.12 803 ASN A N 1
ATOM 6167 C CA . ASN A 1 803 ? -25.073 -11.077 17.170 1.00 93.12 803 ASN A CA 1
ATOM 6168 C C . ASN A 1 803 ? -26.110 -10.051 17.674 1.00 93.12 803 ASN A C 1
ATOM 6170 O O . ASN A 1 803 ? -26.655 -10.130 18.782 1.00 93.12 803 ASN A O 1
ATOM 6174 N N . ALA A 1 804 ? -26.370 -9.036 16.847 1.00 92.19 804 ALA A N 1
ATOM 6175 C CA . ALA A 1 804 ? -27.338 -7.981 17.139 1.00 92.19 804 ALA A CA 1
ATOM 6176 C C . ALA A 1 804 ? -28.770 -8.528 17.268 1.00 92.19 804 ALA A C 1
ATOM 6178 O O . ALA A 1 804 ? -29.551 -8.036 18.085 1.00 92.19 804 ALA A O 1
ATOM 6179 N N . VAL A 1 805 ? -29.098 -9.588 16.521 1.00 92.06 805 VAL A N 1
ATOM 6180 C CA . VAL A 1 805 ? -30.421 -10.236 16.536 1.00 92.06 805 VAL A CA 1
ATOM 6181 C C . VAL A 1 805 ? -30.755 -10.840 17.906 1.00 92.06 805 VAL A C 1
ATOM 6183 O O . VAL A 1 805 ? -31.915 -10.825 18.314 1.00 92.06 805 VAL A O 1
ATOM 6186 N N . ALA A 1 806 ? -29.767 -11.321 18.672 1.00 92.62 806 ALA A N 1
ATOM 6187 C CA . ALA A 1 806 ? -29.983 -11.802 20.043 1.00 92.62 806 ALA A CA 1
ATOM 6188 C C . ALA A 1 806 ? -29.740 -10.728 21.124 1.00 92.62 806 ALA A C 1
ATOM 6190 O O . ALA A 1 806 ? -29.920 -10.989 22.318 1.00 92.62 806 ALA A O 1
ATOM 6191 N N . ASN A 1 807 ? -29.339 -9.511 20.741 1.00 93.62 807 ASN A N 1
ATOM 6192 C CA . ASN A 1 807 ? -28.957 -8.459 21.676 1.00 93.62 807 ASN A CA 1
ATOM 6193 C C . ASN A 1 807 ? -30.137 -7.544 22.046 1.00 93.62 807 ASN A C 1
ATOM 6195 O O . ASN A 1 807 ? -30.381 -6.500 21.441 1.00 93.62 807 ASN A O 1
ATOM 6199 N N . GLN A 1 808 ? -30.857 -7.895 23.108 1.00 94.31 808 GLN A N 1
ATOM 6200 C CA . GLN A 1 808 ? -32.009 -7.121 23.570 1.00 94.31 808 GLN A CA 1
ATOM 6201 C C . GLN A 1 808 ? -31.587 -5.832 24.284 1.00 94.31 808 GLN A C 1
ATOM 6203 O O . GLN A 1 808 ? -30.484 -5.692 24.814 1.00 94.31 808 GLN A O 1
ATOM 6208 N N . GLY A 1 809 ? -32.476 -4.848 24.356 1.00 92.88 809 GLY A N 1
ATOM 6209 C CA . GLY A 1 809 ? -32.227 -3.596 25.072 1.00 92.88 809 GLY A CA 1
ATOM 6210 C C . GLY A 1 809 ? -33.439 -2.683 25.047 1.00 92.88 809 GLY A C 1
ATOM 6211 O O . GLY A 1 809 ? -34.446 -3.032 24.454 1.00 92.88 809 GLY A O 1
ATOM 6212 N N . GLY A 1 810 ? -33.333 -1.519 25.679 1.00 91.81 810 GLY A N 1
ATOM 6213 C CA . GLY A 1 810 ? -34.444 -0.578 25.816 1.00 91.81 810 GLY A CA 1
ATOM 6214 C C . GLY A 1 810 ? -34.660 -0.193 27.274 1.00 91.81 810 GLY A C 1
ATOM 6215 O O . GLY A 1 810 ? -33.815 -0.458 28.134 1.00 91.81 810 GLY A O 1
ATOM 6216 N N . PHE A 1 811 ? -35.784 0.458 27.531 1.00 92.12 811 PHE A N 1
ATOM 6217 C CA . PHE A 1 811 ? -36.267 0.829 28.856 1.00 92.12 811 PHE A CA 1
ATOM 6218 C C . PHE A 1 811 ? -37.782 1.033 28.791 1.00 92.12 811 PHE A C 1
ATOM 6220 O O . PHE A 1 811 ? -38.329 1.302 27.721 1.00 92.12 811 PHE A O 1
ATOM 6227 N N . ASP A 1 812 ? -38.454 0.914 29.930 1.00 89.50 812 ASP A N 1
ATOM 6228 C CA . ASP A 1 812 ? -39.869 1.244 30.053 1.00 89.50 812 ASP A CA 1
ATOM 6229 C C . ASP A 1 812 ? -40.052 2.764 30.191 1.00 89.50 812 ASP A C 1
ATOM 6231 O O . ASP A 1 812 ? -39.337 3.426 30.947 1.00 89.50 812 ASP A O 1
ATOM 6235 N N . VAL A 1 813 ? -41.010 3.340 29.467 1.00 82.38 813 VAL A N 1
ATOM 6236 C CA . VAL A 1 813 ? -41.226 4.799 29.462 1.00 82.38 813 VAL A CA 1
ATOM 6237 C C . VAL A 1 813 ? -41.815 5.326 30.774 1.00 82.38 813 VAL A C 1
ATOM 6239 O O . VAL A 1 813 ? -41.630 6.496 31.101 1.00 82.38 813 VAL A O 1
ATOM 6242 N N . THR A 1 814 ? -42.497 4.478 31.549 1.00 84.12 814 THR A N 1
ATOM 6243 C CA . THR A 1 814 ? -43.155 4.855 32.810 1.00 84.12 814 THR A CA 1
ATOM 6244 C C . THR A 1 814 ? -42.304 4.486 34.027 1.00 84.12 814 THR A C 1
ATOM 6246 O O . THR A 1 814 ? -42.180 5.251 34.985 1.00 84.12 814 THR A O 1
ATOM 6249 N N . ASN A 1 815 ? -41.684 3.314 33.995 1.00 85.88 815 ASN A N 1
ATOM 6250 C CA . ASN A 1 815 ? -40.995 2.684 35.115 1.00 85.88 815 ASN A CA 1
ATOM 6251 C C . ASN A 1 815 ? -39.478 2.571 34.901 1.00 85.88 815 ASN A C 1
ATOM 6253 O O . ASN A 1 815 ? -38.769 2.052 35.766 1.00 85.88 815 ASN A O 1
ATOM 6257 N N . GLY A 1 816 ? -38.956 3.074 33.781 1.00 88.31 816 GLY A N 1
ATOM 6258 C CA . GLY A 1 816 ? -37.528 3.100 33.494 1.00 88.31 816 GLY A CA 1
ATOM 6259 C C . GLY A 1 816 ? -36.922 1.701 33.421 1.00 88.31 816 GLY A C 1
ATOM 6260 O O . GLY A 1 816 ? -37.220 0.924 32.518 1.00 88.31 816 GLY A O 1
ATOM 6261 N N . LEU A 1 817 ? -36.036 1.391 34.370 1.00 88.62 817 LEU A N 1
ATOM 6262 C CA . LEU A 1 817 ? -35.346 0.098 34.472 1.00 88.62 817 LEU A CA 1
ATOM 6263 C C . LEU A 1 817 ? -35.842 -0.759 35.654 1.00 88.62 817 LEU A C 1
ATOM 6265 O O . LEU A 1 817 ? -35.250 -1.796 35.952 1.00 88.62 817 LEU A O 1
ATOM 6269 N N . ASP A 1 818 ? -36.896 -0.322 36.352 1.00 87.69 818 ASP A N 1
ATOM 6270 C CA . ASP A 1 818 ? -37.375 -0.969 37.583 1.00 87.69 818 ASP A CA 1
ATOM 6271 C C . ASP A 1 818 ? -38.465 -2.029 37.338 1.00 87.69 818 ASP A C 1
ATOM 6273 O O . ASP A 1 818 ? -38.810 -2.767 38.263 1.00 87.69 818 ASP A O 1
ATOM 6277 N N . SER A 1 819 ? -39.002 -2.113 36.118 1.00 86.19 819 SER A N 1
ATOM 6278 C CA . SER A 1 819 ? -40.022 -3.079 35.684 1.00 86.19 819 SER A CA 1
ATOM 6279 C C . SER A 1 819 ? -39.537 -3.918 34.502 1.00 86.19 819 SER A C 1
ATOM 6281 O O . SER A 1 819 ? -38.449 -3.689 33.980 1.00 86.19 819 SER A O 1
ATOM 6283 N N . THR A 1 820 ? -40.369 -4.864 34.055 1.00 87.38 820 THR A N 1
ATOM 6284 C CA . THR A 1 820 ? -40.162 -5.588 32.795 1.00 87.38 820 THR A CA 1
ATOM 6285 C C . THR A 1 820 ? -39.938 -4.604 31.649 1.00 87.38 820 THR A C 1
ATOM 6287 O O . THR A 1 820 ? -40.707 -3.657 31.487 1.00 87.38 820 THR A O 1
ATOM 6290 N N . ILE A 1 821 ? -38.885 -4.834 30.865 1.00 90.56 821 ILE A N 1
ATOM 6291 C CA . ILE A 1 821 ? -38.494 -3.983 29.740 1.00 90.56 821 ILE A CA 1
ATOM 6292 C C . ILE A 1 821 ? -38.897 -4.676 28.439 1.00 90.56 821 ILE A C 1
ATOM 6294 O O . ILE A 1 821 ? -38.505 -5.817 28.197 1.00 90.56 821 ILE A O 1
ATOM 6298 N N . THR A 1 822 ? -39.635 -3.973 27.580 1.00 91.12 822 THR A N 1
ATOM 6299 C CA . THR A 1 822 ? -39.870 -4.430 26.203 1.00 91.12 822 THR A CA 1
ATOM 6300 C C . THR A 1 822 ? -38.616 -4.178 25.373 1.00 91.12 822 THR A C 1
ATOM 6302 O O . THR A 1 822 ? -38.066 -3.075 25.399 1.00 91.12 822 THR A O 1
ATOM 6305 N N . SER A 1 823 ? -38.150 -5.193 24.644 1.00 92.75 823 SER A N 1
ATOM 6306 C CA . SER A 1 823 ? -36.957 -5.052 23.810 1.00 92.75 823 SER A CA 1
ATOM 6307 C C . SER A 1 823 ? -37.221 -4.128 22.620 1.00 92.75 823 SER A C 1
ATOM 6309 O O . SER A 1 823 ? -38.172 -4.329 21.870 1.00 92.75 823 SER A O 1
ATOM 6311 N N . THR A 1 824 ? -36.348 -3.144 22.416 1.00 93.38 824 THR A N 1
ATOM 6312 C CA . THR A 1 824 ? -36.359 -2.235 21.260 1.00 93.38 824 THR A CA 1
ATOM 6313 C C . THR A 1 824 ? -35.160 -2.420 20.331 1.00 93.38 824 THR A C 1
ATOM 6315 O O . THR A 1 824 ? -35.048 -1.732 19.319 1.00 93.38 824 THR A O 1
ATOM 6318 N N . ARG A 1 825 ? -34.243 -3.333 20.678 1.00 89.88 825 ARG A N 1
ATOM 6319 C CA . ARG A 1 825 ? -32.938 -3.505 20.009 1.00 89.88 825 ARG A CA 1
ATOM 6320 C C . ARG A 1 825 ? -32.724 -4.881 19.380 1.00 89.88 825 ARG A C 1
ATOM 6322 O O . ARG A 1 825 ? -31.665 -5.122 18.819 1.00 89.88 825 ARG A O 1
ATOM 6329 N N . GLN A 1 826 ? -33.725 -5.757 19.466 1.00 82.12 826 GLN A N 1
ATOM 6330 C CA . GLN A 1 826 ? -33.714 -7.082 18.849 1.00 82.12 826 GLN A CA 1
ATOM 6331 C C . GLN A 1 826 ? -34.037 -6.958 17.353 1.00 82.12 826 GLN A C 1
ATOM 6333 O O . GLN A 1 826 ? -35.167 -7.189 16.931 1.00 82.12 826 GLN A O 1
ATOM 6338 N N . GLY A 1 827 ? -33.061 -6.473 16.590 1.00 83.94 827 GLY A N 1
ATOM 6339 C CA . GLY A 1 827 ? -33.198 -6.225 15.161 1.00 83.94 827 GLY A CA 1
ATOM 6340 C C . GLY A 1 827 ? -33.281 -7.502 14.321 1.00 83.94 827 GLY A C 1
ATOM 6341 O O . GLY A 1 827 ? -33.179 -8.615 14.831 1.00 83.94 827 GLY A O 1
ATOM 6342 N N . THR A 1 828 ? -33.438 -7.335 13.010 1.00 89.62 828 THR A N 1
ATOM 6343 C CA . THR A 1 828 ? -33.506 -8.441 12.039 1.00 89.62 828 THR A CA 1
ATOM 6344 C C . THR A 1 828 ? -32.166 -8.739 11.375 1.00 89.62 828 THR A C 1
ATOM 6346 O O . THR A 1 828 ? -32.073 -9.704 10.625 1.00 89.62 828 THR A O 1
ATOM 6349 N N . GLN A 1 829 ? -31.149 -7.901 11.593 1.00 91.62 829 GLN A N 1
ATOM 6350 C CA . GLN A 1 829 ? -29.849 -8.004 10.933 1.00 91.62 829 GLN A CA 1
ATOM 6351 C C . GLN A 1 829 ? -28.703 -7.681 11.894 1.00 91.62 829 GLN A C 1
ATOM 6353 O O . GLN A 1 829 ? -28.838 -6.821 12.766 1.00 91.62 829 GLN A O 1
ATOM 6358 N N . ASN A 1 830 ? -27.551 -8.313 11.671 1.00 93.06 830 ASN A N 1
ATOM 6359 C CA . ASN A 1 830 ? -26.294 -7.962 12.330 1.00 93.06 830 ASN A CA 1
ATOM 6360 C C . ASN A 1 830 ? -25.665 -6.696 11.718 1.00 93.06 830 ASN A C 1
ATOM 6362 O O . ASN A 1 830 ? -25.979 -6.295 10.588 1.00 93.06 830 ASN A O 1
ATOM 6366 N N . VAL A 1 831 ? -24.775 -6.060 12.481 1.00 94.50 831 VAL A N 1
ATOM 6367 C CA . VAL A 1 831 ? -23.935 -4.948 12.012 1.00 94.50 831 VAL A CA 1
ATOM 6368 C C . VAL A 1 831 ? -22.652 -5.550 11.453 1.00 94.50 831 VAL A C 1
ATOM 6370 O O . VAL A 1 831 ? -21.929 -6.229 12.178 1.00 94.50 831 VAL A O 1
ATOM 6373 N N . GLN A 1 832 ? -22.388 -5.335 10.171 1.00 94.94 832 GLN A N 1
ATOM 6374 C CA . GLN A 1 832 ? -21.263 -5.919 9.441 1.00 94.94 832 GLN A CA 1
ATOM 6375 C C . GLN A 1 832 ? -20.050 -4.982 9.474 1.00 94.94 832 GLN A C 1
ATOM 6377 O O . GLN A 1 832 ? -20.171 -3.776 9.698 1.00 94.94 832 GLN A O 1
ATOM 6382 N N . CYS A 1 833 ? -18.860 -5.518 9.215 1.00 94.31 833 CYS A N 1
ATOM 6383 C CA . CYS A 1 833 ? -17.600 -4.767 9.247 1.00 94.31 833 CYS A CA 1
ATOM 6384 C C . CYS A 1 833 ? -17.645 -3.577 8.283 1.00 94.31 833 CYS A C 1
ATOM 6386 O O . CYS A 1 833 ? -17.308 -2.454 8.659 1.00 94.31 833 CYS A O 1
ATOM 6388 N N . PHE A 1 834 ? -18.139 -3.802 7.064 1.00 92.50 834 PHE A N 1
ATOM 6389 C CA . PHE A 1 834 ? -18.229 -2.774 6.031 1.00 92.50 834 PHE A CA 1
ATOM 6390 C C . PHE A 1 834 ? -19.321 -1.723 6.302 1.00 92.50 834 PHE A C 1
ATOM 6392 O O . PHE A 1 834 ? -19.329 -0.679 5.650 1.00 92.50 834 PHE A O 1
ATOM 6399 N N . ASP A 1 835 ? -20.198 -1.920 7.291 1.00 93.44 835 ASP A N 1
ATOM 6400 C CA . ASP A 1 835 ? -21.092 -0.854 7.757 1.00 93.44 835 ASP A CA 1
ATOM 6401 C C . ASP A 1 835 ? -20.286 0.218 8.507 1.00 93.44 835 ASP A C 1
ATOM 6403 O O . ASP A 1 835 ? -20.487 1.414 8.326 1.00 93.44 835 ASP A O 1
ATOM 6407 N N . CYS A 1 836 ? -19.309 -0.175 9.325 1.00 92.75 836 CYS A N 1
ATOM 6408 C CA . CYS A 1 836 ? -18.502 0.781 10.082 1.00 92.75 836 CYS A CA 1
ATOM 6409 C C . CYS A 1 836 ? -17.203 1.178 9.376 1.00 92.75 836 CYS A C 1
ATOM 6411 O O . CYS A 1 836 ? -16.709 2.287 9.595 1.00 92.75 836 CYS A O 1
ATOM 6413 N N . HIS A 1 837 ? -16.677 0.319 8.509 1.00 92.50 837 HIS A N 1
ATOM 6414 C CA . HIS A 1 837 ? -15.354 0.491 7.938 1.00 92.50 837 HIS A CA 1
ATOM 6415 C C . HIS A 1 837 ? -15.364 0.728 6.431 1.00 92.50 837 HIS A C 1
ATOM 6417 O O . HIS A 1 837 ? -16.139 0.139 5.677 1.00 92.50 837 HIS A O 1
ATOM 6423 N N . SER A 1 838 ? -14.471 1.608 5.985 1.00 89.75 838 SER A N 1
ATOM 6424 C CA . SER A 1 838 ? -14.043 1.647 4.585 1.00 89.75 838 SER A CA 1
ATOM 6425 C C . SER A 1 838 ? -12.952 0.598 4.368 1.00 89.75 838 SER A C 1
ATOM 6427 O O . SER A 1 838 ? -12.071 0.465 5.210 1.00 89.75 838 SER A O 1
ATOM 6429 N N . SER A 1 839 ? -12.959 -0.103 3.234 1.00 85.75 839 SER A N 1
ATOM 6430 C CA . SER A 1 839 ? -12.016 -1.208 2.979 1.00 85.75 839 SER A CA 1
ATOM 6431 C C . SER A 1 839 ? -10.560 -0.766 2.792 1.00 85.75 839 SER A C 1
ATOM 6433 O O . SER A 1 839 ? -9.645 -1.529 3.068 1.00 85.75 839 SER A O 1
ATOM 6435 N N . HIS A 1 840 ? -10.332 0.463 2.325 1.00 89.12 840 HIS A N 1
ATOM 6436 C CA . HIS A 1 840 ? -9.006 0.940 1.913 1.00 89.12 840 HIS A CA 1
ATOM 6437 C C . HIS A 1 840 ? -8.425 2.014 2.836 1.00 89.12 840 HIS A C 1
ATOM 6439 O O . HIS A 1 840 ? -7.226 2.259 2.832 1.00 89.12 840 HIS A O 1
ATOM 6445 N N . GLY A 1 841 ? -9.263 2.678 3.624 1.00 88.69 841 GLY A N 1
ATOM 6446 C CA . GLY A 1 841 ? -8.880 3.879 4.353 1.00 88.69 841 GLY A CA 1
ATOM 6447 C C . GLY A 1 841 ? -10.005 4.895 4.400 1.00 88.69 841 GLY A C 1
ATOM 6448 O O . GLY A 1 841 ? -11.082 4.701 3.831 1.00 88.69 841 GLY A O 1
ATOM 6449 N N . SER A 1 842 ? -9.758 6.003 5.082 1.00 87.88 842 SER A N 1
ATOM 6450 C CA . SER A 1 842 ? -10.721 7.088 5.218 1.00 87.88 842 SER A CA 1
ATOM 6451 C C . SER A 1 842 ? -9.987 8.407 5.161 1.00 87.88 842 SER A C 1
ATOM 6453 O O . SER A 1 842 ? -8.994 8.594 5.853 1.00 87.88 842 SER A O 1
ATOM 6455 N N . LYS A 1 843 ? -10.521 9.386 4.437 1.00 88.50 843 LYS A N 1
ATOM 6456 C CA . LYS A 1 843 ? -9.960 10.744 4.451 1.00 88.50 843 LYS A CA 1
ATOM 6457 C C . LYS A 1 843 ? -10.295 11.491 5.752 1.00 88.50 843 LYS A C 1
ATOM 6459 O O . LYS A 1 843 ? -10.153 12.714 5.810 1.00 88.50 843 LYS A O 1
ATOM 6464 N N . THR A 1 844 ? -10.887 10.825 6.749 1.00 89.88 844 THR A N 1
ATOM 6465 C CA . THR A 1 844 ? -11.378 11.436 7.996 1.00 89.88 844 THR A CA 1
ATOM 6466 C C . THR A 1 844 ? -10.241 11.984 8.832 1.00 89.88 844 THR A C 1
ATOM 6468 O O . THR A 1 844 ? -9.282 11.290 9.136 1.00 89.88 844 THR A O 1
ATOM 6471 N N . THR A 1 845 ? -10.353 13.261 9.188 1.00 87.94 845 THR A N 1
ATOM 6472 C CA . THR A 1 845 ? -9.322 13.998 9.914 1.00 87.94 845 THR A CA 1
ATOM 6473 C C . THR A 1 845 ? -9.629 14.053 11.410 1.00 87.94 845 THR A C 1
ATOM 6475 O O . THR A 1 845 ? -10.762 13.839 11.847 1.00 87.94 845 THR A O 1
ATOM 6478 N N . GLY A 1 846 ? -8.607 14.372 12.207 1.00 88.62 846 GLY A N 1
ATOM 6479 C CA . GLY A 1 846 ? -8.706 14.442 13.665 1.00 88.62 846 GLY A CA 1
ATOM 6480 C C . GLY A 1 846 ? -8.550 13.077 14.339 1.00 88.62 846 GLY A C 1
ATOM 6481 O O . GLY A 1 846 ? -7.944 12.163 13.787 1.00 88.62 846 GLY A O 1
ATOM 6482 N N . THR A 1 847 ? -9.069 12.953 15.560 1.00 92.62 847 THR A N 1
ATOM 6483 C CA . THR A 1 847 ? -9.000 11.715 16.347 1.00 92.62 847 THR A CA 1
ATOM 6484 C C . THR A 1 847 ? -10.065 10.716 15.879 1.00 92.62 847 THR A C 1
ATOM 6486 O O . THR A 1 847 ? -11.267 10.933 16.054 1.00 92.62 847 THR A O 1
ATOM 6489 N N . THR A 1 848 ? -9.628 9.610 15.282 1.00 92.19 848 THR A N 1
ATOM 6490 C CA . THR A 1 848 ? -10.480 8.558 14.708 1.00 92.19 848 THR A CA 1
ATOM 6491 C C . THR A 1 848 ? -10.335 7.211 15.427 1.00 92.19 848 THR A C 1
ATOM 6493 O O . THR A 1 848 ? -11.293 6.441 15.438 1.00 92.19 848 THR A O 1
ATOM 6496 N N . SER A 1 849 ? -9.203 6.944 16.091 1.00 90.56 849 SER A N 1
ATOM 6497 C CA . SER A 1 849 ? -8.902 5.693 16.810 1.00 90.56 849 SER A CA 1
ATOM 6498 C C . SER A 1 849 ? -8.588 5.915 18.296 1.00 90.56 849 SER A C 1
ATOM 6500 O O . SER A 1 849 ? -8.104 6.972 18.693 1.00 90.56 849 SER A O 1
ATOM 6502 N N . SER A 1 850 ? -8.813 4.895 19.139 1.00 89.31 850 SER A N 1
ATOM 6503 C CA . SER A 1 850 ? -8.367 4.907 20.548 1.00 89.31 850 SER A CA 1
ATOM 6504 C C . SER A 1 850 ? -6.893 4.529 20.725 1.00 89.31 850 SER A C 1
ATOM 6506 O O . SER A 1 850 ? -6.349 4.686 21.811 1.00 89.31 850 SER A O 1
ATOM 6508 N N . TYR A 1 851 ? -6.267 3.983 19.684 1.00 88.62 851 TYR A N 1
ATOM 6509 C CA . TYR A 1 851 ? -4.857 3.603 19.645 1.00 88.62 851 TYR A CA 1
ATOM 6510 C C . TYR A 1 851 ? -4.067 4.599 18.793 1.00 88.62 851 TYR A C 1
ATOM 6512 O O . TYR A 1 851 ? -4.631 5.233 17.894 1.00 88.62 851 TYR A O 1
ATOM 6520 N N . LYS A 1 852 ? -2.766 4.720 19.071 1.00 87.12 852 LYS A N 1
ATOM 6521 C CA . LYS A 1 852 ? -1.845 5.503 18.245 1.00 87.12 852 LYS A CA 1
ATOM 6522 C C . LYS A 1 852 ? -1.373 4.684 17.045 1.00 87.12 852 LYS A C 1
ATOM 6524 O O . LYS A 1 852 ? -1.079 3.500 17.190 1.00 87.12 852 LYS A O 1
ATOM 6529 N N . THR A 1 853 ? -1.300 5.323 15.888 1.00 82.69 853 THR A N 1
ATOM 6530 C CA . THR A 1 853 ? -0.755 4.766 14.642 1.00 82.69 853 THR A CA 1
ATOM 6531 C C . THR A 1 853 ? 0.759 4.982 14.554 1.00 82.69 853 THR A C 1
ATOM 6533 O O . THR A 1 853 ? 1.353 5.580 15.454 1.00 82.69 853 THR A O 1
ATOM 6536 N N . PHE A 1 854 ? 1.400 4.499 13.483 1.00 81.81 854 PHE A N 1
ATOM 6537 C CA . PHE A 1 854 ? 2.864 4.546 13.290 1.00 81.81 854 PHE A CA 1
ATOM 6538 C C . PHE A 1 854 ? 3.517 5.931 13.500 1.00 81.81 854 PHE A C 1
ATOM 6540 O O . PHE A 1 854 ? 4.651 6.030 13.953 1.00 81.81 854 PHE A O 1
ATOM 6547 N N . ASN A 1 855 ? 2.788 7.005 13.210 1.00 83.00 855 ASN A N 1
ATOM 6548 C CA . ASN A 1 855 ? 3.200 8.405 13.338 1.00 83.00 855 ASN A CA 1
ATOM 6549 C C . ASN A 1 855 ? 2.850 9.029 14.706 1.00 83.00 855 ASN A C 1
ATOM 6551 O O . ASN A 1 855 ? 2.844 10.251 14.848 1.00 83.00 855 ASN A O 1
ATOM 6555 N N . ASN A 1 856 ? 2.551 8.210 15.720 1.00 87.12 856 ASN A N 1
ATOM 6556 C CA . ASN A 1 856 ? 2.204 8.625 17.085 1.00 87.12 856 ASN A CA 1
ATOM 6557 C C . ASN A 1 856 ? 0.928 9.482 17.223 1.00 87.12 856 ASN A C 1
ATOM 6559 O O . ASN A 1 856 ? 0.694 10.079 18.279 1.00 87.12 856 ASN A O 1
ATOM 6563 N N . THR A 1 857 ? 0.063 9.503 16.208 1.00 89.50 857 THR A N 1
ATOM 6564 C CA . THR A 1 857 ? -1.232 10.201 16.221 1.00 89.50 857 THR A CA 1
ATOM 6565 C C . THR A 1 857 ? -2.408 9.223 16.317 1.00 89.50 857 THR A C 1
ATOM 6567 O O . THR A 1 857 ? -2.244 8.016 16.200 1.00 89.50 857 THR A O 1
ATOM 6570 N N . TYR A 1 858 ? -3.617 9.729 16.579 1.00 90.75 858 TYR A N 1
ATOM 6571 C CA . TYR A 1 858 ? -4.848 8.925 16.709 1.00 90.75 858 TYR A CA 1
ATOM 6572 C C . TYR A 1 858 ? -5.713 8.960 15.434 1.00 90.75 858 TYR A C 1
ATOM 6574 O O . TYR A 1 858 ? -6.941 8.973 15.514 1.00 90.75 858 TYR A O 1
ATOM 6582 N N . ASN A 1 859 ? -5.092 9.102 14.264 1.00 86.00 859 ASN A N 1
ATOM 6583 C CA . ASN A 1 859 ? -5.743 9.485 13.008 1.00 86.00 859 ASN A CA 1
ATOM 6584 C C . ASN A 1 859 ? -5.602 8.408 11.922 1.00 86.00 859 ASN A C 1
ATOM 6586 O O . ASN A 1 859 ? -5.211 8.733 10.807 1.00 86.00 859 ASN A O 1
ATOM 6590 N N . GLY A 1 860 ? -5.933 7.151 12.221 1.00 81.94 860 GLY A N 1
ATOM 6591 C CA . GLY A 1 860 ? -5.895 6.102 11.197 1.00 81.94 860 GLY A CA 1
ATOM 6592 C C . GLY A 1 860 ? -6.907 4.976 11.333 1.00 81.94 860 GLY A C 1
ATOM 6593 O O . GLY A 1 860 ? -6.744 3.934 10.713 1.00 81.94 860 GLY A O 1
ATOM 6594 N N . ALA A 1 861 ? -7.977 5.156 12.116 1.00 85.38 861 ALA A N 1
ATOM 6595 C CA . ALA A 1 861 ? -9.102 4.233 12.004 1.00 85.38 861 ALA A CA 1
ATOM 6596 C C . ALA A 1 861 ? -9.739 4.348 10.612 1.00 85.38 861 ALA A C 1
ATOM 6598 O O . ALA A 1 861 ? -10.053 5.452 10.152 1.00 85.38 861 ALA A O 1
ATOM 6599 N N . ASN A 1 862 ? -10.025 3.201 9.998 1.00 86.94 862 ASN A N 1
ATOM 6600 C CA . ASN A 1 862 ? -10.788 3.111 8.758 1.00 86.94 862 ASN A CA 1
ATOM 6601 C C . ASN A 1 862 ? -12.270 3.397 9.017 1.00 86.94 862 ASN A C 1
ATOM 6603 O O . ASN A 1 862 ? -13.093 2.495 8.943 1.00 86.94 862 ASN A O 1
ATOM 6607 N N . LEU A 1 863 ? -12.627 4.634 9.368 1.00 91.88 863 LEU A N 1
ATOM 6608 C CA . LEU A 1 863 ? -14.023 5.039 9.554 1.00 91.88 863 LEU A CA 1
ATOM 6609 C C . LEU A 1 863 ? -14.736 5.113 8.205 1.00 91.88 863 LEU A C 1
ATOM 6611 O O . LEU A 1 863 ? -14.161 5.593 7.221 1.00 91.88 863 LEU A O 1
ATOM 6615 N N . LYS A 1 864 ? -16.001 4.692 8.163 1.00 92.75 864 LYS A N 1
ATOM 6616 C CA . LYS A 1 864 ? -16.769 4.680 6.918 1.00 92.75 864 LYS A CA 1
ATOM 6617 C C . LYS A 1 864 ? -16.807 6.065 6.284 1.00 92.75 864 LYS A C 1
ATOM 6619 O O . LYS A 1 864 ? -17.207 7.061 6.892 1.00 92.75 864 LYS A O 1
ATOM 6624 N N . GLU A 1 865 ? -16.481 6.075 5.005 1.00 91.62 865 GLU A N 1
ATOM 6625 C CA . GLU A 1 865 ? -16.624 7.207 4.112 1.00 91.62 865 GLU A CA 1
ATOM 6626 C C . GLU A 1 865 ? -17.338 6.736 2.842 1.00 91.62 865 GLU A C 1
ATOM 6628 O O . GLU A 1 865 ? -17.014 5.689 2.282 1.00 91.62 865 GLU A O 1
ATOM 6633 N N . THR A 1 866 ? -18.331 7.496 2.391 1.00 91.75 866 THR A N 1
ATOM 6634 C CA . THR A 1 866 ? -19.073 7.223 1.154 1.00 91.75 866 THR A CA 1
ATOM 6635 C C . THR A 1 866 ? -19.195 8.496 0.332 1.00 91.75 866 THR A C 1
ATOM 6637 O O . THR A 1 866 ? -19.164 9.607 0.869 1.00 91.75 866 THR A O 1
ATOM 6640 N N . GLN A 1 867 ? -19.352 8.337 -0.978 1.00 89.94 867 GLN A N 1
ATOM 6641 C CA . GLN A 1 867 ? -19.592 9.431 -1.908 1.00 89.94 867 GLN A CA 1
ATOM 6642 C C . GLN A 1 867 ? -20.822 9.097 -2.748 1.00 89.94 867 GLN A C 1
ATOM 6644 O O . GLN A 1 867 ? -20.919 7.995 -3.285 1.00 89.94 867 GLN A O 1
ATOM 6649 N N . ALA A 1 868 ? -21.734 10.060 -2.894 1.00 90.31 868 ALA A N 1
ATOM 6650 C CA . ALA A 1 868 ? -22.944 9.870 -3.682 1.00 90.31 868 ALA A CA 1
ATOM 6651 C C . ALA A 1 868 ? -22.604 9.465 -5.128 1.00 90.31 868 ALA A C 1
ATOM 6653 O O . ALA A 1 868 ? -21.788 10.104 -5.797 1.00 90.31 868 ALA A O 1
ATOM 6654 N N . GLY A 1 869 ? -23.231 8.389 -5.598 1.00 87.31 869 GLY A N 1
ATOM 6655 C CA . GLY A 1 869 ? -22.997 7.786 -6.909 1.00 87.31 869 GLY A CA 1
ATOM 6656 C C . GLY A 1 869 ? -21.770 6.869 -6.986 1.00 87.31 869 GLY A C 1
ATOM 6657 O O . GLY A 1 869 ? -21.471 6.375 -8.072 1.00 87.31 869 GLY A O 1
ATOM 6658 N N . LYS A 1 870 ? -21.051 6.628 -5.879 1.00 87.19 870 LYS A N 1
ATOM 6659 C CA . LYS A 1 870 ? -19.871 5.745 -5.816 1.00 87.19 870 LYS A CA 1
ATOM 6660 C C . LYS A 1 870 ? -20.075 4.624 -4.793 1.00 87.19 870 LYS A C 1
ATOM 6662 O O . LYS A 1 870 ? -20.723 4.810 -3.771 1.00 87.19 870 LYS A O 1
ATOM 6667 N N . GLY A 1 871 ? -19.527 3.443 -5.063 1.00 80.94 871 GLY A N 1
ATOM 6668 C CA . GLY A 1 871 ? -19.651 2.245 -4.231 1.00 80.94 871 GLY A CA 1
ATOM 6669 C C . GLY A 1 871 ? -21.092 1.755 -4.063 1.00 80.94 871 GLY A C 1
ATOM 6670 O O . GLY A 1 871 ? -21.358 1.046 -3.105 1.00 80.94 871 GLY A O 1
ATOM 6671 N N . GLY A 1 872 ? -22.006 2.189 -4.942 1.00 83.06 872 GLY A N 1
ATOM 6672 C CA . GLY A 1 872 ? -23.454 1.978 -4.824 1.00 83.06 872 GLY A CA 1
ATOM 6673 C C . GLY A 1 872 ? -24.158 2.865 -3.793 1.00 83.06 872 GLY A C 1
ATOM 6674 O O . GLY A 1 872 ? -25.370 2.775 -3.631 1.00 83.06 872 GLY A O 1
ATOM 6675 N N . TYR A 1 873 ? -23.444 3.780 -3.135 1.00 88.94 873 TYR A N 1
ATOM 6676 C CA . TYR A 1 873 ? -24.056 4.711 -2.194 1.00 88.94 873 TYR A CA 1
ATOM 6677 C C . TYR A 1 873 ? -24.746 5.870 -2.911 1.00 88.94 873 TYR A C 1
ATOM 6679 O O . TYR A 1 873 ? -24.210 6.478 -3.838 1.00 88.94 873 TYR A O 1
ATOM 6687 N N . THR A 1 874 ? -25.939 6.224 -2.442 1.00 88.75 874 THR A N 1
ATOM 6688 C CA . THR A 1 874 ? -26.730 7.357 -2.953 1.00 88.75 874 THR A CA 1
ATOM 6689 C C . THR A 1 874 ? -26.425 8.672 -2.236 1.00 88.75 874 THR A C 1
ATOM 6691 O O . THR A 1 874 ? -26.886 9.732 -2.656 1.00 88.75 874 THR A O 1
ATOM 6694 N N . MET A 1 875 ? -25.614 8.623 -1.182 1.00 90.75 875 MET A N 1
ATOM 6695 C CA . MET A 1 875 ? -25.275 9.747 -0.321 1.00 90.75 875 MET A CA 1
ATOM 6696 C C . MET A 1 875 ? -23.766 9.893 -0.146 1.00 90.75 875 MET A C 1
ATOM 6698 O O . MET A 1 875 ? -23.011 8.929 -0.243 1.00 90.75 875 MET A O 1
ATOM 6702 N N . THR A 1 876 ? -23.337 11.118 0.149 1.00 93.44 876 THR A N 1
ATOM 6703 C CA . THR A 1 876 ? -21.981 11.398 0.623 1.00 93.44 876 THR A CA 1
ATOM 6704 C C . THR A 1 876 ? -22.006 11.439 2.143 1.00 93.44 876 THR A C 1
ATOM 6706 O O . THR A 1 876 ? -22.747 12.228 2.731 1.00 93.44 876 THR A O 1
ATOM 6709 N N . TYR A 1 877 ? -21.194 10.604 2.781 1.00 93.62 877 TYR A N 1
ATOM 6710 C CA . TYR A 1 877 ? -21.102 10.521 4.233 1.00 93.62 877 TYR A CA 1
ATOM 6711 C C . TYR A 1 877 ? -19.657 10.406 4.691 1.00 93.62 877 TYR A C 1
ATOM 6713 O O . TYR A 1 877 ? -18.858 9.692 4.093 1.00 93.62 877 TYR A O 1
ATOM 6721 N N . LYS A 1 878 ? -19.362 11.078 5.801 1.00 92.38 878 LYS A N 1
ATOM 6722 C CA . LYS A 1 878 ? -18.110 10.981 6.532 1.00 92.38 878 LYS A CA 1
ATOM 6723 C C . LYS A 1 878 ? -18.344 11.399 7.977 1.00 92.38 878 LYS A C 1
ATOM 6725 O O . LYS A 1 878 ? -19.070 12.367 8.219 1.00 92.38 878 LYS A O 1
ATOM 6730 N N . ALA A 1 879 ? -17.746 10.682 8.920 1.00 92.12 879 ALA A N 1
ATOM 6731 C CA . ALA A 1 879 ? -17.861 11.012 10.334 1.00 92.12 879 ALA A CA 1
ATOM 6732 C C . ALA A 1 879 ? -17.165 12.350 10.640 1.00 92.12 879 ALA A C 1
ATOM 6734 O O . ALA A 1 879 ? -16.070 12.620 10.146 1.00 92.12 879 ALA A O 1
ATOM 6735 N N . ALA A 1 880 ? -17.795 13.196 11.456 1.00 91.88 880 ALA A N 1
ATOM 6736 C CA . ALA A 1 880 ? -17.290 14.529 11.772 1.00 91.88 880 ALA A CA 1
ATOM 6737 C C . ALA A 1 880 ? -17.358 14.806 13.275 1.00 91.88 880 ALA A C 1
ATOM 6739 O O . ALA A 1 880 ? -18.361 14.514 13.926 1.00 91.88 880 ALA A O 1
ATOM 6740 N N . ALA A 1 881 ? -16.288 15.385 13.820 1.00 93.62 881 ALA A N 1
ATOM 6741 C CA . ALA A 1 881 ? -16.233 15.789 15.219 1.00 93.62 881 ALA A CA 1
ATOM 6742 C C . ALA A 1 881 ? -17.257 16.894 15.534 1.00 93.62 881 ALA A C 1
ATOM 6744 O O . ALA A 1 881 ? -17.593 17.718 14.682 1.00 93.62 881 ALA A O 1
ATOM 6745 N N . ASN A 1 882 ? -17.689 16.951 16.791 1.00 91.81 882 ASN A N 1
ATOM 6746 C CA . ASN A 1 882 ? -18.417 18.080 17.352 1.00 91.81 882 ASN A CA 1
ATOM 6747 C C . ASN A 1 882 ? -17.598 18.695 18.489 1.00 91.81 882 ASN A C 1
ATOM 6749 O O . ASN A 1 882 ? -17.380 18.067 19.522 1.00 91.81 882 ASN A O 1
ATOM 6753 N N . THR A 1 883 ? -17.186 19.946 18.314 1.00 89.12 883 THR A N 1
ATOM 6754 C CA . THR A 1 883 ? -16.380 20.694 19.289 1.00 89.12 883 THR A CA 1
ATOM 6755 C C . THR A 1 883 ? -17.221 21.536 20.252 1.00 89.12 883 THR A C 1
ATOM 6757 O O . THR A 1 883 ? -16.682 22.150 21.171 1.00 89.12 883 THR A O 1
ATOM 6760 N N . THR A 1 884 ? -18.543 21.568 20.070 1.00 84.75 884 THR A N 1
ATOM 6761 C CA . THR A 1 884 ? -19.468 22.426 20.822 1.00 84.75 884 THR A CA 1
ATOM 6762 C C . THR A 1 884 ? -20.388 21.615 21.742 1.00 84.75 884 THR A C 1
ATOM 6764 O O . THR A 1 884 ? -20.635 20.429 21.523 1.00 84.75 884 THR A O 1
ATOM 6767 N N . GLY A 1 885 ? -20.921 22.259 22.785 1.00 81.06 885 GLY A N 1
ATOM 6768 C CA . GLY A 1 885 ? -21.869 21.650 23.727 1.00 81.06 885 GLY A CA 1
ATOM 6769 C C . GLY A 1 885 ? -21.248 21.114 25.024 1.00 81.06 885 GLY A C 1
ATOM 6770 O O . GLY A 1 885 ? -20.090 21.383 25.365 1.00 81.06 885 GLY A O 1
ATOM 6771 N N . VAL A 1 886 ? -22.069 20.389 25.795 1.00 81.38 886 VAL A N 1
ATOM 6772 C CA . VAL A 1 886 ? -21.700 19.871 27.128 1.00 81.38 886 VAL A CA 1
ATOM 6773 C C . VAL A 1 886 ? -20.781 18.650 27.038 1.00 81.38 886 VAL A C 1
ATOM 6775 O O . VAL A 1 886 ? -19.960 18.463 27.924 1.00 81.38 886 VAL A O 1
ATOM 6778 N N . ASN A 1 887 ? -20.873 17.871 25.959 1.00 86.38 887 ASN A N 1
ATOM 6779 C CA . ASN A 1 887 ? -20.017 16.719 25.677 1.00 86.38 887 ASN A CA 1
ATOM 6780 C C . ASN A 1 887 ? -19.544 16.780 24.211 1.00 86.38 887 ASN A C 1
ATOM 6782 O O . ASN A 1 887 ? -20.204 16.208 23.340 1.00 86.38 887 ASN A O 1
ATOM 6786 N N . PRO A 1 888 ? -18.454 17.509 23.907 1.00 89.25 888 PRO A N 1
ATOM 6787 C CA . PRO A 1 888 ? -17.808 17.437 22.603 1.00 89.25 888 PRO A CA 1
ATOM 6788 C C . PRO A 1 888 ? -17.303 16.015 22.333 1.00 89.25 888 PRO A C 1
ATOM 6790 O O . PRO A 1 888 ? -16.948 15.284 23.254 1.00 89.25 888 PRO A O 1
ATOM 6793 N N . TYR A 1 889 ? -17.254 15.619 21.069 1.00 93.00 889 TYR A N 1
ATOM 6794 C CA . TYR A 1 889 ? -16.791 14.297 20.660 1.00 93.00 889 TYR A CA 1
ATOM 6795 C C . TYR A 1 889 ? -16.014 14.368 19.353 1.00 93.00 889 TYR A C 1
ATOM 6797 O O . TYR A 1 889 ? -16.242 15.242 18.516 1.00 93.00 889 TYR A O 1
ATOM 6805 N N . ASN A 1 890 ? -15.103 13.421 19.167 1.00 94.50 890 ASN A N 1
ATOM 6806 C CA . ASN A 1 890 ? -14.296 13.317 17.962 1.00 94.50 890 ASN A CA 1
ATOM 6807 C C . ASN A 1 890 ? -14.964 12.434 16.898 1.00 94.50 890 ASN A C 1
ATOM 6809 O O . ASN A 1 890 ? -15.984 11.786 17.149 1.00 94.50 890 ASN A O 1
ATOM 6813 N N . ALA A 1 891 ? -14.397 12.421 15.689 1.00 93.62 891 ALA A N 1
ATOM 6814 C CA . ALA A 1 891 ? -14.990 11.754 14.530 1.00 93.62 891 ALA A CA 1
ATOM 6815 C C . ALA A 1 891 ? -15.266 10.257 14.771 1.00 93.62 891 ALA A C 1
ATOM 6817 O O . ALA A 1 891 ? -16.316 9.766 14.364 1.00 93.62 891 ALA A O 1
ATOM 6818 N N . GLY A 1 892 ? -14.402 9.550 15.511 1.00 92.56 892 GLY A N 1
ATOM 6819 C CA . GLY A 1 892 ? -14.640 8.139 15.847 1.00 92.56 892 GLY A CA 1
ATOM 6820 C C . GLY A 1 892 ? -15.922 7.899 16.660 1.00 92.56 892 GLY A C 1
ATOM 6821 O O . GLY A 1 892 ? -16.642 6.941 16.404 1.00 92.56 892 GLY A O 1
ATOM 6822 N N . ALA A 1 893 ? -16.272 8.793 17.591 1.00 94.31 893 ALA A N 1
ATOM 6823 C CA . ALA A 1 893 ? -17.543 8.710 18.322 1.00 94.31 893 ALA A CA 1
ATOM 6824 C C . ALA A 1 893 ? -18.741 9.174 17.479 1.00 94.31 893 ALA A C 1
ATOM 6826 O O . ALA A 1 893 ? -19.849 8.662 17.645 1.00 94.31 893 ALA A O 1
ATOM 6827 N N . ALA A 1 894 ? -18.528 10.119 16.559 1.00 93.94 894 ALA A N 1
ATOM 6828 C CA . ALA A 1 894 ? -19.581 10.625 15.685 1.00 93.94 894 ALA A CA 1
ATOM 6829 C C . ALA A 1 894 ? -20.227 9.511 14.854 1.00 93.94 894 ALA A C 1
ATOM 6831 O O . ALA A 1 894 ? -21.451 9.470 14.751 1.00 93.94 894 ALA A O 1
ATOM 6832 N N . GLN A 1 895 ? -19.427 8.574 14.337 1.00 94.44 895 GLN A N 1
ATOM 6833 C CA . GLN A 1 895 ? -19.945 7.438 13.580 1.00 94.44 895 GLN A CA 1
ATOM 6834 C C . GLN A 1 895 ? -20.858 6.534 14.420 1.00 94.44 895 GLN A C 1
ATOM 6836 O O . GLN A 1 895 ? -21.917 6.117 13.945 1.00 94.44 895 GLN A O 1
ATOM 6841 N N . CYS A 1 896 ? -20.491 6.279 15.681 1.00 94.56 896 CYS A N 1
ATOM 6842 C CA . CYS A 1 896 ? -21.328 5.517 16.606 1.00 94.56 896 CYS A CA 1
ATOM 6843 C C . CYS A 1 896 ? -22.684 6.204 16.803 1.00 94.56 896 CYS A C 1
ATOM 6845 O O . CYS A 1 896 ? -23.723 5.565 16.650 1.00 94.56 896 CYS A O 1
ATOM 6847 N N . PHE A 1 897 ? -22.690 7.514 17.077 1.00 94.56 897 PHE A N 1
ATOM 6848 C CA . PHE A 1 897 ? -23.929 8.283 17.231 1.00 94.56 897 PHE A CA 1
ATOM 6849 C C . PHE A 1 897 ? -24.762 8.314 15.951 1.00 94.56 897 PHE A C 1
ATOM 6851 O O . PHE A 1 897 ? -25.980 8.151 16.003 1.00 94.56 897 PHE A O 1
ATOM 6858 N N . ASP A 1 898 ? -24.118 8.500 14.800 1.00 95.25 898 ASP A N 1
ATOM 6859 C CA . ASP A 1 898 ? -24.788 8.494 13.505 1.00 95.25 898 ASP A CA 1
ATOM 6860 C C . ASP A 1 898 ? -25.483 7.152 13.252 1.00 95.25 898 ASP A C 1
ATOM 6862 O O . ASP A 1 898 ? -26.617 7.146 12.787 1.00 95.25 898 ASP A O 1
ATOM 6866 N N . CYS A 1 899 ? -24.866 6.023 13.607 1.00 94.50 899 CYS A N 1
ATOM 6867 C CA . CYS A 1 899 ? -25.503 4.712 13.493 1.00 94.50 899 CYS A CA 1
ATOM 6868 C C . CYS A 1 899 ? -26.605 4.490 14.536 1.00 94.50 899 CYS A C 1
ATOM 6870 O O . CYS A 1 899 ? -27.690 4.013 14.209 1.00 94.50 899 CYS A O 1
ATOM 6872 N N . HIS A 1 900 ? -26.337 4.833 15.795 1.00 94.62 900 HIS A N 1
ATOM 6873 C CA . HIS A 1 900 ? -27.227 4.524 16.912 1.00 94.62 900 HIS A CA 1
ATOM 6874 C C . HIS A 1 900 ? -28.492 5.382 16.937 1.00 94.62 900 HIS A C 1
ATOM 6876 O O . HIS A 1 900 ? -29.513 4.943 17.466 1.00 94.62 900 HIS A O 1
ATOM 6882 N N . GLU A 1 901 ? -28.433 6.601 16.404 1.00 94.56 901 GLU A N 1
ATOM 6883 C CA . GLU A 1 901 ? -29.507 7.587 16.550 1.00 94.56 901 GLU A CA 1
ATOM 6884 C C . GLU A 1 901 ? -30.187 7.964 15.228 1.00 94.56 901 GLU A C 1
ATOM 6886 O O . GLU A 1 901 ? -31.251 8.583 15.252 1.00 94.56 901 GLU A O 1
ATOM 6891 N N . THR A 1 902 ? -29.647 7.554 14.075 1.00 95.81 902 THR A N 1
ATOM 6892 C CA . THR A 1 902 ? -30.315 7.758 12.780 1.00 95.81 902 THR A CA 1
ATOM 6893 C C . THR A 1 902 ? -31.339 6.659 12.535 1.00 95.81 902 THR A C 1
ATOM 6895 O O . THR A 1 902 ? -30.987 5.489 12.432 1.00 95.81 902 THR A O 1
ATOM 6898 N N . GLN A 1 903 ? -32.614 7.029 12.422 1.00 95.62 903 GLN A N 1
ATOM 6899 C CA . GLN A 1 903 ? -33.713 6.074 12.255 1.00 95.62 903 GLN A CA 1
ATOM 6900 C C . GLN A 1 903 ? -33.705 5.380 10.893 1.00 95.62 903 GLN A C 1
ATOM 6902 O O . GLN A 1 903 ? -33.753 4.150 10.823 1.00 95.62 903 GLN A O 1
ATOM 6907 N N . THR A 1 904 ? -33.616 6.163 9.820 1.00 94.81 904 THR A N 1
ATOM 6908 C CA . THR A 1 904 ? -33.666 5.672 8.441 1.00 94.81 904 THR A CA 1
ATOM 6909 C C . THR A 1 904 ? -32.435 6.100 7.656 1.00 94.81 904 THR A C 1
ATOM 6911 O O . THR A 1 904 ? -31.948 7.220 7.824 1.00 94.81 904 THR A O 1
ATOM 6914 N N . ALA A 1 905 ? -31.979 5.235 6.753 1.00 91.31 905 ALA A N 1
ATOM 6915 C CA . ALA A 1 905 ? -30.967 5.580 5.762 1.00 91.31 905 ALA A CA 1
ATOM 6916 C C . ALA A 1 905 ? -31.413 6.792 4.914 1.00 91.31 905 ALA A C 1
ATOM 6918 O O . ALA A 1 905 ? -32.606 7.032 4.712 1.00 91.31 905 ALA A O 1
ATOM 6919 N N . GLY A 1 906 ? -30.448 7.585 4.447 1.00 89.00 906 GLY A N 1
ATOM 6920 C CA . GLY A 1 906 ? -30.676 8.838 3.725 1.00 89.00 906 GLY A CA 1
ATOM 6921 C C . GLY A 1 906 ? -29.432 9.724 3.743 1.00 89.00 906 GLY A C 1
ATOM 6922 O O . GLY A 1 906 ? -28.491 9.494 2.998 1.00 89.00 906 GLY A O 1
ATOM 6923 N N . SER A 1 907 ? -29.375 10.722 4.633 1.00 88.50 907 SER A N 1
ATOM 6924 C CA . SER A 1 907 ? -28.152 11.535 4.829 1.00 88.50 907 SER A CA 1
ATOM 6925 C C . SER A 1 907 ? -26.993 10.755 5.472 1.00 88.50 907 SER A C 1
ATOM 6927 O O . SER A 1 907 ? -25.870 11.258 5.580 1.00 88.50 907 SER A O 1
ATOM 6929 N N . LYS A 1 908 ? -27.290 9.542 5.939 1.00 93.88 908 LYS A N 1
ATOM 6930 C CA . LYS A 1 908 ? -26.362 8.521 6.409 1.00 93.88 908 LYS A CA 1
ATOM 6931 C C . LYS A 1 908 ? -26.664 7.224 5.644 1.00 93.88 908 LYS A C 1
ATOM 6933 O O . LYS A 1 908 ? -27.833 6.980 5.344 1.00 93.88 908 LYS A O 1
ATOM 6938 N N . PRO A 1 909 ? -25.652 6.407 5.329 1.00 91.31 909 PRO A N 1
ATOM 6939 C CA . PRO A 1 909 ? -25.822 5.148 4.593 1.00 91.31 909 PRO A CA 1
ATOM 6940 C C . PRO A 1 909 ? -26.715 4.104 5.280 1.00 91.31 909 PRO A C 1
ATOM 6942 O O . PRO A 1 909 ? -27.322 3.292 4.595 1.00 91.31 909 PRO A O 1
ATOM 6945 N N . TRP A 1 910 ? -26.861 4.147 6.605 1.00 91.56 910 TRP A N 1
ATOM 6946 C CA . TRP A 1 910 ? -27.681 3.204 7.373 1.00 91.56 910 TRP A CA 1
ATOM 6947 C C . TRP A 1 910 ? -28.641 3.920 8.326 1.00 91.56 910 TRP A C 1
ATOM 6949 O O . TRP A 1 910 ? -28.474 5.101 8.643 1.00 91.56 910 TRP A O 1
ATOM 6959 N N . GLY A 1 911 ? -29.622 3.168 8.826 1.00 92.62 911 GLY A N 1
ATOM 6960 C CA . GLY A 1 911 ? -30.483 3.575 9.933 1.00 92.62 911 GLY A CA 1
ATOM 6961 C C . GLY A 1 911 ? -30.798 2.410 10.871 1.00 92.62 911 GLY A C 1
ATOM 6962 O O . GLY A 1 911 ? -30.973 1.276 10.419 1.00 92.62 911 GLY A O 1
ATOM 6963 N N . TYR A 1 912 ? -30.896 2.679 12.178 1.00 94.38 912 TYR A N 1
ATOM 6964 C CA . TYR A 1 912 ? -31.173 1.650 13.187 1.00 94.38 912 TYR A CA 1
ATOM 6965 C C . TYR A 1 912 ? -32.460 0.874 12.877 1.00 94.38 912 TYR A C 1
ATOM 6967 O O . TYR A 1 912 ? -32.506 -0.332 13.107 1.00 94.38 912 TYR A O 1
ATOM 6975 N N . GLN A 1 913 ? -33.473 1.534 12.303 1.00 94.94 913 GLN A N 1
ATOM 6976 C CA . GLN A 1 913 ? -34.740 0.908 11.935 1.00 94.94 913 GLN A CA 1
ATOM 6977 C C . GLN A 1 913 ? -34.698 0.350 10.517 1.00 94.94 913 GLN A C 1
ATOM 6979 O O . GLN A 1 913 ? -34.992 -0.825 10.322 1.00 94.94 913 GLN A O 1
ATOM 6984 N N . SER A 1 914 ? -34.327 1.170 9.528 1.00 91.62 914 SER A N 1
ATOM 6985 C CA . SER A 1 914 ? -34.403 0.768 8.116 1.00 91.62 914 SER A CA 1
ATOM 6986 C C . SER A 1 914 ? -33.395 -0.314 7.723 1.00 91.62 914 SER A C 1
ATOM 6988 O O . SER A 1 914 ? -33.667 -1.070 6.800 1.00 91.62 914 SER A O 1
ATOM 6990 N N . THR A 1 915 ? -32.234 -0.369 8.384 1.00 92.19 915 THR A N 1
ATOM 6991 C CA . THR A 1 915 ? -31.123 -1.264 8.011 1.00 92.19 915 THR A CA 1
ATOM 6992 C C . THR A 1 915 ? -30.980 -2.440 8.975 1.00 92.19 915 THR A C 1
ATOM 6994 O O . THR A 1 915 ? -30.723 -3.562 8.538 1.00 92.19 915 THR A O 1
ATOM 6997 N N . TYR A 1 916 ? -31.153 -2.197 10.279 1.00 93.25 916 TYR A N 1
ATOM 6998 C CA . TYR A 1 916 ? -30.935 -3.210 11.320 1.00 93.25 916 TYR A CA 1
ATOM 6999 C C . TYR A 1 916 ? -32.222 -3.695 12.000 1.00 93.25 916 TYR A C 1
ATOM 7001 O O . TYR A 1 916 ? -32.196 -4.717 12.678 1.00 93.25 916 TYR A O 1
ATOM 7009 N N . GLY A 1 917 ? -33.358 -3.015 11.812 1.00 93.50 917 GLY A N 1
ATOM 7010 C CA . GLY A 1 917 ? -34.656 -3.437 12.350 1.00 93.50 917 GLY A CA 1
ATOM 7011 C C . GLY A 1 917 ? -34.898 -3.106 13.829 1.00 93.50 917 GLY A C 1
ATOM 7012 O O . GLY A 1 917 ? -35.867 -3.591 14.407 1.00 93.50 917 GLY A O 1
ATOM 7013 N N . ALA A 1 918 ? -34.059 -2.283 14.465 1.00 94.50 918 ALA A N 1
ATOM 7014 C CA . ALA A 1 918 ? -34.336 -1.774 15.808 1.00 94.50 918 ALA A CA 1
ATOM 7015 C C . ALA A 1 918 ? -35.523 -0.791 15.783 1.00 94.50 918 ALA A C 1
ATOM 7017 O O . ALA A 1 918 ? -35.672 0.014 14.866 1.00 94.50 918 ALA A O 1
ATOM 7018 N N . SER A 1 919 ? -36.381 -0.829 16.802 1.00 94.12 919 SER A N 1
ATOM 7019 C CA . SER A 1 919 ? -37.619 -0.034 16.827 1.00 94.12 919 SER A CA 1
ATOM 7020 C C . SER A 1 919 ? -37.461 1.348 17.465 1.00 94.12 919 SER A C 1
ATOM 7022 O O . SER A 1 919 ? -38.374 2.168 17.377 1.00 94.12 919 SER A O 1
ATOM 7024 N N . GLN A 1 920 ? -36.326 1.608 18.119 1.00 93.69 920 GLN A N 1
ATOM 7025 C CA . GLN A 1 920 ? -35.985 2.870 18.780 1.00 93.69 920 GLN A CA 1
ATOM 7026 C C . GLN A 1 920 ? -34.473 3.135 18.690 1.00 93.69 920 GLN A C 1
ATOM 7028 O O . GLN A 1 920 ? -33.707 2.181 18.515 1.00 93.69 920 GLN A O 1
ATOM 7033 N N . PRO A 1 921 ? -34.023 4.391 18.891 1.00 93.94 921 PRO A N 1
ATOM 7034 C CA . PRO A 1 921 ? -32.603 4.718 18.965 1.00 93.94 921 PRO A CA 1
ATOM 7035 C C . PRO A 1 921 ? -31.849 3.873 20.001 1.00 93.94 921 PRO A C 1
ATOM 7037 O O . PRO A 1 921 ? -32.346 3.574 21.094 1.00 93.94 921 PRO A O 1
ATOM 7040 N N . ILE A 1 922 ? -30.602 3.524 19.689 1.00 93.38 922 ILE A N 1
ATOM 7041 C CA . ILE A 1 922 ? -29.732 2.685 20.522 1.00 93.38 922 ILE A CA 1
ATOM 7042 C C . ILE A 1 922 ? -29.054 3.569 21.586 1.00 93.38 922 ILE A C 1
ATOM 7044 O O . ILE A 1 922 ? -27.847 3.801 21.576 1.00 93.38 922 ILE A O 1
ATOM 7048 N N . ILE A 1 923 ? -29.858 4.067 22.531 1.00 91.06 923 ILE A N 1
ATOM 7049 C CA . ILE A 1 923 ? -29.439 4.991 23.604 1.00 91.06 923 ILE A CA 1
ATOM 7050 C C . ILE A 1 923 ? -29.813 4.464 24.995 1.00 91.06 923 ILE A C 1
ATOM 7052 O O . ILE A 1 923 ? -30.834 3.790 25.164 1.00 91.06 923 ILE A O 1
ATOM 7056 N N . GLY A 1 924 ? -28.977 4.710 26.008 1.00 89.31 924 GLY A N 1
ATOM 7057 C CA . GLY A 1 924 ? -29.242 4.285 27.384 1.00 89.31 924 GLY A CA 1
ATOM 7058 C C . GLY A 1 924 ? -30.351 5.094 28.067 1.00 89.31 924 GLY A C 1
ATOM 7059 O O . GLY A 1 924 ? -30.577 6.256 27.755 1.00 89.31 924 GLY A O 1
ATOM 7060 N N . TYR A 1 925 ? -31.013 4.504 29.066 1.00 89.00 925 TYR A N 1
ATOM 7061 C CA . TYR A 1 925 ? -32.095 5.148 29.837 1.00 89.00 925 TYR A CA 1
ATOM 7062 C C . TYR A 1 925 ? -31.699 6.491 30.490 1.00 89.00 925 TYR A C 1
ATOM 7064 O O . TYR A 1 925 ? -32.514 7.404 30.641 1.00 89.00 925 TYR A O 1
ATOM 7072 N N . LYS A 1 926 ? -30.434 6.615 30.897 1.00 86.56 926 LYS A N 1
ATOM 7073 C CA . LYS A 1 926 ? -29.875 7.823 31.521 1.00 86.56 926 LYS A CA 1
ATOM 7074 C C . LYS A 1 926 ? -29.275 8.800 30.517 1.00 86.56 926 LYS A C 1
ATOM 7076 O O . LYS A 1 926 ? -29.001 9.941 30.886 1.00 86.56 926 LYS A O 1
ATOM 7081 N N . ASP A 1 927 ? -29.123 8.379 29.270 1.00 88.94 927 ASP A N 1
ATOM 7082 C CA . ASP A 1 927 ? -28.396 9.121 28.254 1.00 88.94 927 ASP A CA 1
ATOM 7083 C C . ASP A 1 927 ? -29.343 10.079 27.522 1.00 88.94 927 ASP A C 1
ATOM 7085 O O . ASP A 1 927 ? -30.536 9.814 27.360 1.00 88.94 927 ASP A O 1
ATOM 7089 N N . SER A 1 928 ? -28.816 11.226 27.103 1.00 86.75 928 SER A N 1
ATOM 7090 C CA . SER A 1 928 ? -29.473 12.090 26.120 1.00 86.75 928 SER A CA 1
ATOM 7091 C C . SER A 1 928 ? -28.914 11.790 24.733 1.00 86.75 928 SER A C 1
ATOM 7093 O O . SER A 1 928 ? -27.800 11.273 24.629 1.00 86.75 928 SER A O 1
ATOM 7095 N N . SER A 1 929 ? -29.637 12.196 23.686 1.00 88.38 929 SER A N 1
ATOM 7096 C CA . SER A 1 929 ? -29.117 12.179 22.313 1.00 88.38 929 SER A CA 1
ATOM 7097 C C . SER A 1 929 ? -27.709 12.781 22.258 1.00 88.38 929 SER A C 1
ATOM 7099 O O . SER A 1 929 ? -27.450 13.841 22.850 1.00 88.38 929 SER A O 1
ATOM 7101 N N . ARG A 1 930 ? -26.787 12.036 21.639 1.00 89.69 930 ARG A N 1
ATOM 7102 C CA . ARG A 1 930 ? -25.355 12.335 21.478 1.00 89.69 930 ARG A CA 1
ATOM 7103 C C . ARG A 1 930 ? -24.617 12.780 22.739 1.00 89.69 930 ARG A C 1
ATOM 7105 O O . ARG A 1 930 ? -23.619 13.489 22.663 1.00 89.69 930 ARG A O 1
ATOM 7112 N N . PHE A 1 931 ? -25.165 12.463 23.909 1.00 88.94 931 PHE A N 1
ATOM 7113 C CA . PHE A 1 931 ? -24.728 12.956 25.218 1.00 88.94 931 PHE A CA 1
ATOM 7114 C C . PHE A 1 931 ? -24.668 14.497 25.347 1.00 88.94 931 PHE A C 1
ATOM 7116 O O . PHE A 1 931 ? -24.171 15.005 26.351 1.00 88.94 931 PHE A O 1
ATOM 7123 N N . GLY A 1 932 ? -25.203 15.253 24.380 1.00 74.81 932 GLY A N 1
ATOM 7124 C CA . GLY A 1 932 ? -24.949 16.689 24.187 1.00 74.81 932 GLY A CA 1
ATOM 7125 C C . GLY A 1 932 ? -25.809 17.650 25.015 1.00 74.81 932 GLY A C 1
ATOM 7126 O O . GLY A 1 932 ? -25.668 18.863 24.869 1.00 74.81 932 GLY A O 1
ATOM 7127 N N . GLY A 1 933 ? -26.674 17.134 25.893 1.00 69.06 933 GLY A N 1
ATOM 7128 C CA . GLY A 1 933 ? -27.679 17.912 26.622 1.00 69.06 933 GLY A CA 1
ATOM 7129 C C . GLY A 1 933 ? -29.082 17.753 26.022 1.00 69.06 933 GLY A C 1
ATOM 7130 O O . GLY A 1 933 ? -29.246 17.543 24.827 1.00 69.06 933 GLY A O 1
ATOM 7131 N N . GLY A 1 934 ? -30.102 17.774 26.884 1.00 75.38 934 GLY A N 1
ATOM 7132 C CA . GLY A 1 934 ? -31.496 17.459 26.547 1.00 75.38 934 GLY A CA 1
ATOM 7133 C C . GLY A 1 934 ? -32.181 16.614 27.629 1.00 75.38 934 GLY A C 1
ATOM 7134 O O . GLY A 1 934 ? -31.606 16.349 28.697 1.00 75.38 934 GLY A O 1
ATOM 7135 N N . THR A 1 935 ? -33.416 16.187 27.355 1.00 78.50 935 THR A N 1
ATOM 7136 C CA . THR A 1 935 ? -34.214 15.340 28.254 1.00 78.50 935 THR A CA 1
ATOM 7137 C C . THR A 1 935 ? -33.895 13.866 28.005 1.00 78.50 935 THR A C 1
ATOM 7139 O O . THR A 1 935 ? -34.243 13.329 26.959 1.00 78.50 935 THR A O 1
ATOM 7142 N N . SER A 1 936 ? -33.234 13.200 28.958 1.00 85.25 936 SER A N 1
ATOM 7143 C CA . SER A 1 936 ? -33.107 11.735 28.957 1.00 85.25 936 SER A CA 1
ATOM 7144 C C . SER A 1 936 ? -34.383 11.078 29.486 1.00 85.25 936 SER A C 1
ATOM 7146 O O . SER A 1 936 ? -35.162 11.718 30.199 1.00 85.25 936 SER A O 1
ATOM 7148 N N . ALA A 1 937 ? -34.590 9.790 29.203 1.00 86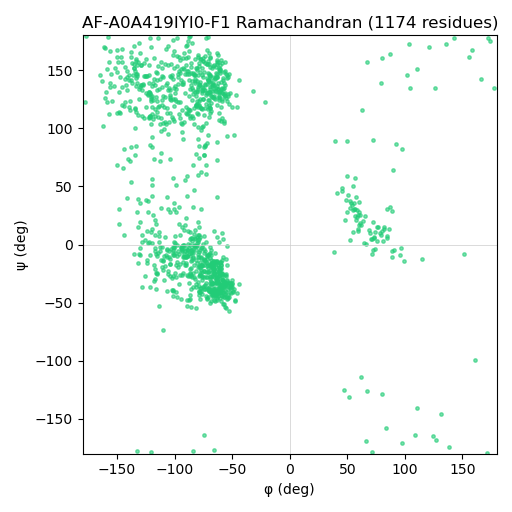.19 937 ALA A N 1
ATOM 7149 C CA . ALA A 1 937 ? -35.761 9.060 29.697 1.00 86.19 937 ALA A CA 1
ATOM 7150 C C . ALA A 1 937 ? -35.855 9.079 31.238 1.00 86.19 937 ALA A C 1
ATOM 7152 O O . ALA A 1 937 ? -36.933 9.281 31.793 1.00 86.19 937 ALA A O 1
ATOM 7153 N N . SER A 1 938 ? -34.716 9.003 31.938 1.00 82.81 938 SER A N 1
ATOM 7154 C CA . SER A 1 938 ? -34.649 9.175 33.399 1.00 82.81 938 SER A CA 1
ATOM 7155 C C . SER A 1 938 ? -35.107 10.560 33.881 1.00 82.81 938 SER A C 1
ATOM 7157 O O . SER A 1 938 ? -35.767 10.667 34.918 1.00 82.81 938 SER A O 1
ATOM 7159 N N . LYS A 1 939 ? -34.804 11.633 33.134 1.00 79.94 939 LYS A N 1
ATOM 7160 C CA . LYS A 1 939 ? -35.303 12.984 33.446 1.00 79.94 939 LYS A CA 1
ATOM 7161 C C . LYS A 1 939 ? -36.792 13.134 33.129 1.00 79.94 939 LYS A C 1
ATOM 7163 O O . LYS A 1 939 ? -37.477 13.857 33.843 1.00 79.94 939 LYS A O 1
ATOM 7168 N N . ALA A 1 940 ? -37.286 12.454 32.093 1.00 80.94 940 ALA A N 1
ATOM 7169 C CA . ALA A 1 940 ? -38.694 12.486 31.697 1.00 80.94 940 ALA A CA 1
ATOM 7170 C C . ALA A 1 940 ? -39.606 11.738 32.684 1.00 80.94 940 ALA A C 1
ATOM 7172 O O . ALA A 1 940 ? -40.701 12.213 32.977 1.00 80.94 940 ALA A O 1
ATOM 7173 N N . ARG A 1 941 ? -39.143 10.608 33.241 1.00 78.94 941 ARG A N 1
ATOM 7174 C CA . ARG A 1 941 ? -39.903 9.783 34.199 1.00 78.94 941 ARG A CA 1
ATOM 7175 C C . ARG A 1 941 ? -40.330 10.554 35.448 1.00 78.94 941 ARG A C 1
ATOM 7177 O O . ARG A 1 941 ? -41.393 10.309 36.011 1.00 78.94 941 ARG A O 1
ATOM 7184 N N . PHE A 1 942 ? -39.489 11.480 35.899 1.00 73.75 942 PHE A N 1
ATOM 7185 C CA . PHE A 1 942 ? -39.707 12.232 37.123 1.00 73.75 942 PHE A CA 1
ATOM 7186 C C . PHE A 1 942 ? -39.758 13.730 36.837 1.00 73.75 942 PHE A C 1
ATOM 7188 O O . PHE A 1 942 ? -38.728 14.347 36.576 1.00 73.75 942 PHE A O 1
ATOM 7195 N N . SER A 1 943 ? -40.935 14.343 36.979 1.00 69.31 943 SER A N 1
ATOM 7196 C CA . SER A 1 943 ? -41.150 15.771 36.690 1.00 69.31 943 SER A CA 1
ATOM 7197 C C . SER A 1 943 ? -40.154 16.700 37.396 1.00 69.31 943 SER A C 1
ATOM 7199 O O . SER A 1 943 ? -39.690 17.667 36.798 1.00 69.31 943 SER A O 1
ATOM 7201 N N . TYR A 1 944 ? -39.733 16.375 38.622 1.00 66.31 944 TYR A N 1
ATOM 7202 C CA . TYR A 1 944 ? -38.749 17.159 39.380 1.00 66.31 944 TYR A CA 1
ATOM 7203 C C . TYR A 1 944 ? -37.318 17.116 38.799 1.00 66.31 944 TYR A C 1
ATOM 7205 O O . TYR A 1 944 ? -36.479 17.936 39.168 1.00 66.31 944 TYR A O 1
ATOM 7213 N N . ARG A 1 945 ? -37.013 16.168 37.901 1.00 72.12 945 ARG A N 1
ATOM 7214 C CA . ARG A 1 945 ? -35.727 16.070 37.185 1.00 72.12 945 ARG A CA 1
ATOM 7215 C C . ARG A 1 945 ? -35.743 16.785 35.837 1.00 72.12 945 ARG A C 1
ATOM 7217 O O . ARG A 1 945 ? -34.672 17.023 35.283 1.00 72.12 945 ARG A O 1
ATOM 7224 N N . SER A 1 946 ? -36.923 17.136 35.322 1.00 65.38 946 SER A N 1
ATOM 7225 C CA . SER A 1 946 ? -37.096 17.722 33.985 1.00 65.38 946 SER A CA 1
ATOM 7226 C C . SER A 1 946 ? -36.312 19.029 33.785 1.00 65.38 946 SER A C 1
ATOM 7228 O O . SER A 1 946 ? -35.793 19.264 32.700 1.00 65.38 946 SER A O 1
ATOM 7230 N N . GLY A 1 947 ? -36.138 19.834 34.841 1.00 63.25 947 GLY A N 1
ATOM 7231 C CA . GLY A 1 947 ? -35.375 21.090 34.810 1.00 63.25 947 GLY A CA 1
ATOM 7232 C C . GLY A 1 947 ? -33.855 20.950 34.971 1.00 63.25 947 GLY A C 1
ATOM 7233 O O . GLY A 1 947 ? -33.154 21.959 34.974 1.00 63.25 947 GLY A O 1
ATOM 7234 N N . ARG A 1 948 ? -33.313 19.734 35.140 1.00 71.88 948 ARG A N 1
ATOM 7235 C CA . ARG A 1 948 ? -31.869 19.539 35.353 1.00 71.88 948 ARG A CA 1
ATOM 7236 C C . ARG A 1 948 ? -31.099 19.441 34.043 1.00 71.88 948 ARG A C 1
ATOM 7238 O O . ARG A 1 948 ? -31.218 18.465 33.292 1.00 71.88 948 ARG A O 1
ATOM 7245 N N . THR A 1 949 ? -30.223 20.411 33.813 1.00 76.12 949 THR A N 1
ATOM 7246 C CA . THR A 1 949 ? -29.257 20.375 32.716 1.00 76.12 949 THR A CA 1
ATOM 7247 C C . THR A 1 949 ? -28.191 19.310 32.973 1.00 76.12 949 THR A C 1
ATOM 7249 O O . THR A 1 949 ? -27.847 18.988 34.110 1.00 76.12 949 THR A O 1
ATOM 7252 N N . THR A 1 950 ? -27.708 18.690 31.899 1.00 80.38 950 THR A N 1
ATOM 7253 C CA . THR A 1 950 ? -26.499 17.863 31.981 1.00 80.38 950 THR A CA 1
ATOM 7254 C C . THR A 1 950 ? -25.320 18.804 32.210 1.00 80.38 950 THR A C 1
ATOM 7256 O O . THR A 1 950 ? -25.214 19.808 31.510 1.00 80.38 950 THR A O 1
ATOM 7259 N N . VAL A 1 951 ? -24.471 18.499 33.192 1.00 79.12 951 VAL A N 1
ATOM 7260 C CA . VAL A 1 951 ? -23.315 19.333 33.574 1.00 79.12 951 VAL A CA 1
ATOM 7261 C C . VAL A 1 951 ? -21.974 18.732 33.137 1.00 79.12 951 VAL A C 1
ATOM 7263 O O . VAL A 1 951 ? -20.965 19.425 33.190 1.00 79.12 951 VAL A O 1
ATOM 7266 N N . GLY A 1 952 ? -21.957 17.472 32.688 1.00 78.88 952 GLY A N 1
ATOM 7267 C CA . GLY A 1 952 ? -20.776 16.817 32.116 1.00 78.88 952 GLY A CA 1
ATOM 7268 C C . GLY A 1 952 ? -20.968 15.317 31.860 1.00 78.88 952 GLY A C 1
ATOM 7269 O O . GLY A 1 952 ? -22.023 14.745 32.161 1.00 78.88 952 GLY A O 1
ATOM 7270 N N . GLY A 1 953 ? -19.931 14.697 31.300 1.00 84.44 953 GLY A N 1
ATOM 7271 C CA . GLY A 1 953 ? -19.806 13.272 30.964 1.00 84.44 953 GLY A CA 1
ATOM 7272 C C . GLY A 1 953 ? -18.329 12.871 30.868 1.00 84.44 953 GLY A C 1
ATOM 7273 O O . GLY A 1 953 ? -17.466 13.735 30.982 1.00 84.44 953 GLY A O 1
ATOM 7274 N N . HIS A 1 954 ? -17.999 11.602 30.601 1.00 86.38 954 HIS A N 1
ATOM 7275 C CA . HIS A 1 954 ? -16.588 11.233 30.356 1.00 86.38 954 HIS A CA 1
ATOM 7276 C C . HIS A 1 954 ? -15.993 11.896 29.096 1.00 86.38 954 HIS A C 1
ATOM 7278 O O . HIS A 1 954 ? -14.779 12.005 28.974 1.00 86.38 954 HIS A O 1
ATOM 7284 N N . LEU A 1 955 ? -16.823 12.377 28.160 1.00 86.69 955 LEU A N 1
ATOM 7285 C CA . LEU A 1 955 ? -16.350 13.137 26.994 1.00 86.69 955 LEU A CA 1
ATOM 7286 C C . LEU A 1 955 ? -15.921 14.573 27.352 1.00 86.69 955 LEU A C 1
ATOM 7288 O O . LEU A 1 955 ? -15.149 15.186 26.617 1.00 86.69 955 LEU A O 1
ATOM 7292 N N . LYS A 1 956 ? -16.426 15.107 28.471 1.00 80.81 956 LYS A N 1
ATOM 7293 C CA . LYS A 1 956 ? -16.028 16.384 29.071 1.00 80.81 956 LYS A CA 1
ATOM 7294 C C . LYS A 1 956 ? -16.490 16.430 30.526 1.00 80.81 956 LYS A C 1
ATOM 7296 O O . LYS A 1 956 ? -17.670 16.660 30.818 1.00 80.81 956 LYS A O 1
ATOM 7301 N N . ALA A 1 957 ? -15.551 16.208 31.441 1.00 70.62 957 ALA A N 1
ATOM 7302 C CA . ALA A 1 957 ? -15.825 16.261 32.868 1.00 70.62 957 ALA A CA 1
ATOM 7303 C C . ALA A 1 957 ? -16.262 17.676 33.291 1.00 70.62 957 ALA A C 1
ATOM 7305 O O . ALA A 1 957 ? -15.760 18.680 32.785 1.00 70.62 957 ALA A O 1
ATOM 7306 N N . SER A 1 958 ? -17.191 17.766 34.250 1.00 69.56 958 SER A N 1
ATOM 7307 C CA . SER A 1 958 ? -17.628 19.052 34.824 1.00 69.56 958 SER A CA 1
ATOM 7308 C C . SER A 1 958 ? -16.525 19.741 35.641 1.00 69.56 958 SER A C 1
ATOM 7310 O O . SER A 1 958 ? -16.579 20.942 35.884 1.00 69.56 958 SER A O 1
ATOM 7312 N N . SER A 1 959 ? -15.571 18.950 36.129 1.00 71.19 959 SER A N 1
ATOM 7313 C CA . SER A 1 959 ? -14.404 19.336 36.922 1.00 71.19 959 SER A CA 1
ATOM 7314 C C . SER A 1 959 ? -13.421 18.164 36.907 1.00 71.19 959 SER A C 1
ATOM 7316 O O . SER A 1 959 ? -13.891 17.025 36.954 1.00 71.19 959 SER A O 1
ATOM 7318 N N . ALA A 1 960 ? -12.112 18.427 36.918 1.00 69.62 960 ALA A N 1
ATOM 7319 C CA . ALA A 1 960 ? -11.106 17.381 37.110 1.00 69.62 960 ALA A CA 1
ATOM 7320 C C . ALA A 1 960 ? -11.341 16.622 38.429 1.00 69.62 960 ALA A C 1
ATOM 7322 O O . ALA A 1 960 ? -11.852 17.201 39.405 1.00 69.62 960 ALA A O 1
ATOM 7323 N N . LEU A 1 961 ? -10.993 15.333 38.454 1.00 70.44 961 LEU A N 1
ATOM 7324 C CA . LEU A 1 961 ? -10.924 14.594 39.710 1.00 70.44 961 LEU A CA 1
ATOM 7325 C C . LEU A 1 961 ? -9.799 15.196 40.569 1.00 70.44 961 LEU A C 1
ATOM 7327 O O . LEU A 1 961 ? -8.788 15.641 40.043 1.00 70.44 961 LEU A O 1
ATOM 7331 N N . LYS A 1 962 ? -10.010 15.262 41.882 1.00 71.62 962 LYS A N 1
ATOM 7332 C CA . LYS A 1 962 ? -8.962 15.570 42.863 1.00 71.62 962 LYS A CA 1
ATOM 7333 C C . LYS A 1 962 ? -8.551 14.236 43.465 1.00 71.62 962 LYS A C 1
ATOM 7335 O O . LYS A 1 962 ? -9.467 13.476 43.786 1.00 71.62 962 LYS A O 1
ATOM 7340 N N . GLY A 1 963 ? -7.261 13.967 43.607 1.00 68.31 963 GLY A N 1
ATOM 7341 C CA . GLY A 1 963 ? -6.776 12.754 44.246 1.00 68.31 963 GLY A CA 1
ATOM 7342 C C . GLY A 1 963 ? -6.952 12.812 45.764 1.00 68.31 963 GLY A C 1
ATOM 7343 O O . GLY A 1 963 ? -7.749 13.609 46.286 1.00 68.31 963 GLY A O 1
ATOM 7344 N N . LEU A 1 964 ? -6.262 11.930 46.484 1.00 71.38 964 LEU A N 1
ATOM 7345 C CA . LEU A 1 964 ? -6.386 11.806 47.939 1.00 71.38 964 LEU A CA 1
ATOM 7346 C C . LEU A 1 964 ? -5.974 13.090 48.674 1.00 71.38 964 LEU A C 1
ATOM 7348 O O . LEU A 1 964 ? -6.533 13.388 49.732 1.00 71.38 964 LEU A O 1
ATOM 7352 N N . ASP A 1 965 ? -5.070 13.886 48.103 1.00 68.31 965 ASP A N 1
ATOM 7353 C CA . ASP A 1 965 ? -4.598 15.136 48.707 1.00 68.31 965 ASP A CA 1
ATOM 7354 C C . ASP A 1 965 ? -5.564 16.334 48.533 1.00 68.31 965 ASP A C 1
ATOM 7356 O O . ASP A 1 965 ? -5.380 17.401 49.131 1.00 68.31 965 ASP A O 1
ATOM 7360 N N . GLY A 1 966 ? -6.623 16.172 47.728 1.00 66.94 966 GLY A N 1
ATOM 7361 C CA . GLY A 1 966 ? -7.632 17.198 47.466 1.00 66.94 966 GLY A CA 1
ATOM 7362 C C . GLY A 1 966 ? -7.183 18.363 46.565 1.00 66.94 966 GLY A C 1
ATOM 7363 O O . GLY A 1 966 ? -7.963 19.318 46.385 1.00 66.94 966 GLY A O 1
ATOM 7364 N N . THR A 1 967 ? -5.990 18.306 45.977 1.00 66.50 967 THR A N 1
ATOM 7365 C CA . THR A 1 967 ? -5.335 19.383 45.223 1.00 66.50 967 THR A CA 1
ATOM 7366 C C . THR A 1 967 ? -5.128 18.966 43.769 1.00 66.50 967 THR A C 1
ATOM 7368 O O . THR A 1 967 ? -4.271 18.146 43.532 1.00 66.50 967 THR A O 1
ATOM 7371 N N . PRO A 1 968 ? -5.844 19.550 42.783 1.00 61.19 968 PRO A N 1
ATOM 7372 C CA . PRO A 1 968 ? -5.646 19.216 41.371 1.00 61.19 968 PRO A CA 1
ATOM 7373 C C . PRO A 1 968 ? -4.211 19.484 40.870 1.00 61.19 968 PRO A C 1
ATOM 7375 O O . PRO A 1 968 ? -3.675 20.566 41.120 1.00 61.19 968 PRO A O 1
ATOM 7378 N N . GLY A 1 969 ? -3.673 18.590 40.041 1.00 61.28 969 GLY A N 1
ATOM 7379 C CA . GLY A 1 969 ? -2.381 18.688 39.367 1.00 61.28 969 GLY A CA 1
ATOM 7380 C C . GLY A 1 969 ? -1.175 18.187 40.169 1.00 61.28 969 GLY A C 1
ATOM 7381 O O . GLY A 1 969 ? -0.052 18.502 39.771 1.00 61.28 969 GLY A O 1
ATOM 7382 N N . THR A 1 970 ? -1.361 17.457 41.272 1.00 60.16 970 THR A N 1
ATOM 7383 C CA . THR A 1 970 ? -0.249 16.952 42.108 1.00 60.16 970 THR A CA 1
ATOM 7384 C C . THR A 1 970 ? 0.246 15.565 41.695 1.00 60.16 970 THR A C 1
ATOM 7386 O O . THR A 1 970 ? 1.288 15.120 42.179 1.00 60.16 970 THR A O 1
ATOM 7389 N N . GLY A 1 971 ? -0.422 14.920 40.732 1.00 59.91 971 GLY A N 1
ATOM 7390 C CA . GLY A 1 971 ? 0.007 13.658 40.125 1.00 59.91 971 GLY A CA 1
ATOM 7391 C C . GLY A 1 971 ? -0.647 12.420 40.739 1.00 59.91 971 GLY A C 1
ATOM 7392 O O . GLY A 1 971 ? -0.431 11.319 40.232 1.00 59.91 971 GLY A O 1
ATOM 7393 N N . ASP A 1 972 ? -1.474 12.588 41.772 1.00 61.56 972 ASP A N 1
ATOM 7394 C CA . ASP A 1 972 ? -2.317 11.531 42.338 1.00 61.56 972 ASP A CA 1
ATOM 7395 C C . ASP A 1 972 ? -3.663 11.387 41.587 1.00 61.56 972 ASP A C 1
ATOM 7397 O O . ASP A 1 972 ? -4.423 10.451 41.823 1.00 61.56 972 ASP A O 1
ATOM 7401 N N . GLU A 1 973 ? -3.953 12.251 40.608 1.00 65.25 973 GLU A N 1
ATOM 7402 C CA . GLU A 1 973 ? -5.227 12.285 39.874 1.00 65.25 973 GLU A CA 1
ATOM 7403 C C . GLU A 1 973 ? -5.196 11.535 38.552 1.00 65.25 973 GLU A C 1
ATOM 7405 O O . GLU A 1 973 ? -5.865 11.964 37.616 1.00 65.25 973 GLU A O 1
ATOM 7410 N N . ALA A 1 974 ? -4.413 10.457 38.445 1.00 54.62 974 ALA A N 1
ATOM 7411 C CA . ALA A 1 974 ? -4.202 9.736 37.189 1.00 54.62 974 ALA A CA 1
ATOM 7412 C C . ALA A 1 974 ? -5.534 9.440 36.465 1.00 54.62 974 ALA A C 1
ATOM 7414 O O . ALA A 1 974 ? -6.185 8.445 36.760 1.00 54.62 974 ALA A O 1
ATOM 7415 N N . GLU A 1 975 ? -5.931 10.323 35.538 1.00 65.62 975 GLU A N 1
ATOM 7416 C CA . GLU A 1 975 ? -7.144 10.260 34.726 1.00 65.62 975 GLU A CA 1
ATOM 7417 C C . GLU A 1 975 ? -6.701 9.977 33.293 1.00 65.62 975 GLU A C 1
ATOM 7419 O O . GLU A 1 975 ? -6.172 10.840 32.588 1.00 65.62 975 GLU A O 1
ATOM 7424 N N . GLY A 1 976 ? -6.890 8.733 32.856 1.00 70.62 976 GLY A N 1
ATOM 7425 C CA . GLY A 1 976 ? -6.702 8.391 31.450 1.00 70.62 976 GLY A CA 1
ATOM 7426 C C . GLY A 1 976 ? -7.676 9.189 30.578 1.00 70.62 976 GLY A C 1
ATOM 7427 O O . GLY A 1 976 ? -8.874 9.226 30.853 1.00 70.62 976 GLY A O 1
ATOM 7428 N N . THR A 1 977 ? -7.195 9.818 29.503 1.00 78.62 977 THR A N 1
ATOM 7429 C CA . THR A 1 977 ? -8.073 10.568 28.596 1.00 78.62 977 THR A CA 1
ATOM 7430 C C . THR A 1 977 ? -8.719 9.645 27.567 1.00 78.62 977 THR A C 1
ATOM 7432 O O . THR A 1 977 ? -8.055 8.866 26.886 1.00 78.62 977 THR A O 1
ATOM 7435 N N . ILE A 1 978 ? -10.034 9.778 27.375 1.00 86.62 978 ILE A N 1
ATOM 7436 C CA . ILE A 1 978 ? -10.756 9.029 26.332 1.00 86.62 978 ILE A CA 1
ATOM 7437 C C . ILE A 1 978 ? -10.751 9.734 24.966 1.00 86.62 978 ILE A C 1
ATOM 7439 O O . ILE A 1 978 ? -11.337 9.241 24.005 1.00 86.62 978 ILE A O 1
ATOM 7443 N N . ASN A 1 979 ? -10.122 10.911 24.873 1.00 88.81 979 ASN A N 1
ATOM 7444 C CA . ASN A 1 979 ? -9.959 11.704 23.649 1.00 88.81 979 ASN A CA 1
ATOM 7445 C C . ASN A 1 979 ? -11.263 11.898 22.856 1.00 88.81 979 ASN A C 1
ATOM 7447 O O . ASN A 1 979 ? -11.264 11.851 21.629 1.00 88.81 979 ASN A O 1
ATOM 7451 N N . GLY A 1 980 ? -12.394 12.093 23.541 1.00 90.56 980 GLY A N 1
ATOM 7452 C CA . GLY A 1 980 ? -13.689 12.297 22.888 1.00 90.56 980 GLY A CA 1
ATOM 7453 C C . GLY A 1 980 ? -14.201 11.084 22.092 1.00 90.56 980 GLY A C 1
ATOM 7454 O O . GLY A 1 980 ? -14.956 11.277 21.138 1.00 90.56 980 GLY A O 1
ATOM 7455 N N . LEU A 1 981 ? -13.773 9.863 22.433 1.00 92.94 981 LEU A N 1
ATOM 7456 C CA . LEU A 1 981 ? -14.143 8.612 21.764 1.00 92.94 981 LEU A CA 1
ATOM 7457 C C . LEU A 1 981 ? -14.960 7.685 22.674 1.00 92.94 981 LEU A C 1
ATOM 7459 O O . LEU A 1 981 ? -14.797 7.689 23.889 1.00 92.94 981 LEU A O 1
ATOM 7463 N N . CYS A 1 982 ? -15.784 6.818 22.079 1.00 93.25 982 CYS A N 1
ATOM 7464 C CA . CYS A 1 982 ? -16.471 5.738 22.806 1.00 93.25 982 CYS A CA 1
ATOM 7465 C C . CYS A 1 982 ? -15.586 4.491 22.987 1.00 93.25 982 CYS A C 1
ATOM 7467 O O . CYS A 1 982 ? -15.749 3.735 23.944 1.00 93.25 982 CYS A O 1
ATOM 7469 N N . THR A 1 983 ? -14.650 4.270 22.062 1.00 92.81 983 THR A N 1
ATOM 7470 C CA . THR A 1 983 ? -13.848 3.044 21.942 1.00 92.81 983 THR A CA 1
ATOM 7471 C C . THR A 1 983 ? -12.761 2.820 23.005 1.00 92.81 983 THR A C 1
ATOM 7473 O O . THR A 1 983 ? -12.285 1.692 23.119 1.00 92.81 983 THR A O 1
ATOM 7476 N N . PRO A 1 984 ? -12.335 3.802 23.823 1.00 91.38 984 PRO A N 1
ATOM 7477 C CA . PRO A 1 984 ? -11.512 3.514 24.999 1.00 91.38 984 PRO A CA 1
ATOM 7478 C C . PRO A 1 984 ? -12.241 2.663 26.044 1.00 91.38 984 PRO A C 1
ATOM 7480 O O . PRO A 1 984 ? -11.607 1.865 26.728 1.00 91.38 984 PRO A O 1
ATOM 7483 N N . CYS A 1 985 ? -13.568 2.794 26.131 1.00 92.00 985 CYS A N 1
ATOM 7484 C CA . CYS A 1 985 ? -14.394 2.054 27.084 1.00 92.00 985 CYS A CA 1
ATOM 7485 C C . CYS A 1 985 ? -15.125 0.879 26.427 1.00 92.00 985 CYS A C 1
ATOM 7487 O O . CYS A 1 985 ? -15.246 -0.190 27.025 1.00 92.00 985 CYS A O 1
ATOM 7489 N N . HIS A 1 986 ? -15.604 1.083 25.199 1.00 93.94 986 HIS A N 1
ATOM 7490 C CA . HIS A 1 986 ? -16.369 0.093 24.454 1.00 93.94 986 HIS A CA 1
ATOM 7491 C C . HIS A 1 986 ? -15.533 -0.600 23.378 1.00 93.94 986 HIS A C 1
ATOM 7493 O O . HIS A 1 986 ? -14.720 0.028 22.704 1.00 93.94 986 HIS A O 1
ATOM 7499 N N . ASP A 1 987 ? -15.778 -1.887 23.165 1.00 94.19 987 ASP A N 1
ATOM 7500 C CA . ASP A 1 987 ? -15.246 -2.633 22.029 1.00 94.19 987 ASP A CA 1
ATOM 7501 C C . ASP A 1 987 ? -16.390 -3.020 21.089 1.00 94.19 987 ASP A C 1
ATOM 7503 O O . ASP A 1 987 ? -17.070 -4.008 21.350 1.00 94.19 987 ASP A O 1
ATOM 7507 N N . PRO A 1 988 ? -16.645 -2.267 20.005 1.00 93.31 988 PRO A N 1
ATOM 7508 C CA . PRO A 1 988 ? -17.807 -2.497 19.146 1.00 93.31 988 PRO A CA 1
ATOM 7509 C C . PRO A 1 988 ? -17.823 -3.890 18.503 1.00 93.31 988 PRO A C 1
ATOM 7511 O O . PRO A 1 988 ? -18.867 -4.315 18.019 1.00 93.31 988 PRO A O 1
ATOM 7514 N N . HIS A 1 989 ? -16.705 -4.615 18.501 1.00 93.81 989 HIS A N 1
ATOM 7515 C CA . HIS A 1 989 ? -16.643 -5.956 17.937 1.00 93.81 989 HIS A CA 1
ATOM 7516 C C . HIS A 1 989 ? -17.231 -7.000 18.885 1.00 93.81 989 HIS A C 1
ATOM 7518 O O . HIS A 1 989 ? -17.871 -7.937 18.430 1.00 93.81 989 HIS A O 1
ATOM 7524 N N . GLY A 1 990 ? -17.059 -6.861 20.197 1.00 94.81 990 GLY A N 1
ATOM 7525 C CA . GLY A 1 990 ? -17.460 -7.908 21.130 1.00 94.81 990 GLY A CA 1
ATOM 7526 C C . GLY A 1 990 ? -16.751 -7.828 22.473 1.00 94.81 990 GLY A C 1
ATOM 7527 O O . GLY A 1 990 ? -15.760 -7.123 22.641 1.00 94.81 990 GLY A O 1
ATOM 7528 N N . VAL A 1 991 ? -17.260 -8.582 23.437 1.00 95.69 991 VAL A N 1
ATOM 7529 C CA . VAL A 1 991 ? -16.610 -8.802 24.726 1.00 95.69 991 VAL A CA 1
ATOM 7530 C C . VAL A 1 991 ? -15.362 -9.656 24.521 1.00 95.69 991 VAL A C 1
ATOM 7532 O O . VAL A 1 991 ? -15.418 -10.687 23.861 1.00 95.69 991 VAL A O 1
ATOM 7535 N N . SER A 1 992 ? -14.240 -9.265 25.119 1.00 94.44 992 SER A N 1
ATOM 7536 C CA . SER A 1 992 ? -13.003 -10.042 25.018 1.00 94.44 992 SER A CA 1
ATOM 7537 C C . SER A 1 992 ? -13.131 -11.436 25.646 1.00 94.44 992 SER A C 1
ATOM 7539 O O . SER A 1 992 ? -13.555 -11.530 26.802 1.00 94.44 992 SER A O 1
ATOM 7541 N N . PRO A 1 993 ? -12.719 -12.510 24.948 1.00 93.12 993 PRO A N 1
ATOM 7542 C CA . PRO A 1 993 ? -12.540 -13.840 25.538 1.00 93.12 993 PRO A CA 1
ATOM 7543 C C . PRO A 1 993 ? -11.536 -13.890 26.692 1.00 93.12 993 PRO A C 1
ATOM 7545 O O . PRO A 1 993 ? -11.681 -14.725 27.579 1.00 93.12 993 PRO A O 1
ATOM 7548 N N . SER A 1 994 ? -10.568 -12.966 26.747 1.00 93.88 994 SER A N 1
ATOM 7549 C CA . SER A 1 994 ? -9.548 -12.943 27.813 1.00 93.88 994 SER A CA 1
ATOM 7550 C C . SER A 1 994 ? -10.128 -12.714 29.217 1.00 93.88 994 SER A C 1
ATOM 7552 O O . SER A 1 994 ? -9.461 -12.977 30.213 1.00 93.88 994 SER A O 1
ATOM 7554 N N . LEU A 1 995 ? -11.386 -12.265 29.314 1.00 93.94 995 LEU A N 1
ATOM 7555 C CA . LEU A 1 995 ? -12.094 -12.107 30.584 1.00 93.94 995 LEU A CA 1
ATOM 7556 C C . LEU A 1 995 ? -12.604 -13.434 31.179 1.00 93.94 995 LEU A C 1
ATOM 7558 O O . LEU A 1 995 ? -13.056 -13.424 32.324 1.00 93.94 995 LEU A O 1
ATOM 7562 N N . GLY A 1 996 ? -12.578 -14.547 30.436 1.00 94.06 996 GLY A N 1
ATOM 7563 C CA . GLY A 1 996 ? -13.072 -15.850 30.901 1.00 94.06 996 GLY A CA 1
ATOM 7564 C C . GLY A 1 996 ? -14.499 -15.776 31.462 1.00 94.06 996 GLY A C 1
ATOM 7565 O O . GLY A 1 996 ? -15.380 -15.138 30.885 1.00 94.06 996 GLY A O 1
ATOM 7566 N N . ASP A 1 997 ? -14.728 -16.338 32.647 1.00 93.62 997 ASP A N 1
ATOM 7567 C CA . ASP A 1 997 ? -16.048 -16.334 33.305 1.00 93.62 997 ASP A CA 1
ATOM 7568 C C . ASP A 1 997 ? -16.606 -14.925 33.591 1.00 93.62 997 ASP A C 1
ATOM 7570 O O . ASP A 1 997 ? -17.815 -14.742 33.797 1.00 93.62 997 ASP A O 1
ATOM 7574 N N . ASN A 1 998 ? -15.746 -13.900 33.572 1.00 95.44 998 ASN A N 1
ATOM 7575 C CA . ASN A 1 998 ? -16.137 -12.513 33.795 1.00 95.44 998 ASN A CA 1
ATOM 7576 C C . ASN A 1 998 ? -16.671 -11.809 32.539 1.00 95.44 998 ASN A C 1
ATOM 7578 O O . ASN A 1 998 ? -17.176 -10.687 32.656 1.00 95.44 998 ASN A O 1
ATOM 7582 N N . GLN A 1 999 ? -16.662 -12.450 31.361 1.00 95.31 999 GLN A N 1
ATOM 7583 C CA . GLN A 1 999 ? -17.296 -11.919 30.143 1.00 95.31 999 GLN A CA 1
ATOM 7584 C C . GLN A 1 999 ? -18.744 -11.469 30.382 1.00 95.31 999 GLN A C 1
ATOM 7586 O O . GLN A 1 999 ? -19.211 -10.465 29.835 1.00 95.31 999 GLN A O 1
ATOM 7591 N N . GLN A 1 1000 ? -19.453 -12.166 31.272 1.00 94.62 1000 GLN A N 1
ATOM 7592 C CA . GLN A 1 1000 ? -20.824 -11.838 31.643 1.00 94.62 1000 GLN A CA 1
ATOM 7593 C C . GLN A 1 1000 ? -21.004 -10.427 32.224 1.00 94.62 1000 GLN A C 1
ATOM 7595 O O . GLN A 1 1000 ? -22.107 -9.883 32.136 1.00 94.62 1000 GLN A O 1
ATOM 7600 N N . TYR A 1 1001 ? -19.960 -9.827 32.795 1.00 95.38 1001 TYR A N 1
ATOM 7601 C CA . TYR A 1 1001 ? -19.985 -8.469 33.342 1.00 95.38 1001 TYR A CA 1
ATOM 7602 C C . TYR A 1 1001 ? -19.502 -7.419 32.338 1.00 95.38 1001 TYR A C 1
ATOM 7604 O O . TYR A 1 1001 ? -19.560 -6.233 32.618 1.00 95.38 1001 TYR A O 1
ATOM 7612 N N . ALA A 1 1002 ? -19.060 -7.799 31.144 1.00 94.38 1002 ALA A N 1
ATOM 7613 C CA . ALA A 1 1002 ? -18.560 -6.859 30.145 1.00 94.38 1002 ALA A CA 1
ATOM 7614 C C . ALA A 1 1002 ? -19.622 -6.453 29.105 1.00 94.38 1002 ALA A C 1
ATOM 7616 O O . ALA A 1 1002 ? -19.293 -5.938 28.041 1.00 94.38 1002 ALA A O 1
ATOM 7617 N N . VAL A 1 1003 ? -20.916 -6.658 29.379 1.00 91.88 1003 VAL A N 1
ATOM 7618 C CA . VAL A 1 1003 ? -22.004 -6.291 28.453 1.00 91.88 1003 VAL A CA 1
ATOM 7619 C C . VAL A 1 1003 ? -22.678 -4.954 28.827 1.00 91.88 1003 VAL A C 1
ATOM 7621 O O . VAL A 1 1003 ? -23.020 -4.747 29.994 1.00 91.88 1003 VAL A O 1
ATOM 7624 N N . PRO A 1 1004 ? -22.961 -4.051 27.860 1.00 82.81 1004 PRO A N 1
ATOM 7625 C CA . PRO A 1 1004 ? -22.758 -4.214 26.422 1.00 82.81 1004 PRO A CA 1
ATOM 7626 C C . PRO A 1 1004 ? -21.359 -3.761 25.970 1.00 82.81 1004 PRO A C 1
ATOM 7628 O O . PRO A 1 1004 ? -21.075 -2.563 25.920 1.00 82.81 1004 PRO A O 1
ATOM 7631 N N . LEU A 1 1005 ? -20.548 -4.734 25.549 1.00 91.81 1005 LEU A N 1
ATOM 7632 C CA . LEU A 1 1005 ? -19.316 -4.537 24.792 1.00 91.81 1005 LEU A CA 1
ATOM 7633 C C . LEU A 1 1005 ? -18.277 -3.635 25.463 1.00 91.81 1005 LEU A C 1
ATOM 7635 O O . LEU A 1 1005 ? -17.885 -2.615 24.906 1.00 91.81 1005 LEU A O 1
ATOM 7639 N N . LEU A 1 1006 ? -17.860 -3.980 26.674 1.00 93.25 1006 LEU A N 1
ATOM 7640 C CA . LEU A 1 1006 ? -16.906 -3.215 27.470 1.00 93.25 1006 LEU A CA 1
ATOM 7641 C C . LEU A 1 1006 ? -15.511 -3.843 27.400 1.00 93.25 1006 LEU A C 1
ATOM 7643 O O . LEU A 1 1006 ? -15.367 -5.063 27.447 1.00 93.25 1006 LEU A O 1
ATOM 7647 N N . LYS A 1 1007 ? -14.467 -3.005 27.360 1.00 92.81 1007 LYS A N 1
ATOM 7648 C CA . LYS A 1 1007 ? -13.050 -3.426 27.406 1.00 92.81 1007 LYS A CA 1
ATOM 7649 C C . LYS A 1 1007 ? -12.575 -3.814 28.817 1.00 92.81 1007 LYS A C 1
ATOM 7651 O O . LYS A 1 1007 ? -11.436 -3.560 29.206 1.00 92.81 1007 LYS A O 1
ATOM 7656 N N . GLY A 1 1008 ? -13.493 -4.325 29.622 1.00 93.12 1008 GLY A N 1
ATOM 7657 C CA . GLY A 1 1008 ? -13.355 -4.579 31.046 1.00 93.12 1008 GLY A CA 1
ATOM 7658 C C . GLY A 1 1008 ? -14.708 -4.971 31.627 1.00 93.12 1008 GLY A C 1
ATOM 7659 O O . GLY A 1 1008 ? -15.710 -5.048 30.917 1.00 93.12 1008 GLY A O 1
ATOM 7660 N N . THR A 1 1009 ? -14.745 -5.218 32.924 1.00 94.19 1009 THR A N 1
ATOM 7661 C CA . THR A 1 1009 ? -15.948 -5.670 33.623 1.00 94.19 1009 THR A CA 1
ATOM 7662 C C . THR A 1 1009 ? -16.744 -4.495 34.197 1.00 94.19 1009 THR A C 1
ATOM 7664 O O . THR A 1 1009 ? -16.204 -3.427 34.504 1.00 94.19 1009 THR A O 1
ATOM 7667 N N . TRP A 1 1010 ? -18.057 -4.685 34.314 1.00 92.25 1010 TRP A N 1
ATOM 7668 C CA . TRP A 1 1010 ? -19.009 -3.720 34.846 1.00 92.25 1010 TRP A CA 1
ATOM 7669 C C . TRP A 1 1010 ? -20.293 -4.400 35.332 1.00 92.25 1010 TRP A C 1
ATOM 7671 O O . TRP A 1 1010 ? -21.064 -4.994 34.572 1.00 92.25 1010 TRP A O 1
ATOM 7681 N N . LEU A 1 1011 ? -20.622 -4.199 36.605 1.00 92.25 1011 LEU A N 1
ATOM 7682 C CA . LEU A 1 1011 ? -21.911 -4.629 37.126 1.00 92.25 1011 LEU A CA 1
ATOM 7683 C C . LEU A 1 1011 ? -22.919 -3.504 36.953 1.00 92.25 1011 LEU A C 1
ATOM 7685 O O . LEU A 1 1011 ? -22.856 -2.471 37.620 1.00 92.25 1011 LEU A O 1
ATOM 7689 N N . THR A 1 1012 ? -23.905 -3.724 36.092 1.00 89.19 1012 THR A N 1
ATOM 7690 C CA . THR A 1 1012 ? -25.052 -2.825 35.992 1.00 89.19 1012 THR A CA 1
ATOM 7691 C C . THR A 1 1012 ? -25.804 -2.785 37.328 1.00 89.19 1012 THR A C 1
ATOM 7693 O O . THR A 1 1012 ? -26.111 -3.830 37.891 1.00 89.19 1012 THR A O 1
ATOM 7696 N N . SER A 1 1013 ? -26.113 -1.578 37.822 1.00 89.25 1013 SER A N 1
ATOM 7697 C CA . SER A 1 1013 ? -26.664 -1.371 39.170 1.00 89.25 1013 SER A CA 1
ATOM 7698 C C . SER A 1 1013 ? -27.875 -2.275 39.453 1.00 89.25 1013 SER A C 1
ATOM 7700 O O . SER A 1 1013 ? -28.889 -2.141 38.757 1.00 89.25 1013 SER A O 1
ATOM 7702 N N . PRO A 1 1014 ? -27.801 -3.169 40.461 1.00 90.81 1014 PRO A N 1
ATOM 7703 C CA . PRO A 1 1014 ? -28.905 -4.068 40.791 1.00 90.81 1014 PRO A CA 1
ATOM 7704 C C . PRO A 1 1014 ? -30.033 -3.352 41.541 1.00 90.81 1014 PRO A C 1
ATOM 7706 O O . PRO A 1 1014 ? -31.157 -3.844 41.583 1.00 90.81 1014 PRO A O 1
ATOM 7709 N N . TYR A 1 1015 ? -29.759 -2.178 42.104 1.00 87.94 1015 TYR A N 1
ATOM 7710 C CA . TYR A 1 1015 ? -30.722 -1.385 42.857 1.00 87.94 1015 TYR A CA 1
ATOM 7711 C C . TYR A 1 1015 ? -31.712 -0.701 41.917 1.00 87.94 1015 TYR A C 1
ATOM 7713 O O . TYR A 1 1015 ? -31.350 -0.225 40.834 1.00 87.94 1015 TYR A O 1
ATOM 7721 N N . LYS A 1 1016 ? -32.963 -0.605 42.365 1.00 86.50 1016 LYS A N 1
ATOM 7722 C CA . LYS A 1 1016 ? -33.954 0.252 41.718 1.00 86.50 1016 LYS A CA 1
ATOM 7723 C C . LYS A 1 1016 ? -33.524 1.718 41.783 1.00 86.50 1016 LYS A C 1
ATOM 7725 O O . LYS A 1 1016 ? -32.716 2.123 42.627 1.00 86.50 1016 LYS A O 1
ATOM 7730 N N . GLU A 1 1017 ? -34.045 2.513 40.861 1.00 80.19 1017 GLU A N 1
ATOM 7731 C CA . GLU A 1 1017 ? -33.741 3.936 40.805 1.00 80.19 1017 GLU A CA 1
ATOM 7732 C C . GLU A 1 1017 ? -34.261 4.664 42.053 1.00 80.19 1017 GLU A C 1
ATOM 7734 O O . GLU A 1 1017 ? -35.415 4.508 42.450 1.00 80.19 1017 GLU A O 1
ATOM 7739 N N . ASP A 1 1018 ? -33.406 5.485 42.669 1.00 74.62 1018 ASP A N 1
ATOM 7740 C CA . ASP A 1 1018 ? -33.803 6.240 43.855 1.00 74.62 1018 ASP A CA 1
ATOM 7741 C C . ASP A 1 1018 ? -34.839 7.320 43.486 1.00 74.62 1018 ASP A C 1
ATOM 7743 O O . ASP A 1 1018 ? -34.605 8.143 42.593 1.00 74.62 1018 ASP A O 1
ATOM 7747 N N . ALA A 1 1019 ? -35.968 7.350 44.195 1.00 65.62 1019 ALA A N 1
ATOM 7748 C CA . ALA A 1 1019 ? -37.070 8.288 43.972 1.00 65.62 1019 ALA A CA 1
ATOM 7749 C C . ALA A 1 1019 ? -37.378 9.117 45.238 1.00 65.62 1019 ALA A C 1
ATOM 7751 O O . ALA A 1 1019 ? -37.384 8.580 46.353 1.00 65.62 1019 ALA A O 1
ATOM 7752 N N . PRO A 1 1020 ? -37.647 10.431 45.114 1.00 54.31 1020 PRO A N 1
ATOM 7753 C CA . PRO A 1 1020 ? -38.088 11.258 46.220 1.00 54.31 1020 PRO A CA 1
ATOM 7754 C C . PRO A 1 1020 ? -39.509 10.878 46.624 1.00 54.31 1020 PRO A C 1
ATOM 7756 O O . PRO A 1 1020 ? -40.246 10.223 45.889 1.00 54.31 1020 PRO A O 1
ATOM 7759 N N . ASN A 1 1021 ? -39.898 11.331 47.810 1.00 52.56 1021 ASN A N 1
ATOM 7760 C CA . ASN A 1 1021 ? -41.266 11.192 48.279 1.00 52.56 1021 ASN A CA 1
ATOM 7761 C C . ASN A 1 1021 ? -42.208 11.987 47.354 1.00 52.56 1021 ASN A C 1
ATOM 7763 O O . ASN A 1 1021 ? -42.053 13.198 47.216 1.00 52.56 1021 ASN A O 1
ATOM 7767 N N . THR A 1 1022 ? -43.163 11.312 46.715 1.00 43.56 1022 THR A N 1
ATOM 7768 C CA . THR A 1 1022 ? -44.084 11.900 45.728 1.00 43.56 1022 THR A CA 1
ATOM 7769 C C . THR A 1 1022 ? -45.205 12.740 46.347 1.00 43.56 1022 THR A C 1
ATOM 7771 O O . THR A 1 1022 ? -45.982 13.339 45.610 1.00 43.56 1022 THR A O 1
ATOM 7774 N N . GLN A 1 1023 ? -45.293 12.844 47.678 1.00 42.31 1023 GLN A N 1
ATOM 7775 C CA . GLN A 1 1023 ? -46.250 13.729 48.348 1.00 42.31 1023 GLN A CA 1
ATOM 7776 C C . GLN A 1 1023 ? -45.548 14.929 48.988 1.00 42.31 1023 GLN A C 1
ATOM 7778 O O . GLN A 1 1023 ? -44.921 14.819 50.041 1.00 42.31 1023 GLN A O 1
ATOM 7783 N N . ALA A 1 1024 ? -45.700 16.094 48.358 1.00 37.94 1024 ALA A N 1
ATOM 7784 C CA . ALA A 1 1024 ? -45.147 17.366 48.814 1.00 37.94 1024 ALA A CA 1
ATOM 7785 C C . ALA A 1 1024 ? -45.861 17.973 50.046 1.00 37.94 1024 ALA A C 1
ATOM 7787 O O . ALA A 1 1024 ? -45.494 19.068 50.459 1.00 37.94 1024 ALA A O 1
ATOM 7788 N N . THR A 1 1025 ? -46.869 17.320 50.645 1.00 38.12 1025 THR A N 1
ATOM 7789 C CA . THR A 1 1025 ? -47.750 17.993 51.628 1.00 38.12 1025 THR A CA 1
ATOM 7790 C C . THR A 1 1025 ? -48.244 17.157 52.824 1.00 38.12 1025 THR A C 1
ATOM 7792 O O . THR A 1 1025 ? -49.056 17.655 53.597 1.00 38.12 1025 THR A O 1
ATOM 7795 N N . GLY A 1 1026 ? -47.766 15.927 53.054 1.00 35.53 1026 GLY A N 1
ATOM 7796 C CA . GLY A 1 1026 ? -48.302 15.053 54.117 1.00 35.53 1026 GLY A CA 1
ATOM 7797 C C . GLY A 1 1026 ? -47.332 14.741 55.262 1.00 35.53 1026 GLY A C 1
ATOM 7798 O O . GLY A 1 1026 ? -46.405 13.949 55.098 1.00 35.53 1026 GLY A O 1
ATOM 7799 N N . SER A 1 1027 ? -47.585 15.294 56.448 1.00 37.31 1027 SER A N 1
ATOM 7800 C CA . SER A 1 1027 ? -46.903 15.046 57.730 1.00 37.31 1027 SER A CA 1
ATOM 7801 C C . SER A 1 1027 ? -47.248 13.674 58.348 1.00 37.31 1027 SER A C 1
ATOM 7803 O O . SER A 1 1027 ? -47.771 13.583 59.455 1.00 37.31 1027 SER A O 1
ATOM 7805 N N . GLY A 1 1028 ? -46.946 12.580 57.639 1.00 36.47 1028 GLY A N 1
ATOM 7806 C CA . GLY A 1 1028 ? -47.174 11.204 58.104 1.00 36.47 1028 GLY A CA 1
ATOM 7807 C C . GLY A 1 1028 ? -45.880 10.408 58.298 1.00 36.47 1028 GLY A C 1
ATOM 7808 O O . GLY A 1 1028 ? -45.110 10.210 57.359 1.00 36.47 1028 GLY A O 1
ATOM 7809 N N . SER A 1 1029 ? -45.669 9.877 59.504 1.00 36.84 1029 SER A N 1
ATOM 7810 C CA . SER A 1 1029 ? -44.525 9.060 59.954 1.00 36.84 1029 SER A CA 1
ATOM 7811 C C . SER A 1 1029 ? -44.373 7.677 59.282 1.00 36.84 1029 SER A C 1
ATOM 7813 O O . SER A 1 1029 ? -43.553 6.873 59.726 1.00 36.84 1029 SER A O 1
ATOM 7815 N N . GLY A 1 1030 ? -45.108 7.397 58.201 1.00 39.25 1030 GLY A N 1
ATOM 7816 C CA . GLY A 1 1030 ? -45.086 6.119 57.475 1.00 39.25 1030 GLY A CA 1
ATOM 7817 C C . GLY A 1 1030 ? -44.446 6.151 56.081 1.00 39.25 1030 GLY A C 1
ATOM 7818 O O . GLY A 1 1030 ? -44.129 5.093 55.541 1.00 39.25 1030 GLY A O 1
ATOM 7819 N N . ASN A 1 1031 ? -44.209 7.327 55.493 1.00 42.31 1031 ASN A N 1
ATOM 7820 C CA . ASN A 1 1031 ? -43.842 7.419 54.075 1.00 42.31 1031 ASN A CA 1
ATOM 7821 C C . ASN A 1 1031 ? -42.322 7.456 53.876 1.00 42.31 1031 ASN A C 1
ATOM 7823 O O . ASN A 1 1031 ? -41.645 8.456 54.134 1.00 42.31 1031 ASN A O 1
ATOM 7827 N N . LYS A 1 1032 ? -41.773 6.319 53.434 1.00 46.31 1032 LYS A N 1
ATOM 7828 C CA . LYS A 1 1032 ? -40.348 6.150 53.136 1.00 46.31 1032 LYS A CA 1
ATOM 7829 C C . LYS A 1 1032 ? -40.044 6.728 51.743 1.00 46.31 1032 LYS A C 1
ATOM 7831 O O . LYS A 1 1032 ? -40.763 6.398 50.803 1.00 46.31 1032 LYS A O 1
ATOM 7836 N N . PRO A 1 1033 ? -38.989 7.551 51.574 1.00 50.72 1033 PRO A N 1
ATOM 7837 C CA . PRO A 1 1033 ? -38.456 7.819 50.242 1.00 50.72 1033 PRO A CA 1
ATOM 7838 C C . PRO A 1 1033 ? -38.107 6.484 49.565 1.00 50.72 1033 PRO A C 1
ATOM 7840 O O . PRO A 1 1033 ? -37.709 5.544 50.255 1.00 50.72 1033 PRO A O 1
ATOM 7843 N N . GLY A 1 1034 ? -38.257 6.387 48.245 1.00 58.31 1034 GLY A N 1
ATOM 7844 C CA . GLY A 1 1034 ? -37.895 5.190 47.485 1.00 58.31 1034 GLY A CA 1
ATOM 7845 C C . GLY A 1 1034 ? -36.383 5.105 47.293 1.00 58.31 1034 GLY A C 1
ATOM 7846 O O . GLY A 1 1034 ? -35.917 5.227 46.170 1.00 58.31 1034 GLY A O 1
ATOM 7847 N N . TRP A 1 1035 ? -35.620 4.997 48.383 1.00 67.19 1035 TRP A N 1
ATOM 7848 C CA . TRP A 1 1035 ? -34.178 4.738 48.358 1.00 67.19 1035 TRP A CA 1
ATOM 7849 C C . TRP A 1 1035 ? -33.943 3.236 48.321 1.00 67.19 1035 TRP A C 1
ATOM 7851 O O . TRP A 1 1035 ? -34.652 2.505 49.006 1.00 67.19 1035 TRP A O 1
ATOM 7861 N N . TRP A 1 1036 ? -32.943 2.777 47.575 1.00 76.12 1036 TRP A N 1
ATOM 7862 C CA . TRP A 1 1036 ? -32.634 1.351 47.438 1.00 76.12 1036 TRP A CA 1
ATOM 7863 C C . TRP A 1 1036 ? -31.169 1.080 47.780 1.00 76.12 1036 TRP A C 1
ATOM 7865 O O . TRP A 1 1036 ? -30.278 1.474 47.035 1.00 76.12 1036 TRP A O 1
ATOM 7875 N N . THR A 1 1037 ? -30.920 0.442 48.921 1.00 77.88 1037 THR A N 1
ATOM 7876 C CA . THR A 1 1037 ? -29.600 0.013 49.415 1.00 77.88 1037 THR A CA 1
ATOM 7877 C C . THR A 1 1037 ? -29.587 -1.502 49.620 1.00 77.88 1037 THR A C 1
ATOM 7879 O O . THR A 1 1037 ? -30.587 -2.175 49.363 1.00 77.88 1037 THR A O 1
ATOM 7882 N N . ASP A 1 1038 ? -28.479 -2.068 50.100 1.00 79.50 1038 ASP A N 1
ATOM 7883 C CA . ASP A 1 1038 ? -28.354 -3.519 50.295 1.00 79.50 1038 ASP A CA 1
ATOM 7884 C C . ASP A 1 1038 ? -29.477 -4.096 51.168 1.00 79.50 1038 ASP A C 1
ATOM 7886 O O . ASP A 1 1038 ? -30.145 -5.062 50.798 1.00 79.50 1038 ASP A O 1
ATOM 7890 N N . ARG A 1 1039 ? -29.786 -3.421 52.283 1.00 75.75 1039 ARG A N 1
ATOM 7891 C CA . ARG A 1 1039 ? -30.777 -3.884 53.266 1.00 75.75 1039 ARG A CA 1
ATOM 7892 C C . ARG A 1 1039 ? -32.175 -4.056 52.674 1.00 75.75 1039 ARG A C 1
ATOM 7894 O O . ARG A 1 1039 ? -32.867 -5.011 53.013 1.00 75.75 1039 ARG A O 1
ATOM 7901 N N . ASN A 1 1040 ? -32.616 -3.135 51.822 1.00 76.38 1040 ASN A N 1
ATOM 7902 C CA . ASN A 1 1040 ? -33.972 -3.174 51.273 1.00 76.38 1040 ASN A CA 1
ATOM 7903 C C . ASN A 1 1040 ? -34.050 -3.805 49.876 1.00 76.38 1040 ASN A C 1
ATOM 7905 O O . ASN A 1 1040 ? -35.138 -4.199 49.460 1.00 76.38 1040 ASN A O 1
ATOM 7909 N N . THR A 1 1041 ? -32.915 -3.959 49.192 1.00 85.31 1041 THR A N 1
ATOM 7910 C CA . THR A 1 1041 ? -32.834 -4.624 47.887 1.00 85.31 1041 THR A CA 1
ATOM 7911 C C . THR A 1 1041 ? -32.658 -6.128 48.056 1.00 85.31 1041 THR A C 1
ATOM 7913 O O . THR A 1 1041 ? -33.368 -6.896 47.412 1.00 85.31 1041 THR A O 1
ATOM 7916 N N . PHE A 1 1042 ? -31.794 -6.550 48.983 1.00 87.00 1042 PHE A N 1
ATOM 7917 C CA . PHE A 1 1042 ? -31.418 -7.950 49.201 1.00 87.00 1042 PHE A CA 1
ATOM 7918 C C . PHE A 1 1042 ? -31.827 -8.485 50.583 1.00 87.00 1042 PHE A C 1
ATOM 7920 O O . PHE A 1 1042 ? -31.284 -9.483 51.041 1.00 87.00 1042 PHE A O 1
ATOM 7927 N N . ALA A 1 1043 ? -32.758 -7.820 51.278 1.00 82.12 1043 ALA A N 1
ATOM 7928 C CA . ALA A 1 1043 ? -33.256 -8.236 52.596 1.00 82.12 1043 ALA A CA 1
ATOM 7929 C C . ALA A 1 1043 ? -32.152 -8.452 53.661 1.00 82.12 1043 ALA A C 1
ATOM 7931 O O . ALA A 1 1043 ? -32.274 -9.312 54.528 1.00 82.12 1043 ALA A O 1
ATOM 7932 N N . GLY A 1 1044 ? -31.080 -7.653 53.608 1.00 72.88 1044 GLY A N 1
ATOM 7933 C CA . GLY A 1 1044 ? -29.935 -7.741 54.525 1.00 72.88 1044 GLY A CA 1
ATOM 7934 C C . GLY A 1 1044 ? -28.726 -8.496 53.963 1.00 72.88 1044 GLY A C 1
ATOM 7935 O O . GLY A 1 1044 ? -27.630 -8.333 54.495 1.00 72.88 1044 GLY A O 1
ATOM 7936 N N . SER A 1 1045 ? -28.890 -9.244 52.867 1.00 84.62 1045 SER A N 1
ATOM 7937 C CA . SER A 1 1045 ? -27.774 -9.749 52.058 1.00 84.62 1045 SER A CA 1
ATOM 7938 C C . SER A 1 1045 ? -27.115 -8.617 51.251 1.00 84.62 1045 SER A C 1
ATOM 7940 O O . SER A 1 1045 ? -27.522 -7.456 51.323 1.00 84.62 1045 SER A O 1
ATOM 7942 N N . ARG A 1 1046 ? -26.057 -8.937 50.503 1.00 87.00 1046 ARG A N 1
ATOM 7943 C CA . ARG A 1 1046 ? -25.248 -7.979 49.733 1.00 87.00 1046 ARG A CA 1
ATOM 7944 C C . ARG A 1 1046 ? -24.974 -8.530 48.339 1.00 87.00 1046 ARG A C 1
ATOM 7946 O O . ARG A 1 1046 ? -25.258 -9.699 48.085 1.00 87.00 1046 ARG A O 1
ATOM 7953 N N . ILE A 1 1047 ? -24.416 -7.701 47.458 1.00 91.38 1047 ILE A N 1
ATOM 7954 C CA . ILE A 1 1047 ? -23.949 -8.183 46.155 1.00 91.38 1047 ILE A CA 1
ATOM 7955 C C . ILE A 1 1047 ? -22.859 -9.253 46.331 1.00 91.38 1047 ILE A C 1
ATOM 7957 O O . ILE A 1 1047 ? -22.066 -9.181 47.276 1.00 91.38 1047 ILE A O 1
ATOM 7961 N N . ASN A 1 1048 ? -22.790 -10.218 45.417 1.00 91.75 1048 ASN A N 1
ATOM 7962 C CA . ASN A 1 1048 ? -21.828 -11.324 45.437 1.00 91.75 1048 ASN A CA 1
ATOM 7963 C C . ASN A 1 1048 ? -20.518 -10.988 44.715 1.00 91.75 1048 ASN A C 1
ATOM 7965 O O . ASN A 1 1048 ? -19.470 -11.470 45.127 1.00 91.75 1048 ASN A O 1
ATOM 7969 N N . GLU A 1 1049 ? -20.557 -10.078 43.748 1.00 93.94 1049 GLU A N 1
ATOM 7970 C CA . GLU A 1 1049 ? -19.432 -9.705 42.889 1.00 93.94 1049 GLU A CA 1
ATOM 7971 C C . GLU A 1 1049 ? -18.355 -8.904 43.628 1.00 93.94 1049 GLU A C 1
ATOM 7973 O O . GLU A 1 1049 ? -18.685 -8.127 44.527 1.00 93.94 1049 GLU A O 1
ATOM 7978 N N . ASP A 1 1050 ? -17.088 -9.058 43.260 1.00 92.38 1050 ASP A N 1
ATOM 7979 C CA . ASP A 1 1050 ? -15.978 -8.227 43.752 1.00 92.38 1050 ASP A CA 1
ATOM 7980 C C . ASP A 1 1050 ? -15.611 -7.090 42.776 1.00 92.38 1050 ASP A C 1
ATOM 7982 O O . ASP A 1 1050 ? -16.216 -6.927 41.710 1.00 92.38 1050 ASP A O 1
ATOM 7986 N N . ASP A 1 1051 ? -14.641 -6.257 43.158 1.00 90.06 1051 ASP A N 1
ATOM 7987 C CA . ASP A 1 1051 ? -14.237 -5.083 42.382 1.00 90.06 1051 ASP A CA 1
ATOM 7988 C C . ASP A 1 1051 ? -13.631 -5.429 41.016 1.00 90.06 1051 ASP A C 1
ATOM 7990 O O . ASP A 1 1051 ? -13.803 -4.657 40.067 1.00 90.06 1051 ASP A O 1
ATOM 7994 N N . THR A 1 1052 ? -13.058 -6.621 40.847 1.00 90.69 1052 THR A N 1
ATOM 7995 C CA . THR A 1 1052 ? -12.603 -7.115 39.538 1.00 90.69 1052 THR A CA 1
ATOM 7996 C C . THR A 1 1052 ? -13.763 -7.418 38.590 1.00 90.69 1052 THR A C 1
ATOM 7998 O O . THR A 1 1052 ? -13.574 -7.434 37.375 1.00 90.69 1052 THR A O 1
ATOM 8001 N N . GLN A 1 1053 ? -14.981 -7.593 39.112 1.00 94.25 1053 GLN A N 1
ATOM 8002 C CA . GLN A 1 1053 ? -16.189 -7.889 38.337 1.00 94.25 1053 GLN A CA 1
ATOM 8003 C C . GLN A 1 1053 ? -17.085 -6.664 38.118 1.00 94.25 1053 GLN A C 1
ATOM 8005 O O . GLN A 1 1053 ? -17.806 -6.606 37.119 1.00 94.25 1053 GLN A O 1
ATOM 8010 N N . PHE A 1 1054 ? -17.062 -5.669 39.014 1.00 92.88 1054 PHE A N 1
ATOM 8011 C CA . PHE A 1 1054 ? -17.904 -4.475 38.864 1.00 92.88 1054 PHE A CA 1
ATOM 8012 C C . PHE A 1 1054 ? -17.168 -3.176 38.527 1.00 92.88 1054 PHE A C 1
ATOM 8014 O O . PHE A 1 1054 ? -17.830 -2.255 38.038 1.00 92.88 1054 PHE A O 1
ATOM 8021 N N . ALA A 1 1055 ? -15.864 -3.065 38.805 1.00 90.38 1055 ALA A N 1
ATOM 8022 C CA . ALA A 1 1055 ? -15.108 -1.817 38.664 1.00 90.38 1055 ALA A CA 1
ATOM 8023 C C . ALA A 1 1055 ? -14.066 -1.842 37.537 1.00 90.38 1055 ALA A C 1
ATOM 8025 O O . ALA A 1 1055 ? -13.580 -0.773 37.166 1.00 90.38 1055 ALA A O 1
ATOM 8026 N N . GLY A 1 1056 ? -13.737 -3.015 36.982 1.00 90.50 1056 GLY A N 1
ATOM 8027 C CA . GLY A 1 1056 ? -12.585 -3.214 36.093 1.00 90.50 1056 GLY A CA 1
ATOM 8028 C C . GLY A 1 1056 ? -12.470 -2.202 34.948 1.00 90.50 1056 GLY A C 1
ATOM 8029 O O . GLY A 1 1056 ? -11.377 -1.712 34.676 1.00 90.50 1056 GLY A O 1
ATOM 8030 N N . LEU A 1 1057 ? -13.587 -1.815 34.319 1.00 90.31 1057 LEU A N 1
ATOM 8031 C CA . LEU A 1 1057 ? -13.595 -0.774 33.282 1.00 90.31 1057 LEU A CA 1
ATOM 8032 C C . LEU A 1 1057 ? -13.070 0.586 33.780 1.00 90.31 1057 LEU A C 1
ATOM 8034 O O . LEU A 1 1057 ? -12.312 1.247 33.072 1.00 90.31 1057 LEU A O 1
ATOM 8038 N N . CYS A 1 1058 ? -13.490 1.010 34.972 1.00 87.75 1058 CYS A N 1
ATOM 8039 C CA . CYS A 1 1058 ? -13.158 2.315 35.545 1.00 87.75 1058 CYS A CA 1
ATOM 8040 C C . CYS A 1 1058 ? -11.705 2.370 36.020 1.00 87.75 1058 CYS A C 1
ATOM 8042 O O . CYS A 1 1058 ? -11.036 3.383 35.836 1.00 87.75 1058 CYS A O 1
ATOM 8044 N N . LEU A 1 1059 ? -11.211 1.271 36.596 1.00 87.94 1059 LEU A N 1
ATOM 8045 C CA . LEU A 1 1059 ? -9.884 1.209 37.215 1.00 87.94 1059 LEU A CA 1
ATOM 8046 C C . LEU A 1 1059 ? -8.729 1.375 36.219 1.00 87.94 1059 LEU A C 1
ATOM 8048 O O . LEU A 1 1059 ? -7.620 1.710 36.616 1.00 87.94 1059 LEU A O 1
ATOM 8052 N N . ARG A 1 1060 ? -8.998 1.234 34.916 1.00 83.62 1060 ARG A N 1
ATOM 8053 C CA . ARG A 1 1060 ? -8.038 1.551 33.846 1.00 83.62 1060 ARG A CA 1
ATOM 8054 C C . ARG A 1 1060 ? -7.659 3.029 33.786 1.00 83.62 1060 ARG A C 1
ATOM 8056 O O . ARG A 1 1060 ? -6.585 3.362 33.298 1.00 83.62 1060 ARG A O 1
ATOM 8063 N N . CYS A 1 1061 ? -8.573 3.902 34.196 1.00 83.69 1061 CYS A N 1
ATOM 8064 C CA . CYS A 1 1061 ? -8.398 5.350 34.149 1.00 83.69 1061 CYS A CA 1
ATOM 8065 C C . CYS A 1 1061 ? -8.531 5.999 35.524 1.00 83.69 1061 CYS A C 1
ATOM 8067 O O . CYS A 1 1061 ? -8.276 7.186 35.614 1.00 83.69 1061 CYS A O 1
ATOM 8069 N N . HIS A 1 1062 ? -8.952 5.261 36.552 1.00 85.31 1062 HIS A N 1
ATOM 8070 C CA . HIS A 1 1062 ? -9.082 5.738 37.926 1.00 85.31 1062 HIS A CA 1
ATOM 8071 C C . HIS A 1 1062 ? -8.554 4.663 38.890 1.00 85.31 1062 HIS A C 1
ATOM 8073 O O . HIS A 1 1062 ? -9.348 3.851 39.372 1.00 85.31 1062 HIS A O 1
ATOM 8079 N N . PRO A 1 1063 ? -7.233 4.610 39.140 1.00 86.44 1063 PRO A N 1
ATOM 8080 C CA . PRO A 1 1063 ? -6.628 3.591 39.996 1.00 86.44 1063 PRO A CA 1
ATOM 8081 C C . PRO A 1 1063 ? -7.217 3.609 41.412 1.00 86.44 1063 PRO A C 1
ATOM 8083 O O . PRO A 1 1063 ? -7.506 4.675 41.956 1.00 86.44 1063 PRO A O 1
ATOM 8086 N N . LYS A 1 1064 ? -7.410 2.433 42.016 1.00 87.88 1064 LYS A N 1
ATOM 8087 C CA . LYS A 1 1064 ? -8.076 2.289 43.325 1.00 87.88 1064 LYS A CA 1
ATOM 8088 C C . LYS A 1 1064 ? -7.316 3.034 44.423 1.00 87.88 1064 LYS A C 1
ATOM 8090 O O . LYS A 1 1064 ? -7.928 3.724 45.232 1.00 87.88 1064 LYS A O 1
ATOM 8095 N N . GLU A 1 1065 ? -5.996 2.928 44.393 1.00 85.50 1065 GLU A N 1
ATOM 8096 C CA . GLU A 1 1065 ? -5.037 3.575 45.286 1.00 85.50 1065 GLU A CA 1
ATOM 8097 C C . GLU A 1 1065 ? -5.103 5.109 45.259 1.00 85.50 1065 GLU A C 1
ATOM 8099 O O . GLU A 1 1065 ? -4.699 5.757 46.217 1.00 85.50 1065 GLU A O 1
ATOM 8104 N N . ASN A 1 1066 ? -5.669 5.693 44.199 1.00 84.12 1066 ASN A N 1
ATOM 8105 C CA . ASN A 1 1066 ? -5.869 7.138 44.084 1.00 84.12 1066 ASN A CA 1
ATOM 8106 C C . ASN A 1 1066 ? -7.252 7.576 44.582 1.00 84.12 1066 ASN A C 1
ATOM 8108 O O . ASN A 1 1066 ? -7.527 8.767 44.704 1.00 84.12 1066 ASN A O 1
ATOM 8112 N N . LEU A 1 1067 ? -8.154 6.623 44.831 1.00 83.38 1067 LEU A N 1
ATOM 8113 C CA . LEU A 1 1067 ? -9.540 6.870 45.223 1.00 83.38 1067 LEU A CA 1
ATOM 8114 C C . LEU A 1 1067 ? -9.791 6.593 46.704 1.00 83.38 1067 LEU A C 1
ATOM 8116 O O . LEU A 1 1067 ? -10.728 7.170 47.264 1.00 83.38 1067 LEU A O 1
ATOM 8120 N N . THR A 1 1068 ? -8.984 5.720 47.306 1.00 85.94 1068 THR A N 1
ATOM 8121 C CA . THR A 1 1068 ? -8.991 5.387 48.732 1.00 85.94 1068 THR A CA 1
ATOM 8122 C C . THR A 1 1068 ? -7.595 4.987 49.201 1.00 85.94 1068 THR A C 1
ATOM 8124 O O . THR A 1 1068 ? -6.835 4.391 48.438 1.00 85.94 1068 THR A O 1
ATOM 8127 N N . ASP A 1 1069 ? -7.265 5.281 50.459 1.00 84.31 1069 ASP A N 1
ATOM 8128 C CA . ASP A 1 1069 ? -5.993 4.872 51.073 1.00 84.31 1069 ASP A CA 1
ATOM 8129 C C . ASP A 1 1069 ? -6.052 3.478 51.735 1.00 84.31 1069 ASP A C 1
ATOM 8131 O O . ASP A 1 1069 ? -5.065 3.000 52.300 1.00 84.31 1069 ASP A O 1
ATOM 8135 N N . GLY A 1 1070 ? -7.215 2.815 51.666 1.00 82.00 1070 GLY A N 1
ATOM 8136 C CA . GLY A 1 1070 ? -7.460 1.491 52.239 1.00 82.00 1070 GLY A CA 1
ATOM 8137 C C . GLY A 1 1070 ? -7.520 1.456 53.770 1.00 82.00 1070 GLY A C 1
ATOM 8138 O O . GLY A 1 1070 ? -7.642 0.371 54.345 1.00 82.00 1070 GLY A O 1
ATOM 8139 N N . THR A 1 1071 ? -7.439 2.605 54.442 1.00 82.25 1071 THR A N 1
ATOM 8140 C CA . THR A 1 1071 ? -7.478 2.720 55.898 1.00 82.25 1071 THR A CA 1
ATOM 8141 C C . THR A 1 1071 ? -8.846 3.197 56.355 1.00 82.25 1071 THR A C 1
ATOM 8143 O O . THR A 1 1071 ? -9.202 4.362 56.250 1.00 82.25 1071 THR A O 1
ATOM 8146 N N . ASP A 1 1072 ? -9.598 2.303 56.986 1.00 79.25 1072 ASP A N 1
ATOM 8147 C CA . ASP A 1 1072 ? -10.983 2.602 57.329 1.00 79.25 1072 ASP A CA 1
ATOM 8148 C C . ASP A 1 1072 ? -11.177 3.827 58.230 1.00 79.25 1072 ASP A C 1
ATOM 8150 O O . ASP A 1 1072 ? -10.794 3.852 59.406 1.00 79.25 1072 ASP A O 1
ATOM 8154 N N . ARG A 1 1073 ? -11.980 4.768 57.727 1.00 72.19 1073 ARG A N 1
ATOM 8155 C CA . ARG A 1 1073 ? -12.552 5.922 58.440 1.00 72.19 1073 ARG A CA 1
ATOM 8156 C C . ARG A 1 1073 ? -11.508 6.874 59.006 1.00 72.19 1073 ARG A C 1
ATOM 8158 O O . ARG A 1 1073 ? -11.792 7.572 59.985 1.00 72.19 1073 ARG A O 1
ATOM 8165 N N . ASN A 1 1074 ? -10.319 6.902 58.425 1.00 75.31 1074 ASN A N 1
ATOM 8166 C CA . ASN A 1 1074 ? -9.256 7.802 58.852 1.00 75.31 1074 ASN A CA 1
ATOM 8167 C C . ASN A 1 1074 ? -9.405 9.212 58.242 1.00 75.31 1074 ASN A C 1
ATOM 8169 O O . ASN A 1 1074 ? -8.854 10.166 58.795 1.00 75.31 1074 ASN A O 1
ATOM 8173 N N . THR A 1 1075 ? -10.203 9.371 57.177 1.00 70.06 1075 THR A N 1
ATOM 8174 C CA . THR A 1 1075 ? -10.534 10.671 56.582 1.00 70.06 1075 THR A CA 1
ATOM 8175 C C . THR A 1 1075 ? -11.922 11.197 56.982 1.00 70.06 1075 THR A C 1
ATOM 8177 O O . THR A 1 1075 ? -12.793 10.497 57.510 1.00 70.06 1075 THR A O 1
ATOM 8180 N N . ALA A 1 1076 ? -12.122 12.501 56.770 1.00 64.31 1076 ALA A N 1
ATOM 8181 C CA . ALA A 1 1076 ? -13.347 13.213 57.122 1.00 64.31 1076 ALA A CA 1
ATOM 8182 C C . ALA A 1 1076 ? -14.601 12.691 56.396 1.00 64.31 1076 ALA A C 1
ATOM 8184 O O . ALA A 1 1076 ? -14.563 12.217 55.262 1.00 64.31 1076 ALA A O 1
ATOM 8185 N N . PHE A 1 1077 ? -15.771 12.840 57.023 1.00 58.88 1077 PHE A N 1
ATOM 8186 C CA . PHE A 1 1077 ? -17.029 12.411 56.415 1.00 58.88 1077 PHE A CA 1
ATOM 8187 C C . PHE A 1 1077 ? -17.323 13.161 55.097 1.00 58.88 1077 PHE A C 1
ATOM 8189 O O . PHE A 1 1077 ? -17.410 14.389 55.063 1.00 58.88 1077 PHE A O 1
ATOM 8196 N N . LYS A 1 1078 ? -17.568 12.390 54.023 1.00 60.06 1078 LYS A N 1
ATOM 8197 C CA . LYS A 1 1078 ? -17.791 12.812 52.622 1.00 60.06 1078 LYS A CA 1
ATOM 8198 C C . LYS A 1 1078 ? -16.552 13.247 51.813 1.00 60.06 1078 LYS A C 1
ATOM 8200 O O . LYS A 1 1078 ? -16.717 13.842 50.744 1.00 60.06 1078 LYS A O 1
ATOM 8205 N N . THR A 1 1079 ? -15.342 12.945 52.275 1.00 70.56 1079 THR A N 1
ATOM 8206 C CA . THR A 1 1079 ? -14.153 12.949 51.403 1.00 70.56 1079 THR A CA 1
ATOM 8207 C C . THR A 1 1079 ? -14.290 11.892 50.304 1.00 70.56 1079 THR A C 1
ATOM 8209 O O . THR A 1 1079 ? -15.157 11.016 50.369 1.00 70.56 1079 THR A O 1
ATOM 8212 N N . MET A 1 1080 ? -13.451 11.992 49.270 1.00 77.12 1080 MET A N 1
ATOM 8213 C CA . MET A 1 1080 ? -13.409 10.996 48.199 1.00 77.12 1080 MET A CA 1
ATOM 8214 C C . MET A 1 1080 ? -13.130 9.598 48.760 1.00 77.12 1080 MET A C 1
ATOM 8216 O O . MET A 1 1080 ? -13.916 8.688 48.514 1.00 77.12 1080 MET A O 1
ATOM 8220 N N . ASP A 1 1081 ? -12.085 9.481 49.576 1.00 79.88 1081 ASP A N 1
ATOM 8221 C CA . ASP A 1 1081 ? -11.702 8.256 50.275 1.00 79.88 1081 ASP A CA 1
ATOM 8222 C C . ASP A 1 1081 ? -12.873 7.651 51.072 1.00 79.88 1081 ASP A C 1
ATOM 8224 O O . ASP A 1 1081 ? -13.370 6.572 50.746 1.00 79.88 1081 ASP A O 1
ATOM 8228 N N . ARG A 1 1082 ? -13.456 8.420 51.999 1.00 77.75 1082 ARG A N 1
ATOM 8229 C CA . ARG A 1 1082 ? -14.561 7.963 52.854 1.00 77.75 1082 ARG A CA 1
ATOM 8230 C C . ARG A 1 1082 ? -15.805 7.503 52.089 1.00 77.75 1082 ARG A C 1
ATOM 8232 O O . ARG A 1 1082 ? -16.579 6.684 52.587 1.00 77.75 1082 ARG A O 1
ATOM 8239 N N . VAL A 1 1083 ? -16.067 8.070 50.911 1.00 78.81 1083 VAL A N 1
ATOM 8240 C CA . VAL A 1 1083 ? -17.180 7.638 50.051 1.00 78.81 1083 VAL A CA 1
ATOM 8241 C C . VAL A 1 1083 ? -16.827 6.341 49.324 1.00 78.81 1083 VAL A C 1
ATOM 8243 O O . VAL A 1 1083 ? -17.686 5.459 49.223 1.00 78.81 1083 VAL A O 1
ATOM 8246 N N . HIS A 1 1084 ? -15.589 6.193 48.856 1.00 86.06 1084 HIS A N 1
ATOM 8247 C CA . HIS A 1 1084 ? -15.123 4.988 48.172 1.00 86.06 1084 HIS A CA 1
ATOM 8248 C C . HIS A 1 1084 ? -14.972 3.775 49.099 1.00 86.06 1084 HIS A C 1
ATOM 8250 O O . HIS A 1 1084 ? -15.185 2.660 48.639 1.00 86.06 1084 HIS A O 1
ATOM 8256 N N . GLU A 1 1085 ? -14.808 3.954 50.411 1.00 84.19 1085 GLU A N 1
ATOM 8257 C CA . GLU A 1 1085 ? -14.932 2.863 51.398 1.00 84.19 1085 GLU A CA 1
ATOM 8258 C C . GLU A 1 1085 ? -16.329 2.197 51.425 1.00 84.19 1085 GLU A C 1
ATOM 8260 O O . GLU A 1 1085 ? -16.520 1.135 52.020 1.00 84.19 1085 GLU A O 1
ATOM 8265 N N . SER A 1 1086 ? -17.357 2.818 50.825 1.00 82.81 1086 SER A N 1
ATOM 8266 C CA . SER A 1 1086 ? -18.680 2.189 50.652 1.00 82.81 1086 SER A CA 1
ATOM 8267 C C . SER A 1 1086 ? -18.752 1.216 49.471 1.00 82.81 1086 SER A C 1
ATOM 8269 O O . SER A 1 1086 ? -19.735 0.474 49.345 1.00 82.81 1086 SER A O 1
ATOM 8271 N N . VAL A 1 1087 ? -17.719 1.205 48.624 1.00 89.75 1087 VAL A N 1
ATOM 8272 C CA . VAL A 1 1087 ? -17.546 0.233 47.547 1.00 89.75 1087 VAL A CA 1
ATOM 8273 C C . VAL A 1 1087 ? -17.146 -1.108 48.153 1.00 89.75 1087 VAL A C 1
ATOM 8275 O O . VAL A 1 1087 ? -16.339 -1.187 49.083 1.00 89.75 1087 VAL A O 1
ATOM 8278 N N . LYS A 1 1088 ? -17.741 -2.192 47.655 1.00 90.31 1088 LYS A N 1
ATOM 8279 C CA . LYS A 1 1088 ? -17.476 -3.527 48.194 1.00 90.31 1088 LYS A CA 1
ATOM 8280 C C . LYS A 1 1088 ? -15.982 -3.875 48.092 1.00 90.31 1088 LYS A C 1
ATOM 8282 O O . LYS A 1 1088 ? -15.414 -3.856 47.009 1.00 90.31 1088 LYS A O 1
ATOM 8287 N N . GLY A 1 1089 ? -15.371 -4.229 49.226 1.00 88.50 1089 GLY A N 1
ATOM 8288 C CA . GLY A 1 1089 ? -13.963 -4.646 49.298 1.00 88.50 1089 GLY A CA 1
ATOM 8289 C C . GLY A 1 1089 ? -12.941 -3.502 49.274 1.00 88.50 1089 GLY A C 1
ATOM 8290 O O . GLY A 1 1089 ? -11.749 -3.759 49.122 1.00 88.50 1089 GLY A O 1
ATOM 8291 N N . TRP A 1 1090 ? -13.382 -2.243 49.366 1.00 88.88 1090 TRP A N 1
ATOM 8292 C CA . TRP A 1 1090 ? -12.496 -1.067 49.386 1.00 88.88 1090 TRP A CA 1
ATOM 8293 C C . TRP A 1 1090 ? -12.336 -0.468 50.789 1.00 88.88 1090 TRP A C 1
ATOM 8295 O O . TRP A 1 1090 ? -11.425 0.312 51.015 1.00 88.88 1090 TRP A O 1
ATOM 8305 N N . GLY A 1 1091 ? -13.178 -0.893 51.733 1.00 82.38 1091 GLY A N 1
ATOM 8306 C CA . GLY A 1 1091 ? -13.048 -0.653 53.167 1.00 82.38 1091 GLY A CA 1
ATOM 8307 C C . GLY A 1 1091 ? -13.906 -1.641 53.968 1.00 82.38 1091 GLY A C 1
ATOM 8308 O O . GLY A 1 1091 ? -14.742 -2.369 53.414 1.00 82.38 1091 GLY A O 1
ATOM 8309 N N . THR A 1 1092 ? -13.741 -1.677 55.287 1.00 75.56 1092 THR A N 1
ATOM 8310 C CA . THR A 1 1092 ? -14.521 -2.493 56.226 1.00 75.56 1092 THR A CA 1
ATOM 8311 C C . THR A 1 1092 ? -15.851 -1.804 56.544 1.00 75.56 1092 THR A C 1
ATOM 8313 O O . THR A 1 1092 ? -16.057 -1.186 57.601 1.00 75.56 1092 THR A O 1
ATOM 8316 N N . ASN A 1 1093 ? -16.797 -1.914 55.603 1.00 69.19 1093 ASN A N 1
ATOM 8317 C CA . ASN A 1 1093 ? -18.145 -1.362 55.724 1.00 69.19 1093 ASN A CA 1
ATOM 8318 C C . ASN A 1 1093 ? -19.196 -2.425 56.120 1.00 69.19 1093 ASN A C 1
ATOM 8320 O O . ASN A 1 1093 ? -19.462 -3.404 55.417 1.00 69.19 1093 ASN A O 1
ATOM 8324 N N . GLY A 1 1094 ? -19.828 -2.212 57.278 1.00 65.31 1094 GLY A N 1
ATOM 8325 C CA . GLY A 1 1094 ? -20.849 -3.079 57.877 1.00 65.31 1094 GLY A CA 1
ATOM 8326 C C . GLY A 1 1094 ? -22.271 -2.831 57.358 1.00 65.31 1094 GLY A C 1
ATOM 8327 O O . GLY A 1 1094 ? -23.153 -3.659 57.575 1.00 65.31 1094 GLY A O 1
ATOM 8328 N N . GLU A 1 1095 ? -22.494 -1.740 56.630 1.00 68.12 1095 GLU A N 1
ATOM 8329 C CA . GLU A 1 1095 ? -23.824 -1.304 56.192 1.00 68.12 1095 GLU A CA 1
ATOM 8330 C C . GLU A 1 1095 ? -23.986 -1.305 54.668 1.00 68.12 1095 GLU A C 1
ATOM 8332 O O . GLU A 1 1095 ? -25.103 -1.499 54.179 1.00 68.12 1095 GLU A O 1
ATOM 8337 N N . HIS A 1 1096 ? -22.905 -1.081 53.916 1.00 77.00 1096 HIS A N 1
ATOM 8338 C CA . HIS A 1 1096 ? -22.939 -0.897 52.465 1.00 77.00 1096 HIS A CA 1
ATOM 8339 C C . HIS A 1 1096 ? -21.871 -1.728 51.753 1.00 77.00 1096 HIS A C 1
ATOM 8341 O O . HIS A 1 1096 ? -20.758 -1.911 52.244 1.00 77.00 1096 HIS A O 1
ATOM 8347 N N . SER A 1 1097 ? -22.217 -2.248 50.585 1.00 86.81 1097 SER A N 1
ATOM 8348 C CA . SER A 1 1097 ? -21.311 -2.943 49.671 1.00 86.81 1097 SER A CA 1
ATOM 8349 C C . SER A 1 1097 ? -21.728 -2.634 48.243 1.00 86.81 1097 SER A C 1
ATOM 8351 O O . SER A 1 1097 ? -22.216 -3.497 47.517 1.00 86.81 1097 SER A O 1
ATOM 8353 N N . TYR A 1 1098 ? -21.589 -1.365 47.867 1.00 88.75 1098 TYR A N 1
ATOM 8354 C CA . TYR A 1 1098 ? -22.071 -0.887 46.582 1.00 88.75 1098 TYR A CA 1
ATOM 8355 C C . TYR A 1 1098 ? -21.106 -1.236 45.442 1.00 88.75 1098 TYR A C 1
ATOM 8357 O O . TYR A 1 1098 ? -19.889 -1.174 45.623 1.00 88.75 1098 TYR A O 1
ATOM 8365 N N . PRO A 1 1099 ? -21.627 -1.525 44.239 1.00 92.12 1099 PRO A N 1
ATOM 8366 C CA . PRO A 1 1099 ? -20.857 -1.440 43.011 1.00 92.12 1099 PRO A CA 1
ATOM 8367 C C . PRO A 1 1099 ? -20.761 0.026 42.558 1.00 92.12 1099 PRO A C 1
ATOM 8369 O O . PRO A 1 1099 ? -21.663 0.830 42.827 1.00 92.12 1099 PRO A O 1
ATOM 8372 N N . CYS A 1 1100 ? -19.732 0.370 41.778 1.00 90.00 1100 CYS A N 1
ATOM 8373 C CA . CYS A 1 1100 ? -19.530 1.729 41.249 1.00 90.00 1100 CYS A CA 1
ATOM 8374 C C . CYS A 1 1100 ? -20.782 2.292 40.548 1.00 90.00 1100 CYS A C 1
ATOM 8376 O O . CYS A 1 1100 ? -21.118 3.468 40.692 1.00 90.00 1100 CYS A O 1
ATOM 8378 N N . SER A 1 1101 ? -21.529 1.434 39.849 1.00 89.31 1101 SER A N 1
ATOM 8379 C CA . SER A 1 1101 ? -22.744 1.775 39.100 1.00 89.31 1101 SER A CA 1
ATOM 8380 C C . SER A 1 1101 ? -23.943 2.216 39.949 1.00 89.31 1101 SER A C 1
ATOM 8382 O O . SER A 1 1101 ? -24.914 2.746 39.406 1.00 89.31 1101 SER A O 1
ATOM 8384 N N . LYS A 1 1102 ? -23.928 1.997 41.273 1.00 87.31 1102 LYS A N 1
ATOM 8385 C CA . LYS A 1 1102 ? -24.927 2.581 42.185 1.00 87.31 1102 LYS A CA 1
ATOM 8386 C C . LYS A 1 1102 ? -24.701 4.086 42.348 1.00 87.31 1102 LYS A C 1
ATOM 8388 O O . LYS A 1 1102 ? -25.669 4.847 42.392 1.00 87.31 1102 LYS A O 1
ATOM 8393 N N . CYS A 1 1103 ? -23.441 4.506 42.396 1.00 82.81 1103 CYS A N 1
ATOM 8394 C CA . CYS A 1 1103 ? -23.055 5.884 42.678 1.00 82.81 1103 CYS A CA 1
ATOM 8395 C C . CYS A 1 1103 ? -22.804 6.700 41.406 1.00 82.81 1103 CYS A C 1
ATOM 8397 O O . CYS A 1 1103 ? -23.138 7.884 41.385 1.00 82.81 1103 CYS A O 1
ATOM 8399 N N . HIS A 1 1104 ? -22.288 6.081 40.341 1.00 85.25 1104 HIS A N 1
ATOM 8400 C CA . HIS A 1 1104 ? -21.855 6.764 39.120 1.00 85.25 1104 HIS A CA 1
ATOM 8401 C C . HIS A 1 1104 ? -22.685 6.396 37.888 1.00 85.25 1104 HIS A C 1
ATOM 8403 O O . HIS A 1 1104 ? -23.140 5.263 37.725 1.00 85.25 1104 HIS A O 1
ATOM 8409 N N . GLN A 1 1105 ? -22.840 7.365 36.983 1.00 85.06 1105 GLN A N 1
ATOM 8410 C CA . GLN A 1 1105 ? -23.375 7.167 35.637 1.00 85.06 1105 GLN A CA 1
ATOM 8411 C C . GLN A 1 1105 ? -22.366 7.662 34.586 1.00 85.06 1105 GLN A C 1
ATOM 8413 O O . GLN A 1 1105 ? -21.908 8.796 34.688 1.00 85.06 1105 GLN A O 1
ATOM 8418 N N . PRO A 1 1106 ? -22.022 6.860 33.566 1.00 83.25 1106 PRO A N 1
ATOM 8419 C CA . PRO A 1 1106 ? -20.836 7.126 32.754 1.00 83.25 1106 PRO A CA 1
ATOM 8420 C C . PRO A 1 1106 ? -21.003 8.231 31.695 1.00 83.25 1106 PRO A C 1
ATOM 8422 O O . PRO A 1 1106 ? -20.080 9.011 31.486 1.00 83.25 1106 PRO A O 1
ATOM 8425 N N . HIS A 1 1107 ? -22.134 8.329 30.992 1.00 87.94 1107 HIS A N 1
ATOM 8426 C CA . HIS A 1 1107 ? -22.185 9.174 29.784 1.00 87.94 1107 HIS A CA 1
ATOM 8427 C C . HIS A 1 1107 ? -22.697 10.596 30.022 1.00 87.94 1107 HIS A C 1
ATOM 8429 O O . HIS A 1 1107 ? -22.126 11.559 29.517 1.00 87.94 1107 HIS A O 1
ATOM 8435 N N . SER A 1 1108 ? -23.800 10.740 30.759 1.00 82.81 1108 SER A N 1
ATOM 8436 C CA . SER A 1 1108 ? -24.480 12.022 30.947 1.00 82.81 1108 SER A CA 1
ATOM 8437 C C . SER A 1 1108 ? -24.916 12.168 32.395 1.00 82.81 1108 SER A C 1
ATOM 8439 O O . SER A 1 1108 ? -25.760 11.406 32.874 1.00 82.81 1108 SER A O 1
ATOM 8441 N N . ALA A 1 1109 ? -24.347 13.149 33.100 1.00 79.56 1109 ALA A N 1
ATOM 8442 C CA . ALA A 1 1109 ? -24.695 13.421 34.484 1.00 79.56 1109 ALA A CA 1
ATOM 8443 C C . ALA A 1 1109 ? -25.244 14.831 34.698 1.00 79.56 1109 ALA A C 1
ATOM 8445 O O . ALA A 1 1109 ? -24.718 15.824 34.199 1.00 79.56 1109 ALA A O 1
ATOM 8446 N N . GLY A 1 1110 ? -26.319 14.913 35.485 1.00 75.88 1110 GLY A N 1
ATOM 8447 C CA . GLY A 1 1110 ? -26.868 16.169 36.013 1.00 75.88 1110 GLY A CA 1
ATOM 8448 C C . GLY A 1 1110 ? -26.296 16.549 37.383 1.00 75.88 1110 GLY A C 1
ATOM 8449 O O . GLY A 1 1110 ? -26.879 17.379 38.076 1.00 75.88 1110 GLY A O 1
ATOM 8450 N N . LEU A 1 1111 ? -25.221 15.884 37.813 1.00 74.44 1111 LEU A N 1
ATOM 8451 C CA . LEU A 1 1111 ? -24.481 16.150 39.043 1.00 74.44 1111 LEU A CA 1
ATOM 8452 C C . LEU A 1 1111 ? -22.974 16.144 38.732 1.00 74.44 1111 LEU A C 1
ATOM 8454 O O . LEU A 1 1111 ? -22.557 15.400 37.837 1.00 74.44 1111 LEU A O 1
ATOM 8458 N N . PRO A 1 1112 ? -22.159 16.924 39.467 1.00 73.88 1112 PRO A N 1
ATOM 8459 C CA . PRO A 1 1112 ? -20.704 16.873 39.348 1.00 73.88 1112 PRO A CA 1
ATOM 8460 C C . PRO A 1 1112 ? -20.140 15.467 39.590 1.00 73.88 1112 PRO A C 1
ATOM 8462 O O . PRO A 1 1112 ? -20.769 14.651 40.271 1.00 73.88 1112 PRO A O 1
ATOM 8465 N N . ARG A 1 1113 ? -18.937 15.198 39.060 1.00 74.12 1113 ARG A N 1
ATOM 8466 C CA . ARG A 1 1113 ? -18.202 13.922 39.236 1.00 74.12 1113 ARG A CA 1
ATOM 8467 C C . ARG A 1 1113 ? -18.996 12.683 38.804 1.00 74.12 1113 ARG A C 1
ATOM 8469 O O . ARG A 1 1113 ? -18.860 11.601 39.370 1.00 74.12 1113 ARG A O 1
ATOM 8476 N N . LEU A 1 1114 ? -19.869 12.865 37.813 1.00 79.69 1114 LEU A N 1
ATOM 8477 C CA . LEU A 1 1114 ? -20.666 11.799 37.208 1.00 79.69 1114 LEU A CA 1
ATOM 8478 C C . LEU A 1 1114 ? -21.581 11.051 38.192 1.00 79.69 1114 LEU A C 1
ATOM 8480 O O . LEU A 1 1114 ? -21.963 9.906 37.952 1.00 79.69 1114 LEU A O 1
ATOM 8484 N N . LEU A 1 1115 ? -21.974 11.700 39.291 1.00 78.19 1115 LEU A N 1
ATOM 8485 C CA . LEU A 1 1115 ? -22.825 11.082 40.302 1.00 78.19 1115 LEU A CA 1
ATOM 8486 C C . LEU A 1 1115 ? -24.258 10.866 39.789 1.00 78.19 1115 LEU A C 1
ATOM 8488 O O . LEU A 1 1115 ? -24.858 11.703 39.106 1.00 78.19 1115 LEU A O 1
ATOM 8492 N N . GLN A 1 1116 ? -24.835 9.725 40.156 1.00 75.69 1116 GLN A N 1
ATOM 8493 C CA . GLN A 1 1116 ? -26.219 9.355 39.877 1.00 75.69 1116 GLN A CA 1
ATOM 8494 C C . GLN A 1 1116 ? -27.181 9.893 40.941 1.00 75.69 1116 GLN A C 1
ATOM 8496 O O . GLN A 1 1116 ? -28.293 10.296 40.600 1.00 75.69 1116 GLN A O 1
ATOM 8501 N N . ALA A 1 1117 ? -26.783 9.895 42.210 1.00 68.69 1117 ALA A N 1
ATOM 8502 C CA . ALA A 1 1117 ? -27.562 10.412 43.330 1.00 68.69 1117 ALA A CA 1
ATOM 8503 C C . ALA A 1 1117 ? -26.610 10.811 44.464 1.00 68.69 1117 ALA A C 1
ATOM 8505 O O . ALA A 1 1117 ? -25.582 10.168 44.652 1.00 68.69 1117 ALA A O 1
ATOM 8506 N N . ASN A 1 1118 ? -26.945 11.852 45.229 1.00 59.25 1118 ASN A N 1
ATOM 8507 C CA . ASN A 1 1118 ? -26.093 12.337 46.318 1.00 59.25 1118 ASN A CA 1
ATOM 8508 C C . ASN A 1 1118 ? -26.611 11.864 47.688 1.00 59.25 1118 ASN A C 1
ATOM 8510 O O . ASN A 1 1118 ? -26.934 12.669 48.553 1.00 59.25 1118 ASN A O 1
ATOM 8514 N N . CYS A 1 1119 ? -26.747 10.549 47.885 1.00 52.03 1119 CYS A N 1
ATOM 8515 C CA . CYS A 1 1119 ? -27.374 9.968 49.083 1.00 52.03 1119 CYS A CA 1
ATOM 8516 C C . CYS A 1 1119 ? -26.692 10.336 50.418 1.00 52.03 1119 CYS A C 1
ATOM 8518 O O . CYS A 1 1119 ? -27.307 10.169 51.471 1.00 52.03 1119 CYS A O 1
ATOM 8520 N N . MET A 1 1120 ? -25.462 10.860 50.375 1.00 55.50 1120 MET A N 1
ATOM 8521 C CA . MET A 1 1120 ? -24.665 11.249 51.544 1.00 55.50 1120 MET A CA 1
ATOM 8522 C C . MET A 1 1120 ? -24.759 12.748 51.883 1.00 55.50 1120 MET A C 1
ATOM 8524 O O . MET A 1 1120 ? -24.238 13.181 52.914 1.00 55.50 1120 MET A O 1
ATOM 8528 N N . ASP A 1 1121 ? -25.431 13.564 51.064 1.00 53.81 1121 ASP A N 1
ATOM 8529 C CA . ASP A 1 1121 ? -25.601 14.996 51.310 1.00 53.81 1121 ASP A CA 1
ATOM 8530 C C . ASP A 1 1121 ? -26.952 15.312 51.970 1.00 53.81 1121 ASP A C 1
ATOM 8532 O O . ASP A 1 1121 ? -28.025 15.038 51.439 1.00 53.81 1121 ASP A O 1
ATOM 8536 N N . SER A 1 1122 ? -26.911 15.953 53.142 1.00 49.59 1122 SER A N 1
ATOM 8537 C CA . SER A 1 1122 ? -28.112 16.366 53.870 1.00 49.59 1122 SER A CA 1
ATOM 8538 C C . SER A 1 1122 ? -28.965 17.376 53.123 1.00 49.59 1122 SER A C 1
ATOM 8540 O O . SER A 1 1122 ? -30.179 17.380 53.313 1.00 49.59 1122 SER A O 1
ATOM 8542 N N . LYS A 1 1123 ? -28.361 18.195 52.258 1.00 47.41 1123 LYS A N 1
ATOM 8543 C CA . LYS A 1 1123 ? -29.101 19.123 51.408 1.00 47.41 1123 LYS A CA 1
ATOM 8544 C C . LYS A 1 1123 ? -29.724 18.407 50.216 1.00 47.41 1123 LYS A C 1
ATOM 8546 O O . LYS A 1 1123 ? -30.776 18.845 49.764 1.00 47.41 1123 LYS A O 1
ATOM 8551 N N . HIS A 1 1124 ? -29.171 17.281 49.759 1.00 50.34 1124 HIS A N 1
ATOM 8552 C CA . HIS A 1 1124 ? -29.584 16.621 48.521 1.00 50.34 1124 HIS A CA 1
ATOM 8553 C C . HIS A 1 1124 ? -30.071 15.182 48.742 1.00 50.34 1124 HIS A C 1
ATOM 8555 O O . HIS A 1 1124 ? -29.281 14.259 48.877 1.00 50.34 1124 HIS A O 1
ATOM 8561 N N . ARG A 1 1125 ? -31.389 14.947 48.714 1.00 54.19 1125 ARG A N 1
ATOM 8562 C CA . ARG A 1 1125 ? -31.959 13.588 48.796 1.00 54.19 1125 ARG A CA 1
ATOM 8563 C C . ARG A 1 1125 ? -32.343 13.106 47.401 1.00 54.19 1125 ARG A C 1
ATOM 8565 O O . ARG A 1 1125 ? -33.324 13.569 46.823 1.00 54.19 1125 ARG A O 1
ATOM 8572 N N . GLY A 1 1126 ? -31.552 12.182 46.859 1.00 54.50 1126 GLY A N 1
ATOM 8573 C CA . GLY A 1 1126 ? -31.655 11.750 45.463 1.00 54.50 1126 GLY A CA 1
ATOM 8574 C C . GLY A 1 1126 ? -30.965 12.740 44.518 1.00 54.50 1126 GLY A C 1
ATOM 8575 O O . GLY A 1 1126 ? -29.807 13.099 44.728 1.00 54.50 1126 GLY A O 1
ATOM 8576 N N . GLN A 1 1127 ? -31.671 13.176 43.472 1.00 52.66 1127 GLN A N 1
ATOM 8577 C CA . GLN A 1 1127 ? -31.200 14.169 42.496 1.00 52.66 1127 GLN A CA 1
ATOM 8578 C C . GLN A 1 1127 ? -31.888 15.538 42.683 1.00 52.66 1127 GLN A C 1
ATOM 8580 O O . GLN A 1 1127 ? -32.273 16.134 41.693 1.00 52.66 1127 GLN A O 1
ATOM 8585 N N . VAL A 1 1128 ? -32.122 16.046 43.898 1.00 49.47 1128 VAL A N 1
ATOM 8586 C CA . VAL A 1 1128 ? -32.660 17.413 44.134 1.00 49.47 1128 VAL A CA 1
ATOM 8587 C C . VAL A 1 1128 ? -32.204 17.962 45.479 1.00 49.47 1128 VAL A C 1
ATOM 8589 O O . VAL A 1 1128 ? -31.968 17.185 46.402 1.00 49.47 1128 VAL A O 1
ATOM 8592 N N . GLU A 1 1129 ? -32.098 19.291 45.590 1.00 50.31 1129 GLU A N 1
ATOM 8593 C CA . GLU A 1 1129 ? -31.960 19.974 46.879 1.00 50.31 1129 GLU A CA 1
ATOM 8594 C C . GLU A 1 1129 ? -33.304 19.884 47.619 1.00 50.31 1129 GLU A C 1
ATOM 8596 O O . GLU A 1 1129 ? -34.354 20.215 47.079 1.00 50.31 1129 GLU A O 1
ATOM 8601 N N . THR A 1 1130 ? -33.292 19.354 48.837 1.00 50.09 1130 THR A N 1
ATOM 8602 C CA . THR A 1 1130 ? -34.488 19.046 49.641 1.00 50.09 1130 THR A CA 1
ATOM 8603 C C . THR A 1 1130 ? -34.553 19.851 50.935 1.00 50.09 1130 THR A C 1
ATOM 8605 O O . THR A 1 1130 ? -35.392 19.568 51.791 1.00 50.09 1130 THR A O 1
ATOM 8608 N N . GLY A 1 1131 ? -33.651 20.829 51.103 1.00 47.59 1131 GLY A N 1
ATOM 8609 C CA . GLY A 1 1131 ? -33.565 21.654 52.310 1.00 47.59 1131 GLY A CA 1
ATOM 8610 C C . GLY A 1 1131 ? -33.378 20.833 53.589 1.00 47.59 1131 GLY A C 1
ATOM 8611 O O . GLY A 1 1131 ? -33.794 21.262 54.662 1.00 47.59 1131 GLY A O 1
ATOM 8612 N N . GLY A 1 1132 ? -32.831 19.616 53.479 1.00 49.44 1132 GLY A N 1
ATOM 8613 C CA . GLY A 1 1132 ? -32.652 18.734 54.621 1.00 49.44 1132 GLY A CA 1
ATOM 8614 C C . GLY A 1 1132 ? -31.687 19.352 55.628 1.00 49.44 1132 GLY A C 1
ATOM 8615 O O . GLY A 1 1132 ? -30.650 19.921 55.281 1.00 49.44 1132 GLY A O 1
ATOM 8616 N N . VAL A 1 1133 ? -32.061 19.252 56.896 1.00 46.59 1133 VAL A N 1
ATOM 8617 C CA . VAL A 1 1133 ? -31.309 19.811 58.015 1.00 46.59 1133 VAL A CA 1
ATOM 8618 C C . VAL A 1 1133 ? -30.557 18.698 58.733 1.00 46.59 1133 VAL A C 1
ATOM 8620 O O . VAL A 1 1133 ? -30.938 17.523 58.702 1.00 46.59 1133 VAL A O 1
ATOM 8623 N N . LYS A 1 1134 ? -29.471 19.063 59.409 1.00 49.06 1134 LYS A N 1
ATOM 8624 C CA . LYS A 1 1134 ? -28.788 18.165 60.338 1.00 49.06 1134 LYS A CA 1
ATOM 8625 C C . LYS A 1 1134 ? -29.776 17.748 61.443 1.00 49.06 1134 LYS A C 1
ATOM 8627 O O . LYS A 1 1134 ? -30.525 18.569 61.971 1.00 49.06 1134 LYS A O 1
ATOM 8632 N N . SER A 1 1135 ? -29.832 16.457 61.755 1.00 43.44 1135 SER A N 1
ATOM 8633 C CA . SER A 1 1135 ? -30.639 15.904 62.840 1.00 43.44 1135 SER A CA 1
ATOM 8634 C C . SER A 1 1135 ? -30.245 16.543 64.165 1.00 43.44 1135 SER A C 1
ATOM 8636 O O . SER A 1 1135 ? -29.059 16.642 64.464 1.00 43.44 1135 SER A O 1
ATOM 8638 N N . ASN A 1 1136 ? -31.247 16.946 64.947 1.00 46.62 1136 ASN A N 1
ATOM 8639 C CA . ASN A 1 1136 ? -31.080 17.302 66.352 1.00 46.62 1136 ASN A CA 1
ATOM 8640 C C . ASN A 1 1136 ? -31.561 16.100 67.173 1.00 46.62 1136 ASN A C 1
ATOM 8642 O O . ASN A 1 1136 ? -32.766 15.864 67.222 1.00 46.62 1136 ASN A O 1
ATOM 8646 N N . GLY A 1 1137 ? -30.632 15.366 67.790 1.00 41.22 1137 GLY A N 1
ATOM 8647 C CA . GLY A 1 1137 ? -30.892 14.282 68.755 1.00 41.22 1137 GLY A CA 1
ATOM 8648 C C . GLY A 1 1137 ? -30.197 12.973 68.353 1.00 41.22 1137 GLY A C 1
ATOM 8649 O O . GLY A 1 1137 ? -30.241 12.631 67.175 1.00 41.22 1137 GLY A O 1
ATOM 8650 N N . SER A 1 1138 ? -29.518 12.221 69.231 1.00 37.56 1138 SER A N 1
ATOM 8651 C CA . SER A 1 1138 ? -29.453 12.229 70.708 1.00 37.56 1138 SER A CA 1
ATOM 8652 C C . SER A 1 1138 ? -28.009 12.048 71.215 1.00 37.56 1138 SER A C 1
ATOM 8654 O O . SER A 1 1138 ? -27.131 11.612 70.477 1.00 37.56 1138 SER A O 1
ATOM 8656 N N . ARG A 1 1139 ? -27.749 12.409 72.482 1.00 39.47 1139 ARG A N 1
ATOM 8657 C CA . ARG A 1 1139 ? -26.439 12.241 73.136 1.00 39.47 1139 ARG A CA 1
ATOM 8658 C C . ARG A 1 1139 ? -26.139 10.755 73.370 1.00 39.47 1139 ARG A C 1
ATOM 8660 O O . ARG A 1 1139 ? -26.745 10.157 74.252 1.00 39.47 1139 ARG A O 1
ATOM 8667 N N . CYS A 1 1140 ? -25.140 10.225 72.679 1.00 38.78 1140 CYS A N 1
ATOM 8668 C CA . CYS A 1 1140 ? -24.332 9.110 73.171 1.00 38.78 1140 CYS A CA 1
ATOM 8669 C C . CYS A 1 1140 ? -22.930 9.677 73.449 1.00 38.78 1140 CYS A C 1
ATOM 8671 O O . CYS A 1 1140 ? -22.324 10.281 72.562 1.00 38.78 1140 CYS A O 1
ATOM 8673 N N . ASP A 1 1141 ? -22.484 9.586 74.705 1.00 38.75 1141 ASP A N 1
ATOM 8674 C CA . ASP A 1 1141 ? -21.170 10.024 75.209 1.00 38.75 1141 ASP A CA 1
ATOM 8675 C C . ASP A 1 1141 ? -20.799 11.507 75.012 1.00 38.75 1141 ASP A C 1
ATOM 8677 O O . ASP A 1 1141 ? -19.664 11.864 74.705 1.00 38.75 1141 ASP A O 1
ATOM 8681 N N . GLY A 1 1142 ? -21.754 12.419 75.220 1.00 39.59 1142 GLY A N 1
ATOM 8682 C CA . GLY A 1 1142 ? -21.446 13.851 75.369 1.00 39.59 1142 GLY A CA 1
ATOM 8683 C C . GLY A 1 1142 ? -21.045 14.602 74.089 1.00 39.59 1142 GLY A C 1
ATOM 8684 O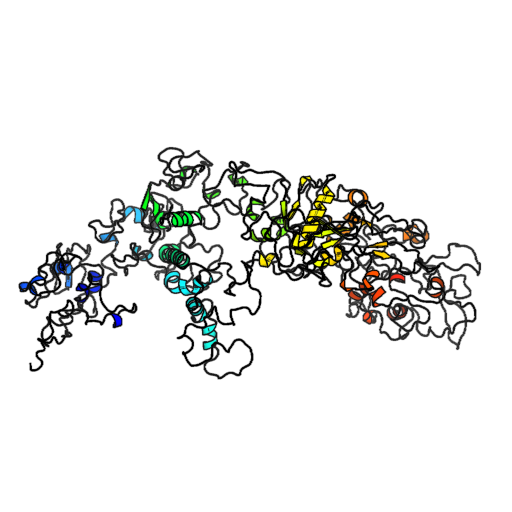 O . GLY A 1 1142 ? -20.752 15.794 74.170 1.00 39.59 1142 GLY A O 1
ATOM 8685 N N . LYS A 1 1143 ? -21.094 13.970 72.907 1.00 37.28 1143 LYS A N 1
ATOM 8686 C CA . LYS A 1 1143 ? -20.868 14.620 71.602 1.00 37.28 1143 LYS A CA 1
ATOM 8687 C C . LYS A 1 1143 ? -22.156 14.704 70.769 1.00 37.28 1143 LYS A C 1
ATOM 8689 O O . LYS A 1 1143 ? -23.022 13.837 70.836 1.00 37.28 1143 LYS A O 1
ATOM 8694 N N . TRP A 1 1144 ? -22.303 15.795 70.011 1.00 38.28 1144 TRP A N 1
ATOM 8695 C CA . TRP A 1 1144 ? -23.466 16.064 69.156 1.00 38.28 1144 TRP A CA 1
ATOM 8696 C C . TRP A 1 1144 ? -23.337 15.362 67.796 1.00 38.28 1144 TRP A C 1
ATOM 8698 O O . TRP A 1 1144 ? -22.637 15.845 66.903 1.00 38.28 1144 TRP A O 1
ATOM 8708 N N . TRP A 1 1145 ? -24.070 14.266 67.614 1.00 45.88 1145 TRP A N 1
ATOM 8709 C CA . TRP A 1 1145 ? -24.146 13.520 66.356 1.00 45.88 1145 TRP A CA 1
ATOM 8710 C C . TRP A 1 1145 ? -25.381 13.964 65.576 1.00 45.88 1145 TRP A C 1
ATOM 8712 O O . TRP A 1 1145 ? -26.510 13.756 66.008 1.00 45.88 1145 TRP A O 1
ATOM 8722 N N . GLY A 1 1146 ? -25.189 14.633 64.442 1.00 41.38 1146 GLY A N 1
ATOM 8723 C CA . GLY A 1 1146 ? -26.313 15.059 63.614 1.00 41.38 1146 GLY A CA 1
ATOM 8724 C C . GLY A 1 1146 ? -26.210 14.467 62.224 1.00 41.38 1146 GLY A C 1
ATOM 8725 O O . GLY A 1 1146 ? -25.331 14.834 61.449 1.00 41.38 1146 GLY A O 1
ATOM 8726 N N . PHE A 1 1147 ? -27.123 13.551 61.934 1.00 46.22 1147 PHE A N 1
ATOM 8727 C CA . PHE A 1 1147 ? -27.261 12.862 60.657 1.00 46.22 1147 PHE A CA 1
ATOM 8728 C C . PHE A 1 1147 ? -28.207 13.617 59.706 1.00 46.22 1147 PHE A C 1
ATOM 8730 O O . PHE A 1 1147 ? -29.026 14.407 60.171 1.00 46.22 1147 PHE A O 1
ATOM 8737 N N . PRO A 1 1148 ? -28.175 13.380 58.387 1.00 45.34 1148 PRO A N 1
ATOM 8738 C CA . PRO A 1 1148 ? -29.149 13.940 57.444 1.00 45.34 1148 PRO A CA 1
ATOM 8739 C C . PRO A 1 1148 ? -30.617 13.585 57.779 1.00 45.34 1148 PRO A C 1
ATOM 8741 O O . PRO A 1 1148 ? -31.059 12.464 57.517 1.00 45.34 1148 PRO A O 1
ATOM 8744 N N . LYS A 1 1149 ? -31.429 14.529 58.284 1.00 46.91 1149 LYS A N 1
ATOM 8745 C CA . LYS A 1 1149 ? -32.887 14.339 58.451 1.00 46.91 1149 LYS A CA 1
ATOM 8746 C C . LYS A 1 1149 ? -33.687 15.165 57.447 1.00 46.91 1149 LYS A C 1
ATOM 8748 O O . LYS A 1 1149 ? -33.218 16.161 56.905 1.00 46.91 1149 LYS A O 1
ATOM 8753 N N . GLY A 1 1150 ? -34.908 14.717 57.158 1.00 45.34 1150 GLY A N 1
ATOM 8754 C CA . GLY A 1 1150 ? -35.830 15.495 56.341 1.00 45.34 1150 GLY A CA 1
ATOM 8755 C C . GLY A 1 1150 ? -36.270 16.696 57.151 1.00 45.34 1150 GLY A C 1
ATOM 8756 O O . GLY A 1 1150 ? -36.280 16.614 58.380 1.00 45.34 1150 GLY A O 1
ATOM 8757 N N . ASN A 1 1151 ? -36.681 17.769 56.480 1.00 39.19 1151 ASN A N 1
ATOM 8758 C CA . ASN A 1 1151 ? -37.132 18.990 57.152 1.00 39.19 1151 ASN A CA 1
ATOM 8759 C C . ASN A 1 1151 ? -38.273 18.728 58.175 1.00 39.19 1151 ASN A C 1
ATOM 8761 O O . ASN A 1 1151 ? -38.493 19.514 59.085 1.00 39.19 1151 ASN A O 1
ATOM 8765 N N . SER A 1 1152 ? -38.946 17.571 58.072 1.00 46.00 1152 SER A N 1
ATOM 8766 C CA . SER A 1 1152 ? -40.073 17.133 58.911 1.00 46.00 1152 SER A CA 1
ATOM 8767 C C . SER A 1 1152 ? -39.867 15.771 59.615 1.00 46.00 1152 SER A C 1
ATOM 8769 O O . SER A 1 1152 ? -40.831 15.190 60.106 1.00 46.00 1152 SER A O 1
ATOM 8771 N N . GLN A 1 1153 ? -38.654 15.194 59.625 1.00 43.41 1153 GLN A N 1
ATOM 8772 C CA . GLN A 1 1153 ? -38.402 13.850 60.186 1.00 43.41 1153 GLN A CA 1
ATOM 8773 C C . GLN A 1 1153 ? -37.776 13.916 61.589 1.00 43.41 1153 GLN A C 1
ATOM 8775 O O . GLN A 1 1153 ? -36.707 14.491 61.753 1.00 43.41 1153 GLN A O 1
ATOM 8780 N N . ASN A 1 1154 ? -38.383 13.263 62.588 1.00 41.47 1154 ASN A N 1
ATOM 8781 C CA . ASN A 1 1154 ? -37.825 13.201 63.951 1.00 41.47 1154 ASN A CA 1
ATOM 8782 C C . ASN A 1 1154 ? -36.680 12.180 64.114 1.00 41.47 1154 ASN A C 1
ATOM 8784 O O . ASN A 1 1154 ? -35.916 12.294 65.063 1.00 41.47 1154 ASN A O 1
ATOM 8788 N N . PHE A 1 1155 ? -36.537 11.209 63.201 1.00 41.31 1155 PHE A N 1
ATOM 8789 C CA . PHE A 1 1155 ? -35.503 10.164 63.250 1.00 41.31 1155 PHE A CA 1
ATOM 8790 C C . PHE A 1 1155 ? -35.022 9.769 61.844 1.00 41.31 1155 PHE A C 1
ATOM 8792 O O . PHE A 1 1155 ? -35.736 9.951 60.855 1.00 41.31 1155 PHE A O 1
ATOM 8799 N N . ILE A 1 1156 ? -33.811 9.209 61.771 1.00 44.25 1156 ILE A N 1
ATOM 8800 C CA . ILE A 1 1156 ? -33.146 8.745 60.544 1.00 44.25 1156 ILE A CA 1
ATOM 8801 C C . ILE A 1 1156 ? -33.869 7.505 60.004 1.00 44.25 1156 ILE A C 1
ATOM 8803 O O . ILE A 1 1156 ? -34.120 6.556 60.744 1.00 44.25 1156 ILE A O 1
ATOM 8807 N N . ASN A 1 1157 ? -34.180 7.491 58.706 1.00 42.31 1157 ASN A N 1
ATOM 8808 C CA . ASN A 1 1157 ? -34.821 6.344 58.055 1.00 42.31 1157 ASN A CA 1
ATOM 8809 C C . ASN A 1 1157 ? -33.846 5.438 57.284 1.00 42.31 1157 ASN A C 1
ATOM 8811 O O . ASN A 1 1157 ? -34.274 4.370 56.865 1.00 42.31 1157 ASN A O 1
ATOM 8815 N N . CYS A 1 1158 ? -32.568 5.804 57.127 1.00 42.19 1158 CYS A N 1
ATOM 8816 C CA . CYS A 1 1158 ? -31.605 5.015 56.344 1.00 42.19 1158 CYS A CA 1
ATOM 8817 C C . CYS A 1 1158 ? -31.053 3.773 57.078 1.00 42.19 1158 CYS A C 1
ATOM 8819 O O . CYS A 1 1158 ? -30.633 2.836 56.411 1.00 42.19 1158 CYS A O 1
ATOM 8821 N N . HIS A 1 1159 ? -31.119 3.710 58.420 1.00 46.19 1159 HIS A N 1
ATOM 8822 C CA . HIS A 1 1159 ? -30.536 2.609 59.218 1.00 46.19 1159 HIS A CA 1
ATOM 8823 C C . HIS A 1 1159 ? -31.469 2.015 60.293 1.00 46.19 1159 HIS A C 1
ATOM 8825 O O . HIS A 1 1159 ? -31.003 1.475 61.292 1.00 46.19 1159 HIS A O 1
ATOM 8831 N N . ARG A 1 1160 ? -32.799 2.046 60.118 1.00 37.50 1160 ARG A N 1
ATOM 8832 C CA . ARG A 1 1160 ? -33.697 1.350 61.064 1.00 37.50 1160 ARG A CA 1
ATOM 8833 C C . ARG A 1 1160 ? -33.572 -0.171 60.921 1.00 37.50 1160 ARG A C 1
ATOM 8835 O O . ARG A 1 1160 ? -33.828 -0.710 59.843 1.00 37.50 1160 ARG A O 1
ATOM 8842 N N . THR A 1 1161 ? -33.190 -0.864 61.988 1.00 35.78 1161 THR A N 1
ATOM 8843 C CA . THR A 1 1161 ? -33.498 -2.287 62.191 1.00 35.78 1161 THR A CA 1
ATOM 8844 C C . THR A 1 1161 ? -34.883 -2.398 62.832 1.00 35.78 1161 THR A C 1
ATOM 8846 O O . THR A 1 1161 ? -35.384 -1.458 63.453 1.00 35.78 1161 THR A O 1
ATOM 8849 N N . THR A 1 1162 ? -35.538 -3.542 62.659 1.00 35.62 1162 THR A N 1
ATOM 8850 C CA . THR A 1 1162 ? -36.868 -3.825 63.222 1.00 35.62 1162 THR A CA 1
ATOM 8851 C C . THR A 1 1162 ? -36.832 -4.015 64.749 1.00 35.62 1162 THR A C 1
ATOM 8853 O O . THR A 1 1162 ? -37.884 -4.039 65.375 1.00 35.62 1162 THR A O 1
ATOM 8856 N N . PHE A 1 1163 ? -35.640 -4.085 65.360 1.00 35.34 1163 PHE A N 1
ATOM 8857 C CA . PHE A 1 1163 ? -35.432 -4.224 66.803 1.00 35.34 1163 PHE A CA 1
ATOM 8858 C C . PHE A 1 1163 ? -34.134 -3.506 67.232 1.00 35.34 1163 PHE A C 1
ATOM 8860 O O . PHE A 1 1163 ? -33.050 -3.929 66.843 1.00 35.34 1163 PHE A O 1
ATOM 8867 N N . GLY A 1 1164 ? -34.249 -2.438 68.035 1.00 36.84 1164 GLY A N 1
ATOM 8868 C CA . GLY A 1 1164 ? -33.133 -1.782 68.746 1.00 36.84 1164 GLY A CA 1
ATOM 8869 C C . GLY A 1 1164 ? -32.259 -0.821 67.922 1.00 36.84 1164 GLY A C 1
ATOM 8870 O O . GLY A 1 1164 ? -31.943 -1.089 66.770 1.00 36.84 1164 GLY A O 1
ATOM 8871 N N . GLN A 1 1165 ? -31.872 0.318 68.515 1.00 32.88 1165 GLN A N 1
ATOM 8872 C CA . GLN A 1 1165 ? -30.949 1.280 67.893 1.00 32.88 1165 GLN A CA 1
ATOM 8873 C C . GLN A 1 1165 ? -29.586 0.613 67.627 1.00 32.88 1165 GLN A C 1
ATOM 8875 O O . GLN A 1 1165 ? -29.023 0.042 68.562 1.00 32.88 1165 GLN A O 1
ATOM 8880 N N . PRO A 1 1166 ? -29.044 0.657 66.396 1.00 36.31 1166 PRO A N 1
ATOM 8881 C CA . PRO A 1 1166 ? -27.691 0.177 66.141 1.00 36.31 1166 PRO A CA 1
ATOM 8882 C C . PRO A 1 1166 ? -26.668 1.118 66.796 1.00 36.31 1166 PRO A C 1
ATOM 8884 O O . PRO A 1 1166 ? -26.883 2.324 66.849 1.00 36.31 1166 PRO A O 1
ATOM 8887 N N . ASP A 1 1167 ? -25.562 0.565 67.297 1.00 40.50 1167 ASP A N 1
ATOM 8888 C CA . ASP A 1 1167 ? -24.428 1.304 67.868 1.00 40.50 1167 ASP A CA 1
ATOM 8889 C C . ASP A 1 1167 ? -23.848 2.300 66.833 1.00 40.50 1167 ASP A C 1
ATOM 8891 O O . ASP A 1 1167 ? -23.181 1.916 65.871 1.00 40.50 1167 ASP A O 1
ATOM 8895 N N . GLU A 1 1168 ? -24.143 3.594 67.012 1.00 37.84 1168 GLU A N 1
ATOM 8896 C CA . GLU A 1 1168 ? -23.880 4.697 66.069 1.00 37.84 1168 GLU A CA 1
ATOM 8897 C C . GLU A 1 1168 ? -22.419 5.224 66.083 1.00 37.84 1168 GLU A C 1
ATOM 8899 O O . GLU A 1 1168 ? -22.144 6.325 65.600 1.00 37.84 1168 GLU A O 1
ATOM 8904 N N . LYS A 1 1169 ? -21.441 4.458 66.591 1.00 36.38 1169 LYS A N 1
ATOM 8905 C CA . LYS A 1 1169 ? -20.024 4.868 66.791 1.00 36.38 1169 LYS A CA 1
ATOM 8906 C C . LYS A 1 1169 ? -19.203 5.224 65.533 1.00 36.38 1169 LYS A C 1
ATOM 8908 O O . LYS A 1 1169 ? -18.003 5.468 65.626 1.00 36.38 1169 LYS A O 1
ATOM 8913 N N . TRP A 1 1170 ? -19.797 5.280 64.343 1.00 36.97 1170 TRP A N 1
ATOM 8914 C CA . TRP A 1 1170 ? -19.080 5.362 63.059 1.00 36.97 1170 TRP A CA 1
ATOM 8915 C C . TRP A 1 1170 ? -18.676 6.785 62.599 1.00 36.97 1170 TRP A C 1
ATOM 8917 O O . TRP A 1 1170 ? -18.182 6.925 61.479 1.00 36.97 1170 TRP A O 1
ATOM 8927 N N . ASN A 1 1171 ? -18.875 7.842 63.405 1.00 36.03 1171 ASN A N 1
ATOM 8928 C CA . ASN A 1 1171 ? -19.015 9.218 62.884 1.00 36.03 1171 ASN A CA 1
ATOM 8929 C C . ASN A 1 1171 ? -18.031 10.296 63.410 1.00 36.03 1171 ASN A C 1
ATOM 8931 O O . ASN A 1 1171 ? -18.381 11.473 63.463 1.00 36.03 1171 ASN A O 1
ATOM 8935 N N . ASN A 1 1172 ? -16.809 9.944 63.820 1.00 32.75 1172 ASN A N 1
ATOM 8936 C CA . ASN A 1 1172 ? -15.968 10.831 64.642 1.00 32.75 1172 ASN A CA 1
ATOM 8937 C C . ASN A 1 1172 ? -15.220 11.996 63.943 1.00 32.75 1172 ASN A C 1
ATOM 8939 O O . ASN A 1 1172 ? -14.443 12.644 64.642 1.00 32.75 1172 ASN A O 1
ATOM 8943 N N . VAL A 1 1173 ? -15.394 12.326 62.647 1.00 32.38 1173 VAL A N 1
ATOM 8944 C CA . VAL A 1 1173 ? -14.570 13.410 62.046 1.00 32.38 1173 VAL A CA 1
ATOM 8945 C C . VAL A 1 1173 ? -15.237 14.266 60.944 1.00 32.38 1173 VAL A C 1
ATOM 8947 O O . VAL A 1 1173 ? -15.501 13.814 59.834 1.00 32.38 1173 VAL A O 1
ATOM 8950 N N . SER A 1 1174 ? -15.416 15.537 61.336 1.00 27.70 1174 SER A N 1
ATOM 8951 C CA . SER A 1 1174 ? -15.514 16.831 60.624 1.00 27.70 1174 SER A CA 1
ATOM 8952 C C . SER A 1 1174 ? -16.681 17.205 59.685 1.00 27.70 1174 SER A C 1
ATOM 8954 O O . SER A 1 1174 ? -17.488 16.407 59.213 1.00 27.70 1174 SER A O 1
ATOM 8956 N N . GLN A 1 1175 ? -16.805 18.534 59.572 1.00 24.84 1175 GLN A N 1
ATOM 8957 C CA . GLN A 1 1175 ? -17.831 19.347 58.926 1.00 24.84 1175 GLN A CA 1
ATOM 8958 C C . GLN A 1 1175 ? -17.295 19.838 57.573 1.00 24.84 1175 GLN A C 1
ATOM 8960 O O . GLN A 1 1175 ? -16.098 20.082 57.453 1.00 24.84 1175 GLN A O 1
ATOM 8965 N N . TRP A 1 1176 ? -18.197 19.957 56.595 1.00 30.17 1176 TRP A N 1
ATOM 8966 C CA . TRP A 1 1176 ? -17.953 20.571 55.285 1.00 30.17 1176 TRP A CA 1
ATOM 8967 C C . TRP A 1 1176 ? -17.533 22.029 55.393 1.00 30.17 1176 TRP A C 1
ATOM 8969 O O . TRP A 1 1176 ? -18.182 22.736 56.202 1.00 30.17 1176 TRP A O 1
#

pLDDT: mean 74.47, std 16.88, range [24.84, 95.81]

Radius of gyration: 46.21 Å; Cα contacts (8 Å, |Δi|>4): 2288; chains: 1; bounding box: 133×70×124 Å

Sequence (1176 aa):
SDTKVCDNIYCHSDGTTVNPEVRPFAWTEGHAKCNTCHGHPNDSCSTCHNDGRTSWAVSEEWKSAMPMYDNSGAGTEKANTHARHLMTDFPCDNCHALTITAQSCDTAGCHTGTGAMDETNHINAAYHVNKIKDVSFKNGGTYNQVNKTCTTTSCHTGADPQWGDSVDDLVLCMSCHGTTESDVDDFAKFNGTRAKINMTEWTTTGHGRPLASGNYTSGNPPANFPGNPCWYCHDNNVLHNDATNPFRLQKHQQFEGRFEKECVYCHMEGLNVECLECHDSVESIAPQLTVLRVTYPGTPHLATDDCISCHDTDDGYFYATGTTGCNSAQCHDASEGYEDEPGSGHQKRHNTGAGLWTSAAKTDVRNQYVMMGVCLVCHDDDSNNRCNSCHTGPQYQLGYDPGTGHITATSKATSTHFGYKHYAAYENNGVWKGGKFCWDCHDPHGDTNIYMIQNKVATETDGAYGIPVTRRDVVFTRKQSGLDYAKTSAPYNGICNVCHEEAGQHYRFDYGDGHNGGRVCTNCHEHRFSDSHASGKPCNACHKDKPIPRHTGFGLPRDCTKCHEGVINNRVDIMGQLRSNSHHIQGVEVTNRHCYACHWEATDVGLVDVDHHAGYNYKVTPPATTKNAAVDLVIWEPGVRPSKYITTASVVKHNGRKYTSILSNTSSASSEPGAGAEWETYWRDDGAAAGTEDDWVLSTVYEAQTAVTFTANKVGTVDERAEVANVTDHCLGCHSSKNDEYQPFNIVDPDNGDCKTPNQYAWDRTSIGARYSQTSTTKWGKYSGTANASKRDLTKAFSAHGNAVANQGGFDVTNGLDSTITSTRQGTQNVQCFDCHSSHGSKTTGTTSSYKTFNNTYNGANLKETQAGKGGYTMTYKAAANTTGVNPYNAGAAQCFDCHETQTAGSKPWGYQSTYGASQPIIGYKDSSRFGGGTSASKARFSYRSGRTTVGGHLKASSALKGLDGTPGTGDEAEGTINGLCTPCHDPHGVSPSLGDNQQYAVPLLKGTWLTSPYKEDAPNTQATGSGSGNKPGWWTDRNTFAGSRINEDDTQFAGLCLRCHPKENLTDGTDRNTAFKTMDRVHESVKGWGTNGEHSYPCSKCHQPHSAGLPRLLQANCMDSKHRGQVETGGVKSNGSRCDGKWWGFPKGNSQNFINCHRTTFGQPDEKWNNVSQW